Protein 1UN8 (pdb70)

InterPro domains:
  IPR004006 DhaK domain [PF02733] (32-324)
  IPR004006 DhaK domain [PS51481] (8-327)
  IPR004007 DhaL domain [PF02734] (382-548)
  IPR004007 DhaL domain [PS51480] (356-548)
  IPR004007 DhaL domain [SM01120] (382-548)
  IPR012734 Dihydroxyacetone kinase [TIGR02361] (3-547)
  IPR036117 DhaL domain superfamily [G3DSA:1.25.40.340] (351-552)
  IPR036117 DhaL domain superfamily [SSF101473] (345-548)
  IPR050861 Dihydroxyacetone Kinase (DAK) [PTHR28629] (8-548)

Secondary structure (DSSP, 8-state):
-----BS-GGGHHHHHHHHHHHT-SS--EEEE---TT--EEEES---TTSPEEEEEEEESSTTTTGGGBSTTSBSEEEEEEETSPPPHHHHHHHHHHH--TT-EEEEEES-HHHHHHHHHHHHHHHHTT--EEEEEE--B-S-TT-SSPPP-TTHHHHHHHHHHHHHTT--HHHHHHHHHHHHHTEEEEEEEEE-PPPSS--SSSPPB-TT-EEET--TT----SEEES--BHHHHHHHHHHHHHHHS-SS--EEEEEEE-B-S-HHHHHHHHHHHHTSTTGGGEEEEEEEE-SS-BTBBEEEEEEEEE--TTHHHHHHS----SSPPPPBPPPP--EE-------S-----B--HHHHHHHHHHHHHHHHTHHHHHHHHHTTS-S-HHHHHHHHHHHHHHHHHTT-SBTT-HHHHHHHHHHHHHHHS-HHHHHHHHHHHHHHHHHHHTT--HHHHHHHHHHHHHHHH---TTSSSTHHHHHHHHHHHHHSTT-HHHHHHHHHHHHHHHHHS--------GGG--HHHHHHHHHHHHHHTT-/-----BS-GGGHHHHHHHHHHHT-SS--EEEE---TT--EEEES---TTSPEEEEEEEESSTTTTGGGBSTTSBSEEEEEEETSPPPHHHHHHHHHHH--TT-EEEEEES-HHHHHHHHHHHHHHHHTT--EEEEEE--B-S-TT-SSPPP-TTHHHHHHHHHHHHHTT--HHHHHHHHHHHHHTEEEEEEEEE-PPPSS--SSSPPB-TT-EEET--TT----SEEES--BHHHHHHHHHHHHHHHS-SS--EEEEEEE-B-S-HHHHHHHHHHHHTSTTGGGEEEEEEEE-SS-BTBBEEEEEEEEE--TTHHHHHHS----SSPPPPBPPPP--EE-------S-----B--HHHHHHHHHHHHHHHHTHHHHHHHHHTTS-S-HHHHHHHHHHHHHHHHHTT-SBTT-HHHHHHHHHHHHHHHS-HHHHHHHHHHHHHHHHHHHTT--HHHHHHHHHHHHHHHH---TTSSSTHHHHHHHHHHHHHSTT-HHHHHHHHHHHHHHHHHS--------GGG--HHHHHHHHHHHHHHTT-

Organism: Citrobacter freundii (NCBI:txid546)

Structure (mmCIF, N/CA/C/O backbone):
data_1UN8
#
_entry.id   1UN8
#
_cell.length_a   100.440
_cell.length_b   124.590
_cell.length_c   237.120
_cell.angle_alpha   90.00
_cell.angle_beta   90.00
_cell.angle_gamma   90.00
#
_symmetry.space_group_name_H-M   'C 2 2 21'
#
loop_
_entity.id
_entity.type
_entity.pdbx_description
1 polymer 'DIHYDROXYACETONE KINASE'
2 non-polymer '(2R)-3-(PHOSPHONOOXY)-2-(TETRADECANOYLOXY)PROPYL PALMITATE'
3 water water
#
loop_
_atom_site.group_PDB
_atom_site.id
_atom_site.type_symbol
_atom_site.label_atom_id
_atom_site.label_alt_id
_atom_site.label_comp_id
_atom_site.label_asym_id
_atom_site.label_entity_id
_atom_site.label_seq_id
_atom_site.pdbx_PDB_ins_code
_atom_site.Cartn_x
_atom_site.Cartn_y
_atom_site.Cartn_z
_atom_site.occupancy
_atom_site.B_iso_or_equiv
_atom_site.auth_seq_id
_atom_site.auth_comp_id
_atom_site.auth_asym_id
_atom_site.auth_atom_id
_atom_site.pdbx_PDB_model_num
ATOM 1 N N . MET A 1 1 ? 0.742 79.302 143.867 1.00 52.59 1 MET A N 1
ATOM 2 C CA . MET A 1 1 ? 1.896 78.459 143.438 1.00 54.27 1 MET A CA 1
ATOM 3 C C . MET A 1 1 ? 3.153 79.329 143.386 1.00 53.91 1 MET A C 1
ATOM 4 O O . MET A 1 1 ? 4.252 78.868 143.698 1.00 55.30 1 MET A O 1
ATOM 6 N N . SER A 1 2 ? 2.981 80.592 143.017 1.00 53.59 2 SER A N 1
ATOM 7 C CA . SER A 1 2 ? 4.097 81.521 142.919 1.00 53.71 2 SER A CA 1
ATOM 8 C C . SER A 1 2 ? 4.690 81.883 144.280 1.00 52.96 2 SER A C 1
ATOM 9 O O . SER A 1 2 ? 3.992 82.425 145.132 1.00 54.14 2 SER A O 1
ATOM 12 N N . GLN A 1 3 ? 5.970 81.568 144.482 1.00 51.13 3 GLN A N 1
ATOM 13 C CA . GLN A 1 3 ? 6.677 81.895 145.725 1.00 49.77 3 GLN A CA 1
ATOM 14 C C . GLN A 1 3 ? 7.754 82.902 145.280 1.00 47.50 3 GLN A C 1
ATOM 15 O O . GLN A 1 3 ? 8.944 82.579 145.204 1.00 46.77 3 GLN A O 1
ATOM 21 N N . PHE A 1 4 ? 7.327 84.130 144.999 1.00 45.37 4 PHE A N 1
ATOM 22 C CA . PHE A 1 4 ? 8.233 85.149 144.477 1.00 44.45 4 PHE A CA 1
ATOM 23 C C . PHE A 1 4 ? 7.827 86.554 144.928 1.00 43.48 4 PHE A C 1
ATOM 24 O O . PHE A 1 4 ? 6.658 86.916 144.856 1.00 42.76 4 PHE A O 1
ATOM 32 N N . PHE A 1 5 ? 8.785 87.348 145.383 1.00 43.81 5 PHE A N 1
ATOM 33 C CA . PHE A 1 5 ? 8.472 88.720 145.785 1.00 44.61 5 PHE A CA 1
ATOM 34 C C . PHE A 1 5 ? 8.482 89.617 144.548 1.00 46.45 5 PHE A C 1
ATOM 35 O O . PHE A 1 5 ? 9.532 89.834 143.935 1.00 45.71 5 PHE A O 1
ATOM 43 N N . PHE A 1 6 ? 7.309 90.121 144.172 1.00 47.79 6 PHE A N 1
ATOM 44 C CA . PHE A 1 6 ? 7.194 91.027 143.036 1.00 48.59 6 PHE A CA 1
ATOM 45 C C . PHE A 1 6 ? 5.846 91.729 143.114 1.00 50.83 6 PHE A C 1
ATOM 46 O O . PHE A 1 6 ? 5.011 91.387 143.957 1.00 52.16 6 PHE A O 1
ATOM 54 N N . ASN A 1 7 ? 5.647 92.729 142.259 1.00 51.71 7 ASN A N 1
ATOM 55 C CA . ASN A 1 7 ? 4.407 93.495 142.236 1.00 51.68 7 ASN A CA 1
ATOM 56 C C . ASN A 1 7 ? 3.649 93.178 140.953 1.00 52.44 7 ASN A C 1
ATOM 57 O O . ASN A 1 7 ? 2.950 92.169 140.886 1.00 53.63 7 ASN A O 1
ATOM 62 N N . GLN A 1 8 ? 3.781 94.037 139.943 1.00 53.46 8 GLN A N 1
ATOM 63 C CA . GLN A 1 8 ? 3.129 93.799 138.649 1.00 54.14 8 GLN A CA 1
ATOM 64 C C . GLN A 1 8 ? 4.053 92.909 137.809 1.00 52.38 8 GLN A C 1
ATOM 65 O O . GLN A 1 8 ? 5.226 93.231 137.617 1.00 52.40 8 GLN A O 1
ATOM 71 N N . ARG A 1 9 ? 3.543 91.791 137.310 1.00 50.61 9 ARG A N 1
ATOM 72 C CA . ARG A 1 9 ? 4.384 90.916 136.508 1.00 49.84 9 ARG A CA 1
ATOM 73 C C . ARG A 1 9 ? 5.035 91.654 135.345 1.00 49.91 9 ARG A C 1
ATOM 74 O O . ARG A 1 9 ? 6.233 91.497 135.105 1.00 49.87 9 ARG A O 1
ATOM 82 N N . THR A 1 10 ? 4.254 92.462 134.630 1.00 50.35 10 THR A N 1
ATOM 83 C CA . THR A 1 10 ? 4.780 93.188 133.480 1.00 51.22 10 THR A CA 1
ATOM 84 C C . THR A 1 10 ? 5.847 94.226 133.815 1.00 51.11 10 THR A C 1
ATOM 85 O O . THR A 1 10 ? 6.609 94.621 132.932 1.00 52.35 10 THR A O 1
ATOM 89 N N . HIS A 1 11 ? 5.925 94.659 135.073 1.00 50.44 11 HIS A N 1
ATOM 90 C CA . HIS A 1 11 ? 6.936 95.652 135.474 1.00 48.85 11 HIS A CA 1
ATOM 91 C C . HIS A 1 11 ? 8.134 95.021 136.187 1.00 46.66 11 HIS A C 1
ATOM 92 O O . HIS A 1 11 ? 9.079 95.721 136.573 1.00 45.52 11 HIS A O 1
ATOM 99 N N . LEU A 1 12 ? 8.081 93.700 136.348 1.00 45.10 12 LEU A N 1
ATOM 100 C CA . LEU A 1 12 ? 9.109 92.920 137.039 1.00 44.55 12 LEU A CA 1
ATOM 101 C C . LEU A 1 12 ? 10.536 93.338 136.703 1.00 45.04 12 LEU A C 1
ATOM 102 O O . LEU A 1 12 ? 11.267 93.840 137.573 1.00 44.74 12 LEU A O 1
ATOM 107 N N . VAL A 1 13 ? 10.943 93.119 135.455 1.00 44.56 13 VAL A N 1
ATOM 108 C CA . VAL A 1 13 ? 12.298 93.464 135.042 1.00 45.13 13 VAL A CA 1
ATOM 109 C C . VAL A 1 13 ? 12.608 94.938 135.262 1.00 45.24 13 VAL A C 1
ATOM 110 O O . VAL A 1 13 ? 13.695 95.284 135.734 1.00 45.44 13 VAL A O 1
ATOM 114 N N . SER A 1 14 ? 11.658 95.808 134.925 1.00 44.67 14 SER A N 1
ATOM 115 C CA . SER A 1 14 ? 11.873 97.233 135.118 1.00 44.58 14 SER A CA 1
ATOM 116 C C . SER A 1 14 ? 12.114 97.546 136.592 1.00 45.32 14 SER A C 1
ATOM 117 O O . SER A 1 14 ? 13.001 98.337 136.934 1.00 46.63 14 SER A O 1
ATOM 120 N N . ASP A 1 15 ? 11.333 96.933 137.473 1.00 43.39 15 ASP A N 1
ATOM 121 C CA . ASP A 1 15 ? 11.531 97.180 138.893 1.00 44.41 15 ASP A CA 1
ATOM 122 C C . ASP A 1 15 ? 12.923 96.711 139.364 1.00 45.16 15 ASP A C 1
ATOM 123 O O . ASP A 1 15 ? 13.560 97.358 140.210 1.00 45.06 15 ASP A O 1
ATOM 128 N N . VAL A 1 16 ? 13.405 95.597 138.811 1.00 44.15 16 VAL A N 1
ATOM 129 C CA . VAL A 1 16 ? 14.720 95.077 139.176 1.00 42.24 16 VAL A CA 1
ATOM 130 C C . VAL A 1 16 ? 15.780 96.104 138.797 1.00 43.10 16 VAL A C 1
ATOM 131 O O . VAL A 1 16 ? 16.703 96.377 139.554 1.00 44.32 16 VAL A O 1
ATOM 135 N N . ILE A 1 17 ? 15.642 96.671 137.607 1.00 44.51 17 ILE A N 1
ATOM 136 C CA . ILE A 1 17 ? 16.580 97.673 137.110 1.00 45.96 17 ILE A CA 1
ATOM 137 C C . ILE A 1 17 ? 16.607 98.895 138.060 1.00 46.61 17 ILE A C 1
ATOM 138 O O . ILE A 1 17 ? 17.684 99.342 138.487 1.00 46.33 17 ILE A O 1
ATOM 143 N N . ASP A 1 18 ? 15.425 99.421 138.401 1.00 46.74 18 ASP A N 1
ATOM 144 C CA . ASP A 1 18 ? 15.349 100.569 139.311 1.00 47.59 18 ASP A CA 1
ATOM 145 C C . ASP A 1 18 ? 16.088 100.248 140.609 1.00 47.55 18 ASP A C 1
ATOM 146 O O . ASP A 1 18 ? 16.891 101.051 141.108 1.00 48.57 18 ASP A O 1
ATOM 151 N N . GLY A 1 19 ? 15.839 99.062 141.146 1.00 46.06 19 GLY A N 1
ATOM 152 C CA . GLY A 1 19 ? 16.516 98.687 142.367 1.00 45.29 19 GLY A CA 1
ATOM 153 C C . GLY A 1 19 ? 18.021 98.608 142.208 1.00 46.21 19 GLY A C 1
ATOM 154 O O . GLY A 1 19 ? 18.761 98.967 143.125 1.00 47.97 19 GLY A O 1
ATOM 155 N N . ALA A 1 20 ? 18.489 98.144 141.054 1.00 44.69 20 ALA A N 1
ATOM 156 C CA . ALA A 1 20 ? 19.930 98.011 140.822 1.00 45.26 20 ALA A CA 1
ATOM 157 C C . ALA A 1 20 ? 20.606 99.371 140.807 1.00 45.81 20 ALA A C 1
ATOM 158 O O . ALA A 1 20 ? 21.717 99.543 141.305 1.00 44.89 20 ALA A O 1
ATOM 160 N N . ILE A 1 21 ? 19.916 100.331 140.204 1.00 46.28 21 ILE A N 1
ATOM 161 C CA . ILE A 1 21 ? 20.395 101.688 140.102 1.00 46.38 21 ILE A CA 1
ATOM 162 C C . ILE A 1 21 ? 20.408 102.322 141.494 1.00 46.98 21 ILE A C 1
ATOM 163 O O . ILE A 1 21 ? 21.410 102.895 141.923 1.00 45.76 21 ILE A O 1
ATOM 168 N N . ILE A 1 22 ? 19.266 102.247 142.184 1.00 46.87 22 ILE A N 1
ATOM 169 C CA . ILE A 1 22 ? 19.124 102.819 143.526 1.00 46.45 22 ILE A CA 1
ATOM 170 C C . ILE A 1 22 ? 20.273 102.407 144.444 1.00 46.70 22 ILE A C 1
ATOM 171 O O . ILE A 1 22 ? 20.665 103.157 145.345 1.00 48.06 22 ILE A O 1
ATOM 176 N N . ALA A 1 23 ? 20.818 101.216 144.217 1.00 46.63 23 ALA A N 1
ATOM 177 C CA . ALA A 1 23 ? 21.898 100.712 145.067 1.00 46.95 23 ALA A CA 1
ATOM 178 C C . ALA A 1 23 ? 23.278 100.784 144.444 1.00 47.38 23 ALA A C 1
ATOM 179 O O . ALA A 1 23 ? 24.241 100.272 145.018 1.00 47.60 23 ALA A O 1
ATOM 181 N N . SER A 1 24 ? 23.375 101.416 143.279 1.00 47.70 24 SER A N 1
ATOM 182 C CA . SER A 1 24 ? 24.649 101.553 142.583 1.00 48.25 24 SER A CA 1
ATOM 183 C C . SER A 1 24 ? 25.764 102.160 143.434 1.00 49.40 24 SER A C 1
ATOM 184 O O . SER A 1 24 ? 25.709 103.321 143.816 1.00 52.34 24 SER A O 1
ATOM 187 N N . PRO A 1 25 ? 26.806 101.385 143.725 1.00 48.60 25 PRO A N 1
ATOM 188 C CA . PRO A 1 25 ? 27.915 101.888 144.530 1.00 49.13 25 PRO A CA 1
ATOM 189 C C . PRO A 1 25 ? 28.585 103.102 143.878 1.00 50.91 25 PRO A C 1
ATOM 190 O O . PRO A 1 25 ? 28.922 104.064 144.562 1.00 52.53 25 PRO A O 1
ATOM 194 N N . TRP A 1 26 ? 28.787 103.044 142.560 1.00 51.74 26 TRP A N 1
ATOM 195 C CA . TRP A 1 26 ? 29.438 104.132 141.831 1.00 51.59 26 TRP A CA 1
ATOM 196 C C . TRP A 1 26 ? 28.459 105.167 141.282 1.00 53.02 26 TRP A C 1
ATOM 197 O O . TRP A 1 26 ? 28.870 106.239 140.825 1.00 54.01 26 TRP A O 1
ATOM 208 N N . ASN A 1 27 ? 27.170 104.859 141.325 1.00 52.67 27 ASN A N 1
ATOM 209 C CA . ASN A 1 27 ? 26.178 105.787 140.801 1.00 53.49 27 ASN A CA 1
ATOM 210 C C . ASN A 1 27 ? 26.550 106.101 139.349 1.00 53.65 27 ASN A C 1
ATOM 211 O O . ASN A 1 27 ? 26.414 107.236 138.880 1.00 54.97 27 ASN A O 1
ATOM 216 N N . ASN A 1 28 ? 27.015 105.074 138.646 1.00 52.24 28 ASN A N 1
ATOM 217 C CA . ASN A 1 28 ? 27.429 105.204 137.260 1.00 51.13 28 ASN A CA 1
ATOM 218 C C . ASN A 1 28 ? 26.474 104.500 136.319 1.00 50.62 28 ASN A C 1
ATOM 219 O O . ASN A 1 28 ? 26.836 104.190 135.192 1.00 50.46 28 ASN A O 1
ATOM 224 N N . LEU A 1 29 ? 25.256 104.242 136.775 1.00 49.73 29 LEU A N 1
ATOM 225 C CA . LEU A 1 29 ? 24.284 103.564 135.935 1.00 49.15 29 LEU A CA 1
ATOM 226 C C . LEU A 1 29 ? 23.107 104.471 135.625 1.00 49.31 29 LEU A C 1
ATOM 227 O O . LEU A 1 29 ? 22.731 105.305 136.438 1.00 51.80 29 LEU A O 1
ATOM 232 N N . ALA A 1 30 ? 22.522 104.302 134.449 1.00 48.30 30 ALA A N 1
ATOM 233 C CA . ALA A 1 30 ? 21.385 105.107 134.060 1.00 48.84 30 ALA A CA 1
ATOM 234 C C . ALA A 1 30 ? 20.506 104.350 133.079 1.00 49.66 30 ALA A C 1
ATOM 235 O O . ALA A 1 30 ? 21.003 103.638 132.204 1.00 49.65 30 ALA A O 1
ATOM 237 N N . ARG A 1 31 ? 19.198 104.489 133.224 1.00 49.82 31 ARG A N 1
ATOM 238 C CA . ARG A 1 31 ? 18.307 103.830 132.290 1.00 52.19 31 ARG A CA 1
ATOM 239 C C . ARG A 1 31 ? 18.341 104.665 131.018 1.00 53.99 31 ARG A C 1
ATOM 240 O O . ARG A 1 31 ? 18.712 105.836 131.048 1.00 55.68 31 ARG A O 1
ATOM 248 N N . LEU A 1 32 ? 17.978 104.055 129.897 1.00 56.26 32 LEU A N 1
ATOM 249 C CA . LEU A 1 32 ? 17.965 104.754 128.624 1.00 57.37 32 LEU A CA 1
ATOM 250 C C . LEU A 1 32 ? 16.512 105.018 128.262 1.00 58.40 32 LEU A C 1
ATOM 251 O O . LEU A 1 32 ? 15.700 104.095 128.223 1.00 59.29 32 LEU A O 1
ATOM 256 N N . GLU A 1 33 ? 16.176 106.278 128.010 1.00 60.27 33 GLU A N 1
ATOM 257 C CA . GLU A 1 33 ? 14.805 106.623 127.651 1.00 61.50 33 GLU A CA 1
ATOM 258 C C . GLU A 1 33 ? 14.440 105.803 126.426 1.00 59.99 33 GLU A C 1
ATOM 259 O O . GLU A 1 33 ? 15.224 105.718 125.477 1.00 60.07 33 GLU A O 1
ATOM 265 N N . SER A 1 34 ? 13.256 105.200 126.446 1.00 59.12 34 SER A N 1
ATOM 266 C CA . SER A 1 34 ? 12.822 104.359 125.336 1.00 58.26 34 SER A CA 1
ATOM 267 C C . SER A 1 34 ? 11.411 103.873 125.550 1.00 57.65 34 SER A C 1
ATOM 268 O O . SER A 1 34 ? 10.776 104.215 126.544 1.00 57.78 34 SER A O 1
ATOM 271 N N . ASP A 1 35 ? 10.927 103.064 124.613 1.00 57.71 35 ASP A N 1
ATOM 272 C CA . ASP A 1 35 ? 9.598 102.493 124.738 1.00 58.65 35 ASP A CA 1
ATOM 273 C C . ASP A 1 35 ? 9.672 101.571 125.960 1.00 58.99 35 ASP A C 1
ATOM 274 O O . ASP A 1 35 ? 10.723 100.986 126.248 1.00 58.17 35 ASP A O 1
ATOM 279 N N . PRO A 1 36 ? 8.564 101.444 126.709 1.00 59.43 36 PRO A N 1
ATOM 280 C CA . PRO A 1 36 ? 8.530 100.588 127.901 1.00 58.68 36 PRO A CA 1
ATOM 281 C C . PRO A 1 36 ? 8.993 99.154 127.644 1.00 58.18 36 PRO A C 1
ATOM 282 O O . PRO A 1 36 ? 9.490 98.486 128.550 1.00 60.07 36 PRO A O 1
ATOM 286 N N . ALA A 1 37 ? 8.826 98.687 126.412 1.00 56.81 37 ALA A N 1
ATOM 287 C CA . ALA A 1 37 ? 9.215 97.330 126.052 1.00 55.20 37 ALA A CA 1
ATOM 288 C C . ALA A 1 37 ? 10.716 97.172 125.817 1.00 54.46 37 ALA A C 1
ATOM 289 O O . ALA A 1 37 ? 11.191 96.074 125.554 1.00 55.59 37 ALA A O 1
ATOM 291 N N . ILE A 1 38 ? 11.462 98.267 125.892 1.00 53.14 38 ILE A N 1
ATOM 292 C CA . ILE A 1 38 ? 12.906 98.201 125.723 1.00 52.09 38 ILE A CA 1
ATOM 293 C C . ILE A 1 38 ? 13.494 98.526 127.081 1.00 52.21 38 ILE A C 1
ATOM 294 O O . ILE A 1 38 ? 13.196 99.574 127.656 1.00 53.47 38 ILE A O 1
ATOM 299 N N . ARG A 1 39 ? 14.324 97.625 127.596 1.00 51.35 39 ARG A N 1
ATOM 300 C CA . ARG A 1 39 ? 14.922 97.818 128.910 1.00 50.31 39 ARG A CA 1
ATOM 301 C C . ARG A 1 39 ? 16.442 97.811 128.851 1.00 49.37 39 ARG A C 1
ATOM 302 O O . ARG A 1 39 ? 17.085 96.775 129.013 1.00 49.32 39 ARG A O 1
ATOM 310 N N . ILE A 1 40 ? 17.003 98.994 128.627 1.00 48.17 40 ILE A N 1
ATOM 311 C CA . ILE A 1 40 ? 18.440 99.166 128.521 1.00 47.74 40 ILE A CA 1
ATOM 312 C C . ILE A 1 40 ? 19.040 100.002 129.639 1.00 48.64 40 ILE A C 1
ATOM 313 O O . ILE A 1 40 ? 18.530 101.070 129.981 1.00 48.96 40 ILE A O 1
ATOM 318 N N . VAL A 1 41 ? 20.128 99.506 130.210 1.00 49.26 41 VAL A N 1
ATOM 319 C CA . VAL A 1 41 ? 20.818 100.227 131.260 1.00 50.41 41 VAL A CA 1
ATOM 320 C C . VAL A 1 41 ? 22.153 100.556 130.657 1.00 52.74 41 VAL A C 1
ATOM 321 O O . VAL A 1 41 ? 22.778 99.709 130.024 1.00 53.13 41 VAL A O 1
ATOM 325 N N . VAL A 1 42 ? 22.589 101.791 130.842 1.00 54.63 42 VAL A N 1
ATOM 326 C CA . VAL A 1 42 ? 23.855 102.215 130.279 1.00 56.23 42 VAL A CA 1
ATOM 327 C C . VAL A 1 42 ? 24.663 102.985 131.304 1.00 56.80 42 VAL A C 1
ATOM 328 O O . VAL A 1 42 ? 24.115 103.475 132.286 1.00 57.66 42 VAL A O 1
ATOM 332 N N . ARG A 1 43 ? 25.963 103.087 131.077 1.00 57.64 43 ARG A N 1
ATOM 333 C CA . ARG A 1 43 ? 26.828 103.806 131.996 1.00 59.61 43 ARG A CA 1
ATOM 334 C C . ARG A 1 43 ? 26.812 105.300 131.712 1.00 61.43 43 ARG A C 1
ATOM 335 O O . ARG A 1 43 ? 26.617 105.718 130.572 1.00 61.39 43 ARG A O 1
ATOM 343 N N . ARG A 1 44 ? 27.002 106.097 132.761 1.00 63.80 44 ARG A N 1
ATOM 344 C CA . ARG A 1 44 ? 27.018 107.550 132.640 1.00 65.65 44 ARG A CA 1
ATOM 345 C C . ARG A 1 44 ? 28.405 108.017 132.191 1.00 66.44 44 ARG A C 1
ATOM 346 O O . ARG A 1 44 ? 28.596 109.165 131.800 1.00 66.08 44 ARG A O 1
ATOM 354 N N . ASP A 1 45 ? 29.361 107.095 132.238 1.00 68.33 45 ASP A N 1
ATOM 355 C CA . ASP A 1 45 ? 30.739 107.348 131.822 1.00 69.65 45 ASP A CA 1
ATOM 356 C C . ASP A 1 45 ? 30.876 107.176 130.326 1.00 68.89 45 ASP A C 1
ATOM 357 O O . ASP A 1 45 ? 31.956 106.845 129.849 1.00 70.17 45 ASP A O 1
ATOM 362 N N . LEU A 1 46 ? 29.803 107.380 129.576 1.00 67.58 46 LEU A N 1
ATOM 363 C CA . LEU A 1 46 ? 29.890 107.182 128.137 1.00 67.15 46 LEU A CA 1
ATOM 364 C C . LEU A 1 46 ? 31.043 107.878 127.423 1.00 66.75 46 LEU A C 1
ATOM 365 O O . LEU A 1 46 ? 31.053 109.101 127.277 1.00 67.45 46 LEU A O 1
ATOM 370 N N . ASN A 1 47 ? 32.016 107.082 126.983 1.00 65.43 47 ASN A N 1
ATOM 371 C CA . ASN A 1 47 ? 33.167 107.592 126.245 1.00 63.65 47 ASN A CA 1
ATOM 372 C C . ASN A 1 47 ? 33.234 106.891 124.895 1.00 61.69 47 ASN A C 1
ATOM 373 O O . ASN A 1 47 ? 34.021 105.959 124.705 1.00 61.05 47 ASN A O 1
ATOM 378 N N . LYS A 1 48 ? 32.409 107.350 123.957 1.00 59.74 48 LYS A N 1
ATOM 379 C CA . LYS A 1 48 ? 32.355 106.757 122.624 1.00 58.35 48 LYS A CA 1
ATOM 380 C C . LYS A 1 48 ? 33.674 106.710 121.839 1.00 58.54 48 LYS A C 1
ATOM 381 O O . LYS A 1 48 ? 33.708 106.221 120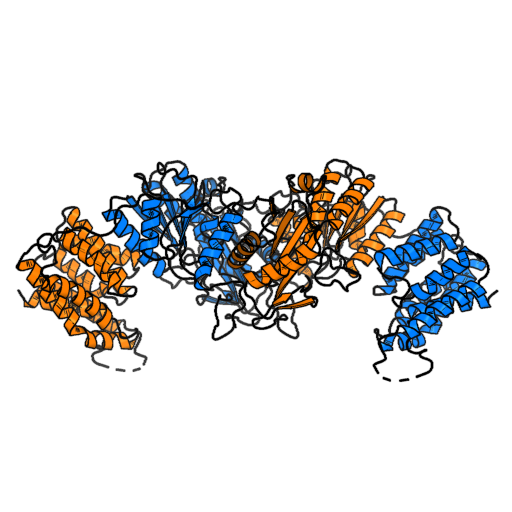.709 1.00 58.29 48 LYS A O 1
ATOM 387 N N . ASN A 1 49 ? 34.759 107.214 122.416 1.00 59.43 49 ASN A N 1
ATOM 388 C CA . ASN A 1 49 ? 36.040 107.173 121.720 1.00 60.45 49 ASN A CA 1
ATOM 389 C C . ASN A 1 49 ? 36.576 105.760 121.826 1.00 60.25 49 ASN A C 1
ATOM 390 O O . ASN A 1 49 ? 37.330 105.304 120.968 1.00 60.49 49 ASN A O 1
ATOM 395 N N . ASN A 1 50 ? 36.191 105.075 122.899 1.00 59.82 50 ASN A N 1
ATOM 396 C CA . ASN A 1 50 ? 36.599 103.695 123.104 1.00 58.80 50 ASN A CA 1
ATOM 397 C C . ASN A 1 50 ? 35.544 102.763 122.533 1.00 57.22 50 ASN A C 1
ATOM 398 O O . ASN A 1 50 ? 34.407 103.168 122.276 1.00 57.14 50 ASN A O 1
ATOM 403 N N . VAL A 1 51 ? 35.925 101.512 122.318 1.00 56.10 51 VAL A N 1
ATOM 404 C CA . VAL A 1 51 ? 34.995 100.532 121.779 1.00 54.35 51 VAL A CA 1
ATOM 405 C C . VAL A 1 51 ? 33.953 100.170 122.825 1.00 52.34 51 VAL A C 1
ATOM 406 O O . VAL A 1 51 ? 34.274 99.964 123.991 1.00 51.93 51 VAL A O 1
ATOM 410 N N . ALA A 1 52 ? 32.699 100.110 122.404 1.00 50.02 52 ALA A N 1
ATOM 411 C CA . ALA A 1 52 ? 31.623 99.758 123.310 1.00 49.64 52 ALA A CA 1
ATOM 412 C C . ALA A 1 52 ? 31.502 98.236 123.445 1.00 49.12 52 ALA A C 1
ATOM 413 O O . ALA A 1 52 ? 31.599 97.501 122.457 1.00 48.76 52 ALA A O 1
ATOM 415 N N . VAL A 1 53 ? 31.305 97.767 124.672 1.00 47.54 53 VAL A N 1
ATOM 416 C CA . VAL A 1 53 ? 31.129 96.342 124.927 1.00 44.70 53 VAL A CA 1
ATOM 417 C C . VAL A 1 53 ? 29.708 96.149 125.469 1.00 44.02 53 VAL A C 1
ATOM 418 O O . VAL A 1 53 ? 29.448 96.395 126.655 1.00 42.39 53 VAL A O 1
ATOM 422 N N . ILE A 1 54 ? 28.789 95.703 124.624 1.00 43.16 54 ILE A N 1
ATOM 423 C CA . ILE A 1 54 ? 27.385 95.515 125.016 1.00 41.47 54 ILE A CA 1
ATOM 424 C C . ILE A 1 54 ? 27.073 94.048 125.316 1.00 42.02 54 ILE A C 1
ATOM 425 O O . ILE A 1 54 ? 27.622 93.140 124.669 1.00 41.93 54 ILE A O 1
ATOM 430 N N . SER A 1 55 ? 26.198 93.825 126.289 1.00 42.15 55 SER A N 1
ATOM 431 C CA . SER A 1 55 ? 25.785 92.474 126.620 1.00 42.04 55 SER A CA 1
ATOM 432 C C . SER A 1 55 ? 24.315 92.471 127.017 1.00 41.96 55 SER A C 1
ATOM 433 O O . SER A 1 55 ? 23.584 93.436 126.766 1.00 40.93 55 SER A O 1
ATOM 436 N N . GLY A 1 56 ? 23.887 91.383 127.651 1.00 41.67 56 GLY A N 1
ATOM 437 C CA . GLY A 1 56 ? 22.500 91.288 128.061 1.00 39.75 56 GLY A CA 1
ATOM 438 C C . GLY A 1 56 ? 21.916 89.913 127.824 1.00 39.83 56 GLY A C 1
ATOM 439 O O . GLY A 1 56 ? 22.635 88.903 127.839 1.00 39.24 56 GLY A O 1
ATOM 440 N N . GLY A 1 57 ? 20.603 89.880 127.620 1.00 38.35 57 GLY A N 1
ATOM 441 C CA . GLY A 1 57 ? 19.902 88.629 127.420 1.00 38.23 57 GLY A CA 1
ATOM 442 C C . GLY A 1 57 ? 18.726 88.604 128.381 1.00 39.14 57 GLY A C 1
ATOM 443 O O . GLY A 1 57 ? 18.398 89.629 128.988 1.00 37.05 57 GLY A O 1
ATOM 444 N N . GLY A 1 58 ? 18.091 87.445 128.529 1.00 40.31 58 GLY A N 1
ATOM 445 C CA . GLY A 1 58 ? 16.948 87.347 129.420 1.00 40.05 58 GLY A CA 1
ATOM 446 C C . GLY A 1 58 ? 17.344 87.698 130.834 1.00 40.05 58 GLY A C 1
ATOM 447 O O . GLY A 1 58 ? 18.502 87.532 131.199 1.00 41.87 58 GLY A O 1
ATOM 448 N N . SER A 1 59 ? 16.402 88.176 131.638 1.00 39.49 59 SER A N 1
ATOM 449 C CA . SER A 1 59 ? 16.715 88.530 133.019 1.00 40.42 59 SER A CA 1
ATOM 450 C C . SER A 1 59 ? 16.532 87.338 133.967 1.00 39.41 59 SER A C 1
ATOM 451 O O . SER A 1 59 ? 16.024 86.286 133.578 1.00 40.09 59 SER A O 1
ATOM 454 N N . GLY A 1 60 ? 16.939 87.515 135.215 1.00 38.08 60 GLY A N 1
ATOM 455 C CA . GLY A 1 60 ? 16.827 86.443 136.179 1.00 36.98 60 GLY A CA 1
ATOM 456 C C . GLY A 1 60 ? 18.205 85.909 136.525 1.00 37.57 60 GLY A C 1
ATOM 457 O O . GLY A 1 60 ? 18.324 84.899 137.223 1.00 37.71 60 GLY A O 1
ATOM 458 N N . HIS A 1 61 ? 19.262 86.686 136.163 1.00 11.06 61 HIS A N 1
ATOM 459 C CA . HIS A 1 61 ? 20.628 86.224 136.421 1.00 14.95 61 HIS A CA 1
ATOM 460 C C . HIS A 1 61 ? 21.369 87.320 137.127 1.00 17.16 61 HIS A C 1
ATOM 461 O O . HIS A 1 61 ? 22.600 87.288 137.172 1.00 19.45 61 HIS A O 1
ATOM 468 N N . GLU A 1 62 ? 20.619 88.287 137.666 1.00 16.14 62 GLU A N 1
ATOM 469 C CA . GLU A 1 62 ? 21.183 89.399 138.413 1.00 15.74 62 GLU A CA 1
ATOM 470 C C . GLU A 1 62 ? 22.135 88.847 139.470 1.00 17.33 62 GLU A C 1
ATOM 471 O O . GLU A 1 62 ? 21.854 87.774 140.052 1.00 15.28 62 GLU A O 1
ATOM 477 N N . PRO A 1 63 ? 23.244 89.540 139.748 1.00 17.33 63 PRO A N 1
ATOM 478 C CA . PRO A 1 63 ? 23.625 90.827 139.140 1.00 19.54 63 PRO A CA 1
ATOM 479 C C . PRO A 1 63 ? 24.026 90.906 137.658 1.00 21.27 63 PRO A C 1
ATOM 480 O O . PRO A 1 63 ? 24.305 92.030 137.192 1.00 22.64 63 PRO A O 1
ATOM 484 N N . ALA A 1 64 ? 24.067 89.799 136.927 1.00 20.37 64 ALA A N 1
ATOM 485 C CA . ALA A 1 64 ? 24.386 89.888 135.498 1.00 19.44 64 ALA A CA 1
ATOM 486 C C . ALA A 1 64 ? 23.155 90.447 134.820 1.00 19.22 64 ALA A C 1
ATOM 487 O O . ALA A 1 64 ? 22.056 90.052 135.174 1.00 21.24 64 ALA A O 1
ATOM 489 N N . HIS A 1 65 ? 23.312 91.357 133.865 1.00 18.14 65 HIS A N 1
ATOM 490 C CA . HIS A 1 65 ? 24.617 91.866 133.441 1.00 17.53 65 HIS A CA 1
ATOM 491 C C . HIS A 1 65 ? 24.794 93.307 133.870 1.00 17.77 65 HIS A C 1
ATOM 492 O O . HIS A 1 65 ? 25.885 93.874 133.759 1.00 20.10 65 HIS A O 1
ATOM 499 N N . VAL A 1 66 ? 23.711 93.902 134.362 1.00 18.16 66 VAL A N 1
ATOM 500 C CA . VAL A 1 66 ? 23.734 95.289 134.824 1.00 17.42 66 VAL A CA 1
ATOM 501 C C . VAL A 1 66 ? 24.815 95.528 135.892 1.00 18.13 66 VAL A C 1
ATOM 502 O O . VAL A 1 66 ? 25.395 96.601 135.963 1.00 20.90 66 VAL A O 1
ATOM 506 N N . GLY A 1 67 ? 25.077 94.518 136.720 1.00 19.98 67 GLY A N 1
ATOM 507 C CA . GLY A 1 67 ? 26.069 94.600 137.780 1.00 17.69 67 GLY A CA 1
ATOM 508 C C . GLY A 1 67 ? 27.496 94.625 137.261 1.00 19.24 67 GLY A C 1
ATOM 509 O O . GLY A 1 67 ? 28.457 94.863 138.019 1.00 20.88 67 GLY A O 1
ATOM 510 N N . PHE A 1 68 ? 27.658 94.385 135.967 1.00 16.63 68 PHE A N 1
ATOM 511 C CA . PHE A 1 68 ? 28.987 94.466 135.377 1.00 18.25 68 PHE A CA 1
ATOM 512 C C . PHE A 1 68 ? 29.111 95.553 134.326 1.00 15.33 68 PHE A C 1
ATOM 513 O O . PHE A 1 68 ? 29.906 95.460 133.394 1.00 18.61 68 PHE A O 1
ATOM 521 N N . ILE A 1 69 ? 28.302 96.588 134.495 1.00 15.99 69 ILE A N 1
ATOM 522 C CA . ILE A 1 69 ? 28.347 97.757 133.622 1.00 17.35 69 ILE A CA 1
ATOM 523 C C . ILE A 1 69 ? 29.244 98.777 134.338 1.00 16.36 69 ILE A C 1
ATOM 524 O O . ILE A 1 69 ? 29.098 99.002 135.543 1.00 18.07 69 ILE A O 1
ATOM 529 N N . GLY A 1 70 ? 30.164 99.382 133.599 1.00 16.68 70 GLY A N 1
ATOM 530 C CA . GLY A 1 70 ? 31.062 100.385 134.151 1.00 18.25 70 GLY A CA 1
ATOM 531 C C . GLY A 1 70 ? 32.478 100.328 133.606 1.00 20.04 70 GLY A C 1
ATOM 532 O O . GLY A 1 70 ? 32.855 99.380 132.879 1.00 15.99 70 GLY A O 1
ATOM 533 N N . LYS A 1 71 ? 33.160 101.335 134.032 1.00 53.70 71 LYS A N 1
ATOM 534 C CA . LYS A 1 71 ? 34.553 101.450 133.626 1.00 53.97 71 LYS A CA 1
ATOM 535 C C . LYS A 1 71 ? 35.315 100.136 133.808 1.00 53.39 71 LYS A C 1
ATOM 536 O O . LYS A 1 71 ? 35.350 99.570 134.902 1.00 53.22 71 LYS A O 1
ATOM 542 N N . GLY A 1 72 ? 35.914 99.643 132.727 1.00 52.87 72 GLY A N 1
ATOM 543 C CA . GLY A 1 72 ? 36.665 98.399 132.793 1.00 51.85 72 GLY A CA 1
ATOM 544 C C . GLY A 1 72 ? 35.863 97.171 132.381 1.00 52.14 72 GLY A C 1
ATOM 545 O O . GLY A 1 72 ? 36.423 96.071 132.256 1.00 50.18 72 GLY A O 1
ATOM 546 N N . MET A 1 73 ? 34.553 97.353 132.186 1.00 50.94 73 MET A N 1
ATOM 547 C CA . MET A 1 73 ? 33.668 96.263 131.786 1.00 51.20 73 MET A CA 1
ATOM 548 C C . MET A 1 73 ? 32.557 96.726 130.854 1.00 51.41 73 MET A C 1
ATOM 549 O O . MET A 1 73 ? 32.753 97.629 130.044 1.00 52.73 73 MET A O 1
ATOM 554 N N . LEU A 1 74 ? 31.390 96.103 130.979 1.00 50.48 74 LEU A N 1
ATOM 555 C CA . LEU A 1 74 ? 30.254 96.411 130.125 1.00 50.51 74 LEU A CA 1
ATOM 556 C C . LEU A 1 74 ? 29.918 97.883 129.967 1.00 49.86 74 LEU A C 1
ATOM 557 O O . LEU A 1 74 ? 29.973 98.647 130.927 1.00 49.57 74 LEU A O 1
ATOM 562 N N . THR A 1 75 ? 29.572 98.268 128.739 1.00 49.67 75 THR A N 1
ATOM 563 C CA . THR A 1 75 ? 29.202 99.645 128.420 1.00 48.95 75 THR A CA 1
ATOM 564 C C . THR A 1 75 ? 27.706 99.784 128.621 1.00 48.59 75 THR A C 1
ATOM 565 O O . THR A 1 75 ? 27.219 100.811 129.075 1.00 51.18 75 THR A O 1
ATOM 569 N N . ALA A 1 76 ? 26.977 98.729 128.281 1.00 47.89 76 ALA A N 1
ATOM 570 C CA . ALA A 1 76 ? 25.532 98.715 128.428 1.00 45.55 76 ALA A CA 1
ATOM 571 C C . ALA A 1 76 ? 25.067 97.269 128.482 1.00 44.52 76 ALA A C 1
ATOM 572 O O . ALA A 1 76 ? 25.811 96.359 128.124 1.00 44.08 76 ALA A O 1
ATOM 574 N N . ALA A 1 77 ? 23.834 97.061 128.934 1.00 44.71 77 ALA A N 1
ATOM 575 C CA . ALA A 1 77 ? 23.261 95.718 129.020 1.00 44.13 77 ALA A CA 1
ATOM 576 C C . ALA A 1 77 ? 21.823 95.795 128.533 1.00 44.02 77 ALA A C 1
ATOM 577 O O . ALA A 1 77 ? 21.076 96.698 128.916 1.00 44.89 77 ALA A O 1
ATOM 579 N N . VAL A 1 78 ? 21.436 94.858 127.675 1.00 43.14 78 VAL A N 1
ATOM 580 C CA . VAL A 1 78 ? 20.079 94.857 127.157 1.00 42.39 78 VAL A CA 1
ATOM 581 C C . VAL A 1 78 ? 19.336 93.764 127.921 1.00 43.25 78 VAL A C 1
ATOM 582 O O . VAL A 1 78 ? 19.650 92.576 127.780 1.00 42.67 78 VAL A O 1
ATOM 586 N N . CYS A 1 79 ? 18.358 94.185 128.724 1.00 42.92 79 CYS A N 1
ATOM 587 C CA . CYS A 1 79 ? 17.574 93.291 129.570 1.00 42.67 79 CYS A CA 1
ATOM 588 C C . CYS A 1 79 ? 16.231 92.837 129.008 1.00 42.73 79 CYS A C 1
ATOM 589 O O . CYS A 1 79 ? 15.322 93.652 128.795 1.00 41.56 79 CYS A O 1
ATOM 592 N N . GLY A 1 80 ? 16.107 91.529 128.780 1.00 41.13 80 GLY A N 1
ATOM 593 C CA . GLY A 1 80 ? 14.864 90.994 128.273 1.00 39.81 80 GLY A CA 1
ATOM 594 C C . GLY A 1 80 ? 14.017 90.680 129.486 1.00 41.11 80 GLY A C 1
ATOM 595 O O . GLY A 1 80 ? 14.409 90.967 130.627 1.00 39.59 80 GLY A O 1
ATOM 596 N N . ASP A 1 81 ? 12.847 90.103 129.261 1.00 40.86 81 ASP A N 1
ATOM 597 C CA . ASP A 1 81 ? 11.988 89.747 130.377 1.00 39.60 81 ASP A CA 1
ATOM 598 C C . ASP A 1 81 ? 12.657 88.544 131.060 1.00 39.00 81 ASP A C 1
ATOM 599 O O . ASP A 1 81 ? 13.704 88.059 130.600 1.00 36.20 81 ASP A O 1
ATOM 604 N N . VAL A 1 82 ? 12.060 88.068 132.147 1.00 37.11 82 VAL A N 1
ATOM 605 C CA . VAL A 1 82 ? 12.614 86.938 132.870 1.00 37.78 82 VAL A CA 1
ATOM 606 C C . VAL A 1 82 ? 12.838 85.732 131.969 1.00 38.08 82 VAL A C 1
ATOM 607 O O . VAL A 1 82 ? 11.892 85.197 131.386 1.00 36.65 82 VAL A O 1
ATOM 611 N N . PHE A 1 83 ? 14.097 85.309 131.858 1.00 38.11 83 PHE A N 1
ATOM 612 C CA . PHE A 1 83 ? 14.450 84.151 131.044 1.00 38.50 83 PHE A CA 1
ATOM 613 C C . PHE A 1 83 ? 13.962 84.237 129.609 1.00 39.69 83 PHE A C 1
ATOM 614 O O . PHE A 1 83 ? 13.706 83.213 128.970 1.00 39.79 83 PHE A O 1
ATOM 622 N N . ALA A 1 84 ? 13.837 85.460 129.102 1.00 41.69 84 ALA A N 1
ATOM 623 C CA . ALA A 1 84 ? 13.378 85.693 127.731 1.00 41.89 84 ALA A CA 1
ATOM 624 C C . ALA A 1 84 ? 14.292 86.706 127.054 1.00 42.67 84 ALA A C 1
ATOM 625 O O . ALA A 1 84 ? 14.588 87.760 127.621 1.00 43.20 84 ALA A O 1
ATOM 627 N N . SER A 1 85 ? 14.735 86.387 125.844 1.00 43.01 85 SER A N 1
ATOM 628 C CA . SER A 1 85 ? 15.632 87.269 125.099 1.00 43.84 85 SER A CA 1
ATOM 629 C C . SER A 1 85 ? 15.052 88.656 124.827 1.00 43.42 85 SER A C 1
ATOM 630 O O . SER A 1 85 ? 13.839 88.811 124.643 1.00 42.39 85 SER A O 1
ATOM 633 N N . PRO A 1 86 ? 15.923 89.683 124.785 1.00 43.29 86 PRO A N 1
ATOM 634 C CA . PRO A 1 86 ? 15.502 91.064 124.521 1.00 43.65 86 PRO A CA 1
ATOM 635 C C . PRO A 1 86 ? 15.065 91.109 123.055 1.00 44.14 86 PRO A C 1
ATOM 636 O O . PRO A 1 86 ? 15.417 90.218 122.282 1.00 44.41 86 PRO A O 1
ATOM 640 N N . SER A 1 87 ? 14.301 92.125 122.670 1.00 44.52 87 SER A N 1
ATOM 641 C CA . SER A 1 87 ? 13.844 92.239 121.282 1.00 44.72 87 SER A CA 1
ATOM 642 C C . SER A 1 87 ? 14.968 92.765 120.387 1.00 45.62 87 SER A C 1
ATOM 643 O O . SER A 1 87 ? 15.920 93.373 120.875 1.00 44.77 87 SER A O 1
ATOM 646 N N . VAL A 1 88 ? 14.858 92.527 119.079 1.00 46.47 88 VAL A N 1
ATOM 647 C CA . VAL A 1 88 ? 15.864 93.005 118.134 1.00 48.76 88 VAL A CA 1
ATOM 648 C C . VAL A 1 88 ? 15.956 94.532 118.256 1.00 49.96 88 VAL A C 1
ATOM 649 O O . VAL A 1 88 ? 17.041 95.115 118.314 1.00 49.04 88 VAL A O 1
ATOM 653 N N . ASP A 1 89 ? 14.789 95.158 118.312 1.00 51.63 89 ASP A N 1
ATOM 654 C CA . ASP A 1 89 ? 14.666 96.599 118.445 1.00 53.30 89 ASP A CA 1
ATOM 655 C C . ASP A 1 89 ? 15.492 97.090 119.633 1.00 53.04 89 ASP A C 1
ATOM 656 O O . ASP A 1 89 ? 16.267 98.054 119.536 1.00 52.98 89 ASP A O 1
ATOM 661 N N . ALA A 1 90 ? 15.316 96.418 120.763 1.00 50.89 90 ALA A N 1
ATOM 662 C CA . ALA A 1 90 ? 16.028 96.792 121.962 1.00 49.78 90 ALA A CA 1
ATOM 663 C C . ALA A 1 90 ? 17.535 96.768 121.767 1.00 49.23 90 ALA A C 1
ATOM 664 O O . ALA A 1 90 ? 18.222 97.737 122.099 1.00 51.76 90 ALA A O 1
ATOM 666 N N . VAL A 1 91 ? 18.056 95.670 121.225 1.00 47.69 91 VAL A N 1
ATOM 667 C CA . VAL A 1 91 ? 19.491 95.548 121.042 1.00 47.06 91 VAL A CA 1
ATOM 668 C C . VAL A 1 91 ? 20.021 96.650 120.142 1.00 47.17 91 VAL A C 1
ATOM 669 O O . VAL A 1 91 ? 21.047 97.266 120.438 1.00 45.66 91 VAL A O 1
ATOM 673 N N . LEU A 1 92 ? 19.315 96.908 119.049 1.00 47.65 92 LEU A N 1
ATOM 674 C CA . LEU A 1 92 ? 19.745 97.945 118.120 1.00 49.43 92 LEU A CA 1
ATOM 675 C C . LEU A 1 92 ? 19.836 99.279 118.857 1.00 50.73 92 LEU A C 1
ATOM 676 O O . LEU A 1 92 ? 20.865 99.964 118.808 1.00 50.72 92 LEU A O 1
ATOM 681 N N . THR A 1 93 ? 18.753 99.633 119.547 1.00 50.02 93 THR A N 1
ATOM 682 C CA . THR A 1 93 ? 18.685 100.870 120.302 1.00 49.53 93 THR A CA 1
ATOM 683 C C . THR A 1 93 ? 19.913 101.075 121.169 1.00 51.35 93 THR A C 1
ATOM 684 O O . THR A 1 93 ? 20.424 102.191 121.276 1.00 53.22 93 THR A O 1
ATOM 688 N N . ALA A 1 94 ? 20.392 100.009 121.796 1.00 52.31 94 ALA A N 1
ATOM 689 C CA . ALA A 1 94 ? 21.578 100.120 122.642 1.00 52.78 94 ALA A CA 1
ATOM 690 C C . ALA A 1 94 ? 22.828 100.416 121.815 1.00 53.26 94 ALA A C 1
ATOM 691 O O . ALA A 1 94 ? 23.660 101.228 122.201 1.00 53.04 94 ALA A O 1
ATOM 693 N N . ILE A 1 95 ? 22.955 99.740 120.681 1.00 54.23 95 ILE A N 1
ATOM 694 C CA . ILE A 1 95 ? 24.106 99.912 119.800 1.00 54.86 95 ILE A CA 1
ATOM 695 C C . ILE A 1 95 ? 24.208 101.378 119.374 1.00 55.30 95 ILE A C 1
ATOM 696 O O . ILE A 1 95 ? 25.242 102.023 119.563 1.00 54.64 95 ILE A O 1
ATOM 701 N N . GLN A 1 96 ? 23.122 101.894 118.805 1.00 55.86 96 GLN A N 1
ATOM 702 C CA . GLN A 1 96 ? 23.060 103.275 118.346 1.00 56.26 96 GLN A CA 1
ATOM 703 C C . GLN A 1 96 ? 23.255 104.272 119.481 1.00 56.98 96 GLN A C 1
ATOM 704 O O . GLN A 1 96 ? 23.767 105.374 119.271 1.00 59.05 96 GLN A O 1
ATOM 710 N N . ALA A 1 97 ? 22.842 103.888 120.679 1.00 55.21 97 ALA A N 1
ATOM 711 C CA . ALA A 1 97 ? 22.932 104.779 121.815 1.00 53.94 97 ALA A CA 1
ATOM 712 C C . ALA A 1 97 ? 24.309 104.971 122.426 1.00 54.09 97 ALA A C 1
ATOM 713 O O . ALA A 1 97 ? 24.590 106.025 122.991 1.00 54.87 97 ALA A O 1
ATOM 715 N N . VAL A 1 98 ? 25.177 103.972 122.309 1.00 54.16 98 VAL A N 1
ATOM 716 C CA . VAL A 1 98 ? 26.488 104.061 122.936 1.00 53.38 98 VAL A CA 1
ATOM 717 C C . VAL A 1 98 ? 27.666 103.757 122.037 1.00 54.70 98 VAL A C 1
ATOM 718 O O . VAL A 1 98 ? 28.810 103.725 122.504 1.00 52.81 98 VAL A O 1
ATOM 722 N N . THR A 1 99 ? 27.402 103.525 120.757 1.00 56.54 99 THR A N 1
ATOM 723 C CA . THR A 1 99 ? 28.478 103.194 119.837 1.00 58.29 99 THR A CA 1
ATOM 724 C C . THR A 1 99 ? 28.926 104.358 118.964 1.00 59.86 99 THR A C 1
ATOM 725 O O . THR A 1 99 ? 28.109 105.012 118.306 1.00 58.98 99 THR A O 1
ATOM 729 N N . GLY A 1 100 ? 30.238 104.599 118.982 1.00 61.88 100 GLY A N 1
ATOM 730 C CA . GLY A 1 100 ? 30.849 105.645 118.181 1.00 63.28 100 GLY A CA 1
ATOM 731 C C . GLY A 1 100 ? 31.593 104.992 117.027 1.00 64.74 100 GLY A C 1
ATOM 732 O O . GLY A 1 100 ? 31.438 103.794 116.778 1.00 64.73 100 GLY A O 1
ATOM 733 N N . GLU A 1 101 ? 32.410 105.763 116.319 1.00 66.45 101 GLU A N 1
ATOM 734 C CA . GLU A 1 101 ? 33.145 105.220 115.185 1.00 67.30 101 GLU A CA 1
ATOM 735 C C . GLU A 1 101 ? 33.993 104.010 115.547 1.00 65.33 101 GLU A C 1
ATOM 736 O O . GLU A 1 101 ? 34.239 103.148 114.708 1.00 65.38 101 GLU A O 1
ATOM 742 N N . ALA A 1 102 ? 34.427 103.939 116.800 1.00 63.88 102 ALA A N 1
ATOM 743 C CA . ALA A 1 102 ? 35.265 102.832 117.251 1.00 63.48 102 ALA A CA 1
ATOM 744 C C . ALA A 1 102 ? 34.565 101.476 117.141 1.00 63.55 102 ALA A C 1
ATOM 745 O O . ALA A 1 102 ? 35.225 100.431 117.099 1.00 63.68 102 ALA A O 1
ATOM 747 N N . GLY A 1 103 ? 33.233 101.497 117.093 1.00 62.14 103 GLY A N 1
ATOM 748 C CA . GLY A 1 103 ? 32.474 100.261 116.998 1.00 61.18 103 GLY A CA 1
ATOM 749 C C . GLY A 1 103 ? 32.173 99.617 118.348 1.00 59.98 103 GLY A C 1
ATOM 750 O O . GLY A 1 103 ? 32.607 100.102 119.404 1.00 59.33 103 GLY A O 1
ATOM 751 N N . CYS A 1 104 ? 31.425 98.517 118.317 1.00 57.76 104 CYS A N 1
ATOM 752 C CA . CYS A 1 104 ? 31.069 97.804 119.538 1.00 55.85 104 CYS A CA 1
ATOM 753 C C . CYS A 1 104 ? 31.128 96.294 119.385 1.00 53.02 104 CYS A C 1
ATOM 754 O O . CYS A 1 104 ? 30.918 95.742 118.297 1.00 51.80 104 CYS A O 1
ATOM 757 N N . LEU A 1 105 ? 31.416 95.638 120.503 1.00 49.21 105 LEU A N 1
ATOM 758 C CA . LEU A 1 105 ? 31.487 94.190 120.568 1.00 45.40 105 LEU A CA 1
ATOM 759 C C . LEU A 1 105 ? 30.279 93.680 121.351 1.00 43.68 105 LEU A C 1
ATOM 760 O O . LEU A 1 105 ? 30.071 94.062 122.510 1.00 42.39 105 LEU A O 1
ATOM 765 N N . LEU A 1 106 ? 29.460 92.854 120.711 1.00 41.50 106 LEU A N 1
ATOM 766 C CA . LEU A 1 106 ? 28.307 92.275 121.394 1.00 39.79 106 LEU A CA 1
ATOM 767 C C . LEU A 1 106 ? 28.801 90.952 122.011 1.00 41.72 106 LEU A C 1
ATOM 768 O O . LEU A 1 106 ? 29.382 90.115 121.314 1.00 41.91 106 LEU A O 1
ATOM 773 N N . ILE A 1 107 ? 28.620 90.781 123.319 1.00 40.61 107 ILE A N 1
ATOM 774 C CA . ILE A 1 107 ? 29.015 89.546 123.978 1.00 40.50 107 ILE A CA 1
ATOM 775 C C . ILE A 1 107 ? 27.701 88.806 124.275 1.00 42.18 107 ILE A C 1
ATOM 776 O O . ILE A 1 107 ? 26.896 89.243 125.119 1.00 42.02 107 ILE A O 1
ATOM 781 N N . VAL A 1 108 ? 27.480 87.690 123.585 1.00 42.02 108 VAL A N 1
ATOM 782 C CA . VAL A 1 108 ? 26.244 86.932 123.752 1.00 42.26 108 VAL A CA 1
ATOM 783 C C . VAL A 1 108 ? 26.389 85.505 124.283 1.00 41.28 108 VAL A C 1
ATOM 784 O O . VAL A 1 108 ? 27.184 84.722 123.768 1.00 40.82 108 VAL A O 1
ATOM 788 N N . LYS A 1 109 ? 25.601 85.172 125.307 1.00 41.23 109 LYS A N 1
ATOM 789 C CA . LYS A 1 109 ? 25.617 83.824 125.883 1.00 39.38 109 LYS A CA 1
ATOM 790 C C . LYS A 1 109 ? 24.975 82.904 124.843 1.00 38.75 109 LYS A C 1
ATOM 791 O O . LYS A 1 109 ? 24.047 83.306 124.146 1.00 37.62 109 LYS A O 1
ATOM 797 N N . ASN A 1 110 ? 25.475 81.681 124.725 1.00 39.26 110 ASN A N 1
ATOM 798 C CA . ASN A 1 110 ? 24.967 80.753 123.716 1.00 39.68 110 ASN A CA 1
ATOM 799 C C . ASN A 1 110 ? 23.527 80.271 123.883 1.00 39.14 110 ASN A C 1
ATOM 800 O O . ASN A 1 110 ? 23.274 79.245 124.501 1.00 40.79 110 ASN A O 1
ATOM 805 N N . TYR A 1 111 ? 22.588 81.025 123.333 1.00 39.01 111 TYR A N 1
ATOM 806 C CA . TYR A 1 111 ? 21.175 80.663 123.364 1.00 39.67 111 TYR A CA 1
ATOM 807 C C . TYR A 1 111 ? 20.557 81.228 122.088 1.00 41.54 111 TYR A C 1
ATOM 808 O O . TYR A 1 111 ? 20.773 82.395 121.752 1.00 41.49 111 TYR A O 1
ATOM 817 N N . THR A 1 112 ? 19.802 80.396 121.376 1.00 42.35 112 THR A N 1
ATOM 818 C CA . THR A 1 112 ? 19.165 80.803 120.127 1.00 43.19 112 THR A CA 1
ATOM 819 C C . THR A 1 112 ? 18.527 82.188 120.164 1.00 41.71 112 THR A C 1
ATOM 820 O O . THR A 1 112 ? 18.827 83.039 119.334 1.00 41.22 112 THR A O 1
ATOM 824 N N . GLY A 1 113 ? 17.633 82.401 121.119 1.00 41.43 113 GLY A N 1
ATOM 825 C CA . GLY A 1 113 ? 16.962 83.686 121.227 1.00 40.86 113 GLY A CA 1
ATOM 826 C C . GLY A 1 113 ? 17.911 84.873 121.192 1.00 40.26 113 GLY A C 1
ATOM 827 O O . GLY A 1 113 ? 17.681 85.836 120.469 1.00 39.58 113 GLY A O 1
ATOM 828 N N . ASP A 1 114 ? 18.982 84.812 121.970 1.00 40.08 114 ASP A N 1
ATOM 829 C CA . ASP A 1 114 ? 19.940 85.902 121.998 1.00 42.00 114 ASP A CA 1
ATOM 830 C C . ASP A 1 114 ? 20.762 85.990 120.723 1.00 43.35 114 ASP A C 1
ATOM 831 O O . ASP A 1 114 ? 21.003 87.081 120.211 1.00 44.81 114 ASP A O 1
ATOM 836 N N . ARG A 1 115 ? 21.192 84.842 120.216 1.00 43.39 115 ARG A N 1
ATOM 837 C CA . ARG A 1 115 ? 21.989 84.803 119.003 1.00 43.73 115 ARG A CA 1
ATOM 838 C C . ARG A 1 115 ? 21.209 85.386 117.836 1.00 44.49 115 ARG A C 1
ATOM 839 O O . ARG A 1 115 ? 21.728 86.198 117.075 1.00 44.58 115 ARG A O 1
ATOM 847 N N . LEU A 1 116 ? 19.956 84.983 117.700 1.00 44.37 116 LEU A N 1
ATOM 848 C CA . LEU A 1 116 ? 19.137 85.483 116.613 1.00 43.61 116 LEU A CA 1
ATOM 849 C C . LEU A 1 116 ? 18.763 86.956 116.776 1.00 43.30 116 LEU A C 1
ATOM 850 O O . LEU A 1 116 ? 18.772 87.708 115.807 1.00 43.80 116 LEU A O 1
ATOM 855 N N . ASN A 1 117 ? 18.436 87.379 117.991 1.00 43.13 117 ASN A N 1
ATOM 856 C CA . ASN A 1 117 ? 18.041 88.767 118.177 1.00 42.53 117 ASN A CA 1
ATOM 857 C C . ASN A 1 117 ? 19.182 89.758 118.178 1.00 42.59 117 ASN A C 1
ATOM 858 O O . ASN A 1 117 ? 19.054 90.830 117.599 1.00 42.91 117 ASN A O 1
ATOM 863 N N . PHE A 1 118 ? 20.291 89.425 118.825 1.00 42.77 118 PHE A N 1
ATOM 864 C CA . PHE A 1 118 ? 21.424 90.334 118.809 1.00 43.62 118 PHE A CA 1
ATOM 865 C C . PHE A 1 118 ? 21.978 90.294 117.386 1.00 44.67 118 PHE A C 1
ATOM 866 O O . PHE A 1 118 ? 22.488 91.289 116.885 1.00 45.97 118 PHE A O 1
ATOM 874 N N . GLY A 1 119 ? 21.863 89.136 116.741 1.00 44.49 119 GLY A N 1
ATOM 875 C CA . GLY A 1 119 ? 22.358 88.977 115.387 1.00 45.77 119 GLY A CA 1
ATOM 876 C C . GLY A 1 119 ? 21.647 89.861 114.373 1.00 46.44 119 GLY A C 1
ATOM 877 O O . GLY A 1 119 ? 22.295 90.606 113.638 1.00 46.92 119 GLY A O 1
ATOM 878 N N . LEU A 1 120 ? 20.322 89.782 114.306 1.00 46.11 120 LEU A N 1
ATOM 879 C CA . LEU A 1 120 ? 19.607 90.627 113.365 1.00 46.93 120 LEU A CA 1
ATOM 880 C C . LEU A 1 120 ? 19.919 92.085 113.711 1.00 48.17 120 LEU A C 1
ATOM 881 O O . LEU A 1 120 ? 19.993 92.938 112.827 1.00 48.57 120 LEU A O 1
ATOM 886 N N . ALA A 1 121 ? 20.122 92.360 114.996 1.00 47.27 121 ALA A N 1
ATOM 887 C CA . ALA A 1 121 ? 20.440 93.713 115.437 1.00 49.00 121 ALA A CA 1
ATOM 888 C C . ALA A 1 121 ? 21.778 94.173 114.858 1.00 48.78 121 ALA A C 1
ATOM 889 O O . ALA A 1 121 ? 21.887 95.277 114.336 1.00 49.36 121 ALA A O 1
ATOM 891 N N . ALA A 1 122 ? 22.793 93.327 114.968 1.00 48.89 122 ALA A N 1
ATOM 892 C CA . ALA A 1 122 ? 24.111 93.648 114.444 1.00 49.55 122 ALA A CA 1
ATOM 893 C C . ALA A 1 122 ? 24.012 93.928 112.941 1.00 50.86 122 ALA A C 1
ATOM 894 O O . ALA A 1 122 ? 24.647 94.853 112.424 1.00 50.59 122 ALA A O 1
ATOM 896 N N . GLU A 1 123 ? 23.208 93.122 112.253 1.00 51.12 123 GLU A N 1
ATOM 897 C CA . GLU A 1 123 ? 23.029 93.268 110.819 1.00 52.11 123 GLU A CA 1
ATOM 898 C C . GLU A 1 123 ? 22.395 94.598 110.481 1.00 53.42 123 GLU A C 1
ATOM 899 O O . GLU A 1 123 ? 22.833 95.280 109.556 1.00 55.74 123 GLU A O 1
ATOM 905 N N . LYS A 1 124 ? 21.361 94.968 111.223 1.00 53.87 124 LYS A N 1
ATOM 906 C CA . LYS A 1 124 ? 20.686 96.235 110.981 1.00 53.15 124 LYS A CA 1
ATOM 907 C C . LYS A 1 124 ? 21.606 97.393 111.345 1.00 53.29 124 LYS A C 1
ATOM 908 O O . LYS A 1 124 ? 21.496 98.487 110.788 1.00 54.54 124 LYS A O 1
ATOM 914 N N . ALA A 1 125 ? 22.519 97.142 112.274 1.00 52.19 125 ALA A N 1
ATOM 915 C CA . ALA A 1 125 ? 23.449 98.167 112.717 1.00 52.78 125 ALA A CA 1
ATOM 916 C C . ALA A 1 125 ? 24.489 98.407 111.636 1.00 53.09 125 ALA A C 1
ATOM 917 O O . ALA A 1 125 ? 24.848 99.546 111.339 1.00 52.56 125 ALA A O 1
ATOM 919 N N . ARG A 1 126 ? 24.970 97.314 111.056 1.00 53.79 126 ARG A N 1
ATOM 920 C CA . ARG A 1 126 ? 25.972 97.388 110.010 1.00 53.89 126 ARG A CA 1
ATOM 921 C C . ARG A 1 126 ? 25.444 98.164 108.819 1.00 54.34 126 ARG A C 1
ATOM 922 O O . ARG A 1 126 ? 26.184 98.920 108.197 1.00 54.42 126 ARG A O 1
ATOM 930 N N . ARG A 1 127 ? 24.165 97.992 108.502 1.00 54.14 127 ARG A N 1
ATOM 931 C CA . ARG A 1 127 ? 23.584 98.719 107.386 1.00 55.48 127 ARG A CA 1
ATOM 932 C C . ARG A 1 127 ? 23.578 100.223 107.697 1.00 56.36 127 ARG A C 1
ATOM 933 O O . ARG A 1 127 ? 23.571 101.064 106.792 1.00 57.36 127 ARG A O 1
ATOM 941 N N . LEU A 1 128 ? 23.589 100.554 108.984 1.00 55.19 128 LEU A N 1
ATOM 942 C CA . LEU A 1 128 ? 23.584 101.942 109.409 1.00 53.83 128 LEU A CA 1
ATOM 943 C C . LEU A 1 128 ? 25.000 102.485 109.582 1.00 52.86 128 LEU A C 1
ATOM 944 O O . LEU A 1 128 ? 25.201 103.562 110.141 1.00 52.69 128 LEU A O 1
ATOM 949 N N . GLY A 1 129 ? 25.986 101.730 109.120 1.00 50.91 129 GLY A N 1
ATOM 950 C CA . GLY A 1 129 ? 27.352 102.204 109.211 1.00 51.28 129 GLY A CA 1
ATOM 951 C C . GLY A 1 129 ? 28.148 101.919 110.469 1.00 52.99 129 GLY A C 1
ATOM 952 O O . GLY A 1 129 ? 29.342 102.243 110.534 1.00 53.08 129 GLY A O 1
ATOM 953 N N . TYR A 1 130 ? 27.520 101.322 111.477 1.00 53.42 130 TYR A N 1
ATOM 954 C CA . TYR A 1 130 ? 28.257 101.021 112.699 1.00 52.46 130 TYR A CA 1
ATOM 955 C C . TYR A 1 130 ? 29.160 99.813 112.483 1.00 52.89 130 TYR A C 1
ATOM 956 O O . TYR A 1 130 ? 28.853 98.931 111.674 1.00 52.22 130 TYR A O 1
ATOM 965 N N . ASN A 1 131 ? 30.281 99.781 113.188 1.00 53.56 131 ASN A N 1
ATOM 966 C CA . ASN A 1 131 ? 31.181 98.641 113.098 1.00 56.32 131 ASN A CA 1
ATOM 967 C C . ASN A 1 131 ? 30.809 97.729 114.258 1.00 56.95 131 ASN A C 1
ATOM 968 O O . ASN A 1 131 ? 30.913 98.121 115.423 1.00 54.70 131 ASN A O 1
ATOM 973 N N . VAL A 1 132 ? 30.373 96.515 113.934 1.00 57.78 132 VAL A N 1
ATOM 974 C CA . VAL A 1 132 ? 29.947 95.573 114.955 1.00 56.84 132 VAL A CA 1
ATOM 975 C C . VAL A 1 132 ? 30.577 94.193 114.856 1.00 57.22 132 VAL A C 1
ATOM 976 O O . VAL A 1 132 ? 30.822 93.676 113.764 1.00 58.19 132 VAL A O 1
ATOM 980 N N . GLU A 1 133 ? 30.834 93.605 116.018 1.00 56.06 133 GLU A N 1
ATOM 981 C CA . GLU A 1 133 ? 31.378 92.261 116.101 1.00 54.55 133 GLU A CA 1
ATOM 982 C C . GLU A 1 133 ? 30.591 91.524 117.190 1.00 53.42 133 GLU A C 1
ATOM 983 O O . GLU A 1 133 ? 30.144 92.130 118.170 1.00 52.08 133 GLU A O 1
ATOM 989 N N . MET A 1 134 ? 30.406 90.222 117.011 1.00 51.43 134 MET A N 1
ATOM 990 C CA . MET A 1 134 ? 29.676 89.437 117.994 1.00 49.94 134 MET A CA 1
ATOM 991 C C . MET A 1 134 ? 30.456 88.214 118.457 1.00 48.87 134 MET A C 1
ATOM 992 O O . MET A 1 134 ? 30.983 87.458 117.641 1.00 49.95 134 MET A O 1
ATOM 997 N N . LEU A 1 135 ? 30.536 88.025 119.769 1.00 46.50 135 LEU A N 1
ATOM 998 C CA . LEU A 1 135 ? 31.233 86.873 120.330 1.00 44.05 135 LEU A CA 1
ATOM 999 C C . LEU A 1 135 ? 30.248 86.035 121.136 1.00 44.40 135 LEU A C 1
ATOM 1000 O O . LEU A 1 135 ? 29.772 86.462 122.191 1.00 42.09 135 LEU A O 1
ATOM 1005 N N . ILE A 1 136 ? 29.933 84.845 120.627 1.00 44.86 136 ILE A N 1
ATOM 1006 C CA . ILE A 1 136 ? 29.019 83.939 121.320 1.00 44.62 136 ILE A CA 1
ATOM 1007 C C . ILE A 1 136 ? 29.836 83.144 122.351 1.00 43.97 136 ILE A C 1
ATOM 1008 O O . ILE A 1 136 ? 30.821 82.478 121.998 1.00 45.11 136 ILE A O 1
ATOM 1013 N N . VAL A 1 137 ? 29.439 83.219 123.620 1.00 41.86 137 VAL A N 1
ATOM 1014 C CA . VAL A 1 137 ? 30.142 82.501 124.679 1.00 41.07 137 VAL A CA 1
ATOM 1015 C C . VAL A 1 137 ? 29.438 81.193 125.073 1.00 41.23 137 VAL A C 1
ATOM 1016 O O . VAL A 1 137 ? 28.256 81.194 125.426 1.00 41.14 137 VAL A O 1
ATOM 1020 N N . GLY A 1 138 ? 30.173 80.083 124.993 1.00 39.34 138 GLY A N 1
ATOM 1021 C CA . GLY A 1 138 ? 29.620 78.786 125.339 1.00 38.69 138 GLY A CA 1
ATOM 1022 C C . GLY A 1 138 ? 30.613 78.070 126.229 1.00 38.46 138 GLY A C 1
ATOM 1023 O O . GLY A 1 138 ? 31.306 77.158 125.798 1.00 37.46 138 GLY A O 1
ATOM 1024 N N . ASP A 1 139 ? 30.674 78.489 127.487 1.00 38.14 139 ASP A N 1
ATOM 1025 C CA . ASP A 1 139 ? 31.619 77.922 128.436 1.00 39.37 139 ASP A CA 1
ATOM 1026 C C . ASP A 1 139 ? 31.220 76.647 129.186 1.00 38.55 139 ASP A C 1
ATOM 1027 O O . ASP A 1 139 ? 32.071 75.999 129.789 1.00 38.71 139 ASP A O 1
ATOM 1032 N N . ASP A 1 140 ? 29.944 76.278 129.151 1.00 38.78 140 ASP A N 1
ATOM 1033 C CA . ASP A 1 140 ? 29.488 75.076 129.847 1.00 40.37 140 ASP A CA 1
ATOM 1034 C C . ASP A 1 140 ? 30.129 73.804 129.280 1.00 40.85 140 ASP A C 1
ATOM 1035 O O . ASP A 1 140 ? 30.212 73.637 128.065 1.00 41.71 140 ASP A O 1
ATOM 1040 N N . ILE A 1 141 ? 30.598 72.920 130.160 1.00 39.52 141 ILE A N 1
ATOM 1041 C CA . ILE A 1 141 ? 31.215 71.669 129.722 1.00 40.15 141 ILE A CA 1
ATOM 1042 C C . ILE A 1 141 ? 30.404 70.447 130.144 1.00 41.10 141 ILE A C 1
ATOM 1043 O O . ILE A 1 141 ? 30.842 69.307 129.959 1.00 42.00 141 ILE A O 1
ATOM 1048 N N . SER A 1 142 ? 29.230 70.679 130.715 1.00 41.45 142 SER A N 1
ATOM 1049 C CA . SER A 1 142 ? 28.391 69.585 131.175 1.00 43.61 142 SER A CA 1
ATOM 1050 C C . SER A 1 142 ? 27.876 68.635 130.093 1.00 45.69 142 SER A C 1
ATOM 1051 O O . SER A 1 142 ? 27.629 67.463 130.364 1.00 46.03 142 SER A O 1
ATOM 1054 N N . LEU A 1 143 ? 27.717 69.140 128.874 1.00 48.06 143 LEU A N 1
ATOM 1055 C CA . LEU A 1 143 ? 27.183 68.344 127.770 1.00 49.78 143 LEU A CA 1
ATOM 1056 C C . LEU A 1 143 ? 28.151 68.182 126.600 1.00 52.63 143 LEU A C 1
ATOM 1057 O O . LEU A 1 143 ? 28.029 68.857 125.582 1.00 54.73 143 LEU A O 1
ATOM 1062 N N . PRO A 1 144 ? 29.118 67.270 126.721 1.00 55.06 144 PRO A N 1
ATOM 1063 C CA . PRO A 1 144 ? 30.087 67.058 125.644 1.00 57.13 144 PRO A CA 1
ATOM 1064 C C . PRO A 1 144 ? 29.457 66.837 124.272 1.00 59.70 144 PRO A C 1
ATOM 1065 O O . PRO A 1 144 ? 29.956 67.344 123.269 1.00 60.52 144 PRO A O 1
ATOM 1069 N N . ASP A 1 145 ? 28.359 66.085 124.232 1.00 62.37 145 ASP A N 1
ATOM 1070 C CA . ASP A 1 145 ? 27.689 65.784 122.967 1.00 65.10 145 ASP A CA 1
ATOM 1071 C C . ASP A 1 145 ? 26.885 66.942 122.411 1.00 65.91 145 ASP A C 1
ATOM 1072 O O . ASP A 1 145 ? 26.236 66.813 121.373 1.00 66.28 145 ASP A O 1
ATOM 1077 N N . ASN A 1 146 ? 26.918 68.073 123.098 1.00 66.62 146 ASN A N 1
ATOM 1078 C CA . ASN A 1 146 ? 26.175 69.232 122.635 1.00 66.13 146 ASN A CA 1
ATOM 1079 C C . ASN A 1 146 ? 27.001 70.058 121.653 1.00 64.78 146 ASN A C 1
ATOM 1080 O O . ASN A 1 146 ? 28.158 70.411 121.919 1.00 64.69 146 ASN A O 1
ATOM 1085 N N . LYS A 1 147 ? 26.394 70.347 120.508 1.00 62.65 147 LYS A N 1
ATOM 1086 C CA . LYS A 1 147 ? 27.040 71.127 119.462 1.00 60.14 147 LYS A CA 1
ATOM 1087 C C . LYS A 1 147 ? 27.206 72.577 119.891 1.00 56.59 147 LYS A C 1
ATOM 1088 O O . LYS A 1 147 ? 28.169 73.237 119.517 1.00 54.92 147 LYS A O 1
ATOM 1094 N N . HIS A 1 148 ? 26.258 73.063 120.682 1.00 53.64 148 HIS A N 1
ATOM 1095 C CA . HIS A 1 148 ? 26.273 74.443 121.148 1.00 51.28 148 HIS A CA 1
ATOM 1096 C C . HIS A 1 148 ? 26.306 74.562 122.666 1.00 49.61 148 HIS A C 1
ATOM 1097 O O . HIS A 1 148 ? 25.259 74.662 123.305 1.00 49.38 148 HIS A O 1
ATOM 1104 N N . PRO A 1 149 ? 27.513 74.564 123.261 1.00 48.29 149 PRO A N 1
ATOM 1105 C CA . PRO A 1 149 ? 27.667 74.674 124.718 1.00 45.97 149 PRO A CA 1
ATOM 1106 C C . PRO A 1 149 ? 26.941 75.907 125.236 1.00 44.16 149 PRO A C 1
ATOM 1107 O O . PRO A 1 149 ? 27.072 77.000 124.693 1.00 44.50 149 PRO A O 1
ATOM 1111 N N . ARG A 1 150 ? 26.172 75.731 126.294 1.00 42.69 150 ARG A N 1
ATOM 1112 C CA . ARG A 1 150 ? 25.445 76.846 126.859 1.00 41.39 150 ARG A CA 1
ATOM 1113 C C . ARG A 1 150 ? 26.423 77.833 127.463 1.00 40.05 150 ARG A C 1
ATOM 1114 O O . ARG A 1 150 ? 27.506 77.457 127.901 1.00 38.51 150 ARG A O 1
ATOM 1122 N N . GLY A 1 151 ? 26.027 79.102 127.471 1.00 40.19 151 GLY A N 1
ATOM 1123 C CA . GLY A 1 151 ? 26.852 80.135 128.060 1.00 39.00 151 GLY A CA 1
ATOM 1124 C C . GLY A 1 151 ? 26.323 80.415 129.458 1.00 39.62 151 GLY A C 1
ATOM 1125 O O . GLY A 1 151 ? 25.146 80.735 129.633 1.00 37.16 151 GLY A O 1
ATOM 1126 N N . ILE A 1 152 ? 27.199 80.285 130.452 1.00 39.66 152 ILE A N 1
ATOM 1127 C CA . ILE A 1 152 ? 26.825 80.521 131.836 1.00 38.29 152 ILE A CA 1
ATOM 1128 C C . ILE A 1 152 ? 27.796 81.476 132.560 1.00 38.69 152 ILE A C 1
ATOM 1129 O O . ILE A 1 152 ? 28.362 82.362 131.946 1.00 40.96 152 ILE A O 1
ATOM 1134 N N . ALA A 1 153 ? 28.007 81.269 133.852 1.00 37.46 153 ALA A N 1
ATOM 1135 C CA . ALA A 1 153 ? 28.851 82.142 134.661 1.00 39.86 153 ALA A CA 1
ATOM 1136 C C . ALA A 1 153 ? 30.141 82.684 134.043 1.00 40.60 153 ALA A C 1
ATOM 1137 O O . ALA A 1 153 ? 30.437 83.871 134.164 1.00 40.56 153 ALA A O 1
ATOM 1139 N N . GLY A 1 154 ? 30.904 81.818 133.384 1.00 40.97 154 GLY A N 1
ATOM 1140 C CA . GLY A 1 154 ? 32.156 82.244 132.788 1.00 40.32 154 GLY A CA 1
ATOM 1141 C C . GLY A 1 154 ? 32.039 83.468 131.897 1.00 39.98 154 GLY A C 1
ATOM 1142 O O . GLY A 1 154 ? 33.002 84.203 131.706 1.00 40.15 154 GLY A O 1
ATOM 1143 N N . THR A 1 155 ? 30.854 83.685 131.346 1.00 38.98 155 THR A N 1
ATOM 1144 C CA . THR A 1 155 ? 30.638 84.817 130.469 1.00 39.30 155 THR A CA 1
ATOM 1145 C C . THR A 1 155 ? 31.196 86.115 131.050 1.00 40.62 155 THR A C 1
ATOM 1146 O O . THR A 1 155 ? 31.826 86.888 130.342 1.00 42.67 155 THR A O 1
ATOM 1150 N N . ILE A 1 156 ? 30.981 86.357 132.335 1.00 41.04 156 ILE A N 1
ATOM 1151 C CA . ILE A 1 156 ? 31.468 87.595 132.911 1.00 41.77 156 ILE A CA 1
ATOM 1152 C C . ILE A 1 156 ? 32.987 87.674 132.913 1.00 42.12 156 ILE A C 1
ATOM 1153 O O . ILE A 1 156 ? 33.552 88.765 132.919 1.00 42.55 156 ILE A O 1
ATOM 1158 N N . LEU A 1 157 ? 33.666 86.534 132.925 1.00 42.46 157 LEU A N 1
ATOM 1159 C CA . LEU A 1 157 ? 35.116 86.589 132.889 1.00 42.27 157 LEU A CA 1
ATOM 1160 C C . LEU A 1 157 ? 35.487 87.120 131.514 1.00 43.52 157 LEU A C 1
ATOM 1161 O O . LEU A 1 157 ? 36.532 87.751 131.338 1.00 44.58 157 LEU A O 1
ATOM 1166 N N . VAL A 1 158 ? 34.615 86.874 130.538 1.00 42.86 158 VAL A N 1
ATOM 1167 C CA . VAL A 1 158 ? 34.850 87.351 129.187 1.00 43.54 158 VAL A CA 1
ATOM 1168 C C . VAL A 1 158 ? 34.624 88.862 129.172 1.00 45.39 158 VAL A C 1
ATOM 1169 O O . VAL A 1 158 ? 35.368 89.602 128.526 1.00 46.48 158 VAL A O 1
ATOM 1173 N N . HIS A 1 159 ? 33.608 89.326 129.895 1.00 46.16 159 HIS A N 1
ATOM 1174 C CA . HIS A 1 159 ? 33.339 90.761 129.955 1.00 46.44 159 HIS A CA 1
ATOM 1175 C C . HIS A 1 159 ? 34.584 91.461 130.504 1.00 45.35 159 HIS A C 1
ATOM 1176 O O . HIS A 1 159 ? 35.009 92.489 129.997 1.00 44.23 159 HIS A O 1
ATOM 1183 N N . LYS A 1 160 ? 35.159 90.875 131.547 1.00 45.91 160 LYS A N 1
ATOM 1184 C CA . LYS A 1 160 ? 36.330 91.428 132.214 1.00 47.60 160 LYS A CA 1
ATOM 1185 C C . LYS A 1 160 ? 37.494 91.682 131.265 1.00 49.08 160 LYS A C 1
ATOM 1186 O O . LYS A 1 160 ? 38.097 92.755 131.271 1.00 49.34 160 LYS A O 1
ATOM 1192 N N . ILE A 1 161 ? 37.823 90.677 130.464 1.00 50.53 161 ILE A N 1
ATOM 1193 C CA . ILE A 1 161 ? 38.916 90.792 129.511 1.00 51.17 161 ILE A CA 1
ATOM 1194 C C . ILE A 1 161 ? 38.575 91.784 128.401 1.00 51.22 161 ILE A C 1
ATOM 1195 O O . ILE A 1 161 ? 39.391 92.644 128.054 1.00 50.66 161 ILE A O 1
ATOM 1200 N N . ALA A 1 162 ? 37.375 91.668 127.847 1.00 50.19 162 ALA A N 1
ATOM 1201 C CA . ALA A 1 162 ? 36.960 92.577 126.799 1.00 51.59 162 ALA A CA 1
ATOM 1202 C C . ALA A 1 162 ? 37.031 94.015 127.315 1.00 53.07 162 ALA A C 1
ATOM 1203 O O . ALA A 1 162 ? 37.528 94.915 126.632 1.00 52.98 162 ALA A O 1
ATOM 1205 N N . GLY A 1 163 ? 36.531 94.218 128.530 1.00 53.37 163 GLY A N 1
ATOM 1206 C CA . GLY A 1 163 ? 36.522 95.541 129.120 1.00 55.28 163 GLY A CA 1
ATOM 1207 C C . GLY A 1 163 ? 37.905 96.136 129.286 1.00 55.78 163 GLY A C 1
ATOM 1208 O O . GLY A 1 163 ? 38.111 97.326 129.044 1.00 56.75 163 GLY A O 1
ATOM 1209 N N . TYR A 1 164 ? 38.852 95.310 129.707 1.00 55.81 164 TYR A N 1
ATOM 1210 C CA . TYR A 1 164 ? 40.221 95.756 129.907 1.00 56.45 164 TYR A CA 1
ATOM 1211 C C . TYR A 1 164 ? 40.737 96.462 128.656 1.00 56.50 164 TYR A C 1
ATOM 1212 O O . TYR A 1 164 ? 41.138 97.624 128.708 1.00 56.94 164 TYR A O 1
ATOM 1221 N N . PHE A 1 165 ? 40.716 95.756 127.534 1.00 54.86 165 PHE A N 1
ATOM 1222 C CA . PHE A 1 165 ? 41.195 96.303 126.279 1.00 55.22 165 PHE A CA 1
ATOM 1223 C C . PHE A 1 165 ? 40.365 97.464 125.744 1.00 55.87 165 PHE A C 1
ATOM 1224 O O . PHE A 1 165 ? 40.922 98.456 125.283 1.00 56.26 165 PHE A O 1
ATOM 1232 N N . ALA A 1 166 ? 39.042 97.359 125.813 1.00 56.60 166 ALA A N 1
ATOM 1233 C CA . ALA A 1 166 ? 38.181 98.428 125.316 1.00 57.44 166 ALA A CA 1
ATOM 1234 C C . ALA A 1 166 ? 38.422 99.764 126.020 1.00 58.65 166 ALA A C 1
ATOM 1235 O O . ALA A 1 166 ? 38.472 100.807 125.364 1.00 59.48 166 ALA A O 1
ATOM 1237 N N . GLU A 1 167 ? 38.564 99.736 127.345 1.00 59.21 167 GLU A N 1
ATOM 1238 C CA . GLU A 1 167 ? 38.793 100.961 128.112 1.00 60.59 167 GLU A CA 1
ATOM 1239 C C . GLU A 1 167 ? 40.116 101.611 127.757 1.00 60.02 167 GLU A C 1
ATOM 1240 O O . GLU A 1 167 ? 40.240 102.833 127.772 1.00 60.87 167 GLU A O 1
ATOM 1246 N N . ARG A 1 168 ? 41.096 100.778 127.429 1.00 58.96 168 ARG A N 1
ATOM 1247 C CA . ARG A 1 168 ? 42.424 101.246 127.084 1.00 59.05 168 ARG A CA 1
ATOM 1248 C C . ARG A 1 168 ? 42.592 101.595 125.610 1.00 59.44 168 ARG A C 1
ATOM 1249 O O . ARG A 1 168 ? 43.688 101.531 125.068 1.00 60.16 168 ARG A O 1
ATOM 1257 N N . GLY A 1 169 ? 41.483 101.961 124.975 1.00 59.70 169 GLY A N 1
ATOM 1258 C CA . GLY A 1 169 ? 41.499 102.368 123.586 1.00 59.63 169 GLY A CA 1
ATOM 1259 C C . GLY A 1 169 ? 41.906 101.407 122.485 1.00 60.46 169 GLY A C 1
ATOM 1260 O O . GLY A 1 169 ? 42.080 101.846 121.342 1.00 60.92 169 GLY A O 1
ATOM 1261 N N . TYR A 1 170 ? 42.072 100.120 122.780 1.00 59.49 170 TYR A N 1
ATOM 1262 C CA . TYR A 1 170 ? 42.439 99.195 121.714 1.00 58.60 170 TYR A CA 1
ATOM 1263 C C . TYR A 1 170 ? 41.298 99.127 120.702 1.00 58.41 170 TYR A C 1
ATOM 1264 O O . TYR A 1 170 ? 40.158 99.445 121.023 1.00 58.71 170 TYR A O 1
ATOM 1273 N N . ASN A 1 171 ? 41.595 98.717 119.476 1.00 59.04 171 ASN A N 1
ATOM 1274 C CA . ASN A 1 171 ? 40.558 98.667 118.447 1.00 59.98 171 ASN A CA 1
ATOM 1275 C C . ASN A 1 171 ? 39.631 97.458 118.544 1.00 59.58 171 ASN A C 1
ATOM 1276 O O . ASN A 1 171 ? 39.970 96.439 119.155 1.00 59.72 171 ASN A O 1
ATOM 1281 N N . LEU A 1 172 ? 38.462 97.590 117.925 1.00 57.88 172 LEU A N 1
ATOM 1282 C CA . LEU A 1 172 ? 37.459 96.536 117.913 1.00 58.06 172 LEU A CA 1
ATOM 1283 C C . LEU A 1 172 ? 38.064 95.165 117.652 1.00 58.48 172 LEU A C 1
ATOM 1284 O O . LEU A 1 172 ? 37.833 94.215 118.397 1.00 59.09 172 LEU A O 1
ATOM 1289 N N . ALA A 1 173 ? 38.841 95.070 116.584 1.00 58.49 173 ALA A N 1
ATOM 1290 C CA . ALA A 1 173 ? 39.471 93.816 116.207 1.00 58.14 173 ALA A CA 1
ATOM 1291 C C . ALA A 1 173 ? 40.246 93.209 117.364 1.00 57.39 173 ALA A C 1
ATOM 1292 O O . ALA A 1 173 ? 40.223 91.996 117.568 1.00 56.9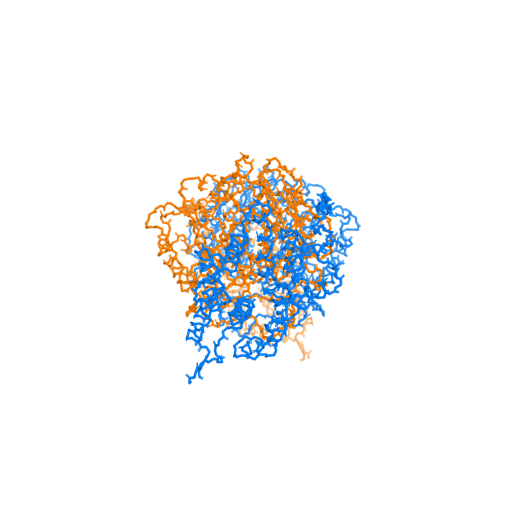5 173 ALA A O 1
ATOM 1294 N N . THR A 1 174 ? 40.941 94.057 118.113 1.00 57.83 174 THR A N 1
ATOM 1295 C CA . THR A 1 174 ? 41.739 93.594 119.245 1.00 58.18 174 THR A CA 1
ATOM 1296 C C . THR A 1 174 ? 40.844 93.157 120.404 1.00 57.99 174 THR A C 1
ATOM 1297 O O . THR A 1 174 ? 41.098 92.143 121.058 1.00 57.20 174 THR A O 1
ATOM 1301 N N . VAL A 1 175 ? 39.798 93.931 120.654 1.00 57.68 175 VAL A N 1
ATOM 1302 C CA . VAL A 1 175 ? 38.864 93.605 121.713 1.00 57.55 175 VAL A CA 1
ATOM 1303 C C . VAL A 1 175 ? 38.329 92.201 121.432 1.00 57.44 175 VAL A C 1
ATOM 1304 O O . VAL A 1 175 ? 38.420 91.305 122.274 1.00 57.95 175 VAL A O 1
ATOM 1308 N N . LEU A 1 176 ? 37.789 92.014 120.234 1.00 56.28 176 LEU A N 1
ATOM 1309 C CA . LEU A 1 176 ? 37.240 90.730 119.827 1.00 56.50 176 LEU A CA 1
ATOM 1310 C C . LEU A 1 176 ? 38.266 89.614 119.964 1.00 57.18 176 LEU A C 1
ATOM 1311 O O . LEU A 1 176 ? 37.986 88.571 120.543 1.00 58.31 176 LEU A O 1
ATOM 1316 N N . ARG A 1 177 ? 39.459 89.842 119.434 1.00 58.05 177 ARG A N 1
ATOM 1317 C CA . ARG A 1 177 ? 40.522 88.849 119.477 1.00 57.94 177 ARG A CA 1
ATOM 1318 C C . ARG A 1 177 ? 40.749 88.353 120.897 1.00 56.40 177 ARG A C 1
ATOM 1319 O O . ARG A 1 177 ? 40.696 87.157 121.165 1.00 55.35 177 ARG A O 1
ATOM 1327 N N . GLU A 1 178 ? 41.013 89.290 121.796 1.00 55.44 178 GLU A N 1
ATOM 1328 C CA . GLU A 1 178 ? 41.274 88.979 123.195 1.00 56.05 178 GLU A CA 1
ATOM 1329 C C . GLU A 1 178 ? 40.067 88.351 123.889 1.00 54.89 178 GLU A C 1
ATOM 1330 O O . GLU A 1 178 ? 40.208 87.408 124.671 1.00 53.27 178 GLU A O 1
ATOM 1336 N N . ALA A 1 179 ? 38.888 88.894 123.601 1.00 53.88 179 ALA A N 1
ATOM 1337 C CA . ALA A 1 179 ? 37.644 88.407 124.172 1.00 52.93 179 ALA A CA 1
ATOM 1338 C C . ALA A 1 179 ? 37.451 86.944 123.789 1.00 53.15 179 ALA A C 1
ATOM 1339 O O . ALA A 1 179 ? 37.070 86.109 124.619 1.00 53.03 179 ALA A O 1
ATOM 1341 N N . GLN A 1 180 ? 37.706 86.634 122.524 1.00 51.97 180 GLN A N 1
ATOM 1342 C CA . GLN A 1 180 ? 37.562 85.270 122.052 1.00 51.12 180 GLN A CA 1
ATOM 1343 C C . GLN A 1 180 ? 38.613 84.396 122.736 1.00 49.97 180 GLN A C 1
ATOM 1344 O O . GLN A 1 180 ? 38.343 83.262 123.125 1.00 49.11 180 GLN A O 1
ATOM 1350 N N . TYR A 1 181 ? 39.812 84.937 122.898 1.00 50.53 181 TYR A N 1
ATOM 1351 C CA . TYR A 1 181 ? 40.898 84.200 123.534 1.00 50.72 181 TYR A CA 1
ATOM 1352 C C . TYR A 1 181 ? 40.499 83.832 124.964 1.00 50.59 181 TYR A C 1
ATOM 1353 O O . TYR A 1 181 ? 40.756 82.718 125.424 1.00 49.82 181 TYR A O 1
ATOM 1362 N N . ALA A 1 182 ? 39.876 84.769 125.669 1.00 49.29 182 ALA A N 1
ATOM 1363 C CA . ALA A 1 182 ? 39.443 84.503 127.036 1.00 49.05 182 ALA A CA 1
ATOM 1364 C C . ALA A 1 182 ? 38.375 83.407 127.017 1.00 47.35 182 ALA A C 1
ATOM 1365 O O . ALA A 1 182 ? 38.458 82.426 127.753 1.00 45.88 182 ALA A O 1
ATOM 1367 N N . ALA A 1 183 ? 37.376 83.582 126.165 1.00 46.10 183 ALA A N 1
ATOM 1368 C CA . ALA A 1 183 ? 36.310 82.606 126.053 1.00 46.31 183 ALA A CA 1
ATOM 1369 C C . ALA A 1 183 ? 36.902 81.206 125.899 1.00 46.62 183 ALA A C 1
ATOM 1370 O O . ALA A 1 183 ? 36.615 80.312 126.693 1.00 46.94 183 ALA A O 1
ATOM 1372 N N . SER A 1 184 ? 37.742 81.027 124.886 1.00 47.03 184 SER A N 1
ATOM 1373 C CA . SER A 1 184 ? 38.368 79.733 124.612 1.00 46.83 184 SER A CA 1
ATOM 1374 C C . SER A 1 184 ? 39.115 79.133 125.799 1.00 45.86 184 SER A C 1
ATOM 1375 O O . SER A 1 184 ? 39.408 77.942 125.819 1.00 46.31 184 SER A O 1
ATOM 1378 N N . ASN A 1 185 ? 39.422 79.955 126.786 1.00 45.31 185 ASN A N 1
ATOM 1379 C CA . ASN A 1 185 ? 40.135 79.483 127.960 1.00 45.60 185 ASN A CA 1
ATOM 1380 C C . ASN A 1 185 ? 39.248 79.463 129.201 1.00 46.20 185 ASN A C 1
ATOM 1381 O O . ASN A 1 185 ? 39.740 79.421 130.331 1.00 45.48 185 ASN A O 1
ATOM 1386 N N . THR A 1 186 ? 37.937 79.485 128.988 1.00 45.34 186 THR A N 1
ATOM 1387 C CA . THR A 1 186 ? 37.002 79.482 130.093 1.00 44.95 186 THR A CA 1
ATOM 1388 C C . THR A 1 186 ? 36.145 78.224 130.082 1.00 43.76 186 THR A C 1
ATOM 1389 O O . THR A 1 186 ? 35.539 77.875 129.071 1.00 43.08 186 THR A O 1
ATOM 1393 N N . PHE A 1 187 ? 36.116 77.544 131.222 1.00 43.50 187 PHE A N 1
ATOM 1394 C CA . PHE A 1 187 ? 35.354 76.309 131.374 1.00 43.55 187 PHE A CA 1
ATOM 1395 C C . PHE A 1 187 ? 34.509 76.349 132.651 1.00 43.26 187 PHE A C 1
ATOM 1396 O O . PHE A 1 187 ? 35.011 76.613 133.751 1.00 42.18 187 PHE A O 1
ATOM 1404 N N . SER A 1 188 ? 33.215 76.094 132.502 1.00 42.36 188 SER A N 1
ATOM 1405 C CA . SER A 1 188 ? 32.318 76.122 133.647 1.00 41.06 188 SER A CA 1
ATOM 1406 C C . SER A 1 188 ? 31.470 74.861 133.772 1.00 40.34 188 SER A C 1
ATOM 1407 O O . SER A 1 188 ? 31.130 74.221 132.774 1.00 39.50 188 SER A O 1
ATOM 1410 N N . LEU A 1 189 ? 31.144 74.518 135.013 1.00 38.50 189 LEU A N 1
ATOM 1411 C CA . LEU A 1 189 ? 30.314 73.365 135.304 1.00 37.49 189 LEU A CA 1
ATOM 1412 C C . LEU A 1 189 ? 29.433 73.695 136.502 1.00 36.68 189 LEU A C 1
ATOM 1413 O O . LEU A 1 189 ? 29.918 74.121 137.544 1.00 37.05 189 LEU A O 1
ATOM 1418 N N . GLY A 1 190 ? 28.134 73.501 136.350 1.00 35.84 190 GLY A N 1
ATOM 1419 C CA . GLY A 1 190 ? 27.225 73.797 137.442 1.00 36.55 190 GLY A CA 1
ATOM 1420 C C . GLY A 1 190 ? 26.498 72.578 137.977 1.00 38.04 190 GLY A C 1
ATOM 1421 O O . GLY A 1 190 ? 26.443 71.523 137.334 1.00 37.34 190 GLY A O 1
ATOM 1422 N N . VAL A 1 191 ? 25.941 72.720 139.173 1.00 38.41 191 VAL A N 1
ATOM 1423 C CA . VAL A 1 191 ? 25.206 71.632 139.793 1.00 39.38 191 VAL A CA 1
ATOM 1424 C C . VAL A 1 191 ? 24.118 72.269 140.634 1.00 40.52 191 VAL A C 1
ATOM 1425 O O . VAL A 1 191 ? 24.321 73.358 141.185 1.00 40.74 191 VAL A O 1
ATOM 1429 N N . ALA A 1 192 ? 22.964 71.607 140.720 1.00 38.72 192 ALA A N 1
ATOM 1430 C CA . ALA A 1 192 ? 21.860 72.137 141.493 1.00 38.17 192 ALA A CA 1
ATOM 1431 C C . ALA A 1 192 ? 21.054 71.059 142.208 1.00 39.03 192 ALA A C 1
ATOM 1432 O O . ALA A 1 192 ? 20.931 69.929 141.723 1.00 38.81 192 ALA A O 1
ATOM 1434 N N . LEU A 1 193 ? 20.516 71.421 143.373 1.00 38.54 193 LEU A N 1
ATOM 1435 C CA . LEU A 1 193 ? 19.702 70.513 144.166 1.00 37.55 193 LEU A CA 1
ATOM 1436 C C . LEU A 1 193 ? 18.246 70.725 143.784 1.00 37.83 193 LEU A C 1
ATOM 1437 O O . LEU A 1 193 ? 17.414 69.839 143.960 1.00 40.33 193 LEU A O 1
ATOM 1442 N N . SER A 1 194 ? 17.936 71.900 143.258 1.00 36.93 194 SER A N 1
ATOM 1443 C CA . SER A 1 194 ? 16.572 72.189 142.823 1.00 38.30 194 SER A CA 1
ATOM 1444 C C . SER A 1 194 ? 16.539 73.373 141.864 1.00 37.50 194 SER A C 1
ATOM 1445 O O . SER A 1 194 ? 17.401 74.246 141.901 1.00 37.22 194 SER A O 1
ATOM 1448 N N . SER A 1 195 ? 15.548 73.394 140.986 1.00 38.06 195 SER A N 1
ATOM 1449 C CA . SER A 1 195 ? 15.451 74.494 140.049 1.00 37.96 195 SER A CA 1
ATOM 1450 C C . SER A 1 195 ? 14.982 75.745 140.795 1.00 38.24 195 SER A C 1
ATOM 1451 O O . SER A 1 195 ? 14.886 75.744 142.019 1.00 39.36 195 SER A O 1
ATOM 1454 N N . CYS A 1 196 ? 14.682 76.807 140.066 1.00 38.09 196 CYS A N 1
ATOM 1455 C CA . CYS A 1 196 ? 14.282 78.064 140.698 1.00 39.12 196 CYS A CA 1
ATOM 1456 C C . CYS A 1 196 ? 12.783 78.314 140.727 1.00 38.49 196 CYS A C 1
ATOM 1457 O O . CYS A 1 196 ? 12.020 77.701 139.979 1.00 38.92 196 CYS A O 1
ATOM 1460 N N . HIS A 1 197 ? 12.373 79.232 141.594 1.00 38.68 197 HIS A N 1
ATOM 1461 C CA . HIS A 1 197 ? 10.974 79.615 141.687 1.00 39.50 197 HIS A CA 1
ATOM 1462 C C . HIS A 1 197 ? 10.742 80.709 140.654 1.00 39.03 197 HIS A C 1
ATOM 1463 O O . HIS A 1 197 ? 11.462 81.700 140.614 1.00 38.99 197 HIS A O 1
ATOM 1470 N N . LEU A 1 198 ? 9.734 80.529 139.816 1.00 40.22 198 LEU A N 1
ATOM 1471 C CA . LEU A 1 198 ? 9.422 81.506 138.789 1.00 41.88 198 LEU A CA 1
ATOM 1472 C C . LEU A 1 198 ? 8.369 82.490 139.268 1.00 43.98 198 LEU A C 1
ATOM 1473 O O . LEU A 1 198 ? 7.531 82.145 140.092 1.00 44.66 198 LEU A O 1
ATOM 1478 N N . PRO A 1 199 ? 8.402 83.732 138.765 1.00 46.19 199 PRO A N 1
ATOM 1479 C CA . PRO A 1 199 ? 7.421 84.743 139.172 1.00 48.86 199 PRO A CA 1
ATOM 1480 C C . PRO A 1 199 ? 6.053 84.511 138.527 1.00 52.29 199 PRO A C 1
ATOM 1481 O O . PRO A 1 199 ? 5.478 85.416 137.913 1.00 52.99 199 PRO A O 1
ATOM 1485 N N . GLN A 1 200 ? 5.530 83.297 138.682 1.00 55.07 200 GLN A N 1
ATOM 1486 C CA . GLN A 1 200 ? 4.241 82.949 138.104 1.00 58.70 200 GLN A CA 1
ATOM 1487 C C . GLN A 1 200 ? 3.713 81.635 138.656 1.00 61.26 200 GLN A C 1
ATOM 1488 O O . GLN A 1 200 ? 4.440 80.855 139.280 1.00 62.63 200 GLN A O 1
ATOM 1494 N N . GLU A 1 201 ? 2.439 81.392 138.396 1.00 64.03 201 GLU A N 1
ATOM 1495 C CA . GLU A 1 201 ? 1.770 80.173 138.826 1.00 67.70 201 GLU A CA 1
ATOM 1496 C C . GLU A 1 201 ? 2.287 79.065 137.903 1.00 68.40 201 GLU A C 1
ATOM 1497 O O . GLU A 1 201 ? 2.375 79.261 136.693 1.00 67.92 201 GLU A O 1
ATOM 1503 N N . THR A 1 202 ? 2.648 77.915 138.460 1.00 69.38 202 THR A N 1
ATOM 1504 C CA . THR A 1 202 ? 3.152 76.822 137.632 1.00 70.40 202 THR A CA 1
ATOM 1505 C C . THR A 1 202 ? 2.407 75.510 137.855 1.00 71.64 202 THR A C 1
ATOM 1506 O O . THR A 1 202 ? 1.502 75.423 138.689 1.00 72.00 202 THR A O 1
ATOM 1510 N N . ASP A 1 203 ? 2.808 74.485 137.111 1.00 72.72 203 ASP A N 1
ATOM 1511 C CA . ASP A 1 203 ? 2.189 73.167 137.216 1.00 73.46 203 ASP A CA 1
ATOM 1512 C C . ASP A 1 203 ? 2.732 72.329 138.365 1.00 72.73 203 ASP A C 1
ATOM 1513 O O . ASP A 1 203 ? 1.976 71.598 139.013 1.00 74.15 203 ASP A O 1
ATOM 1518 N N . ALA A 1 204 ? 4.035 72.430 138.618 1.00 70.32 204 ALA A N 1
ATOM 1519 C CA . ALA A 1 204 ? 4.652 71.667 139.696 1.00 67.54 204 ALA A CA 1
ATOM 1520 C C . ALA A 1 204 ? 5.816 72.422 140.316 1.00 64.66 204 ALA A C 1
ATOM 1521 O O . ALA A 1 204 ? 6.437 73.255 139.662 1.00 64.71 204 ALA A O 1
ATOM 1523 N N . ALA A 1 205 ? 6.103 72.124 141.580 1.00 61.04 205 ALA A N 1
ATOM 1524 C CA . ALA A 1 205 ? 7.212 72.754 142.281 1.00 57.61 205 ALA A CA 1
ATOM 1525 C C . ALA A 1 205 ? 8.482 72.602 141.424 1.00 55.78 205 ALA A C 1
ATOM 1526 O O . ALA A 1 205 ? 8.531 71.803 140.484 1.00 55.31 205 ALA A O 1
ATOM 1528 N N . PRO A 1 206 ? 9.489 73.371 141.788 1.00 53.39 206 PRO A N 1
ATOM 1529 C CA . PRO A 1 206 ? 10.757 73.299 141.032 1.00 50.23 206 PRO A CA 1
ATOM 1530 C C . PRO A 1 206 ? 11.343 71.888 140.931 1.00 48.40 206 PRO A C 1
ATOM 1531 O O . PRO A 1 206 ? 11.334 71.150 141.928 1.00 46.85 206 PRO A O 1
ATOM 1535 N N . ARG A 1 207 ? 11.841 71.513 139.773 1.00 47.58 207 ARG A N 1
ATOM 1536 C CA . ARG A 1 207 ? 12.436 70.187 139.642 1.00 46.81 207 ARG A CA 1
ATOM 1537 C C . ARG A 1 207 ? 13.405 69.966 140.790 1.00 46.92 207 ARG A C 1
ATOM 1538 O O . ARG A 1 207 ? 14.162 70.856 141.164 1.00 45.41 207 ARG A O 1
ATOM 1546 N N . HIS A 1 208 ? 13.362 68.781 141.338 1.00 47.30 208 HIS A N 1
ATOM 1547 C CA . HIS A 1 208 ? 14.197 68.406 142.435 1.00 48.08 208 HIS A CA 1
ATOM 1548 C C . HIS A 1 208 ? 14.370 66.873 142.503 1.00 46.36 208 HIS A C 1
ATOM 1549 O O . HIS A 1 208 ? 13.417 66.124 142.240 1.00 47.26 208 HIS A O 1
ATOM 1556 N N . HIS A 1 209 ? 15.532 66.417 142.837 1.00 45.76 209 HIS A N 1
ATOM 1557 C CA . HIS A 1 209 ? 15.731 65.009 143.022 1.00 44.39 209 HIS A CA 1
ATOM 1558 C C . HIS A 1 209 ? 16.055 64.864 144.500 1.00 43.56 209 HIS A C 1
ATOM 1559 O O . HIS A 1 209 ? 16.970 65.495 145.021 1.00 41.94 209 HIS A O 1
ATOM 1566 N N . PRO A 1 210 ? 15.260 64.053 145.198 1.00 43.23 210 PRO A N 1
ATOM 1567 C CA . PRO A 1 210 ? 15.521 63.855 146.623 1.00 42.88 210 PRO A CA 1
ATOM 1568 C C . PRO A 1 210 ? 16.870 63.221 146.928 1.00 43.33 210 PRO A C 1
ATOM 1569 O O . PRO A 1 210 ? 17.216 62.196 146.338 1.00 43.11 210 PRO A O 1
ATOM 1573 N N . GLY A 1 211 ? 17.617 63.807 147.851 1.00 42.36 211 GLY A N 1
ATOM 1574 C CA . GLY A 1 211 ? 18.923 63.298 148.243 1.00 40.39 211 GLY A CA 1
ATOM 1575 C C . GLY A 1 211 ? 19.965 63.299 147.121 1.00 41.95 211 GLY A C 1
ATOM 1576 O O . GLY A 1 211 ? 21.133 62.967 147.349 1.00 42.18 211 GLY A O 1
ATOM 1577 N N . HIS A 1 212 ? 19.548 63.680 145.921 1.00 43.52 212 HIS A N 1
ATOM 1578 C CA . HIS A 1 212 ? 20.455 63.731 144.782 1.00 44.36 212 HIS A CA 1
ATOM 1579 C C . HIS A 1 212 ? 20.715 65.117 144.250 1.00 43.68 212 HIS A C 1
ATOM 1580 O O . HIS A 1 212 ? 20.155 66.100 144.758 1.00 41.90 212 HIS A O 1
ATOM 1587 N N . ALA A 1 213 ? 21.567 65.216 143.230 1.00 42.44 213 ALA A N 1
ATOM 1588 C CA . ALA A 1 213 ? 21.916 66.515 142.652 1.00 41.25 213 ALA A CA 1
ATOM 1589 C C . ALA A 1 213 ? 22.013 66.468 141.136 1.00 40.21 213 ALA A C 1
ATOM 1590 O O . ALA A 1 213 ? 22.678 65.601 140.573 1.00 40.89 213 ALA A O 1
ATOM 1592 N N . GLU A 1 214 ? 21.360 67.419 140.476 1.00 39.33 214 GLU A N 1
ATOM 1593 C CA . GLU A 1 214 ? 21.380 67.466 139.022 1.00 38.18 214 GLU A CA 1
ATOM 1594 C C . GLU A 1 214 ? 22.597 68.229 138.484 1.00 39.20 214 GLU A C 1
ATOM 1595 O O . GLU A 1 214 ? 22.692 69.458 138.586 1.00 37.75 214 GLU A O 1
ATOM 1601 N N . LEU A 1 215 ? 23.536 67.486 137.910 1.00 38.26 215 LEU A N 1
ATOM 1602 C CA . LEU A 1 215 ? 24.731 68.084 137.351 1.00 38.14 215 LEU A CA 1
ATOM 1603 C C . LEU A 1 215 ? 24.395 68.735 136.014 1.00 38.19 215 LEU A C 1
ATOM 1604 O O . LEU A 1 215 ? 23.746 68.123 135.160 1.00 38.31 215 LEU A O 1
ATOM 1609 N N . GLY A 1 216 ? 24.821 69.981 135.838 1.00 37.48 216 GLY A N 1
ATOM 1610 C CA . GLY A 1 216 ? 24.574 70.664 134.584 1.00 36.19 216 GLY A CA 1
ATOM 1611 C C . GLY A 1 216 ? 23.233 71.339 134.382 1.00 36.32 216 GLY A C 1
ATOM 1612 O O . GLY A 1 216 ? 22.912 71.737 133.263 1.00 35.25 216 GLY A O 1
ATOM 1613 N N . MET A 1 217 ? 22.431 71.467 135.433 1.00 37.41 217 MET A N 1
ATOM 1614 C CA . MET A 1 217 ? 21.146 72.147 135.273 1.00 37.57 217 MET A CA 1
ATOM 1615 C C . MET A 1 217 ? 21.441 73.548 134.703 1.00 37.81 217 MET A C 1
ATOM 1616 O O . MET A 1 217 ? 22.336 74.259 135.187 1.00 37.29 217 MET A O 1
ATOM 1621 N N . GLY A 1 218 ? 20.695 73.929 133.674 1.00 36.93 218 GLY A N 1
ATOM 1622 C CA . GLY A 1 218 ? 20.893 75.221 133.042 1.00 38.12 218 GLY A CA 1
ATOM 1623 C C . GLY A 1 218 ? 20.469 76.421 133.863 1.00 38.71 218 GLY A C 1
ATOM 1624 O O . GLY A 1 218 ? 19.678 76.282 134.799 1.00 40.16 218 GLY A O 1
ATOM 1625 N N . ILE A 1 219 ? 20.987 77.601 133.508 1.00 38.36 219 ILE A N 1
ATOM 1626 C CA . ILE A 1 219 ? 20.658 78.824 134.228 1.00 38.22 219 ILE A CA 1
ATOM 1627 C C . ILE A 1 219 ? 19.235 79.296 133.959 1.00 38.41 219 ILE A C 1
ATOM 1628 O O . ILE A 1 219 ? 18.800 80.317 134.489 1.00 38.85 219 ILE A O 1
ATOM 1633 N N . HIS A 1 220 ? 18.519 78.559 133.118 1.00 37.99 220 HIS A N 1
ATOM 1634 C CA . HIS A 1 220 ? 17.127 78.880 132.840 1.00 39.45 220 HIS A CA 1
ATOM 1635 C C . HIS A 1 220 ? 16.325 77.683 133.332 1.00 39.03 220 HIS A C 1
ATOM 1636 O O . HIS A 1 220 ? 15.135 77.571 133.086 1.00 39.42 220 HIS A O 1
ATOM 1643 N N . GLY A 1 221 ? 17.008 76.790 134.041 1.00 40.05 221 GLY A N 1
ATOM 1644 C CA . GLY A 1 221 ? 16.364 75.602 134.563 1.00 38.85 221 GLY A CA 1
ATOM 1645 C C . GLY A 1 221 ? 16.386 74.439 133.595 1.00 39.45 221 GLY A C 1
ATOM 1646 O O . GLY A 1 221 ? 15.799 73.406 133.865 1.00 40.09 221 GLY A O 1
ATOM 1647 N N . GLU A 1 222 ? 17.070 74.597 132.470 1.00 39.49 222 GLU A N 1
ATOM 1648 C CA . GLU A 1 222 ? 17.150 73.534 131.475 1.00 40.81 222 GLU A CA 1
ATOM 1649 C C . GLU A 1 222 ? 17.690 72.223 132.066 1.00 40.59 222 GLU A C 1
ATOM 1650 O O . GLU A 1 222 ? 18.467 72.231 133.014 1.00 40.54 222 GLU A O 1
ATOM 1656 N N . PRO A 1 223 ? 17.291 71.080 131.492 1.00 40.68 223 PRO A N 1
ATOM 1657 C CA . PRO A 1 223 ? 17.738 69.762 131.952 1.00 40.94 223 PRO A CA 1
ATOM 1658 C C . PRO A 1 223 ? 19.254 69.716 131.958 1.00 40.49 223 PRO A C 1
ATOM 1659 O O . PRO A 1 223 ? 19.893 70.241 131.045 1.00 41.73 223 PRO A O 1
ATOM 1663 N N . GLY A 1 224 ? 19.822 69.082 132.976 1.00 39.06 224 GLY A N 1
ATOM 1664 C CA . GLY A 1 224 ? 21.262 68.978 133.064 1.00 39.92 224 GLY A CA 1
ATOM 1665 C C . GLY A 1 224 ? 21.822 67.777 132.316 1.00 41.59 224 GLY A C 1
ATOM 1666 O O . GLY A 1 224 ? 21.131 67.152 131.503 1.00 41.92 224 GLY A O 1
ATOM 1667 N N . ALA A 1 225 ? 23.077 67.444 132.600 1.00 41.70 225 ALA A N 1
ATOM 1668 C CA . ALA A 1 225 ? 23.732 66.324 131.935 1.00 43.35 225 ALA A CA 1
ATOM 1669 C C . ALA A 1 225 ? 23.588 64.991 132.676 1.00 44.03 225 ALA A C 1
ATOM 1670 O O . ALA A 1 225 ? 23.708 63.933 132.061 1.00 44.66 225 ALA A O 1
ATOM 1672 N N . SER A 1 226 ? 23.322 65.036 133.981 1.00 43.49 226 SER A N 1
ATOM 1673 C CA . SER A 1 226 ? 23.201 63.812 134.756 1.00 42.91 226 SER A CA 1
ATOM 1674 C C . SER A 1 226 ? 22.705 64.086 136.163 1.00 43.00 226 SER A C 1
ATOM 1675 O O . SER A 1 226 ? 22.477 65.240 136.524 1.00 42.96 226 SER A O 1
ATOM 1678 N N . VAL A 1 227 ? 22.535 63.023 136.951 1.00 43.16 227 VAL A N 1
ATOM 1679 C CA . VAL A 1 227 ? 22.077 63.131 138.338 1.00 42.36 227 VAL A CA 1
ATOM 1680 C C . VAL A 1 227 ? 23.064 62.421 139.248 1.00 43.33 227 VAL A C 1
ATOM 1681 O O . VAL A 1 227 ? 23.359 61.255 139.014 1.00 45.63 227 VAL A O 1
ATOM 1685 N N . ILE A 1 228 ? 23.584 63.111 140.266 1.00 43.92 228 ILE A N 1
ATOM 1686 C CA . ILE A 1 228 ? 24.531 62.503 141.210 1.00 44.46 228 ILE A CA 1
ATOM 1687 C C . ILE A 1 228 ? 23.713 61.913 142.359 1.00 45.99 228 ILE A C 1
ATOM 1688 O O . ILE A 1 228 ? 22.837 62.587 142.902 1.00 44.63 228 ILE A O 1
ATOM 1693 N N . ASP A 1 229 ? 24.017 60.670 142.736 1.00 47.42 229 ASP A N 1
ATOM 1694 C CA . ASP A 1 229 ? 23.295 59.976 143.800 1.00 48.79 229 ASP A CA 1
ATOM 1695 C C . ASP A 1 229 ? 23.585 60.459 145.216 1.00 49.26 229 ASP A C 1
ATOM 1696 O O . ASP A 1 229 ? 23.311 59.753 146.183 1.00 50.77 229 ASP A O 1
ATOM 1701 N N . THR A 1 230 ? 24.131 61.661 145.347 1.00 48.56 230 THR A N 1
ATOM 1702 C CA . THR A 1 230 ? 24.415 62.204 146.669 1.00 46.98 230 THR A CA 1
ATOM 1703 C C . THR A 1 230 ? 24.481 63.719 146.606 1.00 47.65 230 THR A C 1
ATOM 1704 O O . THR A 1 230 ? 24.550 64.297 145.518 1.00 48.39 230 THR A O 1
ATOM 1708 N N . GLN A 1 231 ? 24.451 64.355 147.772 1.00 46.89 231 GLN A N 1
ATOM 1709 C CA . GLN A 1 231 ? 24.543 65.808 147.864 1.00 45.02 231 GLN A CA 1
ATOM 1710 C C . GLN A 1 231 ? 25.804 66.169 148.630 1.00 45.54 231 GLN A C 1
ATOM 1711 O O . GLN A 1 231 ? 26.073 67.341 148.890 1.00 46.17 231 GLN A O 1
ATOM 1717 N N . ASN A 1 232 ? 26.574 65.145 148.988 1.00 45.56 232 ASN A N 1
ATOM 1718 C CA . ASN A 1 232 ? 27.807 65.328 149.725 1.00 46.20 232 ASN A CA 1
ATOM 1719 C C . ASN A 1 232 ? 28.718 66.334 149.029 1.00 45.81 232 ASN A C 1
ATOM 1720 O O . ASN A 1 232 ? 29.128 66.129 147.890 1.00 45.31 232 ASN A O 1
ATOM 1725 N N . SER A 1 233 ? 29.041 67.415 149.731 1.00 45.97 233 SER A N 1
ATOM 1726 C CA . SER A 1 233 ? 29.876 68.473 149.167 1.00 46.35 233 SER A CA 1
ATOM 1727 C C . SER A 1 233 ? 31.210 68.015 148.568 1.00 45.30 233 SER A C 1
ATOM 1728 O O . SER A 1 233 ? 31.581 68.442 147.473 1.00 43.36 233 SER A O 1
ATOM 1731 N N . ALA A 1 234 ? 31.923 67.143 149.266 1.00 44.03 234 ALA A N 1
ATOM 1732 C CA . ALA A 1 234 ? 33.208 66.684 148.762 1.00 45.34 234 ALA A CA 1
ATOM 1733 C C . ALA A 1 234 ? 33.086 65.848 147.489 1.00 46.39 234 ALA A C 1
ATOM 1734 O O . ALA A 1 234 ? 33.829 66.039 146.519 1.00 46.58 234 ALA A O 1
ATOM 1736 N N . GLN A 1 235 ? 32.147 64.915 147.495 1.00 46.56 235 GLN A N 1
ATOM 1737 C CA . GLN A 1 235 ? 31.954 64.061 146.351 1.00 48.11 235 GLN A CA 1
ATOM 1738 C C . GLN A 1 235 ? 31.516 64.902 145.170 1.00 47.58 235 GLN A C 1
ATOM 1739 O O . GLN A 1 235 ? 32.081 64.805 144.077 1.00 48.81 235 GLN A O 1
ATOM 1745 N N . VAL A 1 236 ? 30.523 65.751 145.391 1.00 46.14 236 VAL A N 1
ATOM 1746 C CA . VAL A 1 236 ? 30.034 66.608 144.323 1.00 43.47 236 VAL A CA 1
ATOM 1747 C C . VAL A 1 236 ? 31.130 67.512 143.757 1.00 43.05 236 VAL A C 1
ATOM 1748 O O . VAL A 1 236 ? 31.290 67.603 142.547 1.00 44.19 236 VAL A O 1
ATOM 1752 N N . VAL A 1 237 ? 31.898 68.170 144.616 1.00 41.36 237 VAL A N 1
ATOM 1753 C CA . VAL A 1 237 ? 32.941 69.044 144.108 1.00 42.49 237 VAL A CA 1
ATOM 1754 C C . VAL A 1 237 ? 34.064 68.301 143.390 1.00 43.25 237 VAL A C 1
ATOM 1755 O O . VAL A 1 237 ? 34.561 68.768 142.360 1.00 42.24 237 VAL A O 1
ATOM 1759 N N . ASN A 1 238 ? 34.461 67.141 143.906 1.00 44.48 238 ASN A N 1
ATOM 1760 C CA . ASN A 1 238 ? 35.537 66.401 143.256 1.00 45.22 238 ASN A CA 1
ATOM 1761 C C . ASN A 1 238 ? 35.099 65.872 141.894 1.00 45.76 238 ASN A C 1
ATOM 1762 O O . ASN A 1 238 ? 35.888 65.830 140.945 1.00 47.24 238 ASN A O 1
ATOM 1767 N N . LEU A 1 239 ? 33.839 65.475 141.791 1.00 43.59 239 LEU A N 1
ATOM 1768 C CA . LEU A 1 239 ? 33.337 64.987 140.529 1.00 44.05 239 LEU A CA 1
ATOM 1769 C C . LEU A 1 239 ? 33.432 66.126 139.521 1.00 45.97 239 LEU A C 1
ATOM 1770 O O . LEU A 1 239 ? 33.852 65.937 138.372 1.00 46.84 239 LEU A O 1
ATOM 1775 N N . MET A 1 240 ? 33.047 67.316 139.969 1.00 46.46 240 MET A N 1
ATOM 1776 C CA . MET A 1 240 ? 33.075 68.501 139.134 1.00 45.72 240 MET A CA 1
ATOM 1777 C C . MET A 1 240 ? 34.504 68.852 138.775 1.00 46.34 240 MET A C 1
ATOM 1778 O O . MET A 1 240 ? 34.808 69.198 137.630 1.00 47.51 240 MET A O 1
ATOM 1783 N N . VAL A 1 241 ? 35.391 68.747 139.751 1.00 45.60 241 VAL A N 1
ATOM 1784 C CA . VAL A 1 241 ? 36.781 69.062 139.500 1.00 47.12 241 VAL A CA 1
ATOM 1785 C C . VAL A 1 241 ? 37.387 68.123 138.460 1.00 48.40 241 VAL A C 1
ATOM 1786 O O . VAL A 1 241 ? 38.197 68.543 137.628 1.00 49.36 241 VAL A O 1
ATOM 1790 N N . ASP A 1 242 ? 36.999 66.854 138.495 1.00 48.72 242 ASP A N 1
ATOM 1791 C CA . ASP A 1 242 ? 37.532 65.917 137.519 1.00 50.35 242 ASP A CA 1
ATOM 1792 C C . ASP A 1 242 ? 37.183 66.391 136.116 1.00 49.67 242 ASP A C 1
ATOM 1793 O O . ASP A 1 242 ? 38.065 66.563 135.273 1.00 50.84 242 ASP A O 1
ATOM 1798 N N . LYS A 1 243 ? 35.892 66.613 135.880 1.00 48.51 243 LYS A N 1
ATOM 1799 C CA . LYS A 1 243 ? 35.423 67.062 134.577 1.00 47.05 243 LYS A CA 1
ATOM 1800 C C . LYS A 1 243 ? 36.078 68.362 134.158 1.00 47.40 243 LYS A C 1
ATOM 1801 O O . LYS A 1 243 ? 36.352 68.567 132.976 1.00 47.69 243 LYS A O 1
ATOM 1807 N N . LEU A 1 244 ? 36.348 69.241 135.120 1.00 47.01 244 LEU A N 1
ATOM 1808 C CA . LEU A 1 244 ? 37.011 70.489 134.781 1.00 46.55 244 LEU A CA 1
ATOM 1809 C C . LEU A 1 244 ? 38.432 70.179 134.332 1.00 46.98 244 LEU A C 1
ATOM 1810 O O . LEU A 1 244 ? 38.894 70.706 133.320 1.00 47.58 244 LEU A O 1
ATOM 1815 N N . LEU A 1 245 ? 39.120 69.310 135.074 1.00 46.39 245 LEU A N 1
ATOM 1816 C CA . LEU A 1 245 ? 40.487 68.949 134.730 1.00 46.79 245 LEU A CA 1
ATOM 1817 C C . LEU A 1 245 ? 40.590 68.282 133.363 1.00 47.37 245 LEU A C 1
ATOM 1818 O O . LEU A 1 245 ? 41.559 68.499 132.629 1.00 47.98 245 LEU A O 1
ATOM 1823 N N . ALA A 1 246 ? 39.593 67.480 133.020 1.00 46.91 246 ALA A N 1
ATOM 1824 C CA . ALA A 1 246 ? 39.592 66.798 131.736 1.00 48.43 246 ALA A CA 1
ATOM 1825 C C . ALA A 1 246 ? 39.460 67.787 130.577 1.00 49.52 246 ALA A C 1
ATOM 1826 O O . ALA A 1 246 ? 39.863 67.488 129.451 1.00 51.10 246 ALA A O 1
ATOM 1828 N N . ALA A 1 247 ? 38.905 68.965 130.842 1.00 49.26 247 ALA A N 1
ATOM 1829 C CA . ALA A 1 247 ? 38.737 69.949 129.785 1.00 49.49 247 ALA A CA 1
ATOM 1830 C C . ALA A 1 247 ? 39.847 70.981 129.770 1.00 50.40 247 ALA A C 1
ATOM 1831 O O . ALA A 1 247 ? 40.082 71.624 128.758 1.00 50.63 247 ALA A O 1
ATOM 1833 N N . LEU A 1 248 ? 40.532 71.135 130.894 1.00 51.84 248 LEU A N 1
ATOM 1834 C CA . LEU A 1 248 ? 41.606 72.107 131.001 1.00 54.26 248 LEU A CA 1
ATOM 1835 C C . LEU A 1 248 ? 42.917 71.565 130.472 1.00 55.95 248 LEU A C 1
ATOM 1836 O O . LEU A 1 248 ? 43.084 70.357 130.348 1.00 56.10 248 LEU A O 1
ATOM 1841 N N . PRO A 1 249 ? 43.864 72.460 130.129 1.00 57.96 249 PRO A N 1
ATOM 1842 C CA . PRO A 1 249 ? 45.169 72.020 129.628 1.00 59.42 249 PRO A CA 1
ATOM 1843 C C . PRO A 1 249 ? 45.787 71.231 130.785 1.00 61.28 249 PRO A C 1
ATOM 1844 O O . PRO A 1 249 ? 45.433 71.466 131.940 1.00 61.51 249 PRO A O 1
ATOM 1848 N N . GLU A 1 250 ? 46.703 70.310 130.508 1.00 63.44 250 GLU A N 1
ATOM 1849 C CA . GLU A 1 250 ? 47.272 69.534 131.598 1.00 65.51 250 GLU A CA 1
ATOM 1850 C C . GLU A 1 250 ? 48.194 70.353 132.502 1.00 65.05 250 GLU A C 1
ATOM 1851 O O . GLU A 1 250 ? 48.571 69.899 133.583 1.00 65.52 250 GLU A O 1
ATOM 1857 N N . THR A 1 251 ? 48.556 71.558 132.075 1.00 63.98 251 THR A N 1
ATOM 1858 C CA . THR A 1 251 ? 49.408 72.408 132.899 1.00 63.61 251 THR A CA 1
ATOM 1859 C C . THR A 1 251 ? 49.019 73.869 132.747 1.00 63.15 251 THR A C 1
ATOM 1860 O O . THR A 1 251 ? 48.369 74.254 131.771 1.00 60.92 251 THR A O 1
ATOM 1864 N N . GLY A 1 252 ? 49.434 74.677 133.720 1.00 63.99 252 GLY A N 1
ATOM 1865 C CA . GLY A 1 252 ? 49.131 76.101 133.697 1.00 63.24 252 GLY A CA 1
ATOM 1866 C C . GLY A 1 252 ? 48.393 76.585 134.938 1.00 62.17 252 GLY A C 1
ATOM 1867 O O . GLY A 1 252 ? 47.646 75.830 135.566 1.00 62.28 252 GLY A O 1
ATOM 1868 N N . ARG A 1 253 ? 48.607 77.849 135.292 1.00 60.00 253 ARG A N 1
ATOM 1869 C CA . ARG A 1 253 ? 47.958 78.437 136.449 1.00 56.75 253 ARG A CA 1
ATOM 1870 C C . ARG A 1 253 ? 46.488 78.709 136.133 1.00 55.82 253 ARG A C 1
ATOM 1871 O O . ARG A 1 253 ? 46.099 78.835 134.964 1.00 54.08 253 ARG A O 1
ATOM 1879 N N . LEU A 1 254 ? 45.682 78.806 137.189 1.00 53.80 254 LEU A N 1
ATOM 1880 C CA . LEU A 1 254 ? 44.246 79.006 137.051 1.00 51.48 254 LEU A CA 1
ATOM 1881 C C . LEU A 1 254 ? 43.606 79.964 138.042 1.00 50.30 254 LEU A C 1
ATOM 1882 O O . LEU A 1 254 ? 44.014 80.101 139.188 1.00 51.29 254 LEU A O 1
ATOM 1887 N N . ALA A 1 255 ? 42.583 80.619 137.552 1.00 47.83 255 ALA A N 1
ATOM 1888 C CA . ALA A 1 255 ? 41.761 81.495 138.368 1.00 45.64 255 ALA A CA 1
ATOM 1889 C C . ALA A 1 255 ? 40.428 80.728 138.431 1.00 44.35 255 ALA A C 1
ATOM 1890 O O . ALA A 1 255 ? 39.942 80.289 137.389 1.00 42.62 255 ALA A O 1
ATOM 1892 N N . VAL A 1 256 ? 39.826 80.561 139.599 1.00 43.59 256 VAL A N 1
ATOM 1893 C CA . VAL A 1 256 ? 38.565 79.836 139.696 1.00 42.23 256 VAL A CA 1
ATOM 1894 C C . VAL A 1 256 ? 37.473 80.684 140.326 1.00 41.59 256 VAL A C 1
ATOM 1895 O O . VAL A 1 256 ? 37.667 81.291 141.388 1.00 38.92 256 VAL A O 1
ATOM 1899 N N . MET A 1 257 ? 36.325 80.721 139.659 1.00 39.73 257 MET A N 1
ATOM 1900 C CA . MET A 1 257 ? 35.198 81.483 140.157 1.00 40.41 257 MET A CA 1
ATOM 1901 C C . MET A 1 257 ? 34.114 80.571 140.742 1.00 40.72 257 MET A C 1
ATOM 1902 O O . MET A 1 257 ? 33.571 79.704 140.050 1.00 40.89 257 MET A O 1
ATOM 1907 N N . ILE A 1 258 ? 33.823 80.761 142.026 1.00 39.50 258 ILE A N 1
ATOM 1908 C CA . ILE A 1 258 ? 32.787 79.995 142.725 1.00 36.51 258 ILE A CA 1
ATOM 1909 C C . ILE A 1 258 ? 31.533 80.874 142.741 1.00 35.08 258 ILE A C 1
ATOM 1910 O O . ILE A 1 258 ? 31.440 81.838 143.502 1.00 34.17 258 ILE A O 1
ATOM 1915 N N . ASN A 1 259 ? 30.584 80.517 141.890 1.00 34.39 259 ASN A N 1
ATOM 1916 C CA . ASN A 1 259 ? 29.340 81.242 141.705 1.00 34.68 259 ASN A CA 1
ATOM 1917 C C . ASN A 1 259 ? 28.120 80.582 142.356 1.00 35.96 259 ASN A C 1
ATOM 1918 O O . ASN A 1 259 ? 27.875 79.386 142.201 1.00 35.72 259 ASN A O 1
ATOM 1923 N N . ASN A 1 260 ? 27.345 81.383 143.073 1.00 36.97 260 ASN A N 1
ATOM 1924 C CA . ASN A 1 260 ? 26.152 80.893 143.736 1.00 37.41 260 ASN A CA 1
ATOM 1925 C C . ASN A 1 260 ? 24.985 81.130 142.786 1.00 37.33 260 ASN A C 1
ATOM 1926 O O . ASN A 1 260 ? 24.691 82.285 142.461 1.00 36.45 260 ASN A O 1
ATOM 1931 N N . LEU A 1 261 ? 24.322 80.062 142.338 1.00 35.51 261 LEU A N 1
ATOM 1932 C CA . LEU A 1 261 ? 23.210 80.236 141.410 1.00 35.37 261 LEU A CA 1
ATOM 1933 C C . LEU A 1 261 ? 22.021 80.998 142.018 1.00 36.08 261 LEU A C 1
ATOM 1934 O O . LEU A 1 261 ? 21.090 81.392 141.300 1.00 36.26 261 LEU A O 1
ATOM 1939 N N . GLY A 1 262 ? 22.045 81.195 143.338 1.00 35.38 262 GLY A N 1
ATOM 1940 C CA . GLY A 1 262 ? 20.988 81.963 143.962 1.00 34.26 262 GLY A CA 1
ATOM 1941 C C . GLY A 1 262 ? 20.331 81.438 145.212 1.00 36.41 262 GLY A C 1
ATOM 1942 O O . GLY A 1 262 ? 19.825 82.233 146.011 1.00 36.71 262 GLY A O 1
ATOM 1943 N N . GLY A 1 263 ? 20.334 80.122 145.399 1.00 36.05 263 GLY A N 1
ATOM 1944 C CA . GLY A 1 263 ? 19.685 79.554 146.561 1.00 34.33 263 GLY A CA 1
ATOM 1945 C C . GLY A 1 263 ? 20.541 78.804 147.562 1.00 34.15 263 GLY A C 1
ATOM 1946 O O . GLY A 1 263 ? 20.017 78.222 148.511 1.00 35.07 263 GLY A O 1
ATOM 1947 N N . VAL A 1 264 ? 21.847 78.793 147.378 1.00 34.05 264 VAL A N 1
ATOM 1948 C CA . VAL A 1 264 ? 22.685 78.096 148.334 1.00 34.42 264 VAL A CA 1
ATOM 1949 C C . VAL A 1 264 ? 22.964 79.020 149.512 1.00 35.91 264 VAL A C 1
ATOM 1950 O O . VAL A 1 264 ? 23.124 80.229 149.335 1.00 35.06 264 VAL A O 1
ATOM 1954 N N . SER A 1 265 ? 23.001 78.459 150.718 1.00 37.11 265 SER A N 1
ATOM 1955 C CA . SER A 1 265 ? 23.276 79.257 151.912 1.00 36.63 265 SER A CA 1
ATOM 1956 C C . SER A 1 265 ? 24.751 79.663 151.892 1.00 36.40 265 SER A C 1
ATOM 1957 O O . SER A 1 265 ? 25.587 78.961 151.321 1.00 37.33 265 SER A O 1
ATOM 1960 N N . VAL A 1 266 ? 25.067 80.787 152.522 1.00 36.28 266 VAL A N 1
ATOM 1961 C CA . VAL A 1 266 ? 26.443 81.267 152.563 1.00 34.65 266 VAL A CA 1
ATOM 1962 C C . VAL A 1 266 ? 27.297 80.205 153.250 1.00 36.18 266 VAL A C 1
ATOM 1963 O O . VAL A 1 266 ? 28.442 79.961 152.852 1.00 36.44 266 VAL A O 1
ATOM 1967 N N . ALA A 1 267 ? 26.735 79.563 154.268 1.00 35.03 267 ALA A N 1
ATOM 1968 C CA . ALA A 1 267 ? 27.454 78.514 154.980 1.00 35.38 267 ALA A CA 1
ATOM 1969 C C . ALA A 1 267 ? 27.875 77.448 153.974 1.00 36.29 267 ALA A C 1
ATOM 1970 O O . ALA A 1 267 ? 29.048 77.082 153.878 1.00 34.42 267 ALA A O 1
ATOM 1972 N N . GLU A 1 268 ? 26.900 76.955 153.218 1.00 37.53 268 GLU A N 1
ATOM 1973 C CA . GLU A 1 268 ? 27.167 75.933 152.218 1.00 39.60 268 GLU A CA 1
ATOM 1974 C C . GLU A 1 268 ? 28.242 76.386 151.227 1.00 39.67 268 GLU A C 1
ATOM 1975 O O . GLU A 1 268 ? 29.159 75.617 150.888 1.00 39.47 268 GLU A O 1
ATOM 1981 N N . MET A 1 269 ? 28.135 77.632 150.775 1.00 38.70 269 MET A N 1
ATOM 1982 C CA . MET A 1 269 ? 29.098 78.173 149.819 1.00 38.34 269 MET A CA 1
ATOM 1983 C C . MET A 1 269 ? 30.512 78.136 150.383 1.00 39.08 269 MET A C 1
ATOM 1984 O O . MET A 1 269 ? 31.465 77.936 149.637 1.00 39.75 269 MET A O 1
ATOM 1989 N N . ALA A 1 270 ? 30.637 78.322 151.698 1.00 37.83 270 ALA A N 1
ATOM 1990 C CA . ALA A 1 270 ? 31.935 78.289 152.358 1.00 38.48 270 ALA A CA 1
ATOM 1991 C C . ALA A 1 270 ? 32.468 76.865 152.336 1.00 39.16 270 ALA A C 1
ATOM 1992 O O . ALA A 1 270 ? 33.638 76.632 152.029 1.00 39.95 270 ALA A O 1
ATOM 1994 N N . ILE A 1 271 ? 31.607 75.914 152.673 1.00 39.70 271 ILE A N 1
ATOM 1995 C CA . ILE A 1 271 ? 31.999 74.514 152.652 1.00 39.55 271 ILE A CA 1
ATOM 1996 C C . ILE A 1 271 ? 32.459 74.155 151.242 1.00 39.42 271 ILE A C 1
ATOM 1997 O O . ILE A 1 271 ? 33.474 73.486 151.065 1.00 38.80 271 ILE A O 1
ATOM 2002 N N . ILE A 1 272 ? 31.707 74.603 150.242 1.00 38.45 272 ILE A N 1
ATOM 2003 C CA . ILE A 1 272 ? 32.057 74.317 148.862 1.00 40.17 272 ILE A CA 1
ATOM 2004 C C . ILE A 1 272 ? 33.453 74.883 148.565 1.00 41.32 272 ILE A C 1
ATOM 2005 O O . ILE A 1 272 ? 34.292 74.240 147.923 1.00 39.01 272 ILE A O 1
ATOM 2010 N N . THR A 1 273 ? 33.691 76.097 149.046 1.00 41.94 273 THR A N 1
ATOM 2011 C CA . THR A 1 273 ? 34.967 76.741 148.834 1.00 42.64 273 THR A CA 1
ATOM 2012 C C . THR A 1 273 ? 36.074 75.899 149.460 1.00 43.22 273 THR A C 1
ATOM 2013 O O . THR A 1 273 ? 37.158 75.765 148.899 1.00 43.36 273 THR A O 1
ATOM 2017 N N . ARG A 1 274 ? 35.800 75.320 150.619 1.00 43.88 274 ARG A N 1
ATOM 2018 C CA . ARG A 1 274 ? 36.799 74.495 151.272 1.00 47.61 274 ARG A CA 1
ATOM 2019 C C . ARG A 1 274 ? 37.103 73.237 150.462 1.00 48.43 274 ARG A C 1
ATOM 2020 O O . ARG A 1 274 ? 38.254 72.822 150.362 1.00 49.14 274 ARG A O 1
ATOM 2028 N N . GLU A 1 275 ? 36.059 72.626 149.908 1.00 48.63 275 GLU A N 1
ATOM 2029 C CA . GLU A 1 275 ? 36.209 71.418 149.112 1.00 49.07 275 GLU A CA 1
ATOM 2030 C C . GLU A 1 275 ? 37.100 71.702 147.906 1.00 49.16 275 GLU A C 1
ATOM 2031 O O . GLU A 1 275 ? 38.026 70.940 147.612 1.00 47.37 275 GLU A O 1
ATOM 2037 N N . LEU A 1 276 ? 36.816 72.803 147.216 1.00 49.45 276 LEU A N 1
ATOM 2038 C CA . LEU A 1 276 ? 37.590 73.190 146.050 1.00 49.83 276 LEU A CA 1
ATOM 2039 C C . LEU A 1 276 ? 39.053 73.351 146.418 1.00 50.71 276 LEU A C 1
ATOM 2040 O O . LEU A 1 276 ? 39.932 72.916 145.685 1.00 51.94 276 LEU A O 1
ATOM 2045 N N . ALA A 1 277 ? 39.309 73.981 147.555 1.00 52.08 277 ALA A N 1
ATOM 2046 C CA . ALA A 1 277 ? 40.675 74.215 148.016 1.00 53.20 277 ALA A CA 1
ATOM 2047 C C . ALA A 1 277 ? 41.402 72.921 148.340 1.00 53.93 277 ALA A C 1
ATOM 2048 O O . ALA A 1 277 ? 42.631 72.877 148.372 1.00 55.48 277 ALA A O 1
ATOM 2050 N N . SER A 1 278 ? 40.639 71.865 148.581 1.00 54.28 278 SER A N 1
ATOM 2051 C CA . SER A 1 278 ? 41.216 70.569 148.903 1.00 55.31 278 SER A CA 1
ATOM 2052 C C . SER A 1 278 ? 41.140 69.604 147.726 1.00 55.43 278 SER A C 1
ATOM 2053 O O . SER A 1 278 ? 41.498 68.435 147.857 1.00 56.07 278 SER A O 1
ATOM 2056 N N . SER A 1 279 ? 40.668 70.086 146.580 1.00 54.53 279 SER A N 1
ATOM 2057 C CA . SER A 1 279 ? 40.540 69.235 145.409 1.00 53.27 279 SER A CA 1
ATOM 2058 C C . SER A 1 279 ? 41.856 69.163 144.647 1.00 53.46 279 SER A C 1
ATOM 2059 O O . SER A 1 279 ? 42.754 69.972 144.858 1.00 52.42 279 SER A O 1
ATOM 2062 N N . PRO A 1 280 ? 41.989 68.173 143.756 1.00 53.60 280 PRO A N 1
ATOM 2063 C CA . PRO A 1 280 ? 43.208 68.014 142.966 1.00 54.90 280 PRO A CA 1
ATOM 2064 C C . PRO A 1 280 ? 43.489 69.259 142.132 1.00 55.66 280 PRO A C 1
ATOM 2065 O O . PRO A 1 280 ? 44.568 69.400 141.558 1.00 57.07 280 PRO A O 1
ATOM 2069 N N . LEU A 1 281 ? 42.515 70.163 142.078 1.00 54.61 281 LEU A N 1
ATOM 2070 C CA . LEU A 1 281 ? 42.636 71.396 141.306 1.00 55.07 281 LEU A CA 1
ATOM 2071 C C . LEU A 1 281 ? 43.419 72.452 142.076 1.00 56.50 281 LEU A C 1
ATOM 2072 O O . LEU A 1 281 ? 43.925 73.426 141.518 1.00 54.82 281 LEU A O 1
ATOM 2077 N N . HIS A 1 282 ? 43.514 72.213 143.376 1.00 59.32 282 HIS A N 1
ATOM 2078 C CA . HIS A 1 282 ? 44.182 73.078 144.340 1.00 62.01 282 HIS A CA 1
ATOM 2079 C C . HIS A 1 282 ? 45.559 73.657 143.996 1.00 62.04 282 HIS A C 1
ATOM 2080 O O . HIS A 1 282 ? 45.752 74.876 144.045 1.00 62.45 282 HIS A O 1
ATOM 2087 N N . SER A 1 283 ? 46.510 72.792 143.654 1.00 61.24 283 SER A N 1
ATOM 2088 C CA . SER A 1 283 ? 47.877 73.216 143.353 1.00 59.42 283 SER A CA 1
ATOM 2089 C C . SER A 1 283 ? 48.070 74.128 142.148 1.00 58.47 283 SER A C 1
ATOM 2090 O O . SER A 1 283 ? 49.180 74.576 141.898 1.00 58.29 283 SER A O 1
ATOM 2093 N N . ARG A 1 284 ? 47.009 74.416 141.407 1.00 57.48 284 ARG A N 1
ATOM 2094 C CA . ARG A 1 284 ? 47.144 75.263 140.225 1.00 56.88 284 ARG A CA 1
ATOM 2095 C C . ARG A 1 284 ? 46.364 76.555 140.345 1.00 56.36 284 ARG A C 1
ATOM 2096 O O . ARG A 1 284 ? 46.351 77.353 139.420 1.00 56.29 284 ARG A O 1
ATOM 2104 N N . ILE A 1 285 ? 45.713 76.754 141.485 1.00 56.00 285 ILE A N 1
ATOM 2105 C CA . ILE A 1 285 ? 44.917 77.951 141.723 1.00 56.11 285 ILE A CA 1
ATOM 2106 C C . ILE A 1 285 ? 45.729 79.116 142.262 1.00 55.03 285 ILE A C 1
ATOM 2107 O O . ILE A 1 285 ? 46.412 78.979 143.275 1.00 55.60 285 ILE A O 1
ATOM 2112 N N . ASP A 1 286 ? 45.633 80.272 141.611 1.00 54.56 286 ASP A N 1
ATOM 2113 C CA . ASP A 1 286 ? 46.356 81.453 142.081 1.00 54.45 286 ASP A CA 1
ATOM 2114 C C . ASP A 1 286 ? 45.360 82.513 142.492 1.00 52.97 286 ASP A C 1
ATOM 2115 O O . ASP A 1 286 ? 45.715 83.494 143.145 1.00 53.52 286 ASP A O 1
ATOM 2120 N N . TRP A 1 287 ? 44.108 82.320 142.091 1.00 52.25 287 TRP A N 1
ATOM 2121 C CA . TRP A 1 287 ? 43.066 83.267 142.443 1.00 52.55 287 TRP A CA 1
ATOM 2122 C C . TRP A 1 287 ? 41.679 82.641 142.579 1.00 51.45 287 TRP A C 1
ATOM 2123 O O . TRP A 1 287 ? 41.335 81.704 141.867 1.00 50.83 287 TRP A O 1
ATOM 2134 N N . LEU A 1 288 ? 40.901 83.165 143.523 1.00 51.15 288 LEU A N 1
ATOM 2135 C CA . LEU A 1 288 ? 39.520 82.745 143.729 1.00 47.97 288 LEU A CA 1
ATOM 2136 C C . LEU A 1 288 ? 38.644 83.959 143.463 1.00 46.75 288 LEU A C 1
ATOM 2137 O O . LEU A 1 288 ? 38.977 85.076 143.861 1.00 46.35 288 LEU A O 1
ATOM 2142 N N . ILE A 1 289 ? 37.550 83.747 142.749 1.00 46.30 289 ILE A N 1
ATOM 2143 C CA . ILE A 1 289 ? 36.603 84.814 142.480 1.00 45.98 289 ILE A CA 1
ATOM 2144 C C . ILE A 1 289 ? 35.323 84.274 143.125 1.00 45.63 289 ILE A C 1
ATOM 2145 O O . ILE A 1 289 ? 34.702 83.327 142.619 1.00 45.76 289 ILE A O 1
ATOM 2150 N N . GLY A 1 290 ? 34.950 84.858 144.260 1.00 44.08 290 GLY A N 1
ATOM 2151 C CA . GLY A 1 290 ? 33.773 84.412 144.982 1.00 42.39 290 GLY A CA 1
ATOM 2152 C C . GLY A 1 290 ? 34.264 83.612 146.175 1.00 41.41 290 GLY A C 1
ATOM 2153 O O . GLY A 1 290 ? 35.447 83.686 146.479 1.00 41.90 290 GLY A O 1
ATOM 2154 N N . PRO A 1 291 ? 33.416 82.809 146.844 1.00 40.80 291 PRO A N 1
ATOM 2155 C CA . PRO A 1 291 ? 32.000 82.571 146.553 1.00 39.25 291 PRO A CA 1
ATOM 2156 C C . PRO A 1 291 ? 31.145 83.822 146.579 1.00 37.91 291 PRO A C 1
ATOM 2157 O O . PRO A 1 291 ? 31.269 84.638 147.477 1.00 39.23 291 PRO A O 1
ATOM 2161 N N . ALA A 1 292 ? 30.285 83.961 145.577 1.00 37.03 292 ALA A N 1
ATOM 2162 C CA . ALA A 1 292 ? 29.392 85.102 145.467 1.00 36.64 292 ALA A CA 1
ATOM 2163 C C . ALA A 1 292 ? 28.318 84.814 144.418 1.00 37.69 292 ALA A C 1
ATOM 2164 O O . ALA A 1 292 ? 28.491 83.947 143.556 1.00 35.59 292 ALA A O 1
ATOM 2166 N N . SER A 1 293 ? 27.208 85.539 144.503 1.00 37.46 293 SER A N 1
ATOM 2167 C CA . SER A 1 293 ? 26.134 85.391 143.537 1.00 38.32 293 SER A CA 1
ATOM 2168 C C . SER A 1 293 ? 26.493 86.332 142.403 1.00 39.39 293 SER A C 1
ATOM 2169 O O . SER A 1 293 ? 26.278 87.530 142.512 1.00 41.28 293 SER A O 1
ATOM 2172 N N . LEU A 1 294 ? 27.052 85.789 141.322 1.00 40.33 294 LEU A N 1
ATOM 2173 C CA . LEU A 1 294 ? 27.487 86.595 140.179 1.00 38.41 294 LEU A CA 1
ATOM 2174 C C . LEU A 1 294 ? 26.618 86.446 138.930 1.00 39.03 294 LEU A C 1
ATOM 2175 O O . LEU A 1 294 ? 26.228 87.444 138.319 1.00 39.48 294 LEU A O 1
ATOM 2180 N N . VAL A 1 295 ? 26.334 85.210 138.539 1.00 37.34 295 VAL A N 1
ATOM 2181 C CA . VAL A 1 295 ? 25.476 84.943 137.386 1.00 35.51 295 VAL A CA 1
ATOM 2182 C C . VAL A 1 295 ? 24.495 83.915 137.947 1.00 36.58 295 VAL A C 1
ATOM 2183 O O . VAL A 1 295 ? 24.825 82.727 138.083 1.00 35.78 295 VAL A O 1
ATOM 2187 N N . THR A 1 296 ? 23.297 84.378 138.288 1.00 34.55 296 THR A N 1
ATOM 2188 C CA . THR A 1 296 ? 22.304 83.514 138.903 1.00 33.93 296 THR A CA 1
ATOM 2189 C C . THR A 1 296 ? 21.222 82.971 138.012 1.00 34.82 296 THR A C 1
ATOM 2190 O O . THR A 1 296 ? 21.168 83.259 136.826 1.00 36.01 296 THR A O 1
ATOM 2194 N N . ALA A 1 297 ? 20.359 82.168 138.628 1.00 36.18 297 ALA A N 1
ATOM 2195 C CA . ALA A 1 297 ? 19.201 81.539 137.988 1.00 34.41 297 ALA A CA 1
ATOM 2196 C C . ALA A 1 297 ? 18.114 81.753 139.040 1.00 33.54 297 ALA A C 1
ATOM 2197 O O . ALA A 1 297 ? 17.602 80.808 139.649 1.00 34.40 297 ALA A O 1
ATOM 2199 N N . LEU A 1 298 ? 17.793 83.021 139.257 1.00 32.88 298 LEU A N 1
ATOM 2200 C CA . LEU A 1 298 ? 16.832 83.408 140.268 1.00 32.81 298 LEU A CA 1
ATOM 2201 C C . LEU A 1 298 ? 17.300 82.789 141.590 1.00 34.44 298 LEU A C 1
ATOM 2202 O O . LEU A 1 298 ? 18.455 82.984 141.972 1.00 33.84 298 LEU A O 1
ATOM 2207 N N . ASP A 1 299 ? 16.444 82.032 142.275 1.00 34.98 299 ASP A N 1
ATOM 2208 C CA . ASP A 1 299 ? 16.848 81.437 143.545 1.00 36.11 299 ASP A CA 1
ATOM 2209 C C . ASP A 1 299 ? 17.293 79.972 143.469 1.00 36.97 299 ASP A C 1
ATOM 2210 O O . ASP A 1 299 ? 17.281 79.255 144.474 1.00 36.46 299 ASP A O 1
ATOM 2215 N N . MET A 1 300 ? 17.707 79.539 142.283 1.00 37.52 300 MET A N 1
ATOM 2216 C CA . MET A 1 300 ? 18.163 78.168 142.081 1.00 37.76 300 MET A CA 1
ATOM 2217 C C . MET A 1 300 ? 19.169 77.723 143.140 1.00 37.89 300 MET A C 1
ATOM 2218 O O . MET A 1 300 ? 20.207 78.357 143.320 1.00 38.38 300 MET A O 1
ATOM 2223 N N . LYS A 1 301 ? 18.877 76.624 143.828 1.00 37.63 301 LYS A N 1
ATOM 2224 C CA . LYS A 1 301 ? 19.805 76.155 144.835 1.00 37.69 301 LYS A CA 1
ATOM 2225 C C . LYS A 1 301 ? 20.903 75.284 144.242 1.00 38.08 301 LYS A C 1
ATOM 2226 O O . LYS A 1 301 ? 20.883 74.061 144.370 1.00 39.45 301 LYS A O 1
ATOM 2232 N N . GLY A 1 302 ? 21.865 75.937 143.595 1.00 38.20 302 GLY A N 1
ATOM 2233 C CA . GLY A 1 302 ? 22.994 75.244 142.994 1.00 37.11 302 GLY A CA 1
ATOM 2234 C C . GLY A 1 302 ? 24.160 76.217 142.901 1.00 38.46 302 GLY A C 1
ATOM 2235 O O . GLY A 1 302 ? 24.007 77.403 143.224 1.00 39.27 302 GLY A O 1
ATOM 2236 N N . PHE A 1 303 ? 25.324 75.747 142.468 1.00 37.32 303 PHE A N 1
ATOM 2237 C CA . PHE A 1 303 ? 26.481 76.627 142.335 1.00 36.14 303 PHE A CA 1
ATOM 2238 C C . PHE A 1 303 ? 27.250 76.210 141.102 1.00 35.94 303 PHE A C 1
ATOM 2239 O O . PHE A 1 303 ? 27.024 75.125 140.575 1.00 37.77 303 PHE A O 1
ATOM 2247 N N . SER A 1 304 ? 28.135 77.072 140.613 1.00 36.01 304 SER A N 1
ATOM 2248 C CA . SER A 1 304 ? 28.939 76.710 139.453 1.00 36.07 304 SER A CA 1
ATOM 2249 C C . SER A 1 304 ? 30.397 76.993 139.728 1.00 36.88 304 SER A C 1
ATOM 2250 O O . SER A 1 304 ? 30.728 77.841 140.552 1.00 35.40 304 SER A O 1
ATOM 2253 N N . LEU A 1 305 ? 31.261 76.243 139.060 1.00 36.82 305 LEU A N 1
ATOM 2254 C CA . LEU A 1 305 ? 32.690 76.419 139.187 1.00 38.23 305 LEU A CA 1
ATOM 2255 C C . LEU A 1 305 ? 33.237 76.739 137.807 1.00 39.12 305 LEU A C 1
ATOM 2256 O O . LEU A 1 305 ? 33.052 75.962 136.865 1.00 38.08 305 LEU A O 1
ATOM 2261 N N . THR A 1 306 ? 33.883 77.898 137.685 1.00 40.16 306 THR A N 1
ATOM 2262 C CA . THR A 1 306 ? 34.478 78.310 136.416 1.00 40.78 306 THR A CA 1
ATOM 2263 C C . THR A 1 306 ? 35.994 78.439 136.528 1.00 42.21 306 THR A C 1
ATOM 2264 O O . THR A 1 306 ? 36.504 79.142 137.403 1.00 43.20 306 THR A O 1
ATOM 2268 N N . ALA A 1 307 ? 36.704 77.750 135.644 1.00 43.47 307 ALA A N 1
ATOM 2269 C CA . ALA A 1 307 ? 38.157 77.803 135.617 1.00 43.52 307 ALA A CA 1
ATOM 2270 C C . ALA A 1 307 ? 38.580 78.512 134.335 1.00 43.74 307 ALA A C 1
ATOM 2271 O O . ALA A 1 307 ? 38.088 78.198 133.251 1.00 42.42 307 ALA A O 1
ATOM 2273 N N . ILE A 1 308 ? 39.458 79.496 134.480 1.00 45.16 308 ILE A N 1
ATOM 2274 C CA . ILE A 1 308 ? 40.001 80.234 133.342 1.00 47.78 308 ILE A CA 1
ATOM 2275 C C . ILE A 1 308 ? 41.524 80.090 133.378 1.00 49.33 308 ILE A C 1
ATOM 2276 O O . ILE A 1 308 ? 42.147 80.296 134.424 1.00 48.15 308 ILE A O 1
ATOM 2281 N N . VAL A 1 309 ? 42.113 79.721 132.242 1.00 51.51 309 VAL A N 1
ATOM 2282 C CA . VAL A 1 309 ? 43.557 79.534 132.147 1.00 53.36 309 VAL A CA 1
ATOM 2283 C C . VAL A 1 309 ? 44.264 80.876 132.140 1.00 54.24 309 VAL A C 1
ATOM 2284 O O . VAL A 1 309 ? 43.928 81.760 131.358 1.00 54.42 309 VAL A O 1
ATOM 2288 N N . LEU A 1 310 ? 45.247 81.029 133.015 1.00 55.86 310 LEU A N 1
ATOM 2289 C CA . LEU A 1 310 ? 45.981 82.279 133.096 1.00 58.78 310 LEU A CA 1
ATOM 2290 C C . LEU A 1 310 ? 47.172 82.320 132.139 1.00 61.50 310 LEU A C 1
ATOM 2291 O O . LEU A 1 310 ? 48.322 82.164 132.544 1.00 61.53 310 LEU A O 1
ATOM 2296 N N . GLU A 1 311 ? 46.885 82.513 130.860 1.00 64.58 311 GLU A N 1
ATOM 2297 C CA . GLU A 1 311 ? 47.924 82.605 129.848 1.00 68.16 311 GLU A CA 1
ATOM 2298 C C . GLU A 1 311 ? 47.875 84.020 129.280 1.00 69.35 311 GLU A C 1
ATOM 2299 O O . GLU A 1 311 ? 46.809 84.637 129.207 1.00 68.54 311 GLU A O 1
ATOM 2305 N N . GLU A 1 312 ? 49.035 84.533 128.893 1.00 70.65 312 GLU A N 1
ATOM 2306 C CA . GLU A 1 312 ? 49.123 85.854 128.294 1.00 71.24 312 GLU A CA 1
ATOM 2307 C C . GLU A 1 312 ? 48.523 86.970 129.143 1.00 70.44 312 GLU A C 1
ATOM 2308 O O . GLU A 1 312 ? 48.761 87.072 130.349 1.00 70.03 312 GLU A O 1
ATOM 2314 N N . SER A 1 313 ? 47.724 87.797 128.482 1.00 69.47 313 SER A N 1
ATOM 2315 C CA . SER A 1 313 ? 47.084 88.945 129.096 1.00 69.04 313 SER A CA 1
ATOM 2316 C C . SER A 1 313 ? 45.914 88.644 130.032 1.00 68.51 313 SER A C 1
ATOM 2317 O O . SER A 1 313 ? 45.454 89.532 130.748 1.00 69.54 313 SER A O 1
ATOM 2320 N N . ILE A 1 314 ? 45.425 87.409 130.031 1.00 66.77 314 ILE A N 1
ATOM 2321 C CA . ILE A 1 314 ? 44.285 87.058 130.870 1.00 63.68 314 ILE A CA 1
ATOM 2322 C C . ILE A 1 314 ? 44.430 87.536 132.316 1.00 61.62 314 ILE A C 1
ATOM 2323 O O . ILE A 1 314 ? 43.640 88.354 132.782 1.00 60.00 314 ILE A O 1
ATOM 2328 N N . GLU A 1 315 ? 45.441 87.032 133.019 1.00 60.18 315 GLU A N 1
ATOM 2329 C CA . GLU A 1 315 ? 45.636 87.395 134.420 1.00 59.27 315 GLU A CA 1
ATOM 2330 C C . GLU A 1 315 ? 45.747 88.896 134.665 1.00 58.18 315 GLU A C 1
ATOM 2331 O O . GLU A 1 315 ? 45.177 89.418 135.620 1.00 57.13 315 GLU A O 1
ATOM 2337 N N . LYS A 1 316 ? 46.490 89.584 133.809 1.00 58.37 316 LYS A N 1
ATOM 2338 C CA . LYS A 1 316 ? 46.661 91.026 133.940 1.00 58.34 316 LYS A CA 1
ATOM 2339 C C . LYS A 1 316 ? 45.291 91.686 133.910 1.00 56.50 316 LYS A C 1
ATOM 2340 O O . LYS A 1 316 ? 44.971 92.518 134.756 1.00 55.39 316 LYS A O 1
ATOM 2346 N N . ALA A 1 317 ? 44.480 91.286 132.936 1.00 54.94 317 ALA A N 1
ATOM 2347 C CA . ALA A 1 317 ? 43.140 91.831 132.758 1.00 55.40 317 ALA A CA 1
ATOM 2348 C C . ALA A 1 317 ? 42.152 91.481 133.877 1.00 55.49 317 ALA A C 1
ATOM 2349 O O . ALA A 1 317 ? 41.263 92.273 134.199 1.00 55.15 317 ALA A O 1
ATOM 2351 N N . LEU A 1 318 ? 42.292 90.298 134.461 1.00 55.24 318 LEU A N 1
ATOM 2352 C CA . LEU A 1 318 ? 41.398 89.906 135.534 1.00 55.31 318 LEU A CA 1
ATOM 2353 C C . LEU A 1 318 ? 41.617 90.761 136.768 1.00 55.19 318 LEU A C 1
ATOM 2354 O O . LEU A 1 318 ? 40.666 91.226 137.390 1.00 55.50 318 LEU A O 1
ATOM 2359 N N . LEU A 1 319 ? 42.880 90.978 137.104 1.00 55.19 319 LEU A N 1
ATOM 2360 C CA . LEU A 1 319 ? 43.243 91.734 138.291 1.00 55.53 319 LEU A CA 1
ATOM 2361 C C . LEU A 1 319 ? 43.090 93.245 138.258 1.00 54.76 319 LEU A C 1
ATOM 2362 O O . LEU A 1 319 ? 43.267 93.897 139.277 1.00 55.20 319 LEU A O 1
ATOM 2367 N N . THR A 1 320 ? 42.753 93.808 137.110 1.00 55.20 320 THR A N 1
ATOM 2368 C CA . THR A 1 320 ? 42.601 95.253 137.027 1.00 57.09 320 THR A CA 1
ATOM 2369 C C . THR A 1 320 ? 41.328 95.699 137.706 1.00 56.68 320 THR A C 1
ATOM 2370 O O . THR A 1 320 ? 40.294 95.058 137.568 1.00 58.85 320 THR A O 1
ATOM 2374 N N . GLU A 1 321 ? 41.396 96.796 138.447 1.00 56.72 321 GLU A N 1
ATOM 2375 C CA . GLU A 1 321 ? 40.205 97.294 139.116 1.00 56.42 321 GLU A CA 1
ATOM 2376 C C . GLU A 1 321 ? 39.253 97.837 138.065 1.00 54.06 321 GLU A C 1
ATOM 2377 O O . GLU A 1 321 ? 39.684 98.355 137.034 1.00 53.20 321 GLU A O 1
ATOM 2383 N N . VAL A 1 322 ? 37.957 97.704 138.322 1.00 52.48 322 VAL A N 1
ATOM 2384 C CA . VAL A 1 322 ? 36.938 98.230 137.415 1.00 51.04 322 VAL A CA 1
ATOM 2385 C C . VAL A 1 322 ? 35.934 98.969 138.290 1.00 50.26 322 VAL A C 1
ATOM 2386 O O . VAL A 1 322 ? 36.093 98.997 139.510 1.00 50.03 322 VAL A O 1
ATOM 2390 N N . GLU A 1 323 ? 34.918 99.574 137.687 1.00 50.35 323 GLU A N 1
ATOM 2391 C CA . GLU A 1 323 ? 33.916 100.285 138.472 1.00 50.52 323 GLU A CA 1
ATOM 2392 C C . GLU A 1 323 ? 32.523 99.764 138.168 1.00 50.17 323 GLU A C 1
ATOM 2393 O O . GLU A 1 323 ? 31.802 100.333 137.346 1.00 50.63 323 GLU A O 1
ATOM 2399 N N . THR A 1 324 ? 32.143 98.685 138.841 1.00 49.40 324 THR A N 1
ATOM 2400 C CA . THR A 1 324 ? 30.826 98.096 138.639 1.00 48.83 324 THR A CA 1
ATOM 2401 C C . THR A 1 324 ? 30.160 97.776 139.972 1.00 46.74 324 THR A C 1
ATOM 2402 O O . THR A 1 324 ? 30.810 97.748 141.017 1.00 44.93 324 THR A O 1
ATOM 2406 N N . SER A 1 325 ? 28.861 97.521 139.930 1.00 45.75 325 SER A N 1
ATOM 2407 C CA . SER A 1 325 ? 28.140 97.217 141.154 1.00 45.65 325 SER A CA 1
ATOM 2408 C C . SER A 1 325 ? 28.517 95.890 141.773 1.00 45.18 325 SER A C 1
ATOM 2409 O O . SER A 1 325 ? 28.406 95.721 142.987 1.00 44.56 325 SER A O 1
ATOM 2412 N N . ASN A 1 326 ? 28.958 94.923 140.957 1.00 46.13 326 ASN A N 1
ATOM 2413 C CA . ASN A 1 326 ? 29.191 93.596 141.529 1.00 45.68 326 ASN A CA 1
ATOM 2414 C C . ASN A 1 326 ? 30.471 92.823 141.191 1.00 46.64 326 ASN A C 1
ATOM 2415 O O . ASN A 1 326 ? 30.596 91.670 141.592 1.00 46.51 326 ASN A O 1
ATOM 2420 N N . TRP A 1 327 ? 31.422 93.405 140.467 1.00 46.23 327 TRP A N 1
ATOM 2421 C CA . TRP A 1 327 ? 32.633 92.645 140.189 1.00 45.44 327 TRP A CA 1
ATOM 2422 C C . TRP A 1 327 ? 33.320 92.400 141.518 1.00 45.78 327 TRP A C 1
ATOM 2423 O O . TRP A 1 327 ? 33.516 93.327 142.305 1.00 46.47 327 TRP A O 1
ATOM 2434 N N . PRO A 1 328 ? 33.698 91.137 141.773 1.00 45.98 328 PRO A N 1
ATOM 2435 C CA . PRO A 1 328 ? 34.416 90.782 142.997 1.00 47.34 328 PRO A CA 1
ATOM 2436 C C . PRO A 1 328 ? 35.925 90.752 142.781 1.00 49.20 328 PRO A C 1
ATOM 2437 O O . PRO A 1 328 ? 36.404 90.163 141.815 1.00 51.26 328 PRO A O 1
ATOM 2441 N N . THR A 1 329 ? 36.666 91.382 143.684 1.00 49.23 329 THR A N 1
ATOM 2442 C CA . THR A 1 329 ? 38.114 91.416 143.592 1.00 48.66 329 THR A CA 1
ATOM 2443 C C . THR A 1 329 ? 38.688 90.036 143.861 1.00 47.96 329 THR A C 1
ATOM 2444 O O . THR A 1 329 ? 38.515 89.489 144.947 1.00 47.65 329 THR A O 1
ATOM 2448 N N . PRO A 1 330 ? 39.387 89.457 142.874 1.00 47.08 330 PRO A N 1
ATOM 2449 C CA . PRO A 1 330 ? 39.991 88.129 143.015 1.00 47.27 330 PRO A CA 1
ATOM 2450 C C . PRO A 1 330 ? 40.910 88.055 144.236 1.00 47.19 330 PRO A C 1
ATOM 2451 O O . PRO A 1 330 ? 41.582 89.023 144.578 1.00 48.02 330 PRO A O 1
ATOM 2455 N N . VAL A 1 331 ? 40.940 86.902 144.888 1.00 46.39 331 VAL A N 1
ATOM 2456 C CA . VAL A 1 331 ? 41.769 86.735 146.071 1.00 47.49 331 VAL A CA 1
ATOM 2457 C C . VAL A 1 331 ? 42.496 85.398 146.050 1.00 47.57 331 VAL A C 1
ATOM 2458 O O . VAL A 1 331 ? 41.935 84.375 145.694 1.00 48.68 331 VAL A O 1
ATOM 2462 N N . PRO A 1 332 ? 43.770 85.394 146.423 1.00 48.27 332 PRO A N 1
ATOM 2463 C CA . PRO A 1 332 ? 44.514 84.134 146.427 1.00 48.83 332 PRO A CA 1
ATOM 2464 C C . PRO A 1 332 ? 43.948 83.266 147.544 1.00 48.70 332 PRO A C 1
ATOM 2465 O O . PRO A 1 332 ? 43.696 83.765 148.638 1.00 48.93 332 PRO A O 1
ATOM 2469 N N . PRO A 1 333 ? 43.729 81.968 147.291 1.00 48.20 333 PRO A N 1
ATOM 2470 C CA . PRO A 1 333 ? 43.192 81.158 148.385 1.00 47.63 333 PRO A CA 1
ATOM 2471 C C . PRO A 1 333 ? 44.151 81.240 149.561 1.00 48.47 333 PRO A C 1
ATOM 2472 O O . PRO A 1 333 ? 45.299 80.829 149.448 1.00 48.47 333 PRO A O 1
ATOM 2476 N N . ARG A 1 334 ? 43.686 81.783 150.681 1.00 49.46 334 ARG A N 1
ATOM 2477 C CA . ARG A 1 334 ? 44.535 81.926 151.857 1.00 50.65 334 ARG A CA 1
ATOM 2478 C C . ARG A 1 334 ? 44.708 80.593 152.540 1.00 52.68 334 ARG A C 1
ATOM 2479 O O . ARG A 1 334 ? 43.851 79.721 152.417 1.00 52.70 334 ARG A O 1
ATOM 2487 N N . GLU A 1 335 ? 45.820 80.418 153.250 1.00 55.34 335 GLU A N 1
ATOM 2488 C CA . GLU A 1 335 ? 46.019 79.170 153.974 1.00 57.68 335 GLU A CA 1
ATOM 2489 C C . GLU A 1 335 ? 45.369 79.393 155.339 1.00 57.30 335 GLU A C 1
ATOM 2490 O O . GLU A 1 335 ? 45.212 80.529 155.797 1.00 56.35 335 GLU A O 1
ATOM 2496 N N . ILE A 1 336 ? 44.975 78.310 155.982 1.00 56.86 336 ILE A N 1
ATOM 2497 C CA . ILE A 1 336 ? 44.313 78.413 157.263 1.00 57.00 336 ILE A CA 1
ATOM 2498 C C . ILE A 1 336 ? 45.296 78.386 158.425 1.00 57.48 336 ILE A C 1
ATOM 2499 O O . ILE A 1 336 ? 45.697 77.324 158.895 1.00 57.08 336 ILE A O 1
ATOM 2504 N N . THR A 1 337 ? 45.678 79.560 158.901 1.00 59.26 337 THR A N 1
ATOM 2505 C CA . THR A 1 337 ? 46.609 79.620 160.010 1.00 62.93 337 THR A CA 1
ATOM 2506 C C . THR A 1 337 ? 45.862 79.371 161.306 1.00 65.17 337 THR A C 1
ATOM 2507 O O . THR A 1 337 ? 44.700 79.742 161.450 1.00 64.85 337 THR A O 1
ATOM 2511 N N . CYS A 1 338 ? 46.554 78.733 162.240 1.00 68.35 338 CYS A N 1
ATOM 2512 C CA . CYS A 1 338 ? 46.000 78.392 163.535 1.00 70.48 338 CYS A CA 1
ATOM 2513 C C . CYS A 1 338 ? 46.796 79.110 164.628 1.00 70.88 338 CYS A C 1
ATOM 2514 O O . CYS A 1 338 ? 47.966 78.803 164.853 1.00 71.50 338 CYS A O 1
ATOM 2517 N N . VAL A 1 339 ? 46.162 80.074 165.291 1.00 71.59 339 VAL A N 1
ATOM 2518 C CA . VAL A 1 339 ? 46.801 80.844 166.361 1.00 70.97 339 VAL A CA 1
ATOM 2519 C C . VAL A 1 339 ? 46.749 80.155 167.730 1.00 72.30 339 VAL A C 1
ATOM 2520 O O . VAL A 1 339 ? 45.801 79.437 168.050 1.00 72.46 339 VAL A O 1
ATOM 2524 N N . VAL A 1 340 ? 47.779 80.386 168.535 1.00 74.03 340 VAL A N 1
ATOM 2525 C CA . VAL A 1 340 ? 47.870 79.810 169.873 1.00 75.26 340 VAL A CA 1
ATOM 2526 C C . VAL A 1 340 ? 47.753 80.939 170.892 1.00 76.74 340 VAL A C 1
ATOM 2527 O O . VAL A 1 340 ? 48.272 82.038 170.667 1.00 76.69 340 VAL A O 1
ATOM 2531 N N . SER A 1 341 ? 47.069 80.684 172.005 1.00 78.24 341 SER A N 1
ATOM 2532 C CA . SER A 1 341 ? 46.914 81.718 173.025 1.00 80.75 341 SER A CA 1
ATOM 2533 C C . SER A 1 341 ? 47.431 81.259 174.375 1.00 82.38 341 SER A C 1
ATOM 2534 O O . SER A 1 341 ? 47.724 80.079 174.577 1.00 81.72 341 SER A O 1
ATOM 2537 N N . SER A 1 342 ? 47.532 82.206 175.298 1.00 84.94 342 SER A N 1
ATOM 2538 C CA . SER A 1 342 ? 48.003 81.919 176.647 1.00 88.45 342 SER A CA 1
ATOM 2539 C C . SER A 1 342 ? 46.835 82.010 177.629 1.00 90.62 342 SER A C 1
ATOM 2540 O O . SER A 1 342 ? 46.488 83.097 178.099 1.00 90.66 342 SER A O 1
ATOM 2543 N N . HIS A 1 343 ? 46.227 80.870 177.941 1.00 93.08 343 HIS A N 1
ATOM 2544 C CA . HIS A 1 343 ? 45.098 80.882 178.858 1.00 96.09 343 HIS A CA 1
ATOM 2545 C C . HIS A 1 343 ? 45.305 80.151 180.176 1.00 96.39 343 HIS A C 1
ATOM 2546 O O . HIS A 1 343 ? 45.649 78.968 180.203 1.00 95.95 343 HIS A O 1
ATOM 2553 N N . ALA A 1 344 ? 45.086 80.886 181.266 1.00 97.06 344 ALA A N 1
ATOM 2554 C CA . ALA A 1 344 ? 45.225 80.364 182.624 1.00 97.68 344 ALA A CA 1
ATOM 2555 C C . ALA A 1 344 ? 44.132 79.335 182.921 1.00 98.00 344 ALA A C 1
ATOM 2556 O O . ALA A 1 344 ? 42.990 79.479 182.474 1.00 98.04 344 ALA A O 1
ATOM 2558 N N . SER A 1 345 ? 44.492 78.297 183.673 1.00 98.26 345 SER A N 1
ATOM 2559 C CA . SER A 1 345 ? 43.551 77.239 184.033 1.00 98.05 345 SER A CA 1
ATOM 2560 C C . SER A 1 345 ? 42.296 77.812 184.676 1.00 97.79 345 SER A C 1
ATOM 2561 O O . SER A 1 345 ? 42.358 78.443 185.734 1.00 97.79 345 SER A O 1
ATOM 2564 N N . ALA A 1 346 ? 41.156 77.594 184.033 1.00 97.15 346 ALA A N 1
ATOM 2565 C CA . ALA A 1 346 ? 39.895 78.088 184.564 1.00 96.17 346 ALA A CA 1
ATOM 2566 C C . ALA A 1 346 ? 39.637 77.411 185.908 1.00 95.71 346 ALA A C 1
ATOM 2567 O O . ALA A 1 346 ? 39.166 78.046 186.853 1.00 96.34 346 ALA A O 1
ATOM 2569 N N . ARG A 1 347 ? 39.965 76.123 185.981 1.00 94.29 347 ARG 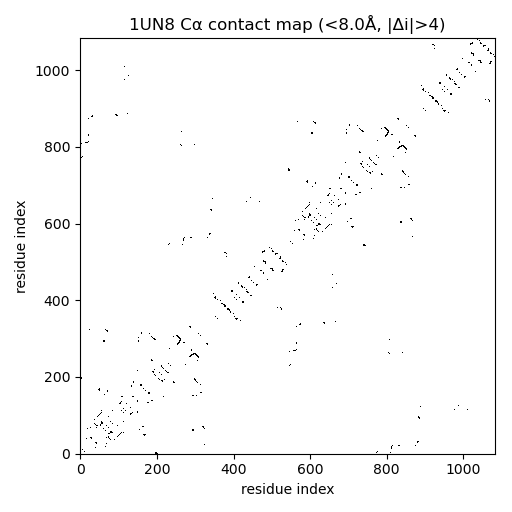A N 1
ATOM 2570 C CA . ARG A 1 347 ? 39.779 75.324 187.187 1.00 92.98 347 ARG A CA 1
ATOM 2571 C C . ARG A 1 347 ? 40.095 76.087 188.471 1.00 91.03 347 ARG A C 1
ATOM 2572 O O . ARG A 1 347 ? 41.185 76.619 188.641 1.00 90.56 347 ARG A O 1
ATOM 2580 N N . VAL A 1 348 ? 39.122 76.134 189.373 1.00 89.67 348 VAL A N 1
ATOM 2581 C CA . VAL A 1 348 ? 39.286 76.823 190.646 1.00 87.62 348 VAL A CA 1
ATOM 2582 C C . VAL A 1 348 ? 40.109 75.987 191.622 1.00 86.29 348 VAL A C 1
ATOM 2583 O O . VAL A 1 348 ? 39.892 74.780 191.777 1.00 84.89 348 VAL A O 1
ATOM 2587 N N . GLU A 1 349 ? 41.063 76.645 192.269 1.00 85.02 349 GLU A N 1
ATOM 2588 C CA . GLU A 1 349 ? 41.936 75.996 193.234 1.00 84.86 349 GLU A CA 1
ATOM 2589 C C . GLU A 1 349 ? 41.387 76.129 194.644 1.00 83.52 349 GLU A C 1
ATOM 2590 O O . GLU A 1 349 ? 40.734 77.119 194.977 1.00 83.65 349 GLU A O 1
ATOM 2596 N N . PHE A 1 350 ? 41.675 75.134 195.478 1.00 81.25 350 PHE A N 1
ATOM 2597 C CA . PHE A 1 350 ? 41.186 75.133 196.845 1.00 79.03 350 PHE A CA 1
ATOM 2598 C C . PHE A 1 350 ? 41.857 74.044 197.660 1.00 79.16 350 PHE A C 1
ATOM 2599 O O . PHE A 1 350 ? 42.494 73.140 197.117 1.00 79.14 350 PHE A O 1
ATOM 2607 N N . GLN A 1 351 ? 41.687 74.125 198.973 1.00 78.76 351 GLN A N 1
ATOM 2608 C CA . GLN A 1 351 ? 42.254 73.138 199.870 1.00 77.62 351 GLN A CA 1
ATOM 2609 C C . GLN A 1 351 ? 41.183 72.753 200.879 1.00 75.70 351 GLN A C 1
ATOM 2610 O O . GLN A 1 351 ? 40.625 73.612 201.563 1.00 74.75 351 GLN A O 1
ATOM 2616 N N . PRO A 1 352 ? 40.869 71.452 200.975 1.00 74.83 352 PRO A N 1
ATOM 2617 C CA . PRO A 1 352 ? 39.846 71.008 201.924 1.00 74.54 352 PRO A CA 1
ATOM 2618 C C . PRO A 1 352 ? 40.087 71.579 203.321 1.00 73.79 352 PRO A C 1
ATOM 2619 O O . PRO A 1 352 ? 41.217 71.600 203.807 1.00 74.59 352 PRO A O 1
ATOM 2623 N N . SER A 1 353 ? 39.017 72.058 203.945 1.00 72.58 353 SER A N 1
ATOM 2624 C CA . SER A 1 353 ? 39.072 72.630 205.286 1.00 70.39 353 SER A CA 1
ATOM 2625 C C . SER A 1 353 ? 37.751 72.365 205.999 1.00 69.99 353 SER A C 1
ATOM 2626 O O . SER A 1 353 ? 36.703 72.253 205.363 1.00 69.82 353 SER A O 1
ATOM 2629 N N . ALA A 1 354 ? 37.801 72.253 207.318 1.00 69.67 354 ALA A N 1
ATOM 2630 C CA . ALA A 1 354 ? 36.594 71.991 208.085 1.00 68.70 354 ALA A CA 1
ATOM 2631 C C . ALA A 1 354 ? 35.988 73.263 208.666 1.00 67.98 354 ALA A C 1
ATOM 2632 O O . ALA A 1 354 ? 36.626 74.319 208.723 1.00 66.55 354 ALA A O 1
ATOM 2634 N N . ASN A 1 355 ? 34.735 73.133 209.085 1.00 67.63 355 ASN A N 1
ATOM 2635 C CA . ASN A 1 355 ? 33.951 74.210 209.678 1.00 66.49 355 ASN A CA 1
ATOM 2636 C C . ASN A 1 355 ? 32.600 73.550 209.909 1.00 67.47 355 ASN A C 1
ATOM 2637 O O . ASN A 1 355 ? 31.791 73.427 208.983 1.00 68.57 355 ASN A O 1
ATOM 2642 N N . ALA A 1 356 ? 32.376 73.104 211.144 1.00 66.80 356 ALA A N 1
ATOM 2643 C CA . ALA A 1 356 ? 31.141 72.420 211.508 1.00 65.64 356 ALA A CA 1
ATOM 2644 C C . ALA A 1 356 ? 29.871 73.186 211.143 1.00 63.81 356 ALA A C 1
ATOM 2645 O O . ALA A 1 356 ? 28.895 72.579 210.705 1.00 63.81 356 ALA A O 1
ATOM 2647 N N . LEU A 1 357 ? 29.880 74.504 211.321 1.00 61.65 357 LEU A N 1
ATOM 2648 C CA . LEU A 1 357 ? 28.708 75.316 211.009 1.00 61.59 357 LEU A CA 1
ATOM 2649 C C . LEU A 1 357 ? 28.349 75.190 209.533 1.00 60.79 357 LEU A C 1
ATOM 2650 O O . LEU A 1 357 ? 27.274 74.702 209.183 1.00 60.73 357 LEU A O 1
ATOM 2655 N N . VAL A 1 358 ? 29.257 75.643 208.674 1.00 59.50 358 VAL A N 1
ATOM 2656 C CA . VAL A 1 358 ? 29.062 75.584 207.238 1.00 57.90 358 VAL A CA 1
ATOM 2657 C C . VAL A 1 358 ? 28.703 74.179 206.786 1.00 58.54 358 VAL A C 1
ATOM 2658 O O . VAL A 1 358 ? 27.753 73.998 206.025 1.00 59.86 358 VAL A O 1
ATOM 2662 N N . ALA A 1 359 ? 29.454 73.187 207.256 1.00 58.62 359 ALA A N 1
ATOM 2663 C CA . ALA A 1 359 ? 29.196 71.791 206.895 1.00 59.23 359 ALA A CA 1
ATOM 2664 C C . ALA A 1 359 ? 27.760 71.381 207.215 1.00 59.03 359 ALA A C 1
ATOM 2665 O O . ALA A 1 359 ? 27.135 70.617 206.467 1.00 58.90 359 ALA A O 1
ATOM 2667 N N . GLY A 1 360 ? 27.245 71.891 208.331 1.00 58.50 360 GLY A N 1
ATOM 2668 C CA . GLY A 1 360 ? 25.885 71.579 208.733 1.00 58.55 360 GLY A CA 1
ATOM 2669 C C . GLY A 1 360 ? 24.882 72.165 207.757 1.00 58.06 360 GLY A C 1
ATOM 2670 O O . GLY A 1 360 ? 23.842 71.560 207.474 1.00 58.14 360 GLY A O 1
ATOM 2671 N N . ILE A 1 361 ? 25.191 73.354 207.248 1.00 55.78 361 ILE A N 1
ATOM 2672 C CA . ILE A 1 361 ? 24.325 74.021 206.289 1.00 55.95 361 ILE A CA 1
ATOM 2673 C C . ILE A 1 361 ? 24.354 73.244 204.971 1.00 56.29 361 ILE A C 1
ATOM 2674 O O . ILE A 1 361 ? 23.317 72.835 204.438 1.00 56.32 361 ILE A O 1
ATOM 2679 N N . VAL A 1 362 ? 25.560 73.044 204.456 1.00 56.67 362 VAL A N 1
ATOM 2680 C CA . VAL A 1 362 ? 25.757 72.321 203.217 1.00 56.82 362 VAL A CA 1
ATOM 2681 C C . VAL A 1 362 ? 25.056 70.968 203.280 1.00 57.83 362 VAL A C 1
ATOM 2682 O O . VAL A 1 362 ? 24.376 70.577 202.335 1.00 58.86 362 VAL A O 1
ATOM 2686 N N . GLU A 1 363 ? 25.210 70.258 204.391 1.00 59.12 363 GLU A N 1
ATOM 2687 C CA . GLU A 1 363 ? 24.572 68.950 204.542 1.00 59.83 363 GLU A CA 1
ATOM 2688 C C . GLU A 1 363 ? 23.053 69.090 204.472 1.00 59.06 363 GLU A C 1
ATOM 2689 O O . GLU A 1 363 ? 22.390 68.357 203.733 1.00 61.11 363 GLU A O 1
ATOM 2695 N N . LEU A 1 364 ? 22.516 70.042 205.234 1.00 57.30 364 LEU A N 1
ATOM 2696 C CA . LEU A 1 364 ? 21.078 70.295 205.282 1.00 56.37 364 LEU A CA 1
ATOM 2697 C C . LEU A 1 364 ? 20.500 70.739 203.936 1.00 55.31 364 LEU A C 1
ATOM 2698 O O . LEU A 1 364 ? 19.511 70.171 203.451 1.00 55.72 364 LEU A O 1
ATOM 2703 N N . VAL A 1 365 ? 21.106 71.756 203.338 1.00 53.43 365 VAL A N 1
ATOM 2704 C CA . VAL A 1 365 ? 20.640 72.241 202.046 1.00 54.03 365 VAL A CA 1
ATOM 2705 C C . VAL A 1 365 ? 20.680 71.087 201.049 1.00 55.01 365 VAL A C 1
ATOM 2706 O O . VAL A 1 365 ? 19.713 70.803 200.338 1.00 55.21 365 VAL A O 1
ATOM 2710 N N . THR A 1 366 ? 21.823 70.424 201.030 1.00 55.97 366 THR A N 1
ATOM 2711 C CA . THR A 1 366 ? 22.092 69.290 200.166 1.00 56.35 366 THR A CA 1
ATOM 2712 C C . THR A 1 366 ? 21.073 68.156 200.285 1.00 56.43 366 THR A C 1
ATOM 2713 O O . THR A 1 366 ? 20.593 67.640 199.279 1.00 57.68 366 THR A O 1
ATOM 2717 N N . ALA A 1 367 ? 20.749 67.769 201.512 1.00 55.06 367 ALA A N 1
ATOM 2718 C CA . ALA A 1 367 ? 19.793 66.695 201.741 1.00 55.30 367 ALA A CA 1
ATOM 2719 C C . ALA A 1 367 ? 18.386 67.081 201.290 1.00 55.35 367 ALA A C 1
ATOM 2720 O O . ALA A 1 367 ? 17.743 66.352 200.536 1.00 56.14 367 ALA A O 1
ATOM 2722 N N . THR A 1 368 ? 17.917 68.231 201.757 1.00 55.65 368 THR A N 1
ATOM 2723 C CA . THR A 1 368 ? 16.586 68.722 201.412 1.00 56.47 368 THR A CA 1
ATOM 2724 C C . THR A 1 368 ? 16.318 68.640 199.907 1.00 57.31 368 THR A C 1
ATOM 2725 O O . THR A 1 368 ? 15.282 68.116 199.478 1.00 57.90 368 THR A O 1
ATOM 2729 N N . LEU A 1 369 ? 17.248 69.153 199.106 1.00 56.56 369 LEU A N 1
ATOM 2730 C CA . LEU A 1 369 ? 17.080 69.114 197.664 1.00 56.98 369 LEU A CA 1
ATOM 2731 C C . LEU A 1 369 ? 17.057 67.666 197.182 1.00 59.04 369 LEU A C 1
ATOM 2732 O O . LEU A 1 369 ? 16.209 67.284 196.375 1.00 60.10 369 LEU A O 1
ATOM 2737 N N . SER A 1 370 ? 17.981 66.853 197.685 1.00 59.63 370 SER A N 1
ATOM 2738 C CA . SER A 1 370 ? 18.040 65.457 197.269 1.00 60.04 370 SER A CA 1
ATOM 2739 C C . SER A 1 370 ? 16.741 64.722 197.565 1.00 60.87 370 SER A C 1
ATOM 2740 O O . SER A 1 370 ? 16.233 63.987 196.719 1.00 62.15 370 SER A O 1
ATOM 2743 N N . ASP A 1 371 ? 16.197 64.925 198.759 1.00 60.89 371 ASP A N 1
ATOM 2744 C CA . ASP A 1 371 ? 14.956 64.267 199.155 1.00 61.22 371 ASP A CA 1
ATOM 2745 C C . ASP A 1 371 ? 13.759 64.628 198.281 1.00 61.67 371 ASP A C 1
ATOM 2746 O O . ASP A 1 371 ? 12.849 63.814 198.088 1.00 62.23 371 ASP A O 1
ATOM 2751 N N . LEU A 1 372 ? 13.763 65.849 197.754 1.00 61.12 372 LEU A N 1
ATOM 2752 C CA . LEU A 1 372 ? 12.664 66.347 196.936 1.00 61.90 372 LEU A CA 1
ATOM 2753 C C . LEU A 1 372 ? 12.620 65.909 195.474 1.00 63.03 372 LEU A C 1
ATOM 2754 O O . LEU A 1 372 ? 11.718 66.328 194.738 1.00 63.36 372 LEU A O 1
ATOM 2759 N N . GLU A 1 373 ? 13.558 65.062 195.053 1.00 63.75 373 GLU A N 1
ATOM 2760 C CA . GLU A 1 373 ? 13.624 64.651 193.648 1.00 65.07 373 GLU A CA 1
ATOM 2761 C C . GLU A 1 373 ? 12.318 64.281 192.958 1.00 65.51 373 GLU A C 1
ATOM 2762 O O . GLU A 1 373 ? 11.900 64.942 192.008 1.00 66.62 373 GLU A O 1
ATOM 2768 N N . THR A 1 374 ? 11.672 63.223 193.423 1.00 65.71 374 THR A N 1
ATOM 2769 C CA . THR A 1 374 ? 10.437 62.798 192.797 1.00 65.90 374 THR A CA 1
ATOM 2770 C C . THR A 1 374 ? 9.303 63.820 192.887 1.00 65.11 374 THR A C 1
ATOM 2771 O O . THR A 1 374 ? 8.537 63.981 191.931 1.00 65.44 374 THR A O 1
ATOM 2775 N N . HIS A 1 375 ? 9.191 64.517 194.015 1.00 64.27 375 HIS A N 1
ATOM 2776 C CA . HIS A 1 375 ? 8.138 65.517 194.162 1.00 63.81 375 HIS A CA 1
ATOM 2777 C C . HIS A 1 375 ? 8.343 66.666 193.178 1.00 63.54 375 HIS A C 1
ATOM 2778 O O . HIS A 1 375 ? 7.387 67.141 192.554 1.00 63.49 375 HIS A O 1
ATOM 2785 N N . LEU A 1 376 ? 9.589 67.111 193.036 1.00 62.55 376 LEU A N 1
ATOM 2786 C CA . LEU A 1 376 ? 9.878 68.206 192.124 1.00 62.72 376 LEU A CA 1
ATOM 2787 C C . LEU A 1 376 ? 9.710 67.793 190.662 1.00 63.95 376 LEU A C 1
ATOM 2788 O O . LEU A 1 376 ? 9.407 68.638 189.804 1.00 64.25 376 LEU A O 1
ATOM 2793 N N . ASN A 1 377 ? 9.896 66.506 190.369 1.00 64.93 377 ASN A N 1
ATOM 2794 C CA . ASN A 1 377 ? 9.715 66.032 188.998 1.00 66.14 377 ASN A CA 1
ATOM 2795 C C . ASN A 1 377 ? 8.223 66.044 188.695 1.00 66.87 377 ASN A C 1
ATOM 2796 O O . ASN A 1 377 ? 7.793 66.458 187.612 1.00 66.99 377 ASN A O 1
ATOM 2801 N N . ALA A 1 378 ? 7.440 65.598 189.672 1.00 67.22 378 ALA A N 1
ATOM 2802 C CA . ALA A 1 378 ? 5.994 65.563 189.543 1.00 67.98 378 ALA A CA 1
ATOM 2803 C C . ALA A 1 378 ? 5.473 66.957 189.207 1.00 68.52 378 ALA A C 1
ATOM 2804 O O . ALA A 1 378 ? 4.668 67.123 188.297 1.00 68.80 378 ALA A O 1
ATOM 2806 N N . LEU A 1 379 ? 5.935 67.960 189.946 1.00 69.41 379 LEU A N 1
ATOM 2807 C CA . LEU A 1 379 ? 5.496 69.324 189.698 1.00 71.01 379 LEU A CA 1
ATOM 2808 C C . LEU A 1 379 ? 5.955 69.777 188.325 1.00 72.18 379 LEU A C 1
ATOM 2809 O O . LEU A 1 379 ? 5.208 70.426 187.597 1.00 72.69 379 LEU A O 1
ATOM 2814 N N . ASP A 1 380 ? 7.183 69.425 187.969 1.00 73.69 380 ASP A N 1
ATOM 2815 C CA . ASP A 1 380 ? 7.727 69.828 186.682 1.00 75.71 380 ASP A CA 1
ATOM 2816 C C . ASP A 1 380 ? 7.040 69.129 185.515 1.00 77.11 380 ASP A C 1
ATOM 2817 O O . ASP A 1 380 ? 6.937 69.687 184.426 1.00 77.03 380 ASP A O 1
ATOM 2822 N N . ALA A 1 381 ? 6.565 67.910 185.748 1.00 79.41 381 ALA A N 1
ATOM 2823 C CA . ALA A 1 381 ? 5.889 67.133 184.709 1.00 81.93 381 ALA A CA 1
ATOM 2824 C C . ALA A 1 381 ? 4.608 67.799 184.199 1.00 83.56 381 ALA A C 1
ATOM 2825 O O . ALA A 1 381 ? 4.230 67.615 183.041 1.00 83.42 381 ALA A O 1
ATOM 2827 N N . LYS A 1 382 ? 3.950 68.568 185.063 1.00 85.89 382 LYS A N 1
ATOM 2828 C CA . LYS A 1 382 ? 2.708 69.256 184.705 1.00 87.75 382 LYS A CA 1
ATOM 2829 C C . LYS A 1 382 ? 2.812 70.026 183.389 1.00 87.83 382 LYS A C 1
ATOM 2830 O O . LYS A 1 382 ? 1.965 69.873 182.508 1.00 88.68 382 LYS A O 1
ATOM 2836 N N . VAL A 1 383 ? 3.841 70.856 183.257 1.00 87.27 383 VAL A N 1
ATOM 2837 C CA . VAL A 1 383 ? 4.028 71.627 182.036 1.00 86.78 383 VAL A CA 1
ATOM 2838 C C . VAL A 1 383 ? 5.454 71.478 181.502 1.00 86.39 383 VAL A C 1
ATOM 2839 O O . VAL A 1 383 ? 5.676 71.478 180.288 1.00 86.74 383 VAL A O 1
ATOM 2843 N N . GLY A 1 384 ? 6.414 71.341 182.416 1.00 85.31 384 GLY A N 1
ATOM 2844 C CA . GLY A 1 384 ? 7.806 71.187 182.028 1.00 83.03 384 GLY A CA 1
ATOM 2845 C C . GLY A 1 384 ? 8.128 69.782 181.550 1.00 81.74 384 GLY A C 1
ATOM 2846 O O . GLY A 1 384 ? 7.256 69.087 181.025 1.00 82.52 384 GLY A O 1
ATOM 2847 N N . ASP A 1 385 ? 9.375 69.352 181.736 1.00 79.31 385 ASP A N 1
ATOM 2848 C CA . ASP A 1 385 ? 9.795 68.025 181.300 1.00 76.82 385 ASP A CA 1
ATOM 2849 C C . ASP A 1 385 ? 9.844 67.004 182.422 1.00 75.40 385 ASP A C 1
ATOM 2850 O O . ASP A 1 385 ? 10.298 65.878 182.220 1.00 74.96 385 ASP A O 1
ATOM 2855 N N . GLY A 1 386 ? 9.384 67.404 183.604 1.00 74.18 386 GLY A N 1
ATOM 2856 C CA . GLY A 1 386 ? 9.373 66.509 184.752 1.00 71.65 386 GLY A CA 1
ATOM 2857 C C . GLY A 1 386 ? 10.731 65.972 185.182 1.00 70.31 386 GLY A C 1
ATOM 2858 O O . GLY A 1 386 ? 10.835 64.828 185.628 1.00 69.60 386 GLY A O 1
ATOM 2859 N N . ASP A 1 387 ? 11.773 66.791 185.064 1.00 68.42 387 ASP A N 1
ATOM 2860 C CA . ASP A 1 387 ? 13.118 66.369 185.448 1.00 66.22 387 ASP A CA 1
ATOM 2861 C C . ASP A 1 387 ? 13.827 67.332 186.413 1.00 64.97 387 ASP A C 1
ATOM 2862 O O . ASP A 1 387 ? 14.876 66.995 186.963 1.00 63.95 387 ASP A O 1
ATOM 2867 N N . THR A 1 388 ? 13.255 68.517 186.625 1.00 62.71 388 THR A N 1
ATOM 2868 C CA . THR A 1 388 ? 13.857 69.506 187.516 1.00 60.12 388 THR A CA 1
ATOM 2869 C C . THR A 1 388 ? 14.297 68.892 188.845 1.00 59.20 388 THR A C 1
ATOM 2870 O O . THR A 1 388 ? 15.357 69.232 189.373 1.00 57.53 388 THR A O 1
ATOM 2874 N N . GLY A 1 389 ? 13.491 67.985 189.381 1.00 58.33 389 GLY A N 1
ATOM 2875 C CA . GLY A 1 389 ? 13.859 67.351 190.633 1.00 58.29 389 GLY A CA 1
ATOM 2876 C C . GLY A 1 389 ? 15.177 66.602 190.489 1.00 58.99 389 GLY A C 1
ATOM 2877 O O . GLY A 1 389 ? 16.069 66.706 191.329 1.00 58.44 389 GLY A O 1
ATOM 2878 N N . SER A 1 390 ? 15.305 65.844 189.407 1.00 59.12 390 SER A N 1
ATOM 2879 C CA . SER A 1 390 ? 16.519 65.072 189.156 1.00 58.07 390 SER A CA 1
ATOM 2880 C C . SER A 1 390 ? 17.720 65.975 188.880 1.00 57.19 390 SER A C 1
ATOM 2881 O O . SER A 1 390 ? 18.832 65.700 189.333 1.00 56.19 390 SER A O 1
ATOM 2884 N N . THR A 1 391 ? 17.494 67.047 188.129 1.00 57.08 391 THR A N 1
ATOM 2885 C CA . THR A 1 391 ? 18.558 67.988 187.808 1.00 55.62 391 THR A CA 1
ATOM 2886 C C . THR A 1 391 ? 19.098 68.598 189.100 1.00 55.43 391 THR A C 1
ATOM 2887 O O . THR A 1 391 ? 20.307 68.643 189.324 1.00 54.31 391 THR A O 1
ATOM 2891 N N . PHE A 1 392 ? 18.190 69.062 189.954 1.00 55.60 392 PHE A N 1
ATOM 2892 C CA . PHE A 1 392 ? 18.571 69.664 191.227 1.00 55.21 392 PHE A CA 1
ATOM 2893 C C . PHE A 1 392 ? 19.194 68.629 192.146 1.00 55.14 392 PHE A C 1
ATOM 2894 O O . PHE A 1 392 ? 20.141 68.928 192.875 1.00 54.77 392 PHE A O 1
ATOM 2902 N N . ALA A 1 393 ? 18.660 67.412 192.116 1.00 55.48 393 ALA A N 1
ATOM 2903 C CA . ALA A 1 393 ? 19.187 66.331 192.950 1.00 55.83 393 ALA A CA 1
ATOM 2904 C C . ALA A 1 393 ? 20.610 66.011 192.505 1.00 55.72 393 ALA A C 1
ATOM 2905 O O . ALA A 1 393 ? 21.491 65.744 193.330 1.00 55.82 393 ALA A O 1
ATOM 2907 N N . ALA A 1 394 ? 20.828 66.048 191.196 1.00 55.33 394 ALA A N 1
ATOM 2908 C CA . ALA A 1 394 ? 22.142 65.768 190.631 1.00 56.21 394 ALA A CA 1
ATOM 2909 C C . ALA A 1 394 ? 23.181 66.714 191.224 1.00 56.44 394 ALA A C 1
ATOM 2910 O O . ALA A 1 394 ? 24.273 66.296 191.605 1.00 56.98 394 ALA A O 1
ATOM 2912 N N . ALA A 1 395 ? 22.836 67.993 191.304 1.00 56.84 395 ALA A N 1
ATOM 2913 C CA . ALA A 1 395 ? 23.749 68.984 191.847 1.00 57.27 395 ALA A CA 1
ATOM 2914 C C . ALA A 1 395 ? 23.912 68.827 193.351 1.00 57.75 395 ALA A C 1
ATOM 2915 O O . ALA A 1 395 ? 25.021 68.930 193.880 1.00 57.78 395 ALA A O 1
ATOM 2917 N N . ALA A 1 396 ? 22.805 68.587 194.044 1.00 57.84 396 ALA A N 1
ATOM 2918 C CA . ALA A 1 396 ? 22.863 68.421 195.486 1.00 57.51 396 ALA A CA 1
ATOM 2919 C C . ALA A 1 396 ? 23.825 67.291 195.841 1.00 58.55 396 ALA A C 1
ATOM 2920 O O . ALA A 1 396 ? 24.774 67.494 196.597 1.00 57.62 396 ALA A O 1
ATOM 2922 N N . ARG A 1 397 ? 23.588 66.109 195.275 1.00 59.32 397 ARG A N 1
ATOM 2923 C CA . ARG A 1 397 ? 24.428 64.945 195.549 1.00 60.26 397 ARG A CA 1
ATOM 2924 C C . ARG A 1 397 ? 25.896 65.155 195.203 1.00 60.01 397 ARG A C 1
ATOM 2925 O O . ARG A 1 397 ? 26.779 64.626 195.877 1.00 58.87 397 ARG A O 1
ATOM 2933 N N . GLU A 1 398 ? 26.161 65.934 194.161 1.00 60.87 398 GLU A N 1
ATOM 2934 C CA . GLU A 1 398 ? 27.537 66.203 193.757 1.00 60.63 398 GLU A CA 1
ATOM 2935 C C . GLU A 1 398 ? 28.231 66.982 194.858 1.00 60.39 398 GLU A C 1
ATOM 2936 O O . GLU A 1 398 ? 29.380 66.701 195.199 1.00 61.32 398 GLU A O 1
ATOM 2942 N N . ILE A 1 399 ? 27.538 67.964 195.423 1.00 59.64 399 ILE A N 1
ATOM 2943 C CA . ILE A 1 399 ? 28.133 68.758 196.491 1.00 59.04 399 ILE A CA 1
ATOM 2944 C C . ILE A 1 399 ? 28.120 67.978 197.805 1.00 59.42 399 ILE A C 1
ATOM 2945 O O . ILE A 1 399 ? 28.979 68.182 198.660 1.00 59.38 399 ILE A O 1
ATOM 2950 N N . ALA A 1 400 ? 27.142 67.085 197.953 1.00 60.54 400 ALA A N 1
ATOM 2951 C CA . ALA A 1 400 ? 27.021 66.258 199.154 1.00 61.49 400 ALA A CA 1
ATOM 2952 C C . ALA A 1 400 ? 28.185 65.279 199.175 1.00 62.05 400 ALA A C 1
ATOM 2953 O O . ALA A 1 400 ? 28.827 65.071 200.208 1.00 61.15 400 ALA A O 1
ATOM 2955 N N . SER A 1 401 ? 28.437 64.672 198.018 1.00 63.27 401 SER A N 1
ATOM 2956 C CA . SER A 1 401 ? 29.526 63.722 197.867 1.00 63.67 401 SER A CA 1
ATOM 2957 C C . SER A 1 401 ? 30.815 64.415 198.298 1.00 63.68 401 SER A C 1
ATOM 2958 O O . SER A 1 401 ? 31.482 63.979 199.236 1.00 63.95 401 SER A O 1
ATOM 2961 N N . LEU A 1 402 ? 31.159 65.503 197.620 1.00 63.14 402 LEU A N 1
ATOM 2962 C CA . LEU A 1 402 ? 32.362 66.250 197.964 1.00 62.35 402 LEU A CA 1
ATOM 2963 C C . LEU A 1 402 ? 32.395 66.518 199.459 1.00 62.69 402 LEU A C 1
ATOM 2964 O O . LEU A 1 402 ? 33.438 66.404 200.093 1.00 62.36 402 LEU A O 1
ATOM 2969 N N . LEU A 1 403 ? 31.251 66.876 200.029 1.00 63.27 403 LEU A N 1
ATOM 2970 C CA . LEU A 1 403 ? 31.194 67.131 201.462 1.00 63.85 403 LEU A CA 1
ATOM 2971 C C . LEU A 1 403 ? 31.561 65.865 202.227 1.00 65.20 403 LEU A C 1
ATOM 2972 O O . LEU A 1 403 ? 32.428 65.888 203.102 1.00 64.34 403 LEU A O 1
ATOM 2977 N N . HIS A 1 404 ? 30.890 64.763 201.892 1.00 66.46 404 HIS A N 1
ATOM 2978 C CA . HIS A 1 404 ? 31.120 63.481 202.549 1.00 68.12 404 HIS A CA 1
ATOM 2979 C C . HIS A 1 404 ? 32.536 62.923 202.371 1.00 68.92 404 HIS A C 1
ATOM 2980 O O . HIS A 1 404 ? 32.981 62.084 203.154 1.00 69.43 404 HIS A O 1
ATOM 2987 N N . ARG A 1 405 ? 33.239 63.384 201.342 1.00 69.65 405 ARG A N 1
ATOM 2988 C CA . ARG A 1 405 ? 34.606 62.939 201.080 1.00 69.94 405 ARG A CA 1
ATOM 2989 C C . ARG A 1 405 ? 35.603 63.959 201.630 1.00 70.36 405 ARG A C 1
ATOM 2990 O O . ARG A 1 405 ? 36.759 63.990 201.216 1.00 69.55 405 ARG A O 1
ATOM 2998 N N . GLN A 1 406 ? 35.148 64.786 202.568 1.00 71.87 406 GLN A N 1
ATOM 2999 C CA . GLN A 1 406 ? 35.980 65.833 203.168 1.00 72.84 406 GLN A CA 1
ATOM 3000 C C . GLN A 1 406 ? 36.767 66.599 202.111 1.00 72.77 406 GLN A C 1
ATOM 3001 O O . GLN A 1 406 ? 37.912 66.980 202.335 1.00 73.04 406 GLN A O 1
ATOM 3007 N N . GLN A 1 407 ? 36.136 66.839 200.968 1.00 73.39 407 GLN A N 1
ATOM 3008 C CA . GLN A 1 407 ? 36.789 67.533 199.860 1.00 73.83 407 GLN A CA 1
ATOM 3009 C C . GLN A 1 407 ? 36.439 69.011 199.688 1.00 73.53 407 GLN A C 1
ATOM 3010 O O . GLN A 1 407 ? 36.985 69.675 198.806 1.00 74.05 407 GLN A O 1
ATOM 3016 N N . LEU A 1 408 ? 35.549 69.530 200.526 1.00 72.62 408 LEU A N 1
ATOM 3017 C CA . LEU A 1 408 ? 35.132 70.927 200.408 1.00 70.90 408 LEU A CA 1
ATOM 3018 C C . LEU A 1 408 ? 35.935 71.920 201.237 1.00 69.92 408 LEU A C 1
ATOM 3019 O O . LEU A 1 408 ? 36.313 71.639 202.371 1.00 70.41 408 LEU A O 1
ATOM 3024 N N . PRO A 1 409 ? 36.204 73.105 200.674 1.00 68.86 409 PRO A N 1
ATOM 3025 C CA . PRO A 1 409 ? 36.957 74.155 201.366 1.00 68.38 409 PRO A CA 1
ATOM 3026 C C . PRO A 1 409 ? 35.995 74.869 202.311 1.00 68.69 409 PRO A C 1
ATOM 3027 O O . PRO A 1 409 ? 35.868 76.097 202.283 1.00 68.35 409 PRO A O 1
ATOM 3031 N N . LEU A 1 410 ? 35.312 74.077 203.131 1.00 68.48 410 LEU A N 1
ATOM 3032 C CA . LEU A 1 410 ? 34.318 74.567 204.080 1.00 69.39 410 LEU A CA 1
ATOM 3033 C C . LEU A 1 410 ? 34.685 75.809 204.889 1.00 70.39 410 LEU A C 1
ATOM 3034 O O . LEU A 1 410 ? 33.804 76.552 205.319 1.00 70.69 410 LEU A O 1
ATOM 3039 N N . ASN A 1 411 ? 35.974 76.043 205.108 1.00 71.19 411 ASN A N 1
ATOM 3040 C CA . ASN A 1 411 ? 36.373 77.187 205.915 1.00 70.76 411 ASN A CA 1
ATOM 3041 C C . ASN A 1 411 ? 36.518 78.506 205.164 1.00 69.74 411 ASN A C 1
ATOM 3042 O O . ASN A 1 411 ? 36.886 79.527 205.750 1.00 69.00 411 ASN A O 1
ATOM 3047 N N . ASN A 1 412 ? 36.216 78.486 203.872 1.00 68.72 412 ASN A N 1
ATOM 3048 C CA . ASN A 1 412 ? 36.304 79.688 203.058 1.00 67.60 412 ASN A CA 1
ATOM 3049 C C . ASN A 1 412 ? 35.143 79.723 202.083 1.00 66.57 412 ASN A C 1
ATOM 3050 O O . ASN A 1 412 ? 35.210 79.119 201.009 1.00 66.92 412 ASN A O 1
ATOM 3055 N N . LEU A 1 413 ? 34.086 80.443 202.457 1.00 65.78 413 LEU A N 1
ATOM 3056 C CA . LEU A 1 413 ? 32.892 80.554 201.621 1.00 64.34 413 LEU A CA 1
ATOM 3057 C C . LEU A 1 413 ? 33.179 80.981 200.191 1.00 63.31 413 LEU A C 1
ATOM 3058 O O . LEU A 1 413 ? 32.687 80.353 199.247 1.00 62.70 413 LEU A O 1
ATOM 3063 N N . ALA A 1 414 ? 33.974 82.040 200.032 1.00 61.82 414 ALA A N 1
ATOM 3064 C CA . ALA A 1 414 ? 34.314 82.544 198.702 1.00 61.07 414 ALA A CA 1
ATOM 3065 C C . ALA A 1 414 ? 34.758 81.410 197.785 1.00 59.88 414 ALA A C 1
ATOM 3066 O O . ALA A 1 414 ? 34.188 81.194 196.721 1.00 59.14 414 ALA A O 1
ATOM 3068 N N . THR A 1 415 ? 35.774 80.678 198.213 1.00 60.72 415 THR A N 1
ATOM 3069 C CA . THR A 1 415 ? 36.291 79.565 197.431 1.00 59.96 415 THR A CA 1
ATOM 3070 C C . THR A 1 415 ? 35.265 78.440 197.360 1.00 58.24 415 THR A C 1
ATOM 3071 O O . THR A 1 415 ? 35.158 77.757 196.339 1.00 58.90 415 THR A O 1
ATOM 3075 N N . LEU A 1 416 ? 34.508 78.251 198.438 1.00 56.26 416 LEU A N 1
ATOM 3076 C CA . LEU A 1 416 ? 33.483 77.215 198.453 1.00 55.41 416 LEU A CA 1
ATOM 3077 C C . LEU A 1 416 ? 32.446 77.495 197.388 1.00 54.55 416 LEU A C 1
ATOM 3078 O O . LEU A 1 416 ? 32.108 76.614 196.601 1.00 56.14 416 LEU A O 1
ATOM 3083 N N . PHE A 1 417 ? 31.934 78.720 197.366 1.00 53.81 417 PHE A N 1
ATOM 3084 C CA . PHE A 1 417 ? 30.933 79.088 196.373 1.00 53.56 417 PHE A CA 1
ATOM 3085 C C . PHE A 1 417 ? 31.523 78.922 194.979 1.00 53.58 417 PHE A C 1
ATOM 3086 O O . PHE A 1 417 ? 30.913 78.306 194.099 1.00 53.90 417 PHE A O 1
ATOM 3094 N N . ALA A 1 418 ? 32.721 79.464 194.789 1.00 53.72 418 ALA A N 1
ATOM 3095 C CA . ALA A 1 418 ? 33.403 79.371 193.506 1.00 53.30 418 ALA A CA 1
ATOM 3096 C C . ALA A 1 418 ? 33.524 77.907 193.076 1.00 52.26 418 ALA A C 1
ATOM 3097 O O . ALA A 1 418 ? 33.421 77.591 191.894 1.00 52.58 418 ALA A O 1
ATOM 3099 N N . LEU A 1 419 ? 33.735 77.015 194.037 1.00 51.29 419 LEU A N 1
ATOM 3100 C CA . LEU A 1 419 ? 33.866 75.600 193.717 1.00 51.83 419 LEU A CA 1
ATOM 3101 C C . LEU A 1 419 ? 32.533 74.990 193.293 1.00 51.50 419 LEU A C 1
ATOM 3102 O O . LEU A 1 419 ? 32.476 74.199 192.349 1.00 50.09 419 LEU A O 1
ATOM 3107 N N . ILE A 1 420 ? 31.470 75.351 194.005 1.00 51.86 420 ILE A N 1
ATOM 3108 C CA . ILE A 1 420 ? 30.135 74.857 193.681 1.00 52.19 420 ILE A CA 1
ATOM 3109 C C . ILE A 1 420 ? 29.774 75.401 192.302 1.00 52.92 420 ILE A C 1
ATOM 3110 O O . ILE A 1 420 ? 29.298 74.662 191.434 1.00 53.17 420 ILE A O 1
ATOM 3115 N N . GLY A 1 421 ? 30.015 76.697 192.111 1.00 52.09 421 GLY A N 1
ATOM 3116 C CA . GLY A 1 421 ? 29.708 77.330 190.845 1.00 54.04 421 GLY A CA 1
ATOM 3117 C C . GLY A 1 421 ? 30.359 76.609 189.684 1.00 55.10 421 GLY A C 1
ATOM 3118 O O . GLY A 1 421 ? 29.793 76.502 188.593 1.00 55.47 421 GLY A O 1
ATOM 3119 N N . GLU A 1 422 ? 31.556 76.096 189.927 1.00 55.72 422 GLU A N 1
ATOM 3120 C CA . GLU A 1 422 ? 32.285 75.388 188.896 1.00 56.42 422 GLU A CA 1
ATOM 3121 C C . GLU A 1 422 ? 31.742 73.987 188.664 1.00 55.25 422 GLU A C 1
ATOM 3122 O O . GLU A 1 422 ? 31.662 73.527 187.533 1.00 55.38 422 GLU A O 1
ATOM 3128 N N . ARG A 1 423 ? 31.347 73.318 189.735 1.00 55.23 423 ARG A N 1
ATOM 3129 C CA . ARG A 1 423 ? 30.863 71.950 189.629 1.00 56.32 423 ARG A CA 1
ATOM 3130 C C . ARG A 1 423 ? 29.409 71.704 189.202 1.00 55.45 423 ARG A C 1
ATOM 3131 O O . ARG A 1 423 ? 29.112 70.676 188.601 1.00 56.36 423 ARG A O 1
ATOM 3139 N N . LEU A 1 424 ? 28.504 72.630 189.494 1.00 54.98 424 LEU A N 1
ATOM 3140 C CA . LEU A 1 424 ? 27.100 72.419 189.154 1.00 53.76 424 LEU A CA 1
ATOM 3141 C C . LEU A 1 424 ? 26.787 72.133 187.685 1.00 54.12 424 LEU A C 1
ATOM 3142 O O . LEU A 1 424 ? 26.158 71.120 187.388 1.00 54.26 424 LEU A O 1
ATOM 3147 N N . THR A 1 425 ? 27.216 72.997 186.769 1.00 54.69 425 THR A N 1
ATOM 3148 C CA . THR A 1 425 ? 26.938 72.783 185.343 1.00 56.09 425 THR A CA 1
ATOM 3149 C C . THR A 1 425 ? 27.463 71.452 184.824 1.00 57.58 425 THR A C 1
ATOM 3150 O O . THR A 1 425 ? 26.936 70.900 183.851 1.00 59.61 425 THR A O 1
ATOM 3154 N N . VAL A 1 426 ? 28.507 70.938 185.462 1.00 57.68 426 VAL A N 1
ATOM 3155 C CA . VAL A 1 426 ? 29.080 69.671 185.037 1.00 58.33 426 VAL A CA 1
ATOM 3156 C C . VAL A 1 426 ? 28.139 68.517 185.354 1.00 59.21 426 VAL A C 1
ATOM 3157 O O . VAL A 1 426 ? 28.055 67.546 184.605 1.00 59.77 426 VAL A O 1
ATOM 3161 N N . VAL A 1 427 ? 27.422 68.630 186.466 1.00 59.16 427 VAL A N 1
ATOM 3162 C CA . VAL A 1 427 ? 26.504 67.581 186.878 1.00 59.00 427 VAL A CA 1
ATOM 3163 C C . VAL A 1 427 ? 25.045 67.903 186.553 1.00 58.84 427 VAL A C 1
ATOM 3164 O O . VAL A 1 427 ? 24.211 67.005 186.439 1.00 58.35 427 VAL A O 1
ATOM 3168 N N . MET A 1 428 ? 24.743 69.188 186.411 1.00 59.01 428 MET A N 1
ATOM 3169 C CA . MET A 1 428 ? 23.396 69.638 186.088 1.00 58.57 428 MET A CA 1
ATOM 3170 C C . MET A 1 428 ? 23.329 70.046 184.628 1.00 58.61 428 MET A C 1
ATOM 3171 O O . MET A 1 428 ? 23.979 71.014 184.214 1.00 59.47 428 MET A O 1
ATOM 3176 N N . GLY A 1 429 ? 22.545 69.319 183.845 1.00 57.94 429 GLY A N 1
ATOM 3177 C CA . GLY A 1 429 ? 22.433 69.664 182.444 1.00 57.83 429 GLY A CA 1
ATOM 3178 C C . GLY A 1 429 ? 21.421 70.774 182.282 1.00 58.03 429 GLY A C 1
ATOM 3179 O O . GLY A 1 429 ? 20.685 71.087 183.218 1.00 58.89 429 GLY A O 1
ATOM 3180 N N . GLY A 1 430 ? 21.397 71.391 181.107 1.00 57.71 430 GLY A N 1
ATOM 3181 C CA . GLY A 1 430 ? 20.427 72.437 180.841 1.00 56.78 430 GLY A CA 1
ATOM 3182 C C . GLY A 1 430 ? 20.597 73.747 181.585 1.00 56.26 430 GLY A C 1
ATOM 3183 O O . GLY A 1 430 ? 21.485 73.891 182.434 1.00 55.72 430 GLY A O 1
ATOM 3184 N N . SER A 1 431 ? 19.717 74.693 181.255 1.00 54.51 431 SER A N 1
ATOM 3185 C CA . SER A 1 431 ? 19.724 76.024 181.838 1.00 53.42 431 SER A CA 1
ATOM 3186 C C . SER A 1 431 ? 19.752 76.065 183.364 1.00 53.82 431 SER A C 1
ATOM 3187 O O . SER A 1 431 ? 20.287 77.009 183.949 1.00 55.06 431 SER A O 1
ATOM 3190 N N . SER A 1 432 ? 19.172 75.063 184.017 1.00 52.28 432 SER A N 1
ATOM 3191 C CA . SER A 1 432 ? 19.179 75.045 185.470 1.00 51.70 432 SER A CA 1
ATOM 3192 C C . SER A 1 432 ? 20.616 75.013 185.982 1.00 50.37 432 SER A C 1
ATOM 3193 O O . SER A 1 432 ? 20.985 75.773 186.881 1.00 48.37 432 SER A O 1
ATOM 3196 N N . GLY A 1 433 ? 21.420 74.123 185.404 1.00 48.15 433 GLY A N 1
ATOM 3197 C CA . GLY A 1 433 ? 22.803 74.013 185.811 1.00 46.66 433 GLY A CA 1
ATOM 3198 C C . GLY A 1 433 ? 23.556 75.313 185.584 1.00 46.35 433 GLY A C 1
ATOM 3199 O O . GLY A 1 433 ? 24.279 75.781 186.455 1.00 47.35 433 GLY A O 1
ATOM 3200 N N . VAL A 1 434 ? 23.384 75.910 184.413 1.00 45.48 434 VAL A N 1
ATOM 3201 C CA . VAL A 1 434 ? 24.066 77.146 184.083 1.00 45.35 434 VAL A CA 1
ATOM 3202 C C . VAL A 1 434 ? 23.657 78.283 184.998 1.00 46.71 434 VAL A C 1
ATOM 3203 O O . VAL A 1 434 ? 24.506 79.034 185.487 1.00 48.58 434 VAL A O 1
ATOM 3207 N N . LEU A 1 435 ? 22.356 78.418 185.228 1.00 46.41 435 LEU A N 1
ATOM 3208 C CA . LEU A 1 435 ? 21.863 79.475 186.092 1.00 45.06 435 LEU A CA 1
ATOM 3209 C C . LEU A 1 435 ? 22.425 79.322 187.504 1.00 45.10 435 LEU A C 1
ATOM 3210 O O . LEU A 1 435 ? 22.915 80.287 188.089 1.00 44.35 435 LEU A O 1
ATOM 3215 N N . MET A 1 436 ? 22.360 78.117 188.056 1.00 45.50 436 MET A N 1
ATOM 3216 C CA . MET A 1 436 ? 22.895 77.905 189.395 1.00 46.89 436 MET A CA 1
ATOM 3217 C C . MET A 1 436 ? 24.406 78.188 189.436 1.00 47.02 436 MET A C 1
ATOM 3218 O O . MET A 1 436 ? 24.915 78.739 190.419 1.00 46.94 436 MET A O 1
ATOM 3223 N N . SER A 1 437 ? 25.123 77.816 188.377 1.00 45.47 437 SER A N 1
ATOM 3224 C CA . SER A 1 437 ? 26.557 78.069 188.336 1.00 45.36 437 SER A CA 1
ATOM 3225 C C . SER A 1 437 ? 26.793 79.567 188.298 1.00 44.31 437 SER A C 1
ATOM 3226 O O . SER A 1 437 ? 27.708 80.079 188.935 1.00 44.59 437 SER A O 1
ATOM 3229 N N . ILE A 1 438 ? 25.964 80.268 187.539 1.00 42.54 438 ILE A N 1
ATOM 3230 C CA . ILE A 1 438 ? 26.072 81.712 187.468 1.00 42.61 438 ILE A CA 1
ATOM 3231 C C . ILE A 1 438 ? 25.883 82.289 188.873 1.00 42.72 438 ILE A C 1
ATOM 3232 O O . ILE A 1 438 ? 26.676 83.102 189.347 1.00 43.11 438 ILE A O 1
ATOM 3237 N N . PHE A 1 439 ? 24.820 81.852 189.528 1.00 42.42 439 PHE A N 1
ATOM 3238 C CA . PHE A 1 439 ? 24.488 82.300 190.870 1.00 42.69 439 PHE A CA 1
ATOM 3239 C C . PHE A 1 439 ? 25.686 82.200 191.814 1.00 43.48 439 PHE A C 1
ATOM 3240 O O . PHE A 1 439 ? 26.167 83.205 192.335 1.00 42.84 439 PHE A O 1
ATOM 3248 N N . PHE A 1 440 ? 26.164 80.980 192.034 1.00 44.25 440 PHE A N 1
ATOM 3249 C CA . PHE A 1 440 ? 27.280 80.772 192.938 1.00 45.43 440 PHE A CA 1
ATOM 3250 C C . PHE A 1 440 ? 28.602 81.412 192.506 1.00 46.31 440 PHE A C 1
ATOM 3251 O O . PHE A 1 440 ? 29.357 81.902 193.349 1.00 46.04 440 PHE A O 1
ATOM 3259 N N . THR A 1 441 ? 28.884 81.415 191.205 1.00 45.99 441 THR A N 1
ATOM 3260 C CA . THR A 1 441 ? 30.120 82.008 190.707 1.00 45.85 441 THR A CA 1
ATOM 3261 C C . THR A 1 441 ? 30.155 83.488 191.059 1.00 46.09 441 THR A C 1
ATOM 3262 O O . THR A 1 441 ? 31.138 83.981 191.613 1.00 44.70 441 THR A O 1
ATOM 3266 N N . ALA A 1 442 ? 29.076 84.191 190.736 1.00 46.49 442 ALA A N 1
ATOM 3267 C CA . ALA A 1 442 ? 28.971 85.611 191.028 1.00 47.02 442 ALA A CA 1
ATOM 3268 C C . ALA A 1 442 ? 28.925 85.841 192.539 1.00 49.53 442 ALA A C 1
ATOM 3269 O O . ALA A 1 442 ? 29.450 86.841 193.035 1.00 52.17 442 ALA A O 1
ATOM 3271 N N . ALA A 1 443 ? 28.302 84.922 193.272 1.00 49.19 443 ALA A N 1
ATOM 3272 C CA . ALA A 1 443 ? 28.210 85.053 194.718 1.00 49.08 443 ALA A CA 1
ATOM 3273 C C . ALA A 1 443 ? 29.588 84.883 195.317 1.00 49.99 443 ALA A C 1
ATOM 3274 O O . ALA A 1 443 ? 30.008 85.671 196.165 1.00 50.97 443 ALA A O 1
ATOM 3276 N N . GLY A 1 444 ? 30.282 83.840 194.871 1.00 51.02 444 GLY A N 1
ATOM 3277 C CA . GLY A 1 444 ? 31.614 83.559 195.369 1.00 52.17 444 GLY A CA 1
ATOM 3278 C C . GLY A 1 444 ? 32.531 84.741 195.162 1.00 53.63 444 GLY A C 1
ATOM 3279 O O . GLY A 1 444 ? 33.409 84.999 195.979 1.00 54.63 444 GLY A O 1
ATOM 3280 N N . GLN A 1 445 ? 32.324 85.464 194.069 1.00 54.75 445 GLN A N 1
ATOM 3281 C CA . GLN A 1 445 ? 33.143 86.622 193.759 1.00 57.34 445 GLN A CA 1
ATOM 3282 C C . GLN A 1 445 ? 32.780 87.844 194.585 1.00 58.39 445 GLN A C 1
ATOM 3283 O O . GLN A 1 445 ? 33.637 88.674 194.884 1.00 59.36 445 GLN A O 1
ATOM 3289 N N . LYS A 1 446 ? 31.513 87.968 194.950 1.00 59.24 446 LYS A N 1
ATOM 3290 C CA . LYS A 1 446 ? 31.097 89.103 195.749 1.00 59.94 446 LYS A CA 1
ATOM 3291 C C . LYS A 1 446 ? 31.723 88.922 197.130 1.00 61.79 446 LYS A C 1
ATOM 3292 O O . LYS A 1 446 ? 32.143 89.887 197.768 1.00 60.35 446 LYS A O 1
ATOM 3298 N N . LEU A 1 447 ? 31.785 87.670 197.584 1.00 63.42 447 LEU A N 1
ATOM 3299 C CA . LEU A 1 447 ? 32.392 87.352 198.868 1.00 65.51 447 LEU A CA 1
ATOM 3300 C C . LEU A 1 447 ? 33.889 87.662 198.798 1.00 68.67 447 LEU A C 1
ATOM 3301 O O . LEU A 1 447 ? 34.471 88.177 199.758 1.00 69.61 447 LEU A O 1
ATOM 3306 N N . GLU A 1 448 ? 34.512 87.344 197.663 1.00 70.31 448 GLU A N 1
ATOM 3307 C CA . GLU A 1 448 ? 35.941 87.587 197.497 1.00 71.87 448 GLU A CA 1
ATOM 3308 C C . GLU A 1 448 ? 36.236 89.072 197.679 1.00 71.51 448 GLU A C 1
ATOM 3309 O O . GLU A 1 448 ? 37.330 89.450 198.095 1.00 71.50 448 GLU A O 1
ATOM 3315 N N . GLN A 1 449 ? 35.255 89.907 197.360 1.00 71.11 449 GLN A N 1
ATOM 3316 C CA . GLN A 1 449 ? 35.398 91.347 197.516 1.00 70.86 449 GLN A CA 1
ATOM 3317 C C . GLN A 1 449 ? 35.102 91.718 198.964 1.00 70.65 449 GLN A C 1
ATOM 3318 O O . GLN A 1 449 ? 35.003 92.896 199.309 1.00 71.14 449 GLN A O 1
ATOM 3324 N N . GLY A 1 450 ? 34.945 90.699 199.806 1.00 69.87 450 GLY A N 1
ATOM 3325 C CA . GLY A 1 450 ? 34.681 90.922 201.217 1.00 68.64 450 GLY A CA 1
ATOM 3326 C C . GLY A 1 450 ? 33.284 91.374 201.600 1.00 67.56 450 GLY A C 1
ATOM 3327 O O . GLY A 1 450 ? 33.127 92.224 202.473 1.00 67.19 450 GLY A O 1
ATOM 3328 N N . ALA A 1 451 ? 32.263 90.820 200.956 1.00 66.91 451 ALA A N 1
ATOM 3329 C CA . ALA A 1 451 ? 30.887 91.181 201.281 1.00 65.34 451 ALA A CA 1
ATOM 3330 C C . ALA A 1 451 ? 30.349 90.096 202.198 1.00 64.37 451 ALA A C 1
ATOM 3331 O O . ALA A 1 451 ? 30.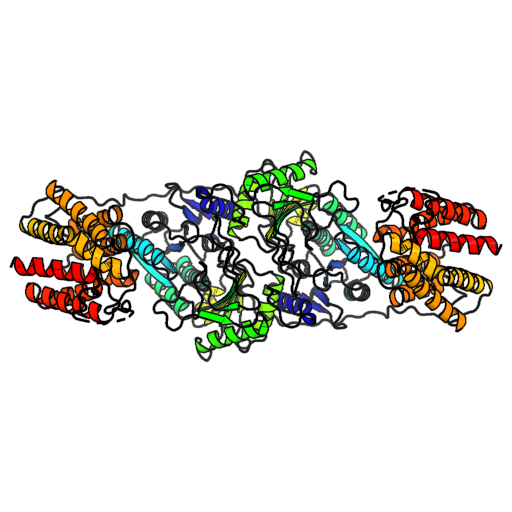930 89.015 202.286 1.00 64.18 451 ALA A O 1
ATOM 3333 N N . ASN A 1 452 ? 29.258 90.374 202.897 1.00 63.65 452 ASN A N 1
ATOM 3334 C CA . ASN A 1 452 ? 28.698 89.359 203.774 1.00 63.32 452 ASN A CA 1
ATOM 3335 C C . ASN A 1 452 ? 27.907 88.403 202.892 1.00 62.18 452 ASN A C 1
ATOM 3336 O O . ASN A 1 452 ? 27.577 88.736 201.756 1.00 62.40 452 ASN A O 1
ATOM 3341 N N . VAL A 1 453 ? 27.606 87.222 203.419 1.00 61.57 453 VAL A N 1
ATOM 3342 C CA . VAL A 1 453 ? 26.887 86.196 202.677 1.00 61.03 453 VAL A CA 1
ATOM 3343 C C . VAL A 1 453 ? 25.608 86.652 201.993 1.00 60.21 453 VAL A C 1
ATOM 3344 O O . VAL A 1 453 ? 25.418 86.398 200.809 1.00 60.37 453 VAL A O 1
ATOM 3348 N N . VAL A 1 454 ? 24.731 87.321 202.726 1.00 59.15 454 VAL A N 1
ATOM 3349 C CA . VAL A 1 454 ? 23.485 87.785 202.139 1.00 59.82 454 VAL A CA 1
ATOM 3350 C C . VAL A 1 454 ? 23.713 88.738 200.969 1.00 58.85 454 VAL A C 1
ATOM 3351 O O . VAL A 1 454 ? 22.979 88.714 199.986 1.00 58.60 454 VAL A O 1
ATOM 3355 N N . GLU A 1 455 ? 24.727 89.582 201.071 1.00 59.15 455 GLU A N 1
ATOM 3356 C CA . GLU A 1 455 ? 25.019 90.513 199.990 1.00 60.08 455 GLU A CA 1
ATOM 3357 C C . GLU A 1 455 ? 25.461 89.747 198.755 1.00 58.57 455 GLU A C 1
ATOM 3358 O O . GLU A 1 455 ? 25.014 90.033 197.641 1.00 57.57 455 GLU A O 1
ATOM 3364 N N . ALA A 1 456 ? 26.339 88.769 198.967 1.00 56.68 456 ALA A N 1
ATOM 3365 C CA . ALA A 1 456 ? 26.861 87.958 197.876 1.00 54.86 456 ALA A CA 1
ATOM 3366 C C . ALA A 1 456 ? 25.736 87.160 197.214 1.00 53.76 456 ALA A C 1
ATOM 3367 O O . ALA A 1 456 ? 25.664 87.079 195.983 1.00 53.35 456 ALA A O 1
ATOM 3369 N N . LEU A 1 457 ? 24.860 86.583 198.034 1.00 51.58 457 LEU A N 1
ATOM 3370 C CA . LEU A 1 457 ? 23.743 85.797 197.527 1.00 50.38 457 LEU A CA 1
ATOM 3371 C C . LEU A 1 457 ? 22.825 86.650 196.673 1.00 50.05 457 LEU A C 1
ATOM 3372 O O . LEU A 1 457 ? 22.278 86.175 195.683 1.00 49.26 457 LEU A O 1
ATOM 3377 N N . ASN A 1 458 ? 22.664 87.913 197.055 1.00 50.35 458 ASN A N 1
ATOM 3378 C CA . ASN A 1 458 ? 21.825 88.829 196.300 1.00 49.72 458 ASN A CA 1
ATOM 3379 C C . ASN A 1 458 ? 22.474 89.196 194.989 1.00 49.57 458 ASN A C 1
ATOM 3380 O O . ASN A 1 458 ? 21.786 89.392 193.996 1.00 51.42 458 ASN A O 1
ATOM 3385 N N . THR A 1 459 ? 23.800 89.308 194.978 1.00 49.34 459 THR A N 1
ATOM 3386 C CA . THR A 1 459 ? 24.498 89.625 193.741 1.00 48.60 459 THR A CA 1
ATOM 3387 C C . THR A 1 459 ? 24.319 88.419 192.820 1.00 47.92 459 THR A C 1
ATOM 3388 O O . THR A 1 459 ? 24.127 88.573 191.610 1.00 46.89 459 THR A O 1
ATOM 3392 N N . GLY A 1 460 ? 24.366 87.223 193.408 1.00 47.58 460 GLY A N 1
ATOM 3393 C CA . GLY A 1 460 ? 24.176 86.005 192.635 1.00 47.16 460 GLY A CA 1
ATOM 3394 C C . GLY A 1 460 ? 22.817 86.036 191.951 1.00 47.73 460 GLY A C 1
ATOM 3395 O O . GLY A 1 460 ? 22.688 85.705 190.755 1.00 46.37 460 GLY A O 1
ATOM 3396 N N . LEU A 1 461 ? 21.803 86.443 192.718 1.00 46.60 461 LEU A N 1
ATOM 3397 C CA . LEU A 1 461 ? 20.435 86.551 192.219 1.00 46.18 461 LEU A CA 1
ATOM 3398 C C . LEU A 1 461 ? 20.362 87.576 191.091 1.00 45.38 461 LEU A C 1
ATOM 3399 O O . LEU A 1 461 ? 19.781 87.324 190.041 1.00 44.32 461 LEU A O 1
ATOM 3404 N N . ALA A 1 462 ? 20.958 88.738 191.330 1.00 45.72 462 ALA A N 1
ATOM 3405 C CA . ALA A 1 462 ? 20.983 89.823 190.354 1.00 46.19 462 ALA A CA 1
ATOM 3406 C C . ALA A 1 462 ? 21.583 89.375 189.014 1.00 46.12 462 ALA A C 1
ATOM 3407 O O . ALA A 1 462 ? 21.091 89.739 187.947 1.00 43.92 462 ALA A O 1
ATOM 3409 N N . GLN A 1 463 ? 22.657 88.593 189.080 1.00 46.66 463 GLN A N 1
ATOM 3410 C CA . GLN A 1 463 ? 23.304 88.111 187.871 1.00 47.59 463 GLN A CA 1
ATOM 3411 C C . GLN A 1 463 ? 22.445 87.035 187.216 1.00 48.52 463 GLN A C 1
ATOM 3412 O O . GLN A 1 463 ? 22.336 86.966 185.992 1.00 48.80 463 GLN A O 1
ATOM 3418 N N . MET A 1 464 ? 21.822 86.201 188.034 1.00 48.70 464 MET A N 1
ATOM 3419 C CA . MET A 1 464 ? 20.976 85.157 187.498 1.00 49.05 464 MET A CA 1
ATOM 3420 C C . MET A 1 464 ? 19.836 85.817 186.710 1.00 50.02 464 MET A C 1
ATOM 3421 O O . MET A 1 464 ? 19.437 85.342 185.643 1.00 49.94 464 MET A O 1
ATOM 3426 N N . LYS A 1 465 ? 19.336 86.938 187.219 1.00 49.85 465 LYS A N 1
ATOM 3427 C CA . LYS A 1 465 ? 18.240 87.643 186.551 1.00 49.43 465 LYS A CA 1
ATOM 3428 C C . LYS A 1 465 ? 18.677 88.319 185.261 1.00 48.85 465 LYS A C 1
ATOM 3429 O O . LYS A 1 465 ? 17.958 88.297 184.265 1.00 50.60 465 LYS A O 1
ATOM 3435 N N . PHE A 1 466 ? 19.861 88.919 185.279 1.00 47.85 466 PHE A N 1
ATOM 3436 C CA . PHE A 1 466 ? 20.370 89.609 184.107 1.00 45.59 466 PHE A CA 1
ATOM 3437 C C . PHE A 1 466 ? 20.505 88.682 182.901 1.00 44.96 466 PHE A C 1
ATOM 3438 O O . PHE A 1 466 ? 20.022 88.988 181.815 1.00 42.51 466 PHE A O 1
ATOM 3446 N N . TYR A 1 467 ? 21.165 87.549 183.103 1.00 45.56 467 TYR A N 1
ATOM 3447 C CA . TYR A 1 467 ? 21.381 86.591 182.029 1.00 46.69 467 TYR A CA 1
ATOM 3448 C C . TYR A 1 467 ? 20.139 85.749 181.773 1.00 47.44 467 TYR A C 1
ATOM 3449 O O . TYR A 1 467 ? 19.757 85.524 180.626 1.00 47.65 467 TYR A O 1
ATOM 3458 N N . GLY A 1 468 ? 19.513 85.285 182.848 1.00 48.69 468 GLY A N 1
ATOM 3459 C CA . GLY A 1 468 ? 18.327 84.456 182.717 1.00 50.42 468 GLY A CA 1
ATOM 3460 C C . GLY A 1 468 ? 17.135 85.196 182.144 1.00 52.05 468 GLY A C 1
ATOM 3461 O O . GLY A 1 468 ? 16.267 84.580 181.525 1.00 53.35 468 GLY A O 1
ATOM 3462 N N . GLY A 1 469 ? 17.088 86.513 182.350 1.00 51.69 469 GLY A N 1
ATOM 3463 C CA . GLY A 1 469 ? 15.991 87.313 181.840 1.00 52.10 469 GLY A CA 1
ATOM 3464 C C . GLY A 1 469 ? 14.687 87.249 182.628 1.00 53.98 469 GLY A C 1
ATOM 3465 O O . GLY A 1 469 ? 13.745 87.989 182.325 1.00 55.44 469 GLY A O 1
ATOM 3466 N N . ALA A 1 470 ? 14.615 86.384 183.638 1.00 54.19 470 ALA A N 1
ATOM 3467 C CA . ALA A 1 470 ? 13.392 86.251 184.429 1.00 53.72 470 ALA A CA 1
ATOM 3468 C C . ALA A 1 470 ? 13.236 87.334 185.485 1.00 54.29 470 ALA A C 1
ATOM 3469 O O . ALA A 1 470 ? 14.215 87.917 185.955 1.00 54.00 470 ALA A O 1
ATOM 3471 N N . ASP A 1 471 ? 11.984 87.598 185.843 1.00 55.52 471 ASP A N 1
ATOM 3472 C CA . ASP A 1 471 ? 11.639 88.593 186.855 1.00 57.21 471 ASP A CA 1
ATOM 3473 C C . ASP A 1 471 ? 10.682 87.985 187.856 1.00 56.29 471 ASP A C 1
ATOM 3474 O O . ASP A 1 471 ? 10.156 86.886 187.646 1.00 55.95 471 ASP A O 1
ATOM 3479 N N . GLU A 1 472 ? 10.455 88.696 188.952 1.00 55.85 472 GLU A N 1
ATOM 3480 C CA . GLU A 1 472 ? 9.532 88.192 189.951 1.00 54.85 472 GLU A CA 1
ATOM 3481 C C . GLU A 1 472 ? 8.160 88.143 189.296 1.00 53.49 472 GLU A C 1
ATOM 3482 O O . GLU A 1 472 ? 7.683 89.141 188.748 1.00 52.98 472 GLU A O 1
ATOM 3488 N N . GLY A 1 473 ? 7.545 86.968 189.332 1.00 51.81 473 GLY A N 1
ATOM 3489 C CA . GLY A 1 473 ? 6.246 86.801 188.725 1.00 51.31 473 GLY A CA 1
ATOM 3490 C C . GLY A 1 473 ? 6.294 85.925 187.489 1.00 52.12 473 GLY A C 1
ATOM 3491 O O . GLY A 1 473 ? 5.242 85.538 186.980 1.00 53.46 473 GLY A O 1
ATOM 3492 N N . ASP A 1 474 ? 7.491 85.600 187.000 1.00 51.25 474 ASP A N 1
ATOM 3493 C CA . ASP A 1 474 ? 7.600 84.767 185.800 1.00 51.61 474 ASP A CA 1
ATOM 3494 C C . ASP A 1 474 ? 7.554 83.271 186.113 1.00 52.00 474 ASP A C 1
ATOM 3495 O O . ASP A 1 474 ? 7.728 82.427 185.239 1.00 51.40 474 ASP A O 1
ATOM 3500 N N . ARG A 1 475 ? 7.339 82.944 187.376 1.00 52.22 475 ARG A N 1
ATOM 3501 C CA . ARG A 1 475 ? 7.214 81.553 187.789 1.00 53.46 475 ARG A CA 1
ATOM 3502 C C . ARG A 1 475 ? 8.477 80.695 187.815 1.00 53.20 475 ARG A C 1
ATOM 3503 O O . ARG A 1 475 ? 8.465 79.542 187.375 1.00 53.76 475 ARG A O 1
ATOM 3511 N N . THR A 1 476 ? 9.563 81.248 188.344 1.00 52.59 476 THR A N 1
ATOM 3512 C CA . THR A 1 476 ? 10.806 80.488 188.469 1.00 51.33 476 THR A CA 1
ATOM 3513 C C . THR A 1 476 ? 11.253 80.602 189.918 1.00 50.84 476 THR A C 1
ATOM 3514 O O . THR A 1 476 ? 10.666 81.363 190.692 1.00 51.15 476 THR A O 1
ATOM 3518 N N . MET A 1 477 ? 12.296 79.868 190.282 1.00 50.39 477 MET A N 1
ATOM 3519 C CA . MET A 1 477 ? 12.794 79.911 191.651 1.00 49.75 477 MET A CA 1
ATOM 3520 C C . MET A 1 477 ? 12.979 81.350 192.156 1.00 49.01 477 MET A C 1
ATOM 3521 O O . MET A 1 477 ? 12.939 81.606 193.358 1.00 48.20 477 MET A O 1
ATOM 3526 N N . ILE A 1 478 ? 13.165 82.287 191.234 1.00 48.16 478 ILE A N 1
ATOM 3527 C CA . ILE A 1 478 ? 13.345 83.684 191.598 1.00 48.40 478 ILE A CA 1
ATOM 3528 C C . ILE A 1 478 ? 12.195 84.169 192.476 1.00 48.98 478 ILE A C 1
ATOM 3529 O O . ILE A 1 478 ? 12.407 84.918 193.435 1.00 49.06 478 ILE A O 1
ATOM 3534 N N . ASP A 1 479 ? 10.978 83.735 192.151 1.00 48.42 479 ASP A N 1
ATOM 3535 C CA . ASP A 1 479 ? 9.796 84.147 192.905 1.00 48.73 479 ASP A CA 1
ATOM 3536 C C . ASP A 1 479 ? 9.835 83.842 194.397 1.00 48.51 479 ASP A C 1
ATOM 3537 O O . ASP A 1 479 ? 9.118 84.463 195.181 1.00 49.63 479 ASP A O 1
ATOM 3542 N N . ALA A 1 480 ? 10.671 82.890 194.787 1.00 46.78 480 ALA A N 1
ATOM 3543 C CA . ALA A 1 480 ? 10.797 82.537 196.187 1.00 46.67 480 ALA A CA 1
ATOM 3544 C C . ALA A 1 480 ? 12.147 83.030 196.717 1.00 46.64 480 ALA A C 1
ATOM 3545 O O . ALA A 1 480 ? 12.253 83.455 197.868 1.00 47.06 480 ALA A O 1
ATOM 3547 N N . LEU A 1 481 ? 13.169 82.989 195.865 1.00 46.59 481 LEU A N 1
ATOM 3548 C CA . LEU A 1 481 ? 14.516 83.398 196.257 1.00 46.51 481 LEU A CA 1
ATOM 3549 C C . LEU A 1 481 ? 14.627 84.873 196.614 1.00 46.92 481 LEU A C 1
ATOM 3550 O O . LEU A 1 481 ? 15.118 85.222 197.683 1.00 47.34 481 LEU A O 1
ATOM 3555 N N . GLN A 1 482 ? 14.179 85.736 195.714 1.00 48.17 482 GLN A N 1
ATOM 3556 C CA . GLN A 1 482 ? 14.256 87.172 195.949 1.00 50.64 482 GLN A CA 1
ATOM 3557 C C . GLN A 1 482 ? 13.603 87.584 197.263 1.00 49.46 482 GLN A C 1
ATOM 3558 O O . GLN A 1 482 ? 14.219 88.264 198.078 1.00 48.73 482 GLN A O 1
ATOM 3564 N N . PRO A 1 483 ? 12.341 87.176 197.482 1.00 49.64 483 PRO A N 1
ATOM 3565 C CA . PRO A 1 483 ? 11.654 87.532 198.724 1.00 49.27 483 PRO A CA 1
ATOM 3566 C C . PRO A 1 483 ? 12.507 87.150 199.922 1.00 49.46 483 PRO A C 1
ATOM 3567 O O . PRO A 1 483 ? 12.686 87.947 200.845 1.00 50.08 483 PRO A O 1
ATOM 3571 N N . ALA A 1 484 ? 13.042 85.930 199.879 1.00 48.60 484 ALA A N 1
ATOM 3572 C CA . ALA A 1 484 ? 13.879 85.407 200.950 1.00 48.66 484 ALA A CA 1
ATOM 3573 C C . ALA A 1 484 ? 15.150 86.219 201.128 1.00 48.79 484 ALA A C 1
ATOM 3574 O O . ALA A 1 484 ? 15.513 86.565 202.254 1.00 49.28 484 ALA A O 1
ATOM 3576 N N . LEU A 1 485 ? 15.829 86.525 200.027 1.00 48.82 485 LEU A N 1
ATOM 3577 C CA . LEU A 1 485 ? 17.068 87.287 200.118 1.00 50.24 485 LEU A CA 1
ATOM 3578 C C . LEU A 1 485 ? 16.804 88.709 200.577 1.00 51.48 485 LEU A C 1
ATOM 3579 O O . LEU A 1 485 ? 17.653 89.336 201.219 1.00 52.73 485 LEU A O 1
ATOM 3584 N N . THR A 1 486 ? 15.623 89.219 200.262 1.00 52.00 486 THR A N 1
ATOM 3585 C CA . THR A 1 486 ? 15.281 90.561 200.690 1.00 53.27 486 THR A CA 1
ATOM 3586 C C . THR A 1 486 ? 14.960 90.500 202.182 1.00 55.54 486 THR A C 1
ATOM 3587 O O . THR A 1 486 ? 15.383 91.365 202.952 1.00 56.89 486 THR A O 1
ATOM 3591 N N . SER A 1 487 ? 14.228 89.469 202.593 1.00 55.38 487 SER A N 1
ATOM 3592 C CA . SER A 1 487 ? 13.889 89.318 204.000 1.00 56.97 487 SER A CA 1
ATOM 3593 C C . SER A 1 487 ? 15.168 89.306 204.843 1.00 58.94 487 SER A C 1
ATOM 3594 O O . SER A 1 487 ? 15.277 90.029 205.836 1.00 58.69 487 SER A O 1
ATOM 3597 N N . LEU A 1 488 ? 16.135 88.493 204.427 1.00 59.53 488 LEU A N 1
ATOM 3598 C CA . LEU A 1 488 ? 17.400 88.369 205.133 1.00 60.23 488 LEU A CA 1
ATOM 3599 C C . LEU A 1 488 ? 18.217 89.656 205.134 1.00 60.89 488 LEU A C 1
ATOM 3600 O O . LEU A 1 488 ? 18.967 89.917 206.067 1.00 60.88 488 LEU A O 1
ATOM 3605 N N . LEU A 1 489 ? 18.068 90.461 204.092 1.00 61.73 489 LEU A N 1
ATOM 3606 C CA . LEU A 1 489 ? 18.811 91.710 203.990 1.00 62.07 489 LEU A CA 1
ATOM 3607 C C . LEU A 1 489 ? 18.380 92.690 205.078 1.00 63.13 489 LEU A C 1
ATOM 3608 O O . LEU A 1 489 ? 19.139 93.580 205.464 1.00 63.17 489 LEU A O 1
ATOM 3613 N N . ALA A 1 490 ? 17.156 92.523 205.568 1.00 63.60 490 ALA A N 1
ATOM 3614 C CA . ALA A 1 490 ? 16.630 93.380 206.624 1.00 64.23 490 ALA A CA 1
ATOM 3615 C C . ALA A 1 490 ? 16.802 92.694 207.980 1.00 65.34 490 ALA A C 1
ATOM 3616 O O . ALA A 1 490 ? 17.098 93.341 208.983 1.00 65.68 490 ALA A O 1
ATOM 3618 N N . GLN A 1 491 ? 16.612 91.379 207.998 1.00 66.13 491 GLN A N 1
ATOM 3619 C CA . GLN A 1 491 ? 16.760 90.591 209.212 1.00 67.04 491 GLN A CA 1
ATOM 3620 C C . GLN A 1 491 ? 17.709 89.432 208.939 1.00 67.36 491 GLN A C 1
ATOM 3621 O O . GLN A 1 491 ? 17.291 88.279 208.824 1.00 66.60 491 GLN A O 1
ATOM 3627 N N . PRO A 1 492 ? 19.014 89.740 208.850 1.00 68.01 492 PRO A N 1
ATOM 3628 C CA . PRO A 1 492 ? 20.165 88.869 208.588 1.00 68.46 492 PRO A CA 1
ATOM 3629 C C . PRO A 1 492 ? 20.176 87.526 209.297 1.00 69.07 492 PRO A C 1
ATOM 3630 O O . PRO A 1 492 ? 20.777 86.563 208.817 1.00 70.08 492 PRO A O 1
ATOM 3634 N N . LYS A 1 493 ? 19.505 87.461 210.435 1.00 68.82 493 LYS A N 1
ATOM 3635 C CA . LYS A 1 493 ? 19.501 86.253 211.231 1.00 69.06 493 LYS A CA 1
ATOM 3636 C C . LYS A 1 493 ? 18.122 85.620 211.403 1.00 67.74 493 LYS A C 1
ATOM 3637 O O . LYS A 1 493 ? 18.008 84.528 211.954 1.00 68.05 493 LYS A O 1
ATOM 3643 N N . ASN A 1 494 ? 17.078 86.292 210.929 1.00 66.05 494 ASN A N 1
ATOM 3644 C CA . ASN A 1 494 ? 15.718 85.755 211.044 1.00 64.91 494 ASN A CA 1
ATOM 3645 C C . ASN A 1 494 ? 15.386 84.768 209.912 1.00 63.84 494 ASN A C 1
ATOM 3646 O O . ASN A 1 494 ? 14.790 85.135 208.901 1.00 61.67 494 ASN A O 1
ATOM 3651 N N . LEU A 1 495 ? 15.759 83.509 210.094 1.00 63.37 495 LEU A N 1
ATOM 3652 C CA . LEU A 1 495 ? 15.513 82.498 209.078 1.00 62.91 495 LEU A CA 1
ATOM 3653 C C . LEU A 1 495 ? 14.041 82.165 208.894 1.00 62.28 495 LEU A C 1
ATOM 3654 O O . LEU A 1 495 ? 13.630 81.757 207.811 1.00 62.26 495 LEU A O 1
ATOM 3659 N N . GLN A 1 496 ? 13.246 82.342 209.941 1.00 60.90 496 GLN A N 1
ATOM 3660 C CA . GLN A 1 496 ? 11.819 82.058 209.852 1.00 59.12 496 GLN A CA 1
ATOM 3661 C C . GLN A 1 496 ? 11.162 83.034 208.890 1.00 56.86 496 GLN A C 1
ATOM 3662 O O . GLN A 1 496 ? 10.303 82.661 208.093 1.00 55.77 496 GLN A O 1
ATOM 3668 N N . ALA A 1 497 ? 11.574 84.293 208.970 1.00 55.09 497 ALA A N 1
ATOM 3669 C CA . ALA A 1 497 ? 11.022 85.330 208.111 1.00 53.36 497 ALA A CA 1
ATOM 3670 C C . ALA A 1 497 ? 11.366 85.048 206.652 1.00 52.71 497 ALA A C 1
ATOM 3671 O O . ALA A 1 497 ? 10.514 85.159 205.775 1.00 52.68 497 ALA A O 1
ATOM 3673 N N . ALA A 1 498 ? 12.623 84.690 206.405 1.00 50.10 498 ALA A N 1
ATOM 3674 C CA . ALA A 1 498 ? 13.096 84.390 205.066 1.00 48.08 498 ALA A CA 1
ATOM 3675 C C . ALA A 1 498 ? 12.254 83.279 204.443 1.00 47.23 498 ALA A C 1
ATOM 3676 O O . ALA A 1 498 ? 11.798 83.386 203.302 1.00 44.83 498 ALA A O 1
ATOM 3678 N N . PHE A 1 499 ? 12.054 82.207 205.199 1.00 45.78 499 PHE A N 1
ATOM 3679 C CA . PHE A 1 499 ? 11.264 81.091 204.721 1.00 45.06 499 PHE A CA 1
ATOM 3680 C C . PHE A 1 499 ? 9.858 81.546 204.381 1.00 45.87 499 PHE A C 1
ATOM 3681 O O . PHE A 1 499 ? 9.356 81.283 203.289 1.00 46.05 499 PHE A O 1
ATOM 3689 N N . ASP A 1 500 ? 9.223 82.221 205.327 1.00 45.63 500 ASP A N 1
ATOM 3690 C CA . ASP A 1 500 ? 7.877 82.705 205.113 1.00 46.63 500 ASP A CA 1
ATOM 3691 C C . ASP A 1 500 ? 7.768 83.519 203.830 1.00 45.98 500 ASP A C 1
ATOM 3692 O O . ASP A 1 500 ? 6.799 83.408 203.088 1.00 45.47 500 ASP A O 1
ATOM 3697 N N . ALA A 1 501 ? 8.766 84.348 203.571 1.00 46.07 501 ALA A N 1
ATOM 3698 C CA . ALA A 1 501 ? 8.756 85.171 202.373 1.00 45.82 501 ALA A CA 1
ATOM 3699 C C . ALA A 1 501 ? 8.839 84.273 201.137 1.00 46.00 501 ALA A C 1
ATOM 3700 O O . ALA A 1 501 ? 8.036 84.387 200.208 1.00 43.65 501 ALA A O 1
ATOM 3702 N N . ALA A 1 502 ? 9.814 83.372 201.143 1.00 46.52 502 ALA A N 1
ATOM 3703 C CA . ALA A 1 502 ? 10.000 82.451 200.034 1.00 46.94 502 ALA A CA 1
ATOM 3704 C C . ALA A 1 502 ? 8.714 81.667 199.801 1.00 47.00 502 ALA A C 1
ATOM 3705 O O . ALA A 1 502 ? 8.262 81.502 198.662 1.00 45.98 502 ALA A O 1
ATOM 3707 N N . GLN A 1 503 ? 8.130 81.185 200.893 1.00 47.37 503 GLN A N 1
ATOM 3708 C CA . GLN A 1 503 ? 6.900 80.403 200.837 1.00 47.18 503 GLN A CA 1
ATOM 3709 C C . GLN A 1 503 ? 5.765 81.171 200.160 1.00 46.81 503 GLN A C 1
ATOM 3710 O O . GLN A 1 503 ? 5.025 80.603 199.354 1.00 46.10 503 GLN A O 1
ATOM 3716 N N . ALA A 1 504 ? 5.630 82.460 200.472 1.00 46.48 504 ALA A N 1
ATOM 3717 C CA . ALA A 1 504 ? 4.577 83.275 199.858 1.00 45.97 504 ALA A CA 1
ATOM 3718 C C . ALA A 1 504 ? 4.836 83.352 198.361 1.00 46.26 504 ALA A C 1
ATOM 3719 O O . ALA A 1 504 ? 3.928 83.190 197.550 1.00 45.33 504 ALA A O 1
ATOM 3721 N N . GLY A 1 505 ? 6.094 83.602 198.005 1.00 46.89 505 GLY A N 1
ATOM 3722 C CA . GLY A 1 505 ? 6.463 83.692 196.607 1.00 45.98 505 GLY A CA 1
ATOM 3723 C C . GLY A 1 505 ? 6.195 82.397 195.862 1.00 45.93 505 GLY A C 1
ATOM 3724 O O . GLY A 1 505 ? 5.730 82.421 194.724 1.00 46.02 505 GLY A O 1
ATOM 3725 N N . ALA A 1 506 ? 6.489 81.263 196.490 1.00 45.14 506 ALA A N 1
ATOM 3726 C CA . ALA A 1 506 ? 6.247 79.981 195.840 1.00 45.73 506 ALA A CA 1
ATOM 3727 C C . ALA A 1 506 ? 4.746 79.838 195.623 1.00 46.66 506 ALA A C 1
ATOM 3728 O O . ALA A 1 506 ? 4.293 79.359 194.583 1.00 46.49 506 ALA A O 1
ATOM 3730 N N . GLU A 1 507 ? 3.979 80.264 196.620 1.00 47.71 507 GLU A N 1
ATOM 3731 C CA . GLU A 1 507 ? 2.531 80.192 196.545 1.00 47.31 507 GLU A CA 1
ATOM 3732 C C . GLU A 1 507 ? 2.020 81.044 195.395 1.00 47.28 507 GLU A C 1
ATOM 3733 O O . GLU A 1 507 ? 1.096 80.643 194.696 1.00 46.97 507 GLU A O 1
ATOM 3739 N N . ARG A 1 508 ? 2.631 82.206 195.176 1.00 48.18 508 ARG A N 1
ATOM 3740 C CA . ARG A 1 508 ? 2.196 83.072 194.081 1.00 48.80 508 ARG A CA 1
ATOM 3741 C C . ARG A 1 508 ? 2.318 82.366 192.726 1.00 49.57 508 ARG A C 1
ATOM 3742 O O . ARG A 1 508 ? 1.509 82.604 191.829 1.00 48.45 508 ARG A O 1
ATOM 3750 N N . THR A 1 509 ? 3.306 81.481 192.581 1.00 50.55 509 THR A N 1
ATOM 3751 C CA . THR A 1 509 ? 3.491 80.776 191.309 1.00 50.86 509 THR A CA 1
ATOM 3752 C C . THR A 1 509 ? 2.375 79.778 191.039 1.00 52.29 509 THR A C 1
ATOM 3753 O O . THR A 1 509 ? 2.189 79.348 189.906 1.00 51.78 509 THR A O 1
ATOM 3757 N N . CYS A 1 510 ? 1.636 79.401 192.073 1.00 55.46 510 CYS A N 1
ATOM 3758 C CA . CYS A 1 510 ? 0.538 78.462 191.879 1.00 59.51 510 CYS A CA 1
ATOM 3759 C C . CYS A 1 510 ? -0.633 79.170 191.234 1.00 61.41 510 CYS A C 1
ATOM 3760 O O . CYS A 1 510 ? -1.419 78.556 190.515 1.00 61.10 510 CYS A O 1
ATOM 3763 N N . LEU A 1 511 ? -0.745 80.467 191.497 1.00 63.69 511 LEU A N 1
ATOM 3764 C CA . LEU A 1 511 ? -1.833 81.251 190.945 1.00 66.48 511 LEU A CA 1
ATOM 3765 C C . LEU A 1 511 ? -1.653 81.537 189.460 1.00 69.25 511 LEU A C 1
ATOM 3766 O O . LEU A 1 511 ? -2.496 81.170 188.645 1.00 68.73 511 LEU A O 1
ATOM 3771 N N . SER A 1 512 ? -0.543 82.179 189.110 1.00 73.70 512 SER A N 1
ATOM 3772 C CA . SER A 1 512 ? -0.265 82.538 187.723 1.00 77.24 512 SER A CA 1
ATOM 3773 C C . SER A 1 512 ? 0.018 81.361 186.795 1.00 79.24 512 SER A C 1
ATOM 3774 O O . SER A 1 512 ? 0.449 81.553 185.657 1.00 78.80 512 SER A O 1
ATOM 3777 N N . SER A 1 513 ? -0.233 80.147 187.270 1.00 82.58 513 SER A N 1
ATOM 3778 C CA . SER A 1 513 ? -0.002 78.961 186.451 1.00 86.43 513 SER A CA 1
ATOM 3779 C C . SER A 1 513 ? -1.016 78.859 185.320 1.00 90.37 513 SER A C 1
ATOM 3780 O O . SER A 1 513 ? -2.205 78.643 185.562 1.00 90.99 513 SER A O 1
ATOM 3783 N N . LYS A 1 514 ? -0.540 79.012 184.087 1.00 95.20 514 LYS A N 1
ATOM 3784 C CA . LYS A 1 514 ? -1.409 78.926 182.915 1.00 100.30 514 LYS A CA 1
ATOM 3785 C C . LYS A 1 514 ? -1.933 77.503 182.740 1.00 103.40 514 LYS A C 1
ATOM 3786 O O . LYS A 1 514 ? -3.144 77.279 182.681 1.00 104.10 514 LYS A O 1
ATOM 3792 N N . ALA A 1 515 ? -1.012 76.547 182.652 1.00 106.93 515 ALA A N 1
ATOM 3793 C CA . ALA A 1 515 ? -1.370 75.143 182.487 1.00 110.43 515 ALA A CA 1
ATOM 3794 C C . ALA A 1 515 ? -2.397 74.739 183.539 1.00 113.03 515 ALA A C 1
ATOM 3795 O O . ALA A 1 515 ? -2.076 74.638 184.725 1.00 112.96 515 ALA A O 1
ATOM 3797 N N . ASN A 1 516 ? -3.631 74.517 183.089 1.00 116.31 516 ASN A N 1
ATOM 3798 C CA . ASN A 1 516 ? -4.734 74.128 183.969 1.00 119.04 516 ASN A CA 1
ATOM 3799 C C . ASN A 1 516 ? -6.026 74.023 183.147 1.00 120.12 516 ASN A C 1
ATOM 3800 O O . ASN A 1 516 ? -7.131 74.057 183.696 1.00 120.43 516 ASN A O 1
ATOM 3805 N N . ALA A 1 517 ? -5.874 73.891 181.830 1.00 120.94 517 ALA A N 1
ATOM 3806 C CA . ALA A 1 517 ? -7.012 73.784 180.920 1.00 121.72 517 ALA A CA 1
ATOM 3807 C C . ALA A 1 517 ? -7.930 72.619 181.293 1.00 122.13 517 ALA A C 1
ATOM 3808 O O . ALA A 1 517 ? -7.534 71.715 182.028 1.00 54.05 517 ALA A O 1
ATOM 3810 N N . GLU A 1 526 ? -8.687 73.178 192.838 1.00 107.85 526 GLU A N 1
ATOM 3811 C CA . GLU A 1 526 ? -8.898 73.153 194.283 1.00 107.83 526 GLU A CA 1
ATOM 3812 C C . GLU A 1 526 ? -7.793 73.914 195.020 1.00 107.03 526 GLU A C 1
ATOM 3813 O O . GLU A 1 526 ? -7.818 75.145 195.083 1.00 106.80 526 GLU A O 1
ATOM 3819 N N . SER A 1 527 ? -6.829 73.173 195.567 1.00 105.91 527 SER A N 1
ATOM 3820 C CA . SER A 1 527 ? -5.708 73.755 196.310 1.00 104.24 527 SER A CA 1
ATOM 3821 C C . SER A 1 527 ? -4.600 74.320 195.404 1.00 102.98 527 SER A C 1
ATOM 3822 O O . SER A 1 527 ? -3.751 75.100 195.857 1.00 102.74 527 SER A O 1
ATOM 3825 N N . LEU A 1 528 ? -4.612 73.916 194.133 1.00 100.61 528 LEU A N 1
ATOM 3826 C CA . LEU A 1 528 ? -3.637 74.377 193.142 1.00 97.68 528 LEU A CA 1
ATOM 3827 C C . LEU A 1 528 ? -2.167 74.166 193.512 1.00 96.22 528 LEU A C 1
ATOM 3828 O O . LEU A 1 528 ? -1.288 74.805 192.929 1.00 96.14 528 LEU A O 1
ATOM 3833 N N . LEU A 1 529 ? -1.894 73.277 194.467 1.00 93.86 529 LEU A N 1
ATOM 3834 C CA . LEU A 1 529 ? -0.516 73.012 194.880 1.00 90.99 529 LEU A CA 1
ATOM 3835 C C . LEU A 1 529 ? 0.237 72.194 193.831 1.00 88.91 529 LEU A C 1
ATOM 3836 O O . LEU A 1 529 ? 1.456 72.016 193.923 1.00 88.05 529 LEU A O 1
ATOM 3841 N N . GLY A 1 530 ? -0.497 71.699 192.836 1.00 86.41 530 GLY A N 1
ATOM 3842 C CA . GLY A 1 530 ? 0.114 70.921 191.771 1.00 82.17 530 GLY A CA 1
ATOM 3843 C C . GLY A 1 530 ? 0.565 71.812 190.625 1.00 79.28 530 GLY A C 1
ATOM 3844 O O . GLY A 1 530 ? 1.143 71.340 189.644 1.00 78.75 530 GLY A O 1
ATOM 3845 N N . ASN A 1 531 ? 0.288 73.108 190.751 1.00 75.86 531 ASN A N 1
ATOM 3846 C CA . ASN A 1 531 ? 0.666 74.091 189.743 1.00 72.09 531 ASN A CA 1
ATOM 3847 C C . ASN A 1 531 ? 1.850 74.913 190.243 1.00 69.37 531 ASN A C 1
ATOM 3848 O O . ASN A 1 531 ? 2.163 75.969 189.679 1.00 68.61 531 ASN A O 1
ATOM 3853 N N . MET A 1 532 ? 2.499 74.443 191.306 1.00 65.65 532 MET A N 1
ATOM 3854 C CA . MET A 1 532 ? 3.630 75.171 191.870 1.00 62.20 532 MET A CA 1
ATOM 3855 C C . MET A 1 532 ? 4.893 74.931 191.065 1.00 60.95 532 MET A C 1
ATOM 3856 O O . MET A 1 532 ? 5.172 73.797 190.655 1.00 60.17 532 MET A O 1
ATOM 3861 N N . ASP A 1 533 ? 5.647 75.999 190.826 1.00 58.50 533 ASP A N 1
ATOM 3862 C CA . ASP A 1 533 ? 6.895 75.872 190.088 1.00 56.27 533 ASP A CA 1
ATOM 3863 C C . ASP A 1 533 ? 7.894 75.110 190.957 1.00 54.50 533 ASP A C 1
ATOM 3864 O O . ASP A 1 533 ? 8.066 75.418 192.134 1.00 54.77 533 ASP A O 1
ATOM 3869 N N . PRO A 1 534 ? 8.561 74.096 190.391 1.00 53.19 534 PRO A N 1
ATOM 3870 C CA . PRO A 1 534 ? 9.541 73.301 191.144 1.00 51.15 534 PRO A CA 1
ATOM 3871 C C . PRO A 1 534 ? 10.671 74.155 191.728 1.00 49.80 534 PRO A C 1
ATOM 3872 O O . PRO A 1 534 ? 11.057 73.987 192.891 1.00 48.36 534 PRO A O 1
ATOM 3876 N N . GLY A 1 535 ? 11.189 75.071 190.917 1.00 46.77 535 GLY A N 1
ATOM 3877 C CA . GLY A 1 535 ? 12.256 75.931 191.378 1.00 46.98 535 GLY A CA 1
ATOM 3878 C C . GLY A 1 535 ? 11.898 76.639 192.668 1.00 47.35 535 GLY A C 1
ATOM 3879 O O . GLY A 1 535 ? 12.603 76.522 193.666 1.00 47.95 535 GLY A O 1
ATOM 3880 N N . ALA A 1 536 ? 10.790 77.370 192.649 1.00 46.68 536 ALA A N 1
ATOM 3881 C CA . ALA A 1 536 ? 10.327 78.108 193.807 1.00 44.84 536 ALA A CA 1
ATOM 3882 C C . ALA A 1 536 ? 10.129 77.204 195.019 1.00 44.66 536 ALA A C 1
ATOM 3883 O O . ALA A 1 536 ? 10.629 77.490 196.115 1.00 43.41 536 ALA A O 1
ATOM 3885 N N . GLN A 1 537 ? 9.393 76.116 194.823 1.00 44.46 537 GLN A N 1
ATOM 3886 C CA . GLN A 1 537 ? 9.129 75.172 195.907 1.00 44.84 537 GLN A CA 1
ATOM 3887 C C . GLN A 1 537 ? 10.446 74.667 196.509 1.00 45.11 537 GLN A C 1
ATOM 3888 O O . GLN A 1 537 ? 10.622 74.662 197.728 1.00 45.05 537 GLN A O 1
ATOM 3894 N N . ARG A 1 538 ? 11.371 74.249 195.651 1.00 45.87 538 ARG A N 1
ATOM 3895 C CA . ARG A 1 538 ? 12.662 73.747 196.119 1.00 47.25 538 ARG A CA 1
ATOM 3896 C C . ARG A 1 538 ? 13.337 74.789 197.001 1.00 47.83 538 ARG A C 1
ATOM 3897 O O . ARG A 1 538 ? 13.913 74.484 198.048 1.00 48.24 538 ARG A O 1
ATOM 3899 N N . LEU A 1 539 ? 13.243 76.028 196.563 1.00 47.24 539 LEU A N 1
ATOM 3900 C CA . LEU A 1 539 ? 13.833 77.132 197.270 1.00 47.21 539 LEU A CA 1
ATOM 3901 C C . LEU A 1 539 ? 13.169 77.339 198.616 1.00 48.20 539 LEU A C 1
ATOM 3902 O O . LEU A 1 539 ? 13.834 77.508 199.635 1.00 47.83 539 LEU A O 1
ATOM 3907 N N . ALA A 1 540 ? 11.845 77.317 198.615 1.00 48.78 540 ALA A N 1
ATOM 3908 C CA . ALA A 1 540 ? 11.093 77.506 199.841 1.00 49.24 540 ALA A CA 1
ATOM 3909 C C . ALA A 1 540 ? 11.382 76.393 200.841 1.00 48.77 540 ALA A C 1
ATOM 3910 O O . ALA A 1 540 ? 11.461 76.633 202.044 1.00 50.53 540 ALA A O 1
ATOM 3912 N N . MET A 1 541 ? 11.545 75.173 200.357 1.00 47.59 541 MET A N 1
ATOM 3913 C CA . MET A 1 541 ? 11.813 74.078 201.270 1.00 47.35 541 MET A CA 1
ATOM 3914 C C . MET A 1 541 ? 13.217 74.188 201.856 1.00 48.28 541 MET A C 1
ATOM 3915 O O . MET A 1 541 ? 13.459 73.797 202.996 1.00 48.82 541 MET A O 1
ATOM 3920 N N . VAL A 1 542 ? 14.143 74.737 201.081 1.00 48.34 542 VAL A N 1
ATOM 3921 C CA . VAL A 1 542 ? 15.493 74.899 201.575 1.00 48.50 542 VAL A CA 1
ATOM 3922 C C . VAL A 1 542 ? 15.452 75.838 202.773 1.00 49.21 542 VAL A C 1
ATOM 3923 O O . VAL A 1 542 ? 15.927 75.499 203.855 1.00 50.08 542 VAL A O 1
ATOM 3927 N N . PHE A 1 543 ? 14.873 77.016 202.596 1.00 48.50 543 PHE A N 1
ATOM 3928 C CA . PHE A 1 543 ? 14.795 77.949 203.702 1.00 48.69 543 PHE A CA 1
ATOM 3929 C C . PHE A 1 543 ? 13.994 77.409 204.877 1.00 50.90 543 PHE A C 1
ATOM 3930 O O . PHE A 1 543 ? 14.326 77.667 206.036 1.00 51.88 543 PHE A O 1
ATOM 3938 N N . LYS A 1 544 ? 12.941 76.659 204.578 1.00 52.54 544 LYS A N 1
ATOM 3939 C CA . LYS A 1 544 ? 12.124 76.056 205.617 1.00 53.35 544 LYS A CA 1
ATOM 3940 C C . LYS A 1 544 ? 13.032 75.177 206.472 1.00 53.62 544 LYS A C 1
ATOM 3941 O O . LYS A 1 544 ? 12.970 75.202 207.697 1.00 53.90 544 LYS A O 1
ATOM 3947 N N . ALA A 1 545 ? 13.883 74.401 205.813 1.00 53.32 545 ALA A N 1
ATOM 3948 C CA . ALA A 1 545 ? 14.804 73.525 206.516 1.00 54.60 545 ALA A CA 1
ATOM 3949 C C . ALA A 1 545 ? 15.778 74.342 207.363 1.00 56.19 545 ALA A C 1
ATOM 3950 O O . ALA A 1 545 ? 16.078 73.990 208.505 1.00 55.22 545 ALA A O 1
ATOM 3952 N N . LEU A 1 546 ? 16.271 75.437 206.800 1.00 57.66 546 LEU A N 1
ATOM 3953 C CA . LEU A 1 546 ? 17.204 76.269 207.529 1.00 59.44 546 LEU A CA 1
ATOM 3954 C C . LEU A 1 546 ? 16.553 76.864 208.767 1.00 61.51 546 LEU A C 1
ATOM 3955 O O . LEU A 1 546 ? 17.137 76.855 209.853 1.00 62.33 546 LEU A O 1
ATOM 3960 N N . ALA A 1 547 ? 15.338 77.372 208.602 1.00 62.19 547 ALA A N 1
ATOM 3961 C CA . ALA A 1 547 ? 14.624 77.984 209.711 1.00 64.10 547 ALA A CA 1
ATOM 3962 C C . ALA A 1 547 ? 14.276 76.989 210.816 1.00 65.81 547 ALA A C 1
ATOM 3963 O O . ALA A 1 547 ? 14.198 77.365 211.986 1.00 66.13 547 ALA A O 1
ATOM 3965 N N . GLU A 1 548 ? 14.071 75.727 210.451 1.00 67.41 548 GLU A N 1
ATOM 3966 C CA . GLU A 1 548 ? 13.724 74.703 211.433 1.00 69.66 548 GLU A CA 1
ATOM 3967 C C . GLU A 1 548 ? 14.939 74.138 212.168 1.00 71.18 548 GLU A C 1
ATOM 3968 O O . GLU A 1 548 ? 14.806 73.258 213.008 1.00 71.01 548 GLU A O 1
ATOM 3974 N N . SER A 1 549 ? 16.123 74.640 211.848 1.00 73.56 549 SER A N 1
ATOM 3975 C CA . SER A 1 549 ? 17.333 74.172 212.504 1.00 76.24 549 SER A CA 1
ATOM 3976 C C . SER A 1 549 ? 17.800 75.243 213.478 1.00 78.66 549 SER A C 1
ATOM 3977 O O . SER A 1 549 ? 18.876 75.137 214.076 1.00 79.19 549 SER A O 1
ATOM 3980 N N . GLU A 1 550 ? 16.982 76.280 213.629 1.00 81.11 550 GLU A N 1
ATOM 3981 C CA . GLU A 1 550 ? 17.295 77.378 214.539 1.00 83.94 550 GLU A CA 1
ATOM 3982 C C . GLU A 1 550 ? 16.114 77.668 215.460 1.00 85.02 550 GLU A C 1
ATOM 3983 O O . GLU A 1 550 ? 16.263 78.331 216.486 1.00 54.05 550 GLU A O 1
ATOM 3989 N N . MET B 1 1 ? 15.840 63.508 152.457 1.00 58.97 1 MET B N 1
ATOM 3990 C CA . MET B 1 1 ? 15.087 64.686 152.898 1.00 60.08 1 MET B CA 1
ATOM 3991 C C . MET B 1 1 ? 16.014 65.914 152.935 1.00 59.39 1 MET B C 1
ATOM 3992 O O . MET B 1 1 ? 15.670 67.002 152.442 1.00 59.43 1 MET B O 1
ATOM 3994 N N . SER B 1 2 ? 17.193 65.727 153.519 1.00 57.81 2 SER B N 1
ATOM 3995 C CA . SER B 1 2 ? 18.183 66.792 153.614 1.00 56.90 2 SER B CA 1
ATOM 3996 C C . SER B 1 2 ? 18.560 67.337 152.226 1.00 56.20 2 SER B C 1
ATOM 3997 O O . SER B 1 2 ? 19.031 66.588 151.360 1.00 56.62 2 SER B O 1
ATOM 4000 N N . GLN B 1 3 ? 18.320 68.630 152.013 1.00 54.36 3 GLN B N 1
ATOM 4001 C CA . GLN B 1 3 ? 18.671 69.300 150.759 1.00 52.14 3 GLN B CA 1
ATOM 4002 C C . GLN B 1 3 ? 19.735 70.324 151.182 1.00 49.39 3 GLN B C 1
ATOM 4003 O O . GLN B 1 3 ? 19.465 71.529 151.252 1.00 47.82 3 GLN B O 1
ATOM 4009 N N . PHE B 1 4 ? 20.943 69.836 151.454 1.00 46.68 4 PHE B N 1
ATOM 4010 C CA . PHE B 1 4 ? 22.024 70.698 151.952 1.00 45.08 4 PHE B CA 1
ATOM 4011 C C . PHE B 1 4 ? 23.396 70.226 151.469 1.00 44.24 4 PHE B C 1
ATOM 4012 O O . PHE B 1 4 ? 23.692 69.031 151.497 1.00 45.97 4 PHE B O 1
ATOM 4020 N N . PHE B 1 5 ? 24.244 71.147 151.028 1.00 43.23 5 PHE B N 1
ATOM 4021 C CA . PHE B 1 5 ? 25.580 70.746 150.601 1.00 42.97 5 PHE B CA 1
ATOM 4022 C C . PHE B 1 5 ? 26.482 70.709 151.830 1.00 43.95 5 PHE B C 1
ATOM 4023 O O . PHE B 1 5 ? 26.737 71.745 152.442 1.00 44.23 5 PHE B O 1
ATOM 4031 N N . PHE B 1 6 ? 26.939 69.518 152.205 1.00 45.37 6 PHE B N 1
ATOM 4032 C CA . PHE B 1 6 ? 27.850 69.360 153.337 1.00 46.03 6 PHE B CA 1
ATOM 4033 C C . PHE B 1 6 ? 28.475 67.971 153.278 1.00 46.51 6 PHE B C 1
ATOM 4034 O O . PHE B 1 6 ? 28.075 67.144 152.458 1.00 47.00 6 PHE B O 1
ATOM 4042 N N . ASN B 1 7 ? 29.470 67.730 154.124 1.00 47.43 7 ASN B N 1
ATOM 4043 C CA . ASN B 1 7 ? 30.169 66.449 154.147 1.00 49.15 7 ASN B CA 1
ATOM 4044 C C . ASN B 1 7 ? 29.842 65.735 155.457 1.00 50.58 7 ASN B C 1
ATOM 4045 O O . ASN B 1 7 ? 28.795 65.106 155.569 1.00 52.66 7 ASN B O 1
ATOM 4050 N N . GLN B 1 8 ? 30.728 65.823 156.445 1.00 51.62 8 GLN B N 1
ATOM 4051 C CA . GLN B 1 8 ? 30.469 65.212 157.749 1.00 52.97 8 GLN B CA 1
ATOM 4052 C C . GLN B 1 8 ? 29.641 66.192 158.582 1.00 51.79 8 GLN B C 1
ATOM 4053 O O . GLN B 1 8 ? 30.028 67.348 158.756 1.00 51.10 8 GLN B O 1
ATOM 4059 N N . ARG B 1 9 ? 28.500 65.747 159.093 1.00 50.69 9 ARG B N 1
ATOM 4060 C CA . ARG B 1 9 ? 27.671 66.641 159.890 1.00 50.39 9 ARG B CA 1
ATOM 4061 C C . ARG B 1 9 ? 28.459 67.259 161.038 1.00 51.01 9 ARG B C 1
ATOM 4062 O O . ARG B 1 9 ? 28.373 68.469 161.269 1.00 50.91 9 ARG B O 1
ATOM 4070 N N . THR B 1 10 ? 29.237 66.440 161.746 1.00 51.02 10 THR B N 1
ATOM 4071 C CA . THR B 1 10 ? 30.003 66.949 162.880 1.00 51.91 10 THR B CA 1
ATOM 4072 C C . THR B 1 10 ? 31.088 67.966 162.513 1.00 51.31 10 THR B C 1
ATOM 4073 O O . THR B 1 10 ? 31.529 68.727 163.372 1.00 52.85 10 THR B O 1
ATOM 4077 N N . HIS B 1 11 ? 31.506 67.999 161.251 1.00 50.06 11 HIS B N 1
ATOM 4078 C CA . HIS B 1 11 ? 32.546 68.941 160.831 1.00 49.99 11 HIS B CA 1
ATOM 4079 C C . HIS B 1 11 ? 31.977 70.163 160.110 1.00 48.06 11 HIS B C 1
ATOM 4080 O O . HIS B 1 11 ? 32.727 71.058 159.703 1.00 47.49 11 HIS B O 1
ATOM 4087 N N . LEU B 1 12 ? 30.654 70.183 159.962 1.00 46.17 12 LEU B N 1
ATOM 4088 C CA . LEU B 1 12 ? 29.926 71.251 159.274 1.00 45.06 12 LEU B CA 1
ATOM 4089 C C . LEU B 1 12 ? 30.425 72.667 159.584 1.00 43.98 12 LEU B C 1
ATOM 4090 O O . LEU B 1 12 ? 30.939 73.357 158.707 1.00 43.10 12 LEU B O 1
ATOM 4095 N N . VAL B 1 13 ? 30.255 73.104 160.825 1.00 43.71 13 VAL B N 1
ATOM 4096 C CA . VAL B 1 13 ? 30.678 74.438 161.214 1.00 43.91 13 VAL B CA 1
ATOM 4097 C C . VAL B 1 13 ? 32.166 74.658 160.982 1.00 44.51 13 VAL B C 1
ATOM 4098 O O . VAL B 1 13 ? 32.580 75.719 160.514 1.00 45.07 13 VAL B O 1
ATOM 4102 N N . SER B 1 14 ? 32.976 73.663 161.309 1.00 44.00 14 SER B N 1
ATOM 4103 C CA . SER B 1 14 ? 34.410 73.795 161.103 1.00 44.80 14 SER B CA 1
ATOM 4104 C C . SER B 1 14 ? 34.724 74.009 159.623 1.00 44.87 14 SER B C 1
ATOM 4105 O O . SER B 1 14 ? 35.569 74.840 159.266 1.00 44.04 14 SER B O 1
ATOM 4108 N N . ASP B 1 15 ? 34.045 73.258 158.761 1.00 43.45 15 ASP B N 1
ATOM 4109 C CA . ASP B 1 15 ? 34.274 73.400 157.335 1.00 43.06 15 ASP B CA 1
ATOM 4110 C C . ASP B 1 15 ? 33.878 74.805 156.849 1.00 43.20 15 ASP B C 1
ATOM 4111 O O . ASP B 1 15 ? 34.537 75.372 155.967 1.00 42.88 15 ASP B O 1
ATOM 4116 N N . VAL B 1 16 ? 32.816 75.371 157.426 1.00 42.19 16 VAL B N 1
ATOM 4117 C CA . VAL B 1 16 ? 32.364 76.710 157.043 1.00 41.26 16 VAL B CA 1
ATOM 4118 C C . VAL B 1 16 ? 33.453 77.727 157.387 1.00 41.41 16 VAL B C 1
ATOM 4119 O O . VAL B 1 16 ? 33.765 78.602 156.594 1.00 40.12 16 VAL B O 1
ATOM 4123 N N . ILE B 1 17 ? 34.032 77.580 158.574 1.00 41.41 17 ILE B N 1
ATOM 4124 C CA . ILE B 1 17 ? 35.089 78.454 159.051 1.00 41.93 17 ILE B CA 1
ATOM 4125 C C . ILE B 1 17 ? 36.268 78.402 158.085 1.00 41.95 17 ILE B C 1
ATOM 4126 O O . ILE B 1 17 ? 36.746 79.442 157.646 1.00 40.41 17 ILE B O 1
ATOM 4131 N N . ASP B 1 18 ? 36.732 77.197 157.757 1.00 42.79 18 ASP B N 1
ATOM 4132 C CA . ASP B 1 18 ? 37.852 77.035 156.831 1.00 44.37 18 ASP B CA 1
ATOM 4133 C C . ASP B 1 18 ? 37.567 77.761 155.524 1.00 44.67 18 ASP B C 1
ATOM 4134 O O . ASP B 1 18 ? 38.411 78.493 155.008 1.00 45.58 18 ASP B O 1
ATOM 4139 N N . GLY B 1 19 ? 36.365 77.580 154.996 1.00 43.96 19 GLY B N 1
ATOM 4140 C CA . GLY B 1 19 ? 36.024 78.251 153.761 1.00 44.68 19 GLY B CA 1
ATOM 4141 C C . GLY B 1 19 ? 36.030 79.761 153.902 1.00 45.24 19 GLY B C 1
ATOM 4142 O O . GLY B 1 19 ? 36.427 80.475 152.984 1.00 47.34 19 GLY B O 1
ATOM 4143 N N . ALA B 1 20 ? 35.592 80.263 155.048 1.00 45.10 20 ALA B N 1
ATOM 4144 C CA . ALA B 1 20 ? 35.545 81.706 155.268 1.00 45.23 20 ALA B CA 1
ATOM 4145 C C . ALA B 1 20 ? 36.933 82.313 155.250 1.00 45.78 20 ALA B C 1
ATOM 4146 O O . ALA B 1 20 ? 37.152 83.420 154.755 1.00 46.18 20 ALA B O 1
ATOM 4148 N N . ILE B 1 21 ? 37.867 81.574 155.822 1.00 45.93 21 ILE B N 1
ATOM 4149 C CA . ILE B 1 21 ? 39.249 81.998 155.906 1.00 48.10 21 ILE B CA 1
ATOM 4150 C C . ILE B 1 21 ? 39.911 81.930 154.507 1.00 48.15 21 ILE B C 1
ATOM 4151 O O . ILE B 1 21 ? 40.555 82.888 154.047 1.00 50.19 21 ILE B O 1
ATOM 4156 N N . ILE B 1 22 ? 39.723 80.797 153.832 1.00 46.42 22 ILE B N 1
ATOM 4157 C CA . ILE B 1 22 ? 40.276 80.598 152.501 1.00 44.48 22 ILE B CA 1
ATOM 4158 C C . ILE B 1 22 ? 39.905 81.768 151.589 1.00 44.81 22 ILE B C 1
ATOM 4159 O O . ILE B 1 22 ? 40.673 82.123 150.689 1.00 46.52 22 ILE B O 1
ATOM 4164 N N . ALA B 1 23 ? 38.736 82.365 151.813 1.00 43.87 23 ALA B N 1
ATOM 4165 C CA . ALA B 1 23 ? 38.292 83.465 150.963 1.00 44.47 23 ALA B CA 1
ATOM 4166 C C . ALA B 1 23 ? 38.449 84.851 151.568 1.00 45.98 23 ALA B C 1
ATOM 4167 O O . ALA B 1 23 ? 37.989 85.840 150.983 1.00 46.25 23 ALA B O 1
ATOM 4169 N N . SER B 1 24 ? 39.101 84.924 152.725 1.00 45.61 24 SER B N 1
ATOM 4170 C CA . SER B 1 24 ? 39.330 86.192 153.404 1.00 47.62 24 SER B CA 1
ATOM 4171 C C . SER B 1 24 ? 39.989 87.268 152.532 1.00 47.60 24 SER B C 1
ATOM 4172 O O . SER B 1 24 ? 41.145 87.138 152.151 1.00 48.14 24 SER B O 1
ATOM 4175 N N . PRO B 1 25 ? 39.265 88.355 152.229 1.00 47.52 25 PRO B N 1
ATOM 4176 C CA . PRO B 1 25 ? 39.812 89.436 151.405 1.00 47.36 25 PRO B CA 1
ATOM 4177 C C . PRO B 1 25 ? 41.078 90.047 152.026 1.00 48.77 25 PRO B C 1
ATOM 4178 O O . PRO B 1 25 ? 42.056 90.315 151.326 1.00 46.85 25 PRO B O 1
ATOM 4182 N N . TRP B 1 26 ? 41.049 90.265 153.343 1.00 49.36 26 TRP B N 1
ATOM 4183 C CA . TRP B 1 26 ? 42.175 90.861 154.052 1.00 49.28 26 TRP B CA 1
ATOM 4184 C C . TRP B 1 26 ? 43.160 89.838 154.595 1.00 50.91 26 TRP B C 1
ATOM 4185 O O . TRP B 1 26 ? 44.264 90.196 155.013 1.00 52.69 26 TRP B O 1
ATOM 4196 N N . ASN B 1 27 ? 42.772 88.569 154.599 1.00 50.86 27 ASN B N 1
ATOM 4197 C CA . ASN B 1 27 ? 43.654 87.527 155.113 1.00 50.50 27 ASN B CA 1
ATOM 4198 C C . ASN B 1 27 ? 44.008 87.880 156.542 1.00 49.45 27 ASN B C 1
ATOM 4199 O O . ASN B 1 27 ? 45.129 87.658 156.991 1.00 48.91 27 ASN B O 1
ATOM 4204 N N . ASN B 1 28 ? 43.026 88.427 157.250 1.00 49.52 28 ASN B N 1
ATOM 4205 C CA . ASN B 1 28 ? 43.196 88.850 158.632 1.00 49.62 28 ASN B CA 1
ATOM 4206 C C . ASN B 1 28 ? 42.459 87.936 159.598 1.00 49.32 28 ASN B C 1
ATOM 4207 O O . ASN B 1 28 ? 42.189 88.321 160.730 1.00 50.41 28 ASN B O 1
ATOM 4212 N N . LEU B 1 29 ? 42.133 86.730 159.165 1.00 48.05 29 LEU B N 1
ATOM 4213 C CA . LEU B 1 29 ? 41.399 85.818 160.026 1.00 47.92 29 LEU B CA 1
ATOM 4214 C C . LEU B 1 29 ? 42.230 84.599 160.336 1.00 47.65 29 LEU B C 1
ATOM 4215 O O . LEU B 1 29 ? 43.014 84.153 159.516 1.00 48.74 29 LEU B O 1
ATOM 4220 N N . ALA B 1 30 ? 42.053 84.056 161.530 1.00 47.73 30 ALA B N 1
ATOM 4221 C CA . ALA B 1 30 ? 42.800 82.877 161.922 1.00 47.99 30 ALA B CA 1
ATOM 4222 C C . ALA B 1 30 ? 42.007 82.055 162.929 1.00 47.92 30 ALA B C 1
ATOM 4223 O O . ALA B 1 30 ? 41.329 82.603 163.790 1.00 47.61 30 ALA B O 1
ATOM 4225 N N . ARG B 1 31 ? 42.073 80.737 162.808 1.00 48.29 31 ARG B N 1
ATOM 4226 C CA . ARG B 1 31 ? 41.377 79.892 163.759 1.00 49.97 31 ARG B CA 1
ATOM 4227 C C . ARG B 1 31 ? 42.233 79.888 165.017 1.00 52.33 31 ARG B C 1
ATOM 4228 O O . ARG B 1 31 ? 43.426 80.180 164.967 1.00 53.45 31 ARG B O 1
ATOM 4236 N N . LEU B 1 32 ? 41.617 79.578 166.146 1.00 54.72 32 LEU B N 1
ATOM 4237 C CA . LEU B 1 32 ? 42.331 79.547 167.410 1.00 55.95 32 LEU B CA 1
ATOM 4238 C C . LEU B 1 32 ? 42.523 78.087 167.790 1.00 57.45 32 LEU B C 1
ATOM 4239 O O . LEU B 1 32 ? 41.559 77.326 167.846 1.00 57.17 32 LEU B O 1
ATOM 4244 N N . GLU B 1 33 ? 43.770 77.689 168.029 1.00 59.38 33 GLU B N 1
ATOM 4245 C CA . GLU B 1 33 ? 44.052 76.313 168.408 1.00 60.43 33 GLU B CA 1
ATOM 4246 C C . GLU B 1 33 ? 43.231 76.015 169.651 1.00 59.39 33 GLU B C 1
ATOM 4247 O O . GLU B 1 33 ? 43.217 76.808 170.594 1.00 58.24 33 GLU B O 1
ATOM 4253 N N . SER B 1 34 ? 42.547 74.872 169.649 1.00 58.37 34 SER B N 1
ATOM 4254 C CA . SER B 1 34 ? 41.698 74.494 170.774 1.00 56.19 34 SER B CA 1
ATOM 4255 C C . SER B 1 34 ? 41.136 73.097 170.582 1.00 56.25 34 SER B C 1
ATOM 4256 O O . SER B 1 34 ? 41.435 72.426 169.598 1.00 55.94 34 SER B O 1
ATOM 4259 N N . ASP B 1 35 ? 40.313 72.669 171.532 1.00 56.53 35 ASP B N 1
ATOM 4260 C CA . ASP B 1 35 ? 39.675 71.373 171.438 1.00 57.09 35 ASP B CA 1
ATOM 4261 C C . ASP B 1 35 ? 38.748 71.479 170.225 1.00 56.86 35 ASP B C 1
ATOM 4262 O O . ASP B 1 35 ? 38.229 72.556 169.923 1.00 55.86 35 ASP B O 1
ATOM 4267 N N . PRO B 1 36 ? 38.544 70.368 169.502 1.00 57.32 36 PRO B N 1
ATOM 4268 C CA . PRO B 1 36 ? 37.673 70.369 168.320 1.00 57.50 36 PRO B CA 1
ATOM 4269 C C . PRO B 1 36 ? 36.264 70.907 168.587 1.00 57.38 36 PRO B C 1
ATOM 4270 O O . PRO B 1 36 ? 35.601 71.416 167.680 1.00 59.07 36 PRO B O 1
ATOM 4274 N N . ALA B 1 37 ? 35.809 70.794 169.832 1.00 55.65 37 ALA B N 1
ATOM 4275 C CA . ALA B 1 37 ? 34.479 71.263 170.205 1.00 53.42 37 ALA B CA 1
ATOM 4276 C C . ALA B 1 37 ? 34.409 72.775 170.420 1.00 51.81 37 ALA B C 1
ATOM 4277 O O . ALA B 1 37 ? 33.351 73.318 170.712 1.00 50.97 37 ALA B O 1
ATOM 4279 N N . ILE B 1 38 ? 35.543 73.451 170.315 1.00 51.24 38 ILE B N 1
ATOM 4280 C CA . ILE B 1 38 ? 35.559 74.899 170.457 1.00 51.46 38 ILE B CA 1
ATOM 4281 C C . ILE B 1 38 ? 35.896 75.446 169.077 1.00 50.72 38 ILE B C 1
ATOM 4282 O O . ILE B 1 38 ? 36.909 75.074 168.483 1.00 52.38 38 ILE B O 1
ATOM 4287 N N . ARG B 1 39 ? 35.035 76.315 168.561 1.00 49.48 39 ARG B N 1
ATOM 4288 C CA . ARG B 1 39 ? 35.234 76.884 167.240 1.00 48.36 39 ARG B CA 1
ATOM 4289 C C . ARG B 1 39 ? 35.311 78.400 167.288 1.00 47.46 39 ARG B C 1
ATOM 4290 O O . ARG B 1 39 ? 34.311 79.096 167.151 1.00 47.14 39 ARG B O 1
ATOM 4298 N N . ILE B 1 40 ? 36.525 78.898 167.487 1.00 47.21 40 ILE B N 1
ATOM 4299 C CA . ILE B 1 40 ? 36.778 80.326 167.576 1.00 47.98 40 ILE B CA 1
ATOM 4300 C C . ILE B 1 40 ? 37.641 80.868 166.442 1.00 48.21 40 ILE B C 1
ATOM 4301 O O . ILE B 1 40 ? 38.681 80.301 166.108 1.00 47.17 40 ILE B O 1
ATOM 4306 N N . VAL B 1 41 ? 37.197 81.973 165.857 1.00 49.03 41 VAL B N 1
ATOM 4307 C CA . VAL B 1 41 ? 37.944 82.620 164.795 1.00 50.08 41 VAL B CA 1
ATOM 4308 C C . VAL B 1 41 ? 38.353 83.945 165.373 1.00 51.83 41 VAL B C 1
ATOM 4309 O O . VAL B 1 41 ? 37.551 84.636 165.997 1.00 52.47 41 VAL B O 1
ATOM 4313 N N . VAL B 1 42 ? 39.609 84.301 165.170 1.00 53.52 42 VAL B N 1
ATOM 4314 C CA . VAL B 1 42 ? 40.110 85.548 165.704 1.00 54.49 42 VAL B CA 1
ATOM 4315 C C . VAL B 1 42 ? 40.891 86.294 164.642 1.00 54.93 42 VAL B C 1
ATOM 4316 O O . VAL B 1 42 ? 41.304 85.707 163.635 1.00 54.13 42 VAL B O 1
ATOM 4320 N N . ARG B 1 43 ? 41.080 87.590 164.860 1.00 55.59 43 ARG B N 1
ATOM 4321 C CA . ARG B 1 43 ? 41.827 88.405 163.916 1.00 58.64 43 ARG B CA 1
ATOM 4322 C C . ARG B 1 43 ? 43.329 88.314 164.182 1.00 60.96 43 ARG B C 1
ATOM 4323 O O . ARG B 1 43 ? 43.765 88.115 165.319 1.00 61.48 43 ARG B O 1
ATOM 4331 N N . ARG B 1 44 ? 44.117 88.442 163.118 1.00 63.47 44 ARG B N 1
ATOM 4332 C CA . ARG B 1 44 ? 45.569 88.383 163.228 1.00 66.17 44 ARG B CA 1
ATOM 4333 C C . ARG B 1 44 ? 46.111 89.752 163.655 1.00 67.44 44 ARG B C 1
ATOM 4334 O O . ARG B 1 44 ? 47.272 89.882 164.037 1.00 67.20 44 ARG B O 1
ATOM 4342 N N . ASP B 1 45 ? 45.241 90.762 163.596 1.00 68.80 45 ASP B N 1
ATOM 4343 C CA . ASP B 1 45 ? 45.570 92.131 163.991 1.00 69.13 45 ASP B CA 1
ATOM 4344 C C . ASP B 1 45 ? 45.423 92.296 165.490 1.00 68.28 45 ASP B C 1
ATOM 4345 O O . ASP B 1 45 ? 45.136 93.398 165.955 1.00 68.25 45 ASP B O 1
ATOM 4350 N N . LEU B 1 46 ? 45.601 91.225 166.251 1.00 67.01 46 LEU B N 1
ATOM 4351 C CA . LEU B 1 46 ? 45.426 91.333 167.690 1.00 66.37 46 LEU B CA 1
ATOM 4352 C C . LEU B 1 46 ? 46.186 92.463 168.380 1.00 65.72 46 LEU B C 1
ATOM 4353 O O . LEU B 1 46 ? 47.404 92.419 168.514 1.00 66.61 46 LEU B O 1
ATOM 4358 N N . ASN B 1 47 ? 45.452 93.483 168.811 1.00 64.85 47 ASN B N 1
ATOM 4359 C CA . ASN B 1 47 ? 46.043 94.606 169.528 1.00 63.73 47 ASN B CA 1
ATOM 4360 C C . ASN B 1 47 ? 45.361 94.727 170.892 1.00 62.17 47 ASN B C 1
ATOM 4361 O O . ASN B 1 47 ? 44.452 95.545 171.079 1.00 60.64 47 ASN B O 1
ATOM 4366 N N . LYS B 1 48 ? 45.813 93.912 171.841 1.00 60.16 48 LYS B N 1
ATOM 4367 C CA . LYS B 1 48 ? 45.236 93.895 173.178 1.00 59.50 48 LYS B CA 1
ATOM 4368 C C . LYS B 1 48 ? 45.271 95.210 173.949 1.00 59.59 48 LYS B C 1
ATOM 4369 O O . LYS B 1 48 ? 44.805 95.272 175.086 1.00 59.83 48 LYS B O 1
ATOM 4375 N N . ASN B 1 49 ? 45.824 96.257 173.352 1.00 60.49 49 ASN B N 1
ATOM 4376 C CA . ASN B 1 49 ? 45.846 97.550 174.026 1.00 60.35 49 ASN B CA 1
ATOM 4377 C C . ASN B 1 49 ? 44.454 98.154 173.931 1.00 59.62 49 ASN B C 1
ATOM 4378 O O . ASN B 1 49 ? 44.043 98.924 174.794 1.00 59.57 49 ASN B O 1
ATOM 4383 N N . ASN B 1 50 ? 43.734 97.803 172.872 1.00 59.07 50 ASN B N 1
ATOM 4384 C CA . ASN B 1 50 ? 42.378 98.289 172.689 1.00 59.58 50 ASN B CA 1
ATOM 4385 C C . ASN B 1 50 ? 41.388 97.292 173.286 1.00 58.36 50 ASN B C 1
ATOM 4386 O O . ASN B 1 50 ? 41.726 96.133 173.546 1.00 56.79 50 ASN B O 1
ATOM 4391 N N . VAL B 1 51 ? 40.162 97.752 173.509 1.00 57.16 51 VAL B N 1
ATOM 4392 C CA . VAL B 1 51 ? 39.143 96.880 174.072 1.00 56.04 51 VAL B CA 1
ATOM 4393 C C . VAL B 1 51 ? 38.704 95.848 173.043 1.00 54.74 51 VAL B C 1
ATOM 4394 O O . VAL B 1 51 ? 38.489 96.172 171.872 1.00 54.84 51 VAL B O 1
ATOM 4398 N N . ALA B 1 52 ? 38.580 94.603 173.485 1.00 52.21 52 ALA B N 1
ATOM 4399 C CA . ALA B 1 52 ? 38.164 93.530 172.600 1.00 49.78 52 ALA B CA 1
ATOM 4400 C C . ALA B 1 52 ? 36.640 93.496 172.486 1.00 48.96 52 ALA B C 1
ATOM 4401 O O . ALA B 1 52 ? 35.929 93.667 173.476 1.00 47.58 52 ALA B O 1
ATOM 4403 N N . VAL B 1 53 ? 36.148 93.303 171.267 1.00 47.94 53 VAL B N 1
ATOM 4404 C CA . VAL B 1 53 ? 34.713 93.207 170.999 1.00 46.82 53 VAL B CA 1
ATOM 4405 C C . VAL B 1 53 ? 34.439 91.779 170.512 1.00 47.10 53 VAL B C 1
ATOM 4406 O O . VAL B 1 53 ? 34.683 91.468 169.360 1.00 45.75 53 VAL B O 1
ATOM 4410 N N . ILE B 1 54 ? 33.928 90.909 171.379 1.00 45.39 54 ILE B N 1
ATOM 4411 C CA . ILE B 1 54 ? 33.663 89.510 171.020 1.00 44.20 54 ILE B CA 1
ATOM 4412 C C . ILE B 1 54 ? 32.187 89.265 170.730 1.00 44.85 54 ILE B C 1
ATOM 4413 O O . ILE B 1 54 ? 31.311 89.841 171.377 1.00 45.50 54 ILE B O 1
ATOM 4418 N N . SER B 1 55 ? 31.914 88.400 169.762 1.00 43.81 55 SER B N 1
ATOM 4419 C CA . SER B 1 55 ? 30.541 88.056 169.455 1.00 42.38 55 SER B CA 1
ATOM 4420 C C . SER B 1 55 ? 30.446 86.590 169.069 1.00 42.56 55 SER B C 1
ATOM 4421 O O . SER B 1 55 ? 31.379 85.831 169.307 1.00 42.75 55 SER B O 1
ATOM 4424 N N . GLY B 1 56 ? 29.320 86.219 168.471 1.00 41.41 56 GLY B N 1
ATOM 4425 C CA . GLY B 1 56 ? 29.138 84.834 168.083 1.00 40.43 56 GLY B CA 1
ATOM 4426 C C . GLY B 1 56 ? 27.732 84.326 168.336 1.00 39.70 56 GLY B C 1
ATOM 4427 O O . GLY B 1 56 ? 26.763 85.089 168.350 1.00 37.31 56 GLY B O 1
ATOM 4428 N N . GLY B 1 57 ? 27.634 83.024 168.551 1.00 39.30 57 GLY B N 1
ATOM 4429 C CA . GLY B 1 57 ? 26.349 82.396 168.773 1.00 38.57 57 GLY B CA 1
ATOM 4430 C C . GLY B 1 57 ? 26.251 81.196 167.849 1.00 38.71 57 GLY B C 1
ATOM 4431 O O . GLY B 1 57 ? 27.257 80.776 167.268 1.00 38.20 57 GLY B O 1
ATOM 4432 N N . GLY B 1 58 ? 25.051 80.641 167.709 1.00 39.02 58 GLY B N 1
ATOM 4433 C CA . GLY B 1 58 ? 24.878 79.491 166.840 1.00 39.45 58 GLY B CA 1
ATOM 4434 C C . GLY B 1 58 ? 25.244 79.843 165.412 1.00 39.96 58 GLY B C 1
ATOM 4435 O O . GLY B 1 58 ? 25.161 81.008 165.018 1.00 40.67 58 GLY B O 1
ATOM 4436 N N . SER B 1 59 ? 25.662 78.856 164.628 1.00 39.70 59 SER B N 1
ATOM 4437 C CA . SER B 1 59 ? 26.015 79.125 163.235 1.00 40.18 59 SER B CA 1
ATOM 4438 C C . SER B 1 59 ? 24.797 79.003 162.313 1.00 38.78 59 SER B C 1
ATOM 4439 O O . SER B 1 59 ? 23.722 78.575 162.732 1.00 38.08 59 SER B O 1
ATOM 4442 N N . GLY B 1 60 ? 24.975 79.376 161.054 1.00 38.01 60 GLY B N 1
ATOM 4443 C CA . GLY B 1 60 ? 23.916 79.322 160.071 1.00 35.45 60 GLY B CA 1
ATOM 4444 C C . GLY B 1 60 ? 23.417 80.755 159.753 1.00 35.08 60 GLY B C 1
ATOM 4445 O O . GLY B 1 60 ? 22.372 80.928 159.141 1.00 34.29 60 GLY B O 1
ATOM 4446 N N . HIS B 1 61 ? 24.203 81.764 160.176 1.00 11.83 61 HIS B N 1
ATOM 4447 C CA . HIS B 1 61 ? 23.853 83.153 159.917 1.00 14.13 61 HIS B CA 1
ATOM 4448 C C . HIS B 1 61 ? 24.958 83.838 159.135 1.00 17.44 61 HIS B C 1
ATOM 4449 O O . HIS B 1 61 ? 24.977 85.055 159.007 1.00 19.17 61 HIS B O 1
ATOM 4456 N N . GLU B 1 62 ? 25.879 83.023 158.616 1.00 16.70 62 GLU B N 1
ATOM 4457 C CA . GLU B 1 62 ? 26.986 83.523 157.800 1.00 16.32 62 GLU B CA 1
ATOM 4458 C C . GLU B 1 62 ? 26.446 84.521 156.757 1.00 16.86 62 GLU B C 1
ATOM 4459 O O . GLU B 1 62 ? 25.374 84.311 156.179 1.00 15.34 62 GLU B O 1
ATOM 4465 N N . PRO B 1 63 ? 27.169 85.598 156.487 1.00 17.39 63 PRO B N 1
ATOM 4466 C CA . PRO B 1 63 ? 28.512 85.869 157.019 1.00 19.64 63 PRO B CA 1
ATOM 4467 C C . PRO B 1 63 ? 28.660 86.295 158.479 1.00 20.99 63 PRO B C 1
ATOM 4468 O O . PRO B 1 63 ? 29.785 86.517 158.893 1.00 22.10 63 PRO B O 1
ATOM 4472 N N . ALA B 1 64 ? 27.582 86.409 159.242 1.00 21.03 64 ALA B N 1
ATOM 4473 C CA . ALA B 1 64 ? 27.717 86.765 160.648 1.00 19.66 64 ALA B CA 1
ATOM 4474 C C . ALA B 1 64 ? 28.110 85.479 161.386 1.00 19.98 64 ALA B C 1
ATOM 4475 O O . ALA B 1 64 ? 27.544 84.418 161.121 1.00 19.98 64 ALA B O 1
ATOM 4477 N N . HIS B 1 65 ? 29.069 85.558 162.307 1.00 19.38 65 HIS B N 1
ATOM 4478 C CA . HIS B 1 65 ? 29.748 86.802 162.658 1.00 17.42 65 HIS B CA 1
ATOM 4479 C C . HIS B 1 65 ? 31.198 86.856 162.170 1.00 17.42 65 HIS B C 1
ATOM 4480 O O . HIS B 1 65 ? 31.848 87.907 162.240 1.00 21.42 65 HIS B O 1
ATOM 4487 N N . VAL B 1 66 ? 31.700 85.734 161.673 1.00 16.53 66 VAL B N 1
ATOM 4488 C CA . VAL B 1 66 ? 33.081 85.648 161.227 1.00 17.41 66 VAL B CA 1
ATOM 4489 C C . VAL B 1 66 ? 33.399 86.677 160.149 1.00 18.98 66 VAL B C 1
ATOM 4490 O O . VAL B 1 66 ? 34.522 87.171 160.048 1.00 20.38 66 VAL B O 1
ATOM 4494 N N . GLY B 1 67 ? 32.388 86.997 159.351 1.00 20.08 67 GLY B N 1
ATOM 4495 C CA . GLY B 1 67 ? 32.515 87.976 158.293 1.00 18.52 67 GLY B CA 1
ATOM 4496 C C . GLY B 1 67 ? 32.610 89.407 158.791 1.00 18.86 67 GLY B C 1
ATOM 4497 O O . GLY B 1 67 ? 32.797 90.312 157.968 1.00 20.17 67 GLY B O 1
ATOM 4498 N N . PHE B 1 68 ? 32.485 89.633 160.102 1.00 16.71 68 PHE B N 1
ATOM 4499 C CA . PHE B 1 68 ? 32.660 91.023 160.634 1.00 19.05 68 PHE B CA 1
ATOM 4500 C C . PHE B 1 68 ? 33.748 91.131 161.678 1.00 16.37 68 PHE B C 1
ATOM 4501 O O . PHE B 1 68 ? 33.750 92.047 162.512 1.00 18.93 68 PHE B O 1
ATOM 4509 N N . ILE B 1 69 ? 34.670 90.174 161.617 1.00 17.27 69 ILE B N 1
ATOM 4510 C CA . ILE B 1 69 ? 35.865 90.156 162.468 1.00 17.73 69 ILE B CA 1
ATOM 4511 C C . ILE B 1 69 ? 36.949 90.943 161.741 1.00 16.91 69 ILE B C 1
ATOM 4512 O O . ILE B 1 69 ? 37.224 90.679 160.568 1.00 18.28 69 ILE B O 1
ATOM 4517 N N . GLY B 1 70 ? 37.568 91.899 162.421 1.00 16.86 70 GLY B N 1
ATOM 4518 C CA . GLY B 1 70 ? 38.626 92.675 161.800 1.00 17.99 70 GLY B CA 1
ATOM 4519 C C . GLY B 1 70 ? 38.743 94.069 162.364 1.00 19.26 70 GLY B C 1
ATOM 4520 O O . GLY B 1 70 ? 37.964 94.425 163.247 1.00 16.43 70 GLY B O 1
ATOM 4521 N N . LYS B 1 71 ? 39.698 94.836 161.848 1.00 53.10 71 LYS B N 1
ATOM 4522 C CA . LYS B 1 71 ? 39.889 96.230 162.226 1.00 53.25 71 LYS B CA 1
ATOM 4523 C C . LYS B 1 71 ? 38.609 97.058 162.037 1.00 52.12 71 LYS B C 1
ATOM 4524 O O . LYS B 1 71 ? 38.037 97.105 160.946 1.00 50.76 71 LYS B O 1
ATOM 4530 N N . GLY B 1 72 ? 38.157 97.696 163.113 1.00 50.84 72 GLY B N 1
ATOM 4531 C CA . GLY B 1 72 ? 36.954 98.508 163.051 1.00 50.12 72 GLY B CA 1
ATOM 4532 C C . GLY B 1 72 ? 35.685 97.789 163.496 1.00 49.91 72 GLY B C 1
ATOM 4533 O O . GLY B 1 72 ? 34.622 98.412 163.621 1.00 48.78 72 GLY B O 1
ATOM 4534 N N . MET B 1 73 ? 35.794 96.481 163.716 1.00 49.08 73 MET B N 1
ATOM 4535 C CA . MET B 1 73 ? 34.667 95.663 164.149 1.00 49.51 73 MET B CA 1
ATOM 4536 C C . MET B 1 73 ? 35.096 94.538 165.093 1.00 49.20 73 MET B C 1
ATOM 4537 O O . MET B 1 73 ? 36.019 94.697 165.893 1.00 49.75 73 MET B O 1
ATOM 4542 N N . LEU B 1 74 ? 34.417 93.401 164.993 1.00 49.33 74 LEU B N 1
ATOM 4543 C CA . LEU B 1 74 ? 34.678 92.257 165.854 1.00 49.54 74 LEU B CA 1
ATOM 4544 C C . LEU B 1 74 ? 36.134 91.834 165.995 1.00 48.97 74 LEU B C 1
ATOM 4545 O O . LEU B 1 74 ? 36.889 91.806 165.028 1.00 49.48 74 LEU B O 1
ATOM 4550 N N . THR B 1 75 ? 36.514 91.505 167.219 1.00 48.29 75 THR B N 1
ATOM 4551 C CA . THR B 1 75 ? 37.863 91.057 167.522 1.00 49.09 75 THR B CA 1
ATOM 4552 C C . THR B 1 75 ? 37.916 89.542 167.344 1.00 49.25 75 THR B C 1
ATOM 4553 O O . THR B 1 75 ? 38.920 88.983 166.905 1.00 50.08 75 THR B O 1
ATOM 4557 N N . ALA B 1 76 ? 36.821 88.881 167.692 1.00 49.14 76 ALA B N 1
ATOM 4558 C CA . ALA B 1 76 ? 36.716 87.430 167.565 1.00 47.80 76 ALA B CA 1
ATOM 4559 C C . ALA B 1 76 ? 35.240 87.044 167.533 1.00 46.83 76 ALA B C 1
ATOM 4560 O O . ALA B 1 76 ? 34.369 87.845 167.889 1.00 47.63 76 ALA B O 1
ATOM 4562 N N . ALA B 1 77 ? 34.960 85.826 167.092 1.00 44.25 77 ALA B N 1
ATOM 4563 C CA . ALA B 1 77 ? 33.591 85.334 167.044 1.00 44.09 77 ALA B CA 1
ATOM 4564 C C . ALA B 1 77 ? 33.598 83.895 167.549 1.00 44.53 77 ALA B C 1
ATOM 4565 O O . ALA B 1 77 ? 34.469 83.094 167.185 1.00 44.24 77 ALA B O 1
ATOM 4567 N N . VAL B 1 78 ? 32.647 83.574 168.419 1.00 44.18 78 VAL B N 1
ATOM 4568 C CA . VAL B 1 78 ? 32.568 82.226 168.967 1.00 43.93 78 VAL B CA 1
ATOM 4569 C C . VAL B 1 78 ? 31.437 81.525 168.225 1.00 44.49 78 VAL B C 1
ATOM 4570 O O . VAL B 1 78 ? 30.266 81.896 168.370 1.00 44.98 78 VAL B O 1
ATOM 4574 N N . CYS B 1 79 ? 31.803 80.527 167.426 1.00 43.48 79 CYS B N 1
ATOM 4575 C CA . CYS B 1 79 ? 30.849 79.780 166.612 1.00 43.75 79 CYS B CA 1
ATOM 4576 C C . CYS B 1 79 ? 30.330 78.473 167.201 1.00 43.80 79 CYS B C 1
ATOM 4577 O O . CYS B 1 79 ? 31.088 77.516 167.423 1.00 41.92 79 CYS B O 1
ATOM 4580 N N . GLY B 1 80 ? 29.023 78.430 167.438 1.00 43.50 80 GLY B N 1
ATOM 4581 C CA . GLY B 1 80 ? 28.431 77.220 167.966 1.00 43.09 80 GLY B CA 1
ATOM 4582 C C . GLY B 1 80 ? 28.051 76.371 166.776 1.00 43.23 80 GLY B C 1
ATOM 4583 O O . GLY B 1 80 ? 28.325 76.740 165.629 1.00 44.40 80 GLY B O 1
ATOM 4584 N N . ASP B 1 81 ? 27.425 75.231 167.026 1.00 42.10 81 ASP B N 1
ATOM 4585 C CA . ASP B 1 81 ? 27.007 74.378 165.932 1.00 40.93 81 ASP B CA 1
ATOM 4586 C C . ASP B 1 81 ? 25.846 75.106 165.258 1.00 41.21 81 ASP B C 1
ATOM 4587 O O . ASP B 1 81 ? 25.439 76.195 165.699 1.00 41.28 81 ASP B O 1
ATOM 4592 N N . VAL B 1 82 ? 25.319 74.523 164.189 1.00 39.63 82 VAL B N 1
ATOM 4593 C CA . VAL B 1 82 ? 24.208 75.133 163.472 1.00 39.98 82 VAL B CA 1
ATOM 4594 C C . VAL B 1 82 ? 23.021 75.444 164.390 1.00 40.59 82 VAL B C 1
ATOM 4595 O O . VAL B 1 82 ? 22.436 74.538 164.993 1.00 39.73 82 VAL B O 1
ATOM 4599 N N . PHE B 1 83 ? 22.676 76.727 164.497 1.00 39.89 83 PHE B N 1
ATOM 4600 C CA . PHE B 1 83 ? 21.548 77.152 165.313 1.00 39.93 83 PHE B CA 1
ATOM 4601 C C . PHE B 1 83 ? 21.623 76.673 166.756 1.00 40.82 83 PHE B C 1
ATOM 4602 O O . PHE B 1 83 ? 20.592 76.475 167.407 1.00 40.70 83 PHE B O 1
ATOM 4610 N N . ALA B 1 84 ? 22.841 76.488 167.248 1.00 41.44 84 ALA B N 1
ATOM 4611 C CA . ALA B 1 84 ? 23.060 76.044 168.619 1.00 41.28 84 ALA B CA 1
ATOM 4612 C C . ALA B 1 84 ? 24.136 76.919 169.269 1.00 42.37 84 ALA B C 1
ATOM 4613 O O . ALA B 1 84 ? 25.197 77.157 168.686 1.00 42.46 84 ALA B O 1
ATOM 4615 N N . SER B 1 85 ? 23.865 77.393 170.476 1.00 42.48 85 SER B N 1
ATOM 4616 C CA . SER B 1 85 ? 24.811 78.246 171.193 1.00 43.04 85 SER B CA 1
ATOM 4617 C C . SER B 1 85 ? 26.162 77.590 171.451 1.00 42.61 85 SER B C 1
ATOM 4618 O O . SER B 1 85 ? 26.256 76.375 171.642 1.00 42.08 85 SER B O 1
ATOM 4621 N N . PRO B 1 86 ? 27.227 78.401 171.475 1.00 42.43 86 PRO B N 1
ATOM 4622 C CA . PRO B 1 86 ? 28.587 77.910 171.725 1.00 43.19 86 PRO B CA 1
ATOM 4623 C C . PRO B 1 86 ? 28.639 77.491 173.201 1.00 43.37 86 PRO B C 1
ATOM 4624 O O . PRO B 1 86 ? 27.787 77.907 173.993 1.00 41.65 86 PRO B O 1
ATOM 4628 N N . SER B 1 87 ? 29.626 76.683 173.577 1.00 43.28 87 SER B N 1
ATOM 4629 C CA . SER B 1 87 ? 29.733 76.242 174.964 1.00 44.88 87 SER B CA 1
ATOM 4630 C C . SER B 1 87 ? 30.322 77.346 175.836 1.00 45.01 87 SER B C 1
ATOM 4631 O O . SER B 1 87 ? 30.970 78.256 175.335 1.00 43.86 87 SER B O 1
ATOM 4634 N N . VAL B 1 88 ? 30.088 77.267 177.142 1.00 46.41 88 VAL B N 1
ATOM 4635 C CA . VAL B 1 88 ? 30.637 78.252 178.074 1.00 48.16 88 VAL B CA 1
ATOM 4636 C C . VAL B 1 88 ? 32.171 78.250 177.934 1.00 48.99 88 VAL B C 1
ATOM 4637 O O . VAL B 1 88 ? 32.820 79.301 177.864 1.00 47.79 88 VAL B O 1
ATOM 4641 N N . ASP B 1 89 ? 32.731 77.047 177.881 1.00 50.17 89 ASP B N 1
ATOM 4642 C CA . ASP B 1 89 ? 34.163 76.843 177.731 1.00 51.99 89 ASP B CA 1
ATOM 4643 C C . ASP B 1 89 ? 34.677 77.630 176.523 1.00 51.41 89 ASP B C 1
ATOM 4644 O O . ASP B 1 89 ? 35.674 78.352 176.597 1.00 51.02 89 ASP B O 1
ATOM 4649 N N . ALA B 1 90 ? 33.980 77.482 175.402 1.00 49.80 90 ALA B N 1
ATOM 4650 C CA . ALA B 1 90 ? 34.375 78.158 174.182 1.00 48.40 90 ALA B CA 1
ATOM 4651 C C . ALA B 1 90 ? 34.439 79.666 174.352 1.00 46.78 90 ALA B C 1
ATOM 4652 O O . ALA B 1 90 ? 35.439 80.288 174.004 1.00 46.10 90 ALA B O 1
ATOM 4654 N N . VAL B 1 91 ? 33.379 80.252 174.893 1.00 46.02 91 VAL B N 1
ATOM 4655 C CA . VAL B 1 91 ? 33.339 81.696 175.072 1.00 46.11 91 VAL B CA 1
ATOM 4656 C C . VAL B 1 91 ? 34.478 82.179 175.958 1.00 47.05 91 VAL B C 1
ATOM 4657 O O . VAL B 1 91 ? 35.136 83.171 175.650 1.00 45.27 91 VAL B O 1
ATOM 4661 N N . LEU B 1 92 ? 34.715 81.472 177.057 1.00 48.58 92 LEU B N 1
ATOM 4662 C CA . LEU B 1 92 ? 35.780 81.855 177.974 1.00 49.48 92 LEU B CA 1
ATOM 4663 C C . LEU B 1 92 ? 37.105 81.865 177.216 1.00 50.82 92 LEU B C 1
ATOM 4664 O O . LEU B 1 92 ? 37.836 82.868 177.223 1.00 50.66 92 LEU B O 1
ATOM 4669 N N . THR B 1 93 ? 37.398 80.749 176.548 1.00 50.90 93 THR B N 1
ATOM 4670 C CA . THR B 1 93 ? 38.622 80.606 175.770 1.00 51.37 93 THR B CA 1
ATOM 4671 C C . THR B 1 93 ? 38.879 81.819 174.870 1.00 52.15 93 THR B C 1
ATOM 4672 O O . THR B 1 93 ? 40.018 82.271 174.733 1.00 53.45 93 THR B O 1
ATOM 4676 N N . ALA B 1 94 ? 37.829 82.344 174.252 1.00 51.16 94 ALA B N 1
ATOM 4677 C CA . ALA B 1 94 ? 37.987 83.500 173.393 1.00 51.38 94 ALA B CA 1
ATOM 4678 C C . ALA B 1 94 ? 38.373 84.733 174.210 1.00 52.56 94 ALA B C 1
ATOM 4679 O O . ALA B 1 94 ? 39.238 85.508 173.818 1.00 51.72 94 ALA B O 1
ATOM 4681 N N . ILE B 1 95 ? 37.715 84.911 175.349 1.00 53.79 95 ILE B N 1
ATOM 4682 C CA . ILE B 1 95 ? 37.971 86.058 176.210 1.00 54.79 95 ILE B CA 1
ATOM 4683 C C . ILE B 1 95 ? 39.452 86.086 176.617 1.00 55.26 95 ILE B C 1
ATOM 4684 O O . ILE B 1 95 ? 40.162 87.079 176.414 1.00 53.29 95 ILE B O 1
ATOM 4689 N N . GLN B 1 96 ? 39.909 84.979 177.187 1.00 55.76 96 GLN B N 1
ATOM 4690 C CA . GLN B 1 96 ? 41.287 84.849 177.630 1.00 55.70 96 GLN B CA 1
ATOM 4691 C C . GLN B 1 96 ? 42.272 84.971 176.483 1.00 55.84 96 GLN B C 1
ATOM 4692 O O . GLN B 1 96 ? 43.410 85.417 176.674 1.00 57.79 96 GLN B O 1
ATOM 4698 N N . ALA B 1 97 ? 41.845 84.573 175.293 1.00 53.89 97 ALA B N 1
ATOM 4699 C CA . ALA B 1 97 ? 42.730 84.602 174.145 1.00 52.63 97 ALA B CA 1
ATOM 4700 C C . ALA B 1 97 ? 42.990 85.961 173.519 1.00 52.16 97 ALA B C 1
ATOM 4701 O O . ALA B 1 97 ? 44.063 86.179 172.955 1.00 53.41 97 ALA B O 1
ATOM 4703 N N . VAL B 1 98 ? 42.037 86.877 173.625 1.00 51.08 98 VAL B N 1
ATOM 4704 C CA . VAL B 1 98 ? 42.187 88.178 172.981 1.00 51.02 98 VAL B CA 1
ATOM 4705 C C . VAL B 1 98 ? 41.958 89.383 173.866 1.00 52.30 98 VAL B C 1
ATOM 4706 O O . VAL B 1 98 ? 41.966 90.515 173.382 1.00 52.20 98 VAL B O 1
ATOM 4710 N N . THR B 1 99 ? 41.74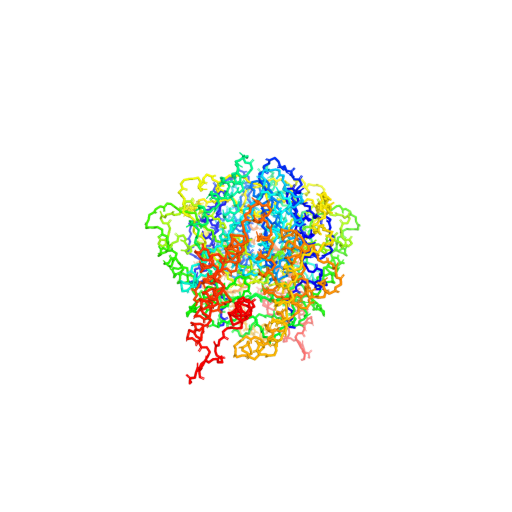0 89.153 175.152 1.00 54.64 99 THR B N 1
ATOM 4711 C CA . THR B 1 99 ? 41.480 90.260 176.059 1.00 56.56 99 THR B CA 1
ATOM 4712 C C . THR B 1 99 ? 42.683 90.655 176.909 1.00 57.88 99 THR B C 1
ATOM 4713 O O . THR B 1 99 ? 43.320 89.813 177.558 1.00 56.64 99 THR B O 1
ATOM 4717 N N . GLY B 1 100 ? 42.981 91.951 176.884 1.00 58.99 100 GLY B N 1
ATOM 4718 C CA . GLY B 1 100 ? 44.070 92.494 177.672 1.00 62.03 100 GLY B CA 1
ATOM 4719 C C . GLY B 1 100 ? 43.472 93.285 178.824 1.00 63.75 100 GLY B C 1
ATOM 4720 O O . GLY B 1 100 ? 42.272 93.188 179.090 1.00 63.73 100 GLY B O 1
ATOM 4721 N N . GLU B 1 101 ? 44.293 94.077 179.505 1.00 65.51 101 GLU B N 1
ATOM 4722 C CA . GLU B 1 101 ? 43.814 94.869 180.630 1.00 66.41 101 GLU B CA 1
ATOM 4723 C C . GLU B 1 101 ? 42.649 95.783 180.266 1.00 64.50 101 GLU B C 1
ATOM 4724 O O . GLU B 1 101 ? 41.817 96.099 181.116 1.00 63.14 101 GLU B O 1
ATOM 4730 N N . ALA B 1 102 ? 42.584 96.193 179.003 1.00 62.35 102 ALA B N 1
ATOM 4731 C CA . ALA B 1 102 ? 41.521 97.082 178.549 1.00 61.46 102 ALA B CA 1
ATOM 4732 C C . ALA B 1 102 ? 40.129 96.468 178.686 1.00 60.55 102 ALA B C 1
ATOM 4733 O O . ALA B 1 102 ? 39.125 97.188 178.720 1.00 59.64 102 ALA B O 1
ATOM 4735 N N . GLY B 1 103 ? 40.078 95.140 178.758 1.00 59.91 103 GLY B N 1
ATOM 4736 C CA . GLY B 1 103 ? 38.806 94.449 178.881 1.00 60.34 103 GLY B CA 1
ATOM 4737 C C . GLY B 1 103 ? 38.133 94.160 177.546 1.00 59.98 103 GLY B C 1
ATOM 4738 O O . GLY B 1 103 ? 38.636 94.539 176.481 1.00 59.92 103 GLY B O 1
ATOM 4739 N N . CYS B 1 104 ? 36.988 93.483 177.601 1.00 58.95 104 CYS B N 1
ATOM 4740 C CA . CYS B 1 104 ? 36.244 93.147 176.391 1.00 56.87 104 CYS B CA 1
ATOM 4741 C C . CYS B 1 104 ? 34.749 93.293 176.566 1.00 53.82 104 CYS B C 1
ATOM 4742 O O . CYS B 1 104 ? 34.213 93.146 177.668 1.00 53.79 104 CYS B O 1
ATOM 4745 N N . LEU B 1 105 ? 34.089 93.585 175.454 1.00 50.76 105 LEU B N 1
ATOM 4746 C CA . LEU B 1 105 ? 32.648 93.739 175.416 1.00 47.51 105 LEU B CA 1
ATOM 4747 C C . LEU B 1 105 ? 32.067 92.548 174.658 1.00 47.24 105 LEU B C 1
ATOM 4748 O O . LEU B 1 105 ? 32.431 92.307 173.502 1.00 47.88 105 LEU B O 1
ATOM 4753 N N . LEU B 1 106 ? 31.194 91.785 175.311 1.00 45.30 106 LEU B N 1
ATOM 4754 C CA . LEU B 1 106 ? 30.545 90.658 174.655 1.00 42.97 106 LEU B CA 1
ATOM 4755 C C . LEU B 1 106 ? 29.248 91.207 174.064 1.00 43.36 106 LEU B C 1
ATOM 4756 O O . LEU B 1 106 ? 28.455 91.831 174.770 1.00 43.05 106 LEU B O 1
ATOM 4761 N N . ILE B 1 107 ? 29.050 91.013 172.765 1.00 43.71 107 ILE B N 1
ATOM 4762 C CA . ILE B 1 107 ? 27.827 91.462 172.107 1.00 44.02 107 ILE B CA 1
ATOM 4763 C C . ILE B 1 107 ? 27.004 90.185 171.822 1.00 45.05 107 ILE B C 1
ATOM 4764 O O . ILE B 1 107 ? 27.378 89.357 170.979 1.00 45.20 107 ILE B O 1
ATOM 4769 N N . VAL B 1 108 ? 25.888 90.027 172.529 1.00 45.55 108 VAL B N 1
ATOM 4770 C CA . VAL B 1 108 ? 25.055 88.836 172.387 1.00 44.63 108 VAL B CA 1
ATOM 4771 C C . VAL B 1 108 ? 23.628 89.061 171.872 1.00 44.89 108 VAL B C 1
ATOM 4772 O O . VAL B 1 108 ? 22.891 89.915 172.384 1.00 45.11 108 VAL B O 1
ATOM 4776 N N . LYS B 1 109 ? 23.246 88.285 170.857 1.00 42.53 109 LYS B N 1
ATOM 4777 C CA . LYS B 1 109 ? 21.903 88.373 170.300 1.00 41.14 109 LYS B CA 1
ATOM 4778 C C . LYS B 1 109 ? 20.960 87.800 171.364 1.00 41.46 109 LYS B C 1
ATOM 4779 O O . LYS B 1 109 ? 21.316 86.848 172.070 1.00 41.15 109 LYS B O 1
ATOM 4785 N N . ASN B 1 110 ? 19.764 88.373 171.484 1.00 40.37 110 ASN B N 1
ATOM 4786 C CA . ASN B 1 110 ? 18.825 87.931 172.515 1.00 40.45 110 ASN B CA 1
ATOM 4787 C C . ASN B 1 110 ? 18.248 86.516 172.384 1.00 39.80 110 ASN B C 1
ATOM 4788 O O . ASN B 1 110 ? 17.193 86.311 171.789 1.00 38.91 110 ASN B O 1
ATOM 4793 N N . TYR B 1 111 ? 18.954 85.546 172.951 1.00 39.41 111 TYR B N 1
ATOM 4794 C CA . TYR B 1 111 ? 18.525 84.154 172.951 1.00 38.69 111 TYR B CA 1
ATOM 4795 C C . TYR B 1 111 ? 19.085 83.526 174.224 1.00 41.32 111 TYR B C 1
ATOM 4796 O O . TYR B 1 111 ? 20.264 83.680 174.551 1.00 41.49 111 TYR B O 1
ATOM 4805 N N . THR B 1 112 ? 18.227 82.828 174.950 1.00 42.79 112 THR B N 1
ATOM 4806 C CA . THR B 1 112 ? 18.618 82.186 176.193 1.00 44.22 112 THR B CA 1
ATOM 4807 C C . THR B 1 112 ? 19.968 81.471 176.153 1.00 43.42 112 THR B C 1
ATOM 4808 O O . THR B 1 112 ? 20.849 81.746 176.979 1.00 42.95 112 THR B O 1
ATOM 4812 N N . GLY B 1 113 ? 20.113 80.542 175.212 1.00 41.80 113 GLY B N 1
ATOM 4813 C CA . GLY B 1 113 ? 21.352 79.795 175.092 1.00 41.33 113 GLY B CA 1
ATOM 4814 C C . GLY B 1 113 ? 22.580 80.684 175.090 1.00 41.29 113 GLY B C 1
ATOM 4815 O O . GLY B 1 113 ? 23.552 80.415 175.800 1.00 41.87 113 GLY B O 1
ATOM 4816 N N . ASP B 1 114 ? 22.547 81.753 174.305 1.00 40.97 114 ASP B N 1
ATOM 4817 C CA . ASP B 1 114 ? 23.693 82.640 174.247 1.00 43.25 114 ASP B CA 1
ATOM 4818 C C . ASP B 1 114 ? 23.860 83.463 175.514 1.00 44.26 114 ASP B C 1
ATOM 4819 O O . ASP B 1 114 ? 24.972 83.619 176.022 1.00 45.13 114 ASP B O 1
ATOM 4824 N N . ARG B 1 115 ? 22.750 83.988 176.022 1.00 44.89 115 ARG B N 1
ATOM 4825 C CA . ARG B 1 115 ? 22.774 84.797 177.228 1.00 43.67 115 ARG B CA 1
ATOM 4826 C C . ARG B 1 115 ? 23.325 83.995 178.394 1.00 44.51 115 ARG B C 1
ATOM 4827 O O . ARG B 1 115 ? 24.176 84.474 179.138 1.00 46.01 115 ARG B O 1
ATOM 4835 N N . LEU B 1 116 ? 22.853 82.767 178.550 1.00 43.70 116 LEU B N 1
ATOM 4836 C CA . LEU B 1 116 ? 23.326 81.943 179.643 1.00 43.66 116 LEU B CA 1
ATOM 4837 C C . LEU B 1 116 ? 24.775 81.491 179.466 1.00 43.63 116 LEU B C 1
ATOM 4838 O O . LEU B 1 116 ? 25.554 81.487 180.427 1.00 42.86 116 LEU B O 1
ATOM 4843 N N . ASN B 1 117 ? 25.149 81.113 178.249 1.00 43.09 117 ASN B N 1
ATOM 4844 C CA . ASN B 1 117 ? 26.514 80.648 178.044 1.00 43.02 117 ASN B CA 1
ATOM 4845 C C . ASN B 1 117 ? 27.573 81.737 178.023 1.00 41.86 117 ASN B C 1
ATOM 4846 O O . ASN B 1 117 ? 28.639 81.560 178.600 1.00 40.55 117 ASN B O 1
ATOM 4851 N N . PHE B 1 118 ? 27.297 82.858 177.371 1.00 41.32 118 PHE B N 1
ATOM 4852 C CA . PHE B 1 118 ? 28.265 83.935 177.368 1.00 43.23 118 PHE B CA 1
ATOM 4853 C C . PHE B 1 118 ? 28.272 84.496 178.791 1.00 45.33 118 PHE B C 1
ATOM 4854 O O . PHE B 1 118 ? 29.309 84.928 179.296 1.00 45.48 118 PHE B O 1
ATOM 4862 N N . GLY B 1 119 ? 27.106 84.460 179.441 1.00 45.40 119 GLY B N 1
ATOM 4863 C CA . GLY B 1 119 ? 26.982 84.962 180.797 1.00 44.28 119 GLY B CA 1
ATOM 4864 C C . GLY B 1 119 ? 27.858 84.237 181.802 1.00 45.31 119 GLY B C 1
ATOM 4865 O O . GLY B 1 119 ? 28.657 84.863 182.509 1.00 44.91 119 GLY B O 1
ATOM 4866 N N . LEU B 1 120 ? 27.709 82.918 181.890 1.00 45.37 120 LEU B N 1
ATOM 4867 C CA . LEU B 1 120 ? 28.538 82.165 182.821 1.00 46.14 120 LEU B CA 1
ATOM 4868 C C . LEU B 1 120 ? 30.004 82.396 182.452 1.00 46.96 120 LEU B C 1
ATOM 4869 O O . LEU B 1 120 ? 30.866 82.453 183.327 1.00 48.25 120 LEU B O 1
ATOM 4874 N N . ALA B 1 121 ? 30.281 82.550 181.157 1.00 47.32 121 ALA B N 1
ATOM 4875 C CA . ALA B 1 121 ? 31.643 82.796 180.695 1.00 47.36 121 ALA B CA 1
ATOM 4876 C C . ALA B 1 121 ? 32.169 84.122 181.259 1.00 48.94 121 ALA B C 1
ATOM 4877 O O . ALA B 1 121 ? 33.281 84.174 181.797 1.00 49.87 121 ALA B O 1
ATOM 4879 N N . ALA B 1 122 ? 31.374 85.186 181.137 1.00 48.16 122 ALA B N 1
ATOM 4880 C CA . ALA B 1 122 ? 31.770 86.496 181.645 1.00 49.45 122 ALA B CA 1
ATOM 4881 C C . ALA B 1 122 ? 32.066 86.396 183.139 1.00 52.11 122 ALA B C 1
ATOM 4882 O O . ALA B 1 122 ? 33.045 86.962 183.634 1.00 53.21 122 ALA B O 1
ATOM 4884 N N . GLU B 1 123 ? 31.217 85.666 183.856 1.00 52.63 123 GLU B N 1
ATOM 4885 C CA . GLU B 1 123 ? 31.391 85.494 185.285 1.00 52.88 123 GLU B CA 1
ATOM 4886 C C . GLU B 1 123 ? 32.692 84.779 185.603 1.00 53.48 123 GLU B C 1
ATOM 4887 O O . GLU B 1 123 ? 33.414 85.180 186.512 1.00 55.27 123 GLU B O 1
ATOM 4893 N N . LYS B 1 124 ? 32.989 83.717 184.865 1.00 53.22 124 LYS B N 1
ATOM 4894 C CA . LYS B 1 124 ? 34.220 82.973 185.110 1.00 53.27 124 LYS B CA 1
ATOM 4895 C C . LYS B 1 124 ? 35.423 83.818 184.721 1.00 53.23 124 LYS B C 1
ATOM 4896 O O . LYS B 1 124 ? 36.514 83.647 185.267 1.00 54.38 124 LYS B O 1
ATOM 4902 N N . ALA B 1 125 ? 35.215 84.734 183.781 1.00 52.28 125 ALA B N 1
ATOM 4903 C CA . ALA B 1 125 ? 36.287 85.602 183.314 1.00 52.41 125 ALA B CA 1
ATOM 4904 C C . ALA B 1 125 ? 36.597 86.641 184.378 1.00 52.33 125 ALA B C 1
ATOM 4905 O O . ALA B 1 125 ? 37.759 86.928 184.666 1.00 52.15 125 ALA B O 1
ATOM 4907 N N . ARG B 1 126 ? 35.542 87.202 184.958 1.00 53.21 126 ARG B N 1
ATOM 4908 C CA . ARG B 1 126 ? 35.686 88.206 185.999 1.00 53.81 126 ARG B CA 1
ATOM 4909 C C . ARG B 1 126 ? 36.450 87.652 187.200 1.00 53.60 126 ARG B C 1
ATOM 4910 O O . ARG B 1 126 ? 37.262 88.357 187.800 1.00 53.75 126 ARG B O 1
ATOM 4918 N N . ARG B 1 127 ? 36.204 86.394 187.542 1.00 53.02 127 ARG B N 1
ATOM 4919 C CA . ARG B 1 127 ? 36.912 85.785 188.652 1.00 54.98 127 ARG B CA 1
ATOM 4920 C C . ARG B 1 127 ? 38.408 85.686 188.324 1.00 55.89 127 ARG B C 1
ATOM 4921 O O . ARG B 1 127 ? 39.252 85.635 189.219 1.00 56.13 127 ARG B O 1
ATOM 4929 N N . LEU B 1 128 ? 38.727 85.661 187.033 1.00 55.77 128 LEU B N 1
ATOM 4930 C CA . LEU B 1 128 ? 40.107 85.574 186.579 1.00 54.59 128 LEU B CA 1
ATOM 4931 C C . LEU B 1 128 ? 40.724 86.964 186.376 1.00 54.05 128 LEU B C 1
ATOM 4932 O O . LEU B 1 128 ? 41.799 87.106 185.795 1.00 54.84 128 LEU B O 1
ATOM 4937 N N . GLY B 1 129 ? 40.033 87.997 186.840 1.00 52.37 129 GLY B N 1
ATOM 4938 C CA . GLY B 1 129 ? 40.579 89.332 186.721 1.00 51.09 129 GLY B CA 1
ATOM 4939 C C . GLY B 1 129 ? 40.306 90.121 185.460 1.00 52.09 129 GLY B C 1
ATOM 4940 O O . GLY B 1 129 ? 40.671 91.301 185.384 1.00 52.52 129 GLY B O 1
ATOM 4941 N N . TYR B 1 130 ? 39.679 89.505 184.463 1.00 52.24 130 TYR B N 1
ATOM 4942 C CA . TYR B 1 130 ? 39.390 90.239 183.239 1.00 52.22 130 TYR B CA 1
ATOM 4943 C C . TYR B 1 130 ? 38.234 91.204 183.467 1.00 53.23 130 TYR B C 1
ATOM 4944 O O . TYR B 1 130 ? 37.365 90.955 184.304 1.00 52.48 130 TYR B O 1
ATOM 4953 N N . ASN B 1 131 ? 38.241 92.318 182.739 1.00 54.88 131 ASN B N 1
ATOM 4954 C CA . ASN B 1 131 ? 37.162 93.288 182.832 1.00 56.72 131 ASN B CA 1
ATOM 4955 C C . ASN B 1 131 ? 36.228 92.944 181.690 1.00 57.37 131 ASN B C 1
ATOM 4956 O O . ASN B 1 131 ? 36.627 92.984 180.524 1.00 57.36 131 ASN B O 1
ATOM 4961 N N . VAL B 1 132 ? 34.987 92.600 182.028 1.00 57.09 132 VAL B N 1
ATOM 4962 C CA . VAL B 1 132 ? 34.016 92.207 181.021 1.00 56.30 132 VAL B CA 1
ATOM 4963 C C . VAL B 1 132 ? 32.671 92.910 181.126 1.00 55.76 132 VAL B C 1
ATOM 4964 O O . VAL B 1 132 ? 32.180 93.183 182.221 1.00 55.75 132 VAL B O 1
ATOM 4968 N N . GLU B 1 133 ? 32.086 93.195 179.970 1.00 54.24 133 GLU B N 1
ATOM 4969 C CA . GLU B 1 133 ? 30.769 93.810 179.901 1.00 54.51 133 GLU B CA 1
ATOM 4970 C C . GLU B 1 133 ? 29.980 93.051 178.835 1.00 53.89 133 GLU B C 1
ATOM 4971 O O . GLU B 1 133 ? 30.561 92.562 177.863 1.00 53.95 133 GLU B O 1
ATOM 4977 N N . MET B 1 134 ? 28.668 92.932 179.027 1.00 52.22 134 MET B N 1
ATOM 4978 C CA . MET B 1 134 ? 27.833 92.228 178.063 1.00 49.65 134 MET B CA 1
ATOM 4979 C C . MET B 1 134 ? 26.652 93.065 177.605 1.00 48.61 134 MET B C 1
ATOM 4980 O O . MET B 1 134 ? 25.941 93.649 178.423 1.00 49.47 134 MET B O 1
ATOM 4985 N N . LEU B 1 135 ? 26.446 93.131 176.294 1.00 46.91 135 LEU B N 1
ATOM 4986 C CA . LEU B 1 135 ? 25.329 93.888 175.748 1.00 45.87 135 LEU B CA 1
ATOM 4987 C C . LEU B 1 135 ? 24.432 92.953 174.970 1.00 47.14 135 LEU B C 1
ATOM 4988 O O . LEU B 1 135 ? 24.829 92.446 173.911 1.00 47.87 135 LEU B O 1
ATOM 4993 N N . ILE B 1 136 ? 23.229 92.714 175.496 1.00 47.05 136 ILE B N 1
ATOM 4994 C CA . ILE B 1 136 ? 22.262 91.845 174.828 1.00 47.03 136 ILE B CA 1
ATOM 4995 C C . ILE B 1 136 ? 21.506 92.696 173.803 1.00 46.79 136 ILE B C 1
ATOM 4996 O O . ILE B 1 136 ? 20.930 93.736 174.155 1.00 47.21 136 ILE B O 1
ATOM 5001 N N . VAL B 1 137 ? 21.522 92.267 172.540 1.00 45.05 137 VAL B N 1
ATOM 5002 C CA . VAL B 1 137 ? 20.833 92.999 171.479 1.00 43.44 137 VAL B CA 1
ATOM 5003 C C . VAL B 1 137 ? 19.492 92.348 171.111 1.00 43.10 137 VAL B C 1
ATOM 5004 O O . VAL B 1 137 ? 19.437 91.153 170.779 1.00 43.33 137 VAL B O 1
ATOM 5008 N N . GLY B 1 138 ? 18.421 93.136 171.180 1.00 41.62 138 GLY B N 1
ATOM 5009 C CA . GLY B 1 138 ? 17.095 92.639 170.854 1.00 40.66 138 GLY B CA 1
ATOM 5010 C C . GLY B 1 138 ? 16.425 93.666 169.971 1.00 41.25 138 GLY B C 1
ATOM 5011 O O . GLY B 1 138 ? 15.561 94.414 170.416 1.00 42.83 138 GLY B O 1
ATOM 5012 N N . ASP B 1 139 ? 16.814 93.690 168.704 1.00 41.58 139 ASP B N 1
ATOM 5013 C CA . ASP B 1 139 ? 16.287 94.668 167.761 1.00 42.42 139 ASP B CA 1
ATOM 5014 C C . ASP B 1 139 ? 14.980 94.329 167.042 1.00 42.50 139 ASP B C 1
ATOM 5015 O O . ASP B 1 139 ? 14.359 95.214 166.453 1.00 43.64 139 ASP B O 1
ATOM 5020 N N . ASP B 1 140 ? 14.556 93.068 167.082 1.00 41.78 140 ASP B N 1
ATOM 5021 C CA . ASP B 1 140 ? 13.322 92.666 166.407 1.00 41.89 140 ASP B CA 1
ATOM 5022 C C . ASP B 1 140 ? 12.094 93.389 166.982 1.00 43.16 140 ASP B C 1
ATOM 5023 O O . ASP B 1 140 ? 11.953 93.518 168.207 1.00 43.57 140 ASP B O 1
ATOM 5028 N N . ILE B 1 141 ? 11.211 93.871 166.107 1.00 42.76 141 ILE B N 1
ATOM 5029 C CA . ILE B 1 141 ? 9.997 94.562 166.556 1.00 42.61 141 ILE B CA 1
ATOM 5030 C C . ILE B 1 141 ? 8.732 93.812 166.152 1.00 43.58 141 ILE B C 1
ATOM 5031 O O . ILE B 1 141 ? 7.622 94.308 166.316 1.00 45.10 141 ILE B O 1
ATOM 5036 N N . SER B 1 142 ? 8.897 92.615 165.618 1.00 44.76 142 SER B N 1
ATOM 5037 C CA . SER B 1 142 ? 7.747 91.842 165.170 1.00 46.10 142 SER B CA 1
ATOM 5038 C C . SER B 1 142 ? 6.786 91.397 166.272 1.00 46.87 142 SER B C 1
ATOM 5039 O O . SER B 1 142 ? 5.593 91.190 166.020 1.00 45.23 142 SER B O 1
ATOM 5042 N N . LEU B 1 143 ? 7.303 91.243 167.485 1.00 47.81 143 LEU B N 1
ATOM 5043 C CA . LEU B 1 143 ? 6.481 90.765 168.596 1.00 50.87 143 LEU B CA 1
ATOM 5044 C C . LEU B 1 143 ? 6.410 91.745 169.754 1.00 53.71 143 LEU B C 1
ATOM 5045 O O . LEU B 1 143 ? 7.106 91.590 170.755 1.00 54.51 143 LEU B O 1
ATOM 5050 N N . PRO B 1 144 ? 5.542 92.758 169.647 1.00 57.08 144 PRO B N 1
ATOM 5051 C CA . PRO B 1 144 ? 5.403 93.762 170.708 1.00 58.96 144 PRO B CA 1
ATOM 5052 C C . PRO B 1 144 ? 5.163 93.156 172.088 1.00 60.56 144 PRO B C 1
ATOM 5053 O O . PRO B 1 144 ? 5.716 93.633 173.078 1.00 59.91 144 PRO B O 1
ATOM 5057 N N . ASP B 1 145 ? 4.352 92.100 172.145 1.00 62.58 145 ASP B N 1
ATOM 5058 C CA . ASP B 1 145 ? 4.031 91.456 173.417 1.00 65.43 145 ASP B CA 1
ATOM 5059 C C . ASP B 1 145 ? 5.154 90.607 173.978 1.00 66.52 145 ASP B C 1
ATOM 5060 O O . ASP B 1 145 ? 5.003 89.991 175.034 1.00 67.43 145 ASP B O 1
ATOM 5065 N N . ASN B 1 146 ? 6.277 90.563 173.275 1.00 66.99 146 ASN B N 1
ATOM 5066 C CA . ASN B 1 146 ? 7.397 89.768 173.739 1.00 67.11 146 ASN B CA 1
ATOM 5067 C C . ASN B 1 146 ? 8.281 90.564 174.702 1.00 65.96 146 ASN B C 1
ATOM 5068 O O . ASN B 1 146 ? 8.690 91.698 174.422 1.00 65.28 146 ASN B O 1
ATOM 5073 N N . LYS B 1 147 ? 8.554 89.955 175.851 1.00 64.58 147 LYS B N 1
ATOM 5074 C CA . LYS B 1 147 ? 9.383 90.567 176.880 1.00 62.14 147 LYS B CA 1
ATOM 5075 C C . LYS B 1 147 ? 10.842 90.638 176.432 1.00 59.35 147 LYS B C 1
ATOM 5076 O O . LYS B 1 147 ? 11.574 91.559 176.799 1.00 57.39 147 LYS B O 1
ATOM 5082 N N . HIS B 1 148 ? 11.254 89.659 175.633 1.00 56.10 148 HIS B N 1
ATOM 5083 C CA . HIS B 1 148 ? 12.620 89.604 175.151 1.00 53.38 148 HIS B CA 1
ATOM 5084 C C . HIS B 1 148 ? 12.706 89.616 173.626 1.00 51.60 148 HIS B C 1
ATOM 5085 O O . HIS B 1 148 ? 12.706 88.568 172.990 1.00 51.12 148 HIS B O 1
ATOM 5092 N N . PRO B 1 149 ? 12.789 90.809 173.023 1.00 49.91 149 PRO B N 1
ATOM 5093 C CA . PRO B 1 149 ? 12.878 90.940 171.566 1.00 48.27 149 PRO B CA 1
ATOM 5094 C C . PRO B 1 149 ? 14.066 90.150 171.042 1.00 47.99 149 PRO B C 1
ATOM 5095 O O . PRO B 1 149 ? 15.181 90.256 171.566 1.00 47.88 149 PRO B O 1
ATOM 5099 N N . ARG B 1 150 ? 13.832 89.364 170.001 1.00 46.43 150 ARG B N 1
ATOM 5100 C CA . ARG B 1 150 ? 14.898 88.575 169.416 1.00 44.07 150 ARG B CA 1
ATOM 5101 C C . ARG B 1 150 ? 15.939 89.496 168.798 1.00 43.56 150 ARG B C 1
ATOM 5102 O O . ARG B 1 150 ? 15.625 90.610 168.376 1.00 42.66 150 ARG B O 1
ATOM 5110 N N . GLY B 1 151 ? 17.181 89.024 168.768 1.00 43.29 151 GLY B N 1
ATOM 5111 C CA . GLY B 1 151 ? 18.251 89.787 168.168 1.00 42.31 151 GLY B CA 1
ATOM 5112 C C . GLY B 1 151 ? 18.470 89.215 166.785 1.00 41.61 151 GLY B C 1
ATOM 5113 O O . GLY B 1 151 ? 18.693 88.010 166.648 1.00 39.35 151 GLY B O 1
ATOM 5114 N N . ILE B 1 152 ? 18.372 90.084 165.776 1.00 41.13 152 ILE B N 1
ATOM 5115 C CA . ILE B 1 152 ? 18.563 89.708 164.383 1.00 41.02 152 ILE B CA 1
ATOM 5116 C C . ILE B 1 152 ? 19.558 90.604 163.638 1.00 41.86 152 ILE B C 1
ATOM 5117 O O . ILE B 1 152 ? 20.488 91.131 164.242 1.00 43.28 152 ILE B O 1
ATOM 5122 N N . ALA B 1 153 ? 19.358 90.779 162.336 1.00 41.49 153 ALA B N 1
ATOM 5123 C CA . ALA B 1 153 ? 20.272 91.560 161.499 1.00 42.33 153 ALA B CA 1
ATOM 5124 C C . ALA B 1 153 ? 20.887 92.832 162.102 1.00 43.24 153 ALA B C 1
ATOM 5125 O O . ALA B 1 153 ? 22.100 93.041 161.985 1.00 42.57 153 ALA B O 1
ATOM 5127 N N . GLY B 1 154 ? 20.068 93.663 162.751 1.00 42.97 154 GLY B N 1
ATOM 5128 C CA . GLY B 1 154 ? 20.565 94.903 163.335 1.00 40.94 154 GLY B CA 1
ATOM 5129 C C . GLY B 1 154 ? 21.790 94.740 164.213 1.00 40.99 154 GLY B C 1
ATOM 5130 O O . GLY B 1 154 ? 22.585 95.670 164.378 1.00 40.82 154 GLY B O 1
ATOM 5131 N N . THR B 1 155 ? 21.950 93.554 164.782 1.00 39.98 155 THR B N 1
ATOM 5132 C CA . THR B 1 155 ? 23.091 93.280 165.645 1.00 39.86 155 THR B CA 1
ATOM 5133 C C . THR B 1 155 ? 24.410 93.759 165.046 1.00 41.09 155 THR B C 1
ATOM 5134 O O . THR B 1 155 ? 25.229 94.352 165.750 1.00 41.94 155 THR B O 1
ATOM 5138 N N . ILE B 1 156 ? 24.625 93.508 163.757 1.00 41.12 156 ILE B N 1
ATOM 5139 C CA . ILE B 1 156 ? 25.884 93.918 163.153 1.00 43.20 156 ILE B CA 1
ATOM 5140 C C . ILE B 1 156 ? 26.038 95.435 163.124 1.00 43.99 156 ILE B C 1
ATOM 5141 O O . ILE B 1 156 ? 27.155 95.945 163.100 1.00 45.31 156 ILE B O 1
ATOM 5146 N N . LEU B 1 157 ? 24.937 96.171 163.115 1.00 43.78 157 LEU B N 1
ATOM 5147 C CA . LEU B 1 157 ? 25.079 97.615 163.126 1.00 44.48 157 LEU B CA 1
ATOM 5148 C C . LEU B 1 157 ? 25.659 97.976 164.489 1.00 45.84 157 LEU B C 1
ATOM 5149 O O . LEU B 1 157 ? 26.357 98.985 164.636 1.00 47.41 157 LEU B O 1
ATOM 5154 N N . VAL B 1 158 ? 25.379 97.135 165.480 1.00 44.59 158 VAL B N 1
ATOM 5155 C CA . VAL B 1 158 ? 25.887 97.363 166.823 1.00 44.75 158 VAL B CA 1
ATOM 5156 C C . VAL B 1 158 ? 27.384 97.044 166.821 1.00 46.37 158 VAL B C 1
ATOM 5157 O O . VAL B 1 158 ? 28.183 97.754 167.447 1.00 46.53 158 VAL B O 1
ATOM 5161 N N . HIS B 1 159 ? 27.771 95.987 166.109 1.00 47.34 159 HIS B N 1
ATOM 5162 C CA . HIS B 1 159 ? 29.188 95.639 166.032 1.00 46.90 159 HIS B CA 1
ATOM 5163 C C . HIS B 1 159 ? 29.951 96.842 165.456 1.00 46.61 159 HIS B C 1
ATOM 5164 O O . HIS B 1 159 ? 31.008 97.229 165.952 1.00 45.77 159 HIS B O 1
ATOM 5171 N N . LYS B 1 160 ? 29.389 97.427 164.407 1.00 46.80 160 LYS B N 1
ATOM 5172 C CA . LYS B 1 160 ? 29.997 98.563 163.722 1.00 48.24 160 LYS B CA 1
ATOM 5173 C C . LYS B 1 160 ? 30.325 99.722 164.664 1.00 49.68 160 LYS B C 1
ATOM 5174 O O . LYS B 1 160 ? 31.441 100.248 164.665 1.00 48.93 160 LYS B O 1
ATOM 5180 N N . ILE B 1 161 ? 29.345 100.126 165.460 1.00 51.65 161 ILE B N 1
ATOM 5181 C CA . ILE B 1 161 ? 29.539 101.223 166.400 1.00 52.52 161 ILE B CA 1
ATOM 5182 C C . ILE B 1 161 ? 30.526 100.831 167.508 1.00 52.71 161 ILE B C 1
ATOM 5183 O O . ILE B 1 161 ? 31.435 101.590 167.846 1.00 51.67 161 ILE B O 1
ATOM 5188 N N . ALA B 1 162 ? 30.349 99.647 168.072 1.00 53.17 162 ALA B N 1
ATOM 5189 C CA . ALA B 1 162 ? 31.248 99.197 169.120 1.00 53.25 162 ALA B CA 1
ATOM 5190 C C . ALA B 1 162 ? 32.677 99.180 168.584 1.00 54.41 162 ALA B C 1
ATOM 5191 O O . ALA B 1 162 ? 33.612 99.638 169.248 1.00 54.77 162 ALA B O 1
ATOM 5193 N N . GLY B 1 163 ? 32.834 98.644 167.377 1.00 55.45 163 GLY B N 1
ATOM 5194 C CA . GLY B 1 163 ? 34.145 98.560 166.759 1.00 56.15 163 GLY B CA 1
ATOM 5195 C C . GLY B 1 163 ? 34.814 99.912 166.579 1.00 56.84 163 GLY B C 1
ATOM 5196 O O . GLY B 1 163 ? 36.013 100.056 166.832 1.00 56.33 163 GLY B O 1
ATOM 5197 N N . TYR B 1 164 ? 34.040 100.901 166.135 1.00 57.32 164 TYR B N 1
ATOM 5198 C CA . TYR B 1 164 ? 34.555 102.244 165.926 1.00 57.12 164 TYR B CA 1
ATOM 5199 C C . TYR B 1 164 ? 35.308 102.724 167.168 1.00 57.61 164 TYR B C 1
ATOM 5200 O O . TYR B 1 164 ? 36.499 103.036 167.109 1.00 57.89 164 TYR B O 1
ATOM 5209 N N . PHE B 1 165 ? 34.609 102.770 168.295 1.00 56.84 165 PHE B N 1
ATOM 5210 C CA . PHE B 1 165 ? 35.202 103.230 169.537 1.00 57.52 165 PHE B CA 1
ATOM 5211 C C . PHE B 1 165 ? 36.331 102.346 170.066 1.00 58.43 165 PHE B C 1
ATOM 5212 O O . PHE B 1 165 ? 37.363 102.849 170.501 1.00 59.03 165 PHE B O 1
ATOM 5220 N N . ALA B 1 166 ? 36.156 101.032 170.014 1.00 59.42 166 ALA B N 1
ATOM 5221 C CA . ALA B 1 166 ? 37.190 100.126 170.512 1.00 59.29 166 ALA B CA 1
ATOM 5222 C C . ALA B 1 166 ? 38.525 100.277 169.781 1.00 60.50 166 ALA B C 1
ATOM 5223 O O . ALA B 1 166 ? 39.584 100.254 170.410 1.00 61.45 166 ALA B O 1
ATOM 5225 N N . GLU B 1 167 ? 38.481 100.418 168.457 1.00 61.13 167 GLU B N 1
ATOM 5226 C CA . GLU B 1 167 ? 39.704 100.566 167.671 1.00 61.56 167 GLU B CA 1
ATOM 5227 C C . GLU B 1 167 ? 40.428 101.858 168.008 1.00 61.96 167 GLU B C 1
ATOM 5228 O O . GLU B 1 167 ? 41.660 101.919 167.995 1.00 62.24 167 GLU B O 1
ATOM 5234 N N . ARG B 1 168 ? 39.653 102.888 168.319 1.00 61.94 168 ARG B N 1
ATOM 5235 C CA . ARG B 1 168 ? 40.202 104.192 168.637 1.00 60.86 168 ARG B CA 1
ATOM 5236 C C . ARG B 1 168 ? 40.586 104.358 170.104 1.00 61.37 168 ARG B C 1
ATOM 5237 O O . ARG B 1 168 ? 40.595 105.469 170.629 1.00 62.93 168 ARG B O 1
ATOM 5245 N N . GLY B 1 169 ? 40.901 103.240 170.753 1.00 60.15 169 GLY B N 1
ATOM 5246 C CA . GLY B 1 169 ? 41.327 103.262 172.140 1.00 59.57 169 GLY B CA 1
ATOM 5247 C C . GLY B 1 169 ? 40.402 103.732 173.250 1.00 60.01 169 GLY B C 1
ATOM 5248 O O . GLY B 1 169 ? 40.867 103.908 174.378 1.00 58.80 169 GLY B O 1
ATOM 5249 N N . TYR B 1 170 ? 39.118 103.947 172.973 1.00 60.17 170 TYR B N 1
ATOM 5250 C CA . TYR B 1 170 ? 38.217 104.381 174.044 1.00 60.17 170 TYR B CA 1
ATOM 5251 C C . TYR B 1 170 ? 38.103 103.257 175.069 1.00 60.61 170 TYR B C 1
ATOM 5252 O O . TYR B 1 170 ? 38.358 102.096 174.754 1.00 61.40 170 TYR B O 1
ATOM 5261 N N . ASN B 1 171 ? 37.720 103.593 176.298 1.00 60.88 171 ASN B N 1
ATOM 5262 C CA . ASN B 1 171 ? 37.625 102.580 177.340 1.00 60.96 171 ASN B CA 1
ATOM 5263 C C . ASN B 1 171 ? 36.363 101.727 177.273 1.00 60.38 171 ASN B C 1
ATOM 5264 O O . ASN B 1 171 ? 35.354 102.114 176.682 1.00 60.08 171 ASN B O 1
ATOM 5269 N N . LEU B 1 172 ? 36.443 100.557 177.893 1.00 59.65 172 LEU B N 1
ATOM 5270 C CA . LEU B 1 172 ? 35.336 99.614 177.934 1.00 58.51 172 LEU B CA 1
ATOM 5271 C C . LEU B 1 172 ? 34.010 100.301 178.208 1.00 58.11 172 LEU B C 1
ATOM 5272 O O . LEU B 1 172 ? 33.039 100.120 177.472 1.00 58.13 172 LEU B O 1
ATOM 5277 N N . ALA B 1 173 ? 33.978 101.091 179.272 1.00 57.60 173 ALA B N 1
ATOM 5278 C CA . ALA B 1 173 ? 32.769 101.800 179.663 1.00 57.30 173 ALA B CA 1
ATOM 5279 C C . ALA B 1 173 ? 32.188 102.592 178.510 1.00 56.51 173 ALA B C 1
ATOM 5280 O O . ALA B 1 173 ? 30.970 102.630 178.326 1.00 56.00 173 ALA B O 1
ATOM 5282 N N . THR B 1 174 ? 33.064 103.225 177.736 1.00 56.49 174 THR B N 1
ATOM 5283 C CA . THR B 1 174 ? 32.633 104.031 176.597 1.00 58.33 174 THR B CA 1
ATOM 5284 C C . THR B 1 174 ? 32.121 103.148 175.463 1.00 58.67 174 THR B C 1
ATOM 5285 O O . THR B 1 174 ? 31.089 103.441 174.845 1.00 58.66 174 THR B O 1
ATOM 5289 N N . VAL B 1 175 ? 32.845 102.066 175.197 1.00 59.01 175 VAL B N 1
ATOM 5290 C CA . VAL B 1 175 ? 32.449 101.132 174.156 1.00 60.01 175 VAL B CA 1
ATOM 5291 C C . VAL B 1 175 ? 31.017 100.676 174.466 1.00 60.91 175 VAL B C 1
ATOM 5292 O O . VAL B 1 175 ? 30.109 100.819 173.639 1.00 60.86 175 VAL B O 1
ATOM 5296 N N . LEU B 1 176 ? 30.823 100.148 175.673 1.00 61.13 176 LEU B N 1
ATOM 5297 C CA . LEU B 1 176 ? 29.514 99.675 176.118 1.00 60.21 176 LEU B CA 1
ATOM 5298 C C . LEU B 1 176 ? 28.452 100.756 175.981 1.00 59.92 176 LEU B C 1
ATOM 5299 O O . LEU B 1 176 ? 27.382 100.513 175.423 1.00 61.37 176 LEU B O 1
ATOM 5304 N N . ARG B 1 177 ? 28.756 101.947 176.484 1.00 60.18 177 ARG B N 1
ATOM 5305 C CA . ARG B 1 177 ? 27.818 103.068 176.436 1.00 60.15 177 ARG B CA 1
ATOM 5306 C C . ARG B 1 177 ? 27.316 103.297 175.017 1.00 58.04 177 ARG B C 1
ATOM 5307 O O . ARG B 1 177 ? 26.115 103.278 174.755 1.00 55.72 177 ARG B O 1
ATOM 5315 N N . GLU B 1 178 ? 28.257 103.515 174.108 1.00 58.02 178 GLU B N 1
ATOM 5316 C CA . GLU B 1 178 ? 27.943 103.767 172.708 1.00 58.77 178 GLU B CA 1
ATOM 5317 C C . GLU B 1 178 ? 27.237 102.582 172.050 1.00 57.98 178 GLU B C 1
ATOM 5318 O O . GLU B 1 178 ? 26.275 102.756 171.291 1.00 57.45 178 GLU B O 1
ATOM 5324 N N . ALA B 1 179 ? 27.730 101.381 172.344 1.00 56.74 179 ALA B N 1
ATOM 5325 C CA . ALA B 1 179 ? 27.160 100.154 171.805 1.00 55.89 179 ALA B CA 1
ATOM 5326 C C . ALA B 1 179 ? 25.698 100.041 172.211 1.00 54.59 179 ALA B C 1
ATOM 5327 O O . ALA B 1 179 ? 24.838 99.681 171.405 1.00 54.42 179 ALA B O 1
ATOM 5329 N N . GLN B 1 180 ? 25.421 100.341 173.471 1.00 53.63 180 GLN B N 1
ATOM 5330 C CA . GLN B 1 180 ? 24.059 100.276 173.964 1.00 54.26 180 GLN B CA 1
ATOM 5331 C C . GLN B 1 180 ? 23.227 101.357 173.272 1.00 53.36 180 GLN B C 1
ATOM 5332 O O . GLN B 1 180 ? 22.070 101.132 172.906 1.00 52.93 180 GLN B O 1
ATOM 5338 N N . TYR B 1 181 ? 23.833 102.526 173.078 1.00 53.28 181 TYR B N 1
ATOM 5339 C CA . TYR B 1 181 ? 23.144 103.639 172.436 1.00 53.37 181 TYR B CA 1
ATOM 5340 C C . TYR B 1 181 ? 22.730 103.249 171.028 1.00 52.79 181 TYR B C 1
ATOM 5341 O O . TYR B 1 181 ? 21.623 103.565 170.585 1.00 52.86 181 TYR B O 1
ATOM 5350 N N . ALA B 1 182 ? 23.622 102.561 170.322 1.00 51.76 182 ALA B N 1
ATOM 5351 C CA . ALA B 1 182 ? 23.316 102.128 168.963 1.00 50.76 182 ALA B CA 1
ATOM 5352 C C . ALA B 1 182 ? 22.171 101.123 169.002 1.00 49.31 182 ALA B C 1
ATOM 5353 O O . ALA B 1 182 ? 21.197 101.245 168.259 1.00 48.73 182 ALA B O 1
ATOM 5355 N N . ALA B 1 183 ? 22.290 100.137 169.882 1.00 48.28 183 ALA B N 1
ATOM 5356 C CA . ALA B 1 183 ? 21.264 99.118 170.010 1.00 48.38 183 ALA B CA 1
ATOM 5357 C C . ALA B 1 183 ? 19.903 99.774 170.176 1.00 48.51 183 ALA B C 1
ATOM 5358 O O . ALA B 1 183 ? 18.984 99.509 169.407 1.00 49.79 183 ALA B O 1
ATOM 5360 N N . SER B 1 184 ? 19.788 100.645 171.169 1.00 49.82 184 SER B N 1
ATOM 5361 C CA . SER B 1 184 ? 18.528 101.338 171.456 1.00 51.35 184 SER B CA 1
ATOM 5362 C C . SER B 1 184 ? 17.949 102.096 170.269 1.00 51.45 184 SER B C 1
ATOM 5363 O O . SER B 1 184 ? 16.763 102.434 170.254 1.00 51.31 184 SER B O 1
ATOM 5366 N N . ASN B 1 185 ? 18.787 102.353 169.271 1.00 51.52 185 ASN B N 1
ATOM 5367 C CA . ASN B 1 185 ? 18.352 103.072 168.086 1.00 51.84 185 ASN B CA 1
ATOM 5368 C C . ASN B 1 185 ? 18.270 102.177 166.858 1.00 52.23 185 ASN B C 1
ATOM 5369 O O . ASN B 1 185 ? 18.254 102.661 165.720 1.00 53.52 185 ASN B O 1
ATOM 5374 N N . THR B 1 186 ? 18.198 100.872 167.089 1.00 51.39 186 THR B N 1
ATOM 5375 C CA . THR B 1 186 ? 18.124 99.925 165.989 1.00 50.37 186 THR B CA 1
ATOM 5376 C C . THR B 1 186 ? 16.820 99.139 166.034 1.00 49.60 186 THR B C 1
ATOM 5377 O O . THR B 1 186 ? 16.450 98.567 167.062 1.00 50.28 186 THR B O 1
ATOM 5381 N N . PHE B 1 187 ? 16.124 99.124 164.902 1.00 48.83 187 PHE B N 1
ATOM 5382 C CA . PHE B 1 187 ? 14.850 98.432 164.783 1.00 46.85 187 PHE B CA 1
ATOM 5383 C C . PHE B 1 187 ? 14.838 97.577 163.524 1.00 45.99 187 PHE B C 1
ATOM 5384 O O . PHE B 1 187 ? 15.154 98.052 162.428 1.00 46.85 187 PHE B O 1
ATOM 5392 N N . SER B 1 188 ? 14.474 96.311 163.680 1.00 44.54 188 SER B N 1
ATOM 5393 C CA . SER B 1 188 ? 14.449 95.405 162.549 1.00 43.07 188 SER B CA 1
ATOM 5394 C C . SER B 1 188 ? 13.147 94.626 162.460 1.00 43.27 188 SER B C 1
ATOM 5395 O O . SER B 1 188 ? 12.506 94.332 163.474 1.00 44.49 188 SER B O 1
ATOM 5398 N N . LEU B 1 189 ? 12.768 94.296 161.231 1.00 42.33 189 LEU B N 1
ATOM 5399 C CA . LEU B 1 189 ? 11.572 93.520 160.963 1.00 41.24 189 LEU B CA 1
ATOM 5400 C C . LEU B 1 189 ? 11.845 92.603 159.771 1.00 41.70 189 LEU B C 1
ATOM 5401 O O . LEU B 1 189 ? 12.289 93.053 158.718 1.00 42.30 189 LEU B O 1
ATOM 5406 N N . GLY B 1 190 ? 11.587 91.314 159.940 1.00 42.41 190 GLY B N 1
ATOM 5407 C CA . GLY B 1 190 ? 11.821 90.379 158.858 1.00 41.51 190 GLY B CA 1
ATOM 5408 C C . GLY B 1 190 ? 10.551 89.732 158.353 1.00 42.95 190 GLY B C 1
ATOM 5409 O O . GLY B 1 190 ? 9.511 89.784 159.010 1.00 42.57 190 GLY B O 1
ATOM 5410 N N . VAL B 1 191 ? 10.633 89.132 157.168 1.00 43.39 191 VAL B N 1
ATOM 5411 C CA . VAL B 1 191 ? 9.494 88.447 156.570 1.00 42.29 191 VAL B CA 1
ATOM 5412 C C . VAL B 1 191 ? 10.044 87.308 155.732 1.00 41.38 191 VAL B C 1
ATOM 5413 O O . VAL B 1 191 ? 11.118 87.436 155.146 1.00 42.93 191 VAL B O 1
ATOM 5417 N N . ALA B 1 192 ? 9.322 86.195 155.676 1.00 39.30 192 ALA B N 1
ATOM 5418 C CA . ALA B 1 192 ? 9.790 85.059 154.901 1.00 39.56 192 ALA B CA 1
ATOM 5419 C C . ALA B 1 192 ? 8.663 84.294 154.203 1.00 39.11 192 ALA B C 1
ATOM 5420 O O . ALA B 1 192 ? 7.538 84.222 154.697 1.00 39.20 192 ALA B O 1
ATOM 5422 N N . LEU B 1 193 ? 8.981 83.730 153.044 1.00 37.88 193 LEU B N 1
ATOM 5423 C CA . LEU B 1 193 ? 8.031 82.948 152.278 1.00 36.73 193 LEU B CA 1
ATOM 5424 C C . LEU B 1 193 ? 8.180 81.483 152.662 1.00 36.57 193 LEU B C 1
ATOM 5425 O O . LEU B 1 193 ? 7.273 80.692 152.468 1.00 37.54 193 LEU B O 1
ATOM 5430 N N . SER B 1 194 ? 9.340 81.118 153.192 1.00 35.97 194 SER B N 1
ATOM 5431 C CA . SER B 1 194 ? 9.553 79.748 153.644 1.00 38.93 194 SER B CA 1
ATOM 5432 C C . SER B 1 194 ? 10.749 79.681 154.585 1.00 39.49 194 SER B C 1
ATOM 5433 O O . SER B 1 194 ? 11.657 80.515 154.523 1.00 40.19 194 SER B O 1
ATOM 5436 N N . SER B 1 195 ? 10.742 78.703 155.477 1.00 39.42 195 SER B N 1
ATOM 5437 C CA . SER B 1 195 ? 11.842 78.568 156.405 1.00 38.94 195 SER B CA 1
ATOM 5438 C C . SER B 1 195 ? 13.058 78.027 155.641 1.00 38.15 195 SER B C 1
ATOM 5439 O O . SER B 1 195 ? 13.030 77.927 154.422 1.00 36.82 195 SER B O 1
ATOM 5442 N N . CYS B 1 196 ? 14.117 77.675 156.353 1.00 38.42 196 CYS B N 1
ATOM 5443 C CA . CYS B 1 196 ? 15.334 77.190 155.710 1.00 38.34 196 CYS B CA 1
ATOM 5444 C C . CYS B 1 196 ? 15.489 75.673 155.697 1.00 37.49 196 CYS B C 1
ATOM 5445 O O . CYS B 1 196 ? 14.844 74.964 156.453 1.00 36.27 196 CYS B O 1
ATOM 5448 N N . HIS B 1 197 ? 16.372 75.191 154.833 1.00 38.65 197 HIS B N 1
ATOM 5449 C CA . HIS B 1 197 ? 16.677 73.771 154.767 1.00 40.15 197 HIS B CA 1
ATOM 5450 C C . HIS B 1 197 ? 17.761 73.504 155.792 1.00 39.76 197 HIS B C 1
ATOM 5451 O O . HIS B 1 197 ? 18.757 74.212 155.839 1.00 42.53 197 HIS B O 1
ATOM 5458 N N . LEU B 1 198 ? 17.564 72.492 156.624 1.00 40.44 198 LEU B N 1
ATOM 5459 C CA . LEU B 1 198 ? 18.533 72.155 157.654 1.00 40.09 198 LEU B CA 1
ATOM 5460 C C . LEU B 1 198 ? 19.441 71.047 157.186 1.00 41.91 198 LEU B C 1
ATOM 5461 O O . LEU B 1 198 ? 19.045 70.221 156.372 1.00 41.07 198 LEU B O 1
ATOM 5466 N N . PRO B 1 199 ? 20.685 71.014 157.688 1.00 45.57 199 PRO B N 1
ATOM 5467 C CA . PRO B 1 199 ? 21.636 69.969 157.285 1.00 48.36 199 PRO B CA 1
ATOM 5468 C C . PRO B 1 199 ? 21.342 68.635 157.951 1.00 50.61 199 PRO B C 1
ATOM 5469 O O . PRO B 1 199 ? 22.217 68.032 158.574 1.00 51.31 199 PRO B O 1
ATOM 5473 N N . GLN B 1 200 ? 20.106 68.174 157.798 1.00 54.54 200 GLN B N 1
ATOM 5474 C CA . GLN B 1 200 ? 19.684 66.912 158.394 1.00 59.06 200 GLN B CA 1
ATOM 5475 C C . GLN B 1 200 ? 18.337 66.450 157.854 1.00 61.05 200 GLN B C 1
ATOM 5476 O O . GLN B 1 200 ? 17.589 67.202 157.225 1.00 59.69 200 GLN B O 1
ATOM 5482 N N . GLU B 1 201 ? 18.037 65.194 158.133 1.00 65.26 201 GLU B N 1
ATOM 5483 C CA . GLU B 1 201 ? 16.780 64.583 157.738 1.00 69.40 201 GLU B CA 1
ATOM 5484 C C . GLU B 1 201 ? 15.718 65.171 158.673 1.00 70.72 201 GLU B C 1
ATOM 5485 O O . GLU B 1 201 ? 15.937 65.249 159.886 1.00 71.04 201 GLU B O 1
ATOM 5491 N N . THR B 1 202 ? 14.583 65.599 158.126 1.00 71.92 202 THR B N 1
ATOM 5492 C CA . THR B 1 202 ? 13.527 66.171 158.966 1.00 72.92 202 THR B CA 1
ATOM 5493 C C . THR B 1 202 ? 12.170 65.499 158.765 1.00 74.57 202 THR B C 1
ATOM 5494 O O . THR B 1 202 ? 12.023 64.591 157.935 1.00 74.99 202 THR B O 1
ATOM 5498 N N . ASP B 1 203 ? 11.181 65.965 159.525 1.00 75.22 203 ASP B N 1
ATOM 5499 C CA . ASP B 1 203 ? 9.829 65.417 159.451 1.00 75.80 203 ASP B CA 1
ATOM 5500 C C . ASP B 1 203 ? 8.999 65.982 158.302 1.00 75.09 203 ASP B C 1
ATOM 5501 O O . ASP B 1 203 ? 8.210 65.257 157.679 1.00 75.03 203 ASP B O 1
ATOM 5506 N N . ALA B 1 204 ? 9.175 67.273 158.024 1.00 73.09 204 ALA B N 1
ATOM 5507 C CA . ALA B 1 204 ? 8.434 67.917 156.945 1.00 69.92 204 ALA B CA 1
ATOM 5508 C C . ALA B 1 204 ? 9.248 69.032 156.295 1.00 67.26 204 ALA B C 1
ATOM 5509 O O . ALA B 1 204 ? 10.134 69.615 156.932 1.00 68.05 204 ALA B O 1
ATOM 5511 N N . ALA B 1 205 ? 8.946 69.320 155.029 1.00 62.63 205 ALA B N 1
ATOM 5512 C CA . ALA B 1 205 ? 9.624 70.393 154.304 1.00 58.15 205 ALA B CA 1
ATOM 5513 C C . ALA B 1 205 ? 9.577 71.671 155.149 1.00 55.52 205 ALA B C 1
ATOM 5514 O O . ALA B 1 205 ? 8.805 71.769 156.104 1.00 54.94 205 ALA B O 1
ATOM 5516 N N . PRO B 1 206 ? 10.415 72.665 154.817 1.00 53.58 206 PRO B N 1
ATOM 5517 C CA . PRO B 1 206 ? 10.394 73.945 155.586 1.00 51.14 206 PRO B CA 1
ATOM 5518 C C . PRO B 1 206 ? 9.059 74.586 155.620 1.00 49.79 206 PRO B C 1
ATOM 5519 O O . PRO B 1 206 ? 8.364 74.628 154.612 1.00 49.60 206 PRO B O 1
ATOM 5523 N N . ARG B 1 207 ? 8.674 75.136 156.782 1.00 49.69 207 ARG B N 1
ATOM 5524 C CA . ARG B 1 207 ? 7.388 75.816 156.914 1.00 48.83 207 ARG B CA 1
ATOM 5525 C C . ARG B 1 207 ? 7.256 76.802 155.793 1.00 48.29 207 ARG B C 1
ATOM 5526 O O . ARG B 1 207 ? 8.186 77.558 155.460 1.00 47.60 207 ARG B O 1
ATOM 5534 N N . HIS B 1 208 ? 6.039 76.804 155.230 1.00 49.85 208 HIS B N 1
ATOM 5535 C CA . HIS B 1 208 ? 5.658 77.599 154.065 1.00 48.67 208 HIS B CA 1
ATOM 5536 C C . HIS B 1 208 ? 4.137 77.803 154.001 1.00 46.47 208 HIS B C 1
ATOM 5537 O O . HIS B 1 208 ? 3.383 76.863 154.214 1.00 46.27 208 HIS B O 1
ATOM 5544 N N . HIS B 1 209 ? 3.690 79.026 153.729 1.00 44.52 209 HIS B N 1
ATOM 5545 C CA . HIS B 1 209 ? 2.254 79.312 153.623 1.00 44.22 209 HIS B CA 1
ATOM 5546 C C . HIS B 1 209 ? 1.977 79.742 152.185 1.00 44.88 209 HIS B C 1
ATOM 5547 O O . HIS B 1 209 ? 2.216 80.883 151.817 1.00 44.04 209 HIS B O 1
ATOM 5554 N N . PRO B 1 210 ? 1.467 78.801 151.355 1.00 44.06 210 PRO B N 1
ATOM 5555 C CA . PRO B 1 210 ? 1.139 79.081 149.953 1.00 43.05 210 PRO B CA 1
ATOM 5556 C C . PRO B 1 210 ? 0.544 80.474 149.672 1.00 43.41 210 PRO B C 1
ATOM 5557 O O . PRO B 1 210 ? -0.436 80.891 150.296 1.00 45.04 210 PRO B O 1
ATOM 5561 N N . GLY B 1 211 ? 1.160 81.185 148.733 1.00 42.22 211 GLY B N 1
ATOM 5562 C CA . GLY B 1 211 ? 0.692 82.504 148.347 1.00 41.53 211 GLY B CA 1
ATOM 5563 C C . GLY B 1 211 ? 0.794 83.572 149.415 1.00 43.36 211 GLY B C 1
ATOM 5564 O O . GLY B 1 211 ? 0.568 84.758 149.153 1.00 42.47 211 GLY B O 1
ATOM 5565 N N . HIS B 1 212 ? 1.166 83.159 150.620 1.00 45.19 212 HIS B N 1
ATOM 5566 C CA . HIS B 1 212 ? 1.258 84.086 151.739 1.00 46.77 212 HIS B CA 1
ATOM 5567 C C . HIS B 1 212 ? 2.681 84.275 152.235 1.00 46.56 212 HIS B C 1
ATOM 5568 O O . HIS B 1 212 ? 3.611 83.664 151.700 1.00 48.21 212 HIS B O 1
ATOM 5575 N N . ALA B 1 213 ? 2.845 85.124 153.249 1.00 45.14 213 ALA B N 1
ATOM 5576 C CA . ALA B 1 213 ? 4.164 85.402 153.809 1.00 43.23 213 ALA B CA 1
ATOM 5577 C C . ALA B 1 213 ? 4.141 85.502 155.331 1.00 42.55 213 ALA B C 1
ATOM 5578 O O . ALA B 1 213 ? 3.304 86.205 155.899 1.00 41.77 213 ALA B O 1
ATOM 5580 N N . GLU B 1 214 ? 5.067 84.811 155.987 1.00 40.59 214 GLU B N 1
ATOM 5581 C CA . GLU B 1 214 ? 5.134 84.852 157.440 1.00 39.21 214 GLU B CA 1
ATOM 5582 C C . GLU B 1 214 ? 5.969 86.033 157.946 1.00 39.11 214 GLU B C 1
ATOM 5583 O O . GLU B 1 214 ? 7.191 86.065 157.813 1.00 39.46 214 GLU B O 1
ATOM 5589 N N . LEU B 1 215 ? 5.291 87.014 158.521 1.00 39.10 215 LEU B N 1
ATOM 5590 C CA . LEU B 1 215 ? 5.968 88.182 159.050 1.00 39.58 215 LEU B CA 1
ATOM 5591 C C . LEU B 1 215 ? 6.620 87.841 160.378 1.00 38.89 215 LEU B C 1
ATOM 5592 O O . LEU B 1 215 ? 5.985 87.255 161.244 1.00 40.93 215 LEU B O 1
ATOM 5597 N N . GLY B 1 216 ? 7.895 88.184 160.526 1.00 39.00 216 GLY B N 1
ATOM 5598 C CA . GLY B 1 216 ? 8.592 87.940 161.774 1.00 37.58 216 GLY B CA 1
ATOM 5599 C C . GLY B 1 216 ? 9.183 86.564 161.999 1.00 38.41 216 GLY B C 1
ATOM 5600 O O . GLY B 1 216 ? 9.562 86.238 163.129 1.00 38.72 216 GLY B O 1
ATOM 5601 N N . MET B 1 217 ? 9.259 85.741 160.957 1.00 37.96 217 MET B N 1
ATOM 5602 C CA . MET B 1 217 ? 9.853 84.422 161.132 1.00 38.51 217 MET B CA 1
ATOM 5603 C C . MET B 1 217 ? 11.276 84.632 161.683 1.00 38.58 217 MET B C 1
ATOM 5604 O O . MET B 1 217 ? 12.028 85.461 161.172 1.00 37.80 217 MET B O 1
ATOM 5609 N N . GLY B 1 218 ? 11.635 83.887 162.727 1.00 40.30 218 GLY B N 1
ATOM 5610 C CA . GLY B 1 218 ? 12.959 84.026 163.358 1.00 40.64 218 GLY B CA 1
ATOM 5611 C C . GLY B 1 218 ? 14.134 83.528 162.487 1.00 41.30 218 GLY B C 1
ATOM 5612 O O . GLY B 1 218 ? 13.931 82.773 161.548 1.00 40.56 218 GLY B O 1
ATOM 5613 N N . ILE B 1 219 ? 15.342 83.974 162.837 1.00 40.63 219 ILE B N 1
ATOM 5614 C CA . ILE B 1 219 ? 16.530 83.573 162.103 1.00 40.17 219 ILE B CA 1
ATOM 5615 C C . ILE B 1 219 ? 16.924 82.133 162.391 1.00 40.78 219 ILE B C 1
ATOM 5616 O O . ILE B 1 219 ? 17.919 81.632 161.865 1.00 40.39 219 ILE B O 1
ATOM 5621 N N . HIS B 1 220 ? 16.150 81.473 163.241 1.00 40.33 220 HIS B N 1
ATOM 5622 C CA . HIS B 1 220 ? 16.374 80.073 163.537 1.00 40.93 220 HIS B CA 1
ATOM 5623 C C . HIS B 1 220 ? 15.147 79.341 163.072 1.00 41.75 220 HIS B C 1
ATOM 5624 O O . HIS B 1 220 ? 14.965 78.150 163.319 1.00 42.90 220 HIS B O 1
ATOM 5631 N N . GLY B 1 221 ? 14.284 80.077 162.376 1.00 40.87 221 GLY B N 1
ATOM 5632 C CA . GLY B 1 221 ? 13.054 79.504 161.839 1.00 41.25 221 GLY B CA 1
ATOM 5633 C C . GLY B 1 221 ? 11.908 79.581 162.859 1.00 42.44 221 GLY B C 1
ATOM 5634 O O . GLY B 1 221 ? 10.842 79.015 162.637 1.00 43.23 221 GLY B O 1
ATOM 5635 N N . GLU B 1 222 ? 12.116 80.285 163.961 1.00 42.90 222 GLU B N 1
ATOM 5636 C CA . GLU B 1 222 ? 11.080 80.416 164.974 1.00 42.88 222 GLU B CA 1
ATOM 5637 C C . GLU B 1 222 ? 9.808 81.015 164.373 1.00 43.11 222 GLU B C 1
ATOM 5638 O O . GLU B 1 222 ? 9.864 81.761 163.391 1.00 40.98 222 GLU B O 1
ATOM 5644 N N . PRO B 1 223 ? 8.641 80.699 164.970 1.00 43.14 223 PRO B N 1
ATOM 5645 C CA . PRO B 1 223 ? 7.339 81.196 164.523 1.00 41.92 223 PRO B CA 1
ATOM 5646 C C . PRO B 1 223 ? 7.372 82.708 164.507 1.00 40.15 223 PRO B C 1
ATOM 5647 O O . PRO B 1 223 ? 7.940 83.320 165.412 1.00 38.69 223 PRO B O 1
ATOM 5651 N N . GLY B 1 224 ? 6.755 83.301 163.489 1.00 39.39 224 GLY B N 1
ATOM 5652 C CA . GLY B 1 224 ? 6.729 84.750 163.382 1.00 39.99 224 GLY B CA 1
ATOM 5653 C C . GLY B 1 224 ? 5.572 85.389 164.140 1.00 41.95 224 GLY B C 1
ATOM 5654 O O . GLY B 1 224 ? 4.916 84.748 164.971 1.00 42.85 224 GLY B O 1
ATOM 5655 N N . ALA B 1 225 ? 5.308 86.657 163.847 1.00 40.99 225 ALA B N 1
ATOM 5656 C CA . ALA B 1 225 ? 4.238 87.380 164.515 1.00 41.22 225 ALA B CA 1
ATOM 5657 C C . ALA B 1 225 ? 2.890 87.289 163.795 1.00 42.37 225 ALA B C 1
ATOM 5658 O O . ALA B 1 225 ? 1.844 87.465 164.417 1.00 41.88 225 ALA B O 1
ATOM 5660 N N . SER B 1 226 ? 2.904 87.005 162.495 1.00 42.87 226 SER B N 1
ATOM 5661 C CA . SER B 1 226 ? 1.663 86.930 161.730 1.00 43.10 226 SER B CA 1
ATOM 5662 C C . SER B 1 226 ? 1.890 86.399 160.312 1.00 44.30 226 SER B C 1
ATOM 5663 O O . SER B 1 226 ? 3.024 86.109 159.923 1.00 44.25 226 SER B O 1
ATOM 5666 N N . VAL B 1 227 ? 0.804 86.280 159.548 1.00 43.31 227 VAL B N 1
ATOM 5667 C CA . VAL B 1 227 ? 0.859 85.795 158.171 1.00 42.35 227 VAL B CA 1
ATOM 5668 C C . VAL B 1 227 ? 0.178 86.802 157.252 1.00 44.19 227 VAL B C 1
AT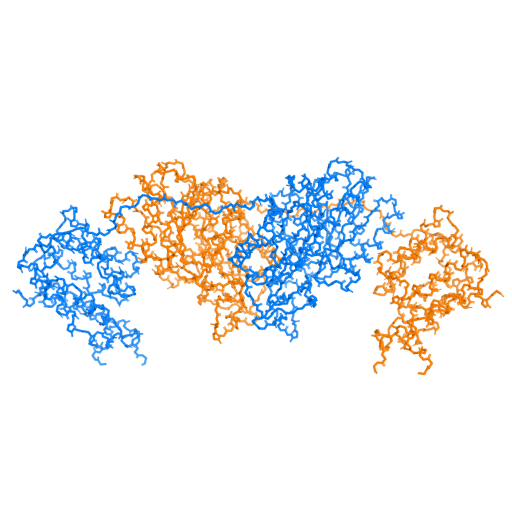OM 5669 O O . VAL B 1 227 ? -0.985 87.145 157.476 1.00 45.22 227 VAL B O 1
ATOM 5673 N N . ILE B 1 228 ? 0.891 87.282 156.228 1.00 46.35 228 ILE B N 1
ATOM 5674 C CA . ILE B 1 228 ? 0.320 88.247 155.278 1.00 47.28 228 ILE B CA 1
ATOM 5675 C C . ILE B 1 228 ? -0.327 87.448 154.142 1.00 48.62 228 ILE B C 1
ATOM 5676 O O . ILE B 1 228 ? 0.286 86.525 153.595 1.00 49.35 228 ILE B O 1
ATOM 5681 N N . ASP B 1 229 ? -1.550 87.817 153.773 1.00 49.00 229 ASP B N 1
ATOM 5682 C CA . ASP B 1 229 ? -2.293 87.106 152.728 1.00 51.08 229 ASP B CA 1
ATOM 5683 C C . ASP B 1 229 ? -1.810 87.342 151.292 1.00 50.79 229 ASP B C 1
ATOM 5684 O O . ASP B 1 229 ? -2.536 87.078 150.334 1.00 50.33 229 ASP B O 1
ATOM 5689 N N . THR B 1 230 ? -0.584 87.827 151.146 1.00 49.88 230 THR B N 1
ATOM 5690 C CA . THR B 1 230 ? -0.033 88.079 149.825 1.00 48.34 230 THR B CA 1
ATOM 5691 C C . THR B 1 230 ? 1.488 88.078 149.862 1.00 48.01 230 THR B C 1
ATOM 5692 O O . THR B 1 230 ? 2.096 88.170 150.933 1.00 46.57 230 THR B O 1
ATOM 5696 N N . GLN B 1 231 ? 2.097 87.979 148.682 1.00 46.54 231 GLN B N 1
ATOM 5697 C CA . GLN B 1 231 ? 3.546 87.987 148.576 1.00 45.53 231 GLN B CA 1
ATOM 5698 C C . GLN B 1 231 ? 3.963 89.225 147.804 1.00 45.10 231 GLN B C 1
ATOM 5699 O O . GLN B 1 231 ? 5.144 89.438 147.548 1.00 45.70 231 GLN B O 1
ATOM 5705 N N . ASN B 1 232 ? 2.979 90.042 147.446 1.00 45.11 232 ASN B N 1
ATOM 5706 C CA . ASN B 1 232 ? 3.221 91.258 146.686 1.00 45.62 232 ASN B CA 1
ATOM 5707 C C . ASN B 1 232 ? 4.280 92.124 147.345 1.00 46.36 232 ASN B C 1
ATOM 5708 O O . ASN B 1 232 ? 4.117 92.572 148.474 1.00 47.90 232 ASN B O 1
ATOM 5713 N N . SER B 1 233 ? 5.364 92.375 146.623 1.00 46.78 233 SER B N 1
ATOM 5714 C CA . SER B 1 233 ? 6.469 93.155 147.164 1.00 47.08 233 SER B CA 1
ATOM 5715 C C . SER B 1 233 ? 6.103 94.517 147.753 1.00 46.81 233 SER B C 1
ATOM 5716 O O . SER B 1 233 ? 6.606 94.884 148.822 1.00 47.56 233 SER B O 1
ATOM 5719 N N . ALA B 1 234 ? 5.242 95.265 147.073 1.00 45.66 234 ALA B N 1
ATOM 5720 C CA . ALA B 1 234 ? 4.867 96.589 147.559 1.00 45.61 234 ALA B CA 1
ATOM 5721 C C . ALA B 1 234 ? 4.046 96.520 148.842 1.00 46.81 234 ALA B C 1
ATOM 5722 O O . ALA B 1 234 ? 4.301 97.244 149.820 1.00 45.46 234 ALA B O 1
ATOM 5724 N N . GLN B 1 235 ? 3.055 95.644 148.842 1.00 47.16 235 GLN B N 1
ATOM 5725 C CA . GLN B 1 235 ? 2.221 95.511 150.006 1.00 48.80 235 GLN B CA 1
ATOM 5726 C C . GLN B 1 235 ? 3.071 95.045 151.178 1.00 49.95 235 GLN B C 1
ATOM 5727 O O . GLN B 1 235 ? 3.042 95.648 152.261 1.00 52.44 235 GLN B O 1
ATOM 5733 N N . VAL B 1 236 ? 3.857 93.994 150.965 1.00 47.06 236 VAL B N 1
ATOM 5734 C CA . VAL B 1 236 ? 4.690 93.480 152.033 1.00 44.39 236 VAL B CA 1
ATOM 5735 C C . VAL B 1 236 ? 5.649 94.532 152.574 1.00 44.96 236 VAL B C 1
ATOM 5736 O O . VAL B 1 236 ? 5.765 94.708 153.785 1.00 46.44 236 VAL B O 1
ATOM 5740 N N . VAL B 1 237 ? 6.332 95.249 151.693 1.00 44.59 237 VAL B N 1
ATOM 5741 C CA . VAL B 1 237 ? 7.279 96.248 152.171 1.00 46.28 237 VAL B CA 1
ATOM 5742 C C . VAL B 1 237 ? 6.621 97.427 152.883 1.00 46.89 237 VAL B C 1
ATOM 5743 O O . VAL B 1 237 ? 7.144 97.918 153.884 1.00 46.02 237 VAL B O 1
ATOM 5747 N N . ASN B 1 238 ? 5.477 97.885 152.382 1.00 48.33 238 ASN B N 1
ATOM 5748 C CA . ASN B 1 238 ? 4.815 99.009 153.025 1.00 49.05 238 ASN B CA 1
ATOM 5749 C C . ASN B 1 238 ? 4.284 98.616 154.404 1.00 49.05 238 ASN B C 1
ATOM 5750 O O . ASN B 1 238 ? 4.329 99.413 155.344 1.00 49.92 238 ASN B O 1
ATOM 5755 N N . LEU B 1 239 ? 3.793 97.387 154.528 1.00 47.86 239 LEU B N 1
ATOM 5756 C CA . LEU B 1 239 ? 3.294 96.917 155.803 1.00 46.99 239 LEU B CA 1
ATOM 5757 C C . LEU B 1 239 ? 4.460 96.974 156.787 1.00 48.81 239 LEU B C 1
ATOM 5758 O O . LEU B 1 239 ? 4.328 97.463 157.916 1.00 48.53 239 LEU B O 1
ATOM 5763 N N . MET B 1 240 ? 5.611 96.481 156.338 1.00 49.95 240 MET B N 1
ATOM 5764 C CA . MET B 1 240 ? 6.811 96.471 157.162 1.00 49.99 240 MET B CA 1
ATOM 5765 C C . MET B 1 240 ? 7.250 97.893 157.490 1.00 50.28 240 MET B C 1
ATOM 5766 O O . MET B 1 240 ? 7.642 98.195 158.617 1.00 51.16 240 MET B O 1
ATOM 5771 N N . VAL B 1 241 ? 7.182 98.773 156.506 1.00 51.21 241 VAL B N 1
ATOM 5772 C CA . VAL B 1 241 ? 7.583 100.151 156.733 1.00 52.39 241 VAL B CA 1
ATOM 5773 C C . VAL B 1 241 ? 6.689 100.816 157.775 1.00 53.49 241 VAL B C 1
ATOM 5774 O O . VAL B 1 241 ? 7.166 101.605 158.596 1.00 53.89 241 VAL B O 1
ATOM 5778 N N . ASP B 1 242 ? 5.397 100.504 157.757 1.00 53.75 242 ASP B N 1
ATOM 5779 C CA . ASP B 1 242 ? 4.503 101.094 158.747 1.00 53.89 242 ASP B CA 1
ATOM 5780 C C . ASP B 1 242 ? 4.989 100.742 160.151 1.00 52.84 242 ASP B C 1
ATOM 5781 O O . ASP B 1 242 ? 5.252 101.623 160.973 1.00 52.75 242 ASP B O 1
ATOM 5786 N N . LYS B 1 243 ? 5.116 99.447 160.414 1.00 51.77 243 LYS B N 1
ATOM 5787 C CA . LYS B 1 243 ? 5.564 98.973 161.712 1.00 50.30 243 LYS B CA 1
ATOM 5788 C C . LYS B 1 243 ? 6.914 99.564 162.097 1.00 51.36 243 LYS B C 1
ATOM 5789 O O . LYS B 1 243 ? 7.162 99.854 163.270 1.00 53.25 243 LYS B O 1
ATOM 5795 N N . LEU B 1 244 ? 7.788 99.764 161.121 1.00 50.28 244 LEU B N 1
ATOM 5796 C CA . LEU B 1 244 ? 9.076 100.359 161.434 1.00 49.85 244 LEU B CA 1
ATOM 5797 C C . LEU B 1 244 ? 8.854 101.802 161.873 1.00 49.64 244 LEU B C 1
ATOM 5798 O O . LEU B 1 244 ? 9.416 102.240 162.870 1.00 50.44 244 LEU B O 1
ATOM 5803 N N . LEU B 1 245 ? 8.025 102.534 161.133 1.00 49.98 245 LEU B N 1
ATOM 5804 C CA . LEU B 1 245 ? 7.745 103.931 161.455 1.00 49.59 245 LEU B CA 1
ATOM 5805 C C . LEU B 1 245 ? 7.095 104.085 162.827 1.00 50.48 245 LEU B C 1
ATOM 5806 O O . LEU B 1 245 ? 7.370 105.049 163.545 1.00 50.06 245 LEU B O 1
ATOM 5811 N N . ALA B 1 246 ? 6.245 103.132 163.196 1.00 50.46 246 ALA B N 1
ATOM 5812 C CA . ALA B 1 246 ? 5.575 103.186 164.486 1.00 50.94 246 ALA B CA 1
ATOM 5813 C C . ALA B 1 246 ? 6.573 103.017 165.630 1.00 52.83 246 ALA B C 1
ATOM 5814 O O . ALA B 1 246 ? 6.316 103.444 166.754 1.00 54.04 246 ALA B O 1
ATOM 5816 N N . ALA B 1 247 ? 7.719 102.404 165.351 1.00 54.24 247 ALA B N 1
ATOM 5817 C CA . ALA B 1 247 ? 8.712 102.189 166.400 1.00 54.85 247 ALA B CA 1
ATOM 5818 C C . ALA B 1 247 ? 9.806 103.240 166.395 1.00 55.25 247 ALA B C 1
ATOM 5819 O O . ALA B 1 247 ? 10.478 103.456 167.402 1.00 56.21 247 ALA B O 1
ATOM 5821 N N . LEU B 1 248 ? 9.985 103.890 165.259 1.00 56.16 248 LEU B N 1
ATOM 5822 C CA . LEU B 1 248 ? 11.015 104.910 165.125 1.00 58.20 248 LEU B CA 1
ATOM 5823 C C . LEU B 1 248 ? 10.541 106.259 165.647 1.00 59.31 248 LEU B C 1
ATOM 5824 O O . LEU B 1 248 ? 9.342 106.491 165.793 1.00 60.02 248 LEU B O 1
ATOM 5829 N N . PRO B 1 249 ? 11.484 107.164 165.953 1.00 60.76 249 PRO B N 1
ATOM 5830 C CA . PRO B 1 249 ? 11.118 108.495 166.445 1.00 62.47 249 PRO B CA 1
ATOM 5831 C C . PRO B 1 249 ? 10.351 109.128 165.289 1.00 64.69 249 PRO B C 1
ATOM 5832 O O . PRO B 1 249 ? 10.550 108.725 164.136 1.00 65.86 249 PRO B O 1
ATOM 5836 N N . GLU B 1 250 ? 9.486 110.100 165.562 1.00 66.09 250 GLU B N 1
ATOM 5837 C CA . GLU B 1 250 ? 8.722 110.695 164.471 1.00 67.42 250 GLU B CA 1
ATOM 5838 C C . GLU B 1 250 ? 9.578 111.554 163.536 1.00 67.00 250 GLU B C 1
ATOM 5839 O O . GLU B 1 250 ? 9.133 111.924 162.449 1.00 66.98 250 GLU B O 1
ATOM 5845 N N . THR B 1 251 ? 10.804 111.867 163.946 1.00 66.34 251 THR B N 1
ATOM 5846 C CA . THR B 1 251 ? 11.690 112.657 163.092 1.00 66.79 251 THR B CA 1
ATOM 5847 C C . THR B 1 251 ? 13.138 112.196 163.228 1.00 67.15 251 THR B C 1
ATOM 5848 O O . THR B 1 251 ? 13.506 111.531 164.205 1.00 67.02 251 THR B O 1
ATOM 5852 N N . GLY B 1 252 ? 13.954 112.560 162.240 1.00 66.95 252 GLY B N 1
ATOM 5853 C CA . GLY B 1 252 ? 15.359 112.185 162.257 1.00 66.54 252 GLY B CA 1
ATOM 5854 C C . GLY B 1 252 ? 15.791 111.404 161.025 1.00 65.76 252 GLY B C 1
ATOM 5855 O O . GLY B 1 252 ? 14.983 110.694 160.406 1.00 66.09 252 GLY B O 1
ATOM 5856 N N . ARG B 1 253 ? 17.070 111.534 160.667 1.00 63.38 253 ARG B N 1
ATOM 5857 C CA . ARG B 1 253 ? 17.609 110.830 159.508 1.00 60.85 253 ARG B CA 1
ATOM 5858 C C . ARG B 1 253 ? 17.796 109.348 159.822 1.00 59.35 253 ARG B C 1
ATOM 5859 O O . ARG B 1 253 ? 17.915 108.948 160.988 1.00 59.29 253 ARG B O 1
ATOM 5867 N N . LEU B 1 254 ? 17.834 108.537 158.770 1.00 57.61 254 LEU B N 1
ATOM 5868 C CA . LEU B 1 254 ? 17.947 107.094 158.927 1.00 55.56 254 LEU B CA 1
ATOM 5869 C C . LEU B 1 254 ? 18.851 106.380 157.941 1.00 53.47 254 LEU B C 1
ATOM 5870 O O . LEU B 1 254 ? 18.979 106.782 156.789 1.00 54.24 254 LEU B O 1
ATOM 5875 N N . ALA B 1 255 ? 19.463 105.333 158.442 1.00 51.53 255 ALA B N 1
ATOM 5876 C CA . ALA B 1 255 ? 20.283 104.446 157.633 1.00 49.30 255 ALA B CA 1
ATOM 5877 C C . ALA B 1 255 ? 19.451 103.160 157.592 1.00 49.03 255 ALA B C 1
ATOM 5878 O O . ALA B 1 255 ? 19.013 102.708 158.658 1.00 48.34 255 ALA B O 1
ATOM 5880 N N . VAL B 1 256 ? 19.227 102.559 156.427 1.00 47.70 256 VAL B N 1
ATOM 5881 C CA . VAL B 1 256 ? 18.428 101.339 156.353 1.00 45.84 256 VAL B CA 1
ATOM 5882 C C . VAL B 1 256 ? 19.196 100.183 155.729 1.00 45.43 256 VAL B C 1
ATOM 5883 O O . VAL B 1 256 ? 19.785 100.322 154.652 1.00 45.28 256 VAL B O 1
ATOM 5887 N N . MET B 1 257 ? 19.186 99.044 156.415 1.00 44.08 257 MET B N 1
ATOM 5888 C CA . MET B 1 257 ? 19.884 97.866 155.930 1.00 43.15 257 MET B CA 1
ATOM 5889 C C . MET B 1 257 ? 18.912 96.835 155.376 1.00 43.12 257 MET B C 1
ATOM 5890 O O . MET B 1 257 ? 18.006 96.367 156.079 1.00 42.10 257 MET B O 1
ATOM 5895 N N . ILE B 1 258 ? 19.088 96.513 154.094 1.00 42.05 258 ILE B N 1
ATOM 5896 C CA . ILE B 1 258 ? 18.256 95.522 153.417 1.00 41.01 258 ILE B CA 1
ATOM 5897 C C . ILE B 1 258 ? 19.049 94.218 153.413 1.00 40.25 258 ILE B C 1
ATOM 5898 O O . ILE B 1 258 ? 19.997 94.052 152.634 1.00 39.63 258 ILE B O 1
ATOM 5903 N N . ASN B 1 259 ? 18.643 93.298 154.292 1.00 39.19 259 ASN B N 1
ATOM 5904 C CA . ASN B 1 259 ? 19.308 92.010 154.481 1.00 38.09 259 ASN B CA 1
ATOM 5905 C C . ASN B 1 259 ? 18.579 90.829 153.853 1.00 39.45 259 ASN B C 1
ATOM 5906 O O . ASN B 1 259 ? 17.374 90.669 154.012 1.00 40.89 259 ASN B O 1
ATOM 5911 N N . ASN B 1 260 ? 19.326 89.993 153.143 1.00 39.62 260 ASN B N 1
ATOM 5912 C CA . ASN B 1 260 ? 18.747 88.830 152.501 1.00 39.49 260 ASN B CA 1
ATOM 5913 C C . ASN B 1 260 ? 18.941 87.673 153.463 1.00 39.55 260 ASN B C 1
ATOM 5914 O O . ASN B 1 260 ? 20.074 87.348 153.785 1.00 40.01 260 ASN B O 1
ATOM 5919 N N . LEU B 1 261 ? 17.853 87.062 153.937 1.00 39.71 261 LEU B N 1
ATOM 5920 C CA . LEU B 1 261 ? 17.982 85.949 154.879 1.00 37.29 261 LEU B CA 1
ATOM 5921 C C . LEU B 1 261 ? 18.655 84.716 154.270 1.00 37.48 261 LEU B C 1
ATOM 5922 O O . LEU B 1 261 ? 18.998 83.765 154.991 1.00 37.99 261 LEU B O 1
ATOM 5927 N N . GLY B 1 262 ? 18.845 84.727 152.949 1.00 35.69 262 GLY B N 1
ATOM 5928 C CA . GLY B 1 262 ? 19.540 83.622 152.322 1.00 35.51 262 GLY B CA 1
ATOM 5929 C C . GLY B 1 262 ? 18.970 82.980 151.082 1.00 35.73 262 GLY B C 1
ATOM 5930 O O . GLY B 1 262 ? 19.727 82.428 150.283 1.00 35.42 262 GLY B O 1
ATOM 5931 N N . GLY B 1 263 ? 17.655 83.053 150.905 1.00 35.76 263 GLY B N 1
ATOM 5932 C CA . GLY B 1 263 ? 17.041 82.406 149.764 1.00 33.83 263 GLY B CA 1
ATOM 5933 C C . GLY B 1 263 ? 16.308 83.277 148.769 1.00 34.37 263 GLY B C 1
ATOM 5934 O O . GLY B 1 263 ? 15.677 82.759 147.848 1.00 34.31 263 GLY B O 1
ATOM 5935 N N . VAL B 1 264 ? 16.372 84.592 148.933 1.00 34.84 264 VAL B N 1
ATOM 5936 C CA . VAL B 1 264 ? 15.695 85.467 147.981 1.00 34.50 264 VAL B CA 1
ATOM 5937 C C . VAL B 1 264 ? 16.605 85.696 146.792 1.00 34.45 264 VAL B C 1
ATOM 5938 O O . VAL B 1 264 ? 17.815 85.820 146.954 1.00 33.95 264 VAL B O 1
ATOM 5942 N N . SER B 1 265 ? 16.032 85.735 145.595 1.00 35.62 265 SER B N 1
ATOM 5943 C CA . SER B 1 265 ? 16.841 85.949 144.399 1.00 36.21 265 SER B CA 1
ATOM 5944 C C . SER B 1 265 ? 17.343 87.394 144.390 1.00 36.78 265 SER B C 1
ATOM 5945 O O . SER B 1 265 ? 16.717 88.281 144.971 1.00 35.90 265 SER B O 1
ATOM 5948 N N . VAL B 1 266 ? 18.472 87.627 143.733 1.00 36.42 266 VAL B N 1
ATOM 5949 C CA . VAL B 1 266 ? 19.021 88.970 143.662 1.00 34.92 266 VAL B CA 1
ATOM 5950 C C . VAL B 1 266 ? 18.000 89.871 142.972 1.00 35.51 266 VAL B C 1
ATOM 5951 O O . VAL B 1 266 ? 17.847 91.036 143.338 1.00 36.07 266 VAL B O 1
ATOM 5955 N N . ALA B 1 267 ? 17.296 89.330 141.981 1.00 33.77 267 ALA B N 1
ATOM 5956 C CA . ALA B 1 267 ? 16.294 90.109 141.264 1.00 34.99 267 ALA B CA 1
ATOM 5957 C C . ALA B 1 267 ? 15.281 90.607 142.275 1.00 37.29 267 ALA B C 1
ATOM 5958 O O . ALA B 1 267 ? 15.024 91.805 142.370 1.00 37.96 267 ALA B O 1
ATOM 5960 N N . GLU B 1 268 ? 14.717 89.674 143.041 1.00 39.67 268 GLU B N 1
ATOM 5961 C CA . GLU B 1 268 ? 13.729 90.006 144.062 1.00 39.94 268 GLU B CA 1
ATOM 5962 C C . GLU B 1 268 ? 14.260 91.069 145.026 1.00 40.35 268 GLU B C 1
ATOM 5963 O O . GLU B 1 268 ? 13.550 92.030 145.358 1.00 40.24 268 GLU B O 1
ATOM 5969 N N . MET B 1 269 ? 15.504 90.901 145.469 1.00 38.93 269 MET B N 1
ATOM 5970 C CA . MET B 1 269 ? 16.111 91.844 146.398 1.00 38.89 269 MET B CA 1
ATOM 5971 C C . MET B 1 269 ? 16.162 93.250 145.820 1.00 38.91 269 MET B C 1
ATOM 5972 O O . MET B 1 269 ? 16.056 94.233 146.556 1.00 37.77 269 MET B O 1
ATOM 5977 N N . ALA B 1 270 ? 16.328 93.340 144.505 1.00 38.56 270 ALA B N 1
ATOM 5978 C CA . ALA B 1 270 ? 16.368 94.628 143.826 1.00 40.14 270 ALA B CA 1
ATOM 5979 C C . ALA B 1 270 ? 14.968 95.252 143.862 1.00 41.37 270 ALA B C 1
ATOM 5980 O O . ALA B 1 270 ? 14.808 96.449 144.152 1.00 41.58 270 ALA B O 1
ATOM 5982 N N . ILE B 1 271 ? 13.960 94.438 143.551 1.00 40.74 271 ILE B N 1
ATOM 5983 C CA . ILE B 1 271 ? 12.582 94.903 143.574 1.00 41.25 271 ILE B CA 1
ATOM 5984 C C . ILE B 1 271 ? 12.257 95.391 144.989 1.00 41.63 271 ILE B C 1
ATOM 5985 O O . ILE B 1 271 ? 11.635 96.440 145.162 1.00 42.04 271 ILE B O 1
ATOM 5990 N N . ILE B 1 272 ? 12.680 94.632 145.996 1.00 40.95 272 ILE B N 1
ATOM 5991 C CA . ILE B 1 272 ? 12.429 95.022 147.376 1.00 41.98 272 ILE B CA 1
ATOM 5992 C C . ILE B 1 272 ? 13.089 96.376 147.638 1.00 43.09 272 ILE B C 1
ATOM 5993 O O . ILE B 1 272 ? 12.505 97.265 148.258 1.00 43.02 272 ILE B O 1
ATOM 5998 N N . THR B 1 273 ? 14.312 96.530 147.153 1.00 44.07 273 THR B N 1
ATOM 5999 C CA . THR B 1 273 ? 15.028 97.777 147.338 1.00 44.90 273 THR B CA 1
ATOM 6000 C C . THR B 1 273 ? 14.244 98.930 146.712 1.00 47.27 273 THR B C 1
ATOM 6001 O O . THR B 1 273 ? 14.204 100.037 147.261 1.00 45.90 273 THR B O 1
ATOM 6005 N N . ARG B 1 274 ? 13.622 98.675 145.561 1.00 48.14 274 ARG B N 1
ATOM 6006 C CA . ARG B 1 274 ? 12.846 99.710 144.896 1.00 50.43 274 ARG B CA 1
ATOM 6007 C C . ARG B 1 274 ? 11.623 100.088 145.734 1.00 51.83 274 ARG B C 1
ATOM 6008 O O . ARG B 1 274 ? 11.290 101.271 145.872 1.00 51.73 274 ARG B O 1
ATOM 6016 N N . GLU B 1 275 ? 10.948 99.078 146.280 1.00 52.37 275 GLU B N 1
ATOM 6017 C CA . GLU B 1 275 ? 9.759 99.310 147.095 1.00 51.80 275 GLU B CA 1
ATOM 6018 C C . GLU B 1 275 ? 10.119 100.204 148.279 1.00 52.19 275 GLU B C 1
ATOM 6019 O O . GLU B 1 275 ? 9.431 101.190 148.558 1.00 51.84 275 GLU B O 1
ATOM 6025 N N . LEU B 1 276 ? 11.209 99.864 148.964 1.00 52.06 276 LEU B N 1
ATOM 6026 C CA . LEU B 1 276 ? 11.661 100.635 150.113 1.00 51.53 276 LEU B CA 1
ATOM 6027 C C . LEU B 1 276 ? 11.889 102.076 149.719 1.00 52.65 276 LEU B C 1
ATOM 6028 O O . LEU B 1 276 ? 11.504 102.988 150.441 1.00 53.59 276 LEU B O 1
ATOM 6033 N N . ALA B 1 277 ? 12.526 102.279 148.573 1.00 54.57 277 ALA B N 1
ATOM 6034 C CA . ALA B 1 277 ? 12.825 103.627 148.091 1.00 55.76 277 ALA B CA 1
ATOM 6035 C C . ALA B 1 277 ? 11.561 104.430 147.768 1.00 56.33 277 ALA B C 1
ATOM 6036 O O . ALA B 1 277 ? 11.593 105.661 147.696 1.00 56.09 277 ALA B O 1
ATOM 6038 N N . SER B 1 278 ? 10.453 103.727 147.578 1.00 56.24 278 SER B N 1
ATOM 6039 C CA . SER B 1 278 ? 9.195 104.372 147.255 1.00 58.07 278 SER B CA 1
ATOM 6040 C C . SER B 1 278 ? 8.242 104.349 148.439 1.00 58.65 278 SER B C 1
ATOM 6041 O O . SER B 1 278 ? 7.084 104.745 148.309 1.00 60.20 278 SER B O 1
ATOM 6044 N N . SER B 1 279 ? 8.718 103.877 149.588 1.00 57.69 279 SER B N 1
ATOM 6045 C CA . SER B 1 279 ? 7.873 103.805 150.775 1.00 56.66 279 SER B CA 1
ATOM 6046 C C . SER B 1 279 ? 7.884 105.137 151.511 1.00 56.84 279 SER B C 1
ATOM 6047 O O . SER B 1 279 ? 8.740 105.988 151.263 1.00 56.61 279 SER B O 1
ATOM 6050 N N . PRO B 1 280 ? 6.924 105.335 152.425 1.00 56.79 280 PRO B N 1
ATOM 6051 C CA . PRO B 1 280 ? 6.836 106.575 153.197 1.00 56.65 280 PRO B CA 1
ATOM 6052 C C . PRO B 1 280 ? 8.103 106.800 154.011 1.00 57.90 280 PRO B C 1
ATOM 6053 O O . PRO B 1 280 ? 8.316 107.880 154.565 1.00 59.46 280 PRO B O 1
ATOM 6057 N N . LEU B 1 281 ? 8.943 105.773 154.072 1.00 57.43 281 LEU B N 1
ATOM 6058 C CA . LEU B 1 281 ? 10.190 105.834 154.821 1.00 57.95 281 LEU B CA 1
ATOM 6059 C C . LEU B 1 281 ? 11.274 106.552 154.020 1.00 59.72 281 LEU B C 1
ATOM 6060 O O . LEU B 1 281 ? 12.278 107.017 154.562 1.00 59.76 281 LEU B O 1
ATOM 6065 N N . HIS B 1 282 ? 11.032 106.639 152.720 1.00 62.23 282 HIS B N 1
ATOM 6066 C CA . HIS B 1 282 ? 11.923 107.246 151.733 1.00 64.28 282 HIS B CA 1
ATOM 6067 C C . HIS B 1 282 ? 12.586 108.592 152.049 1.00 63.83 282 HIS B C 1
ATOM 6068 O O . HIS B 1 282 ? 13.814 108.720 151.988 1.00 61.99 282 HIS B O 1
ATOM 6075 N N . SER B 1 283 ? 11.772 109.591 152.377 1.00 64.08 283 SER B N 1
ATOM 6076 C CA . SER B 1 283 ? 12.270 110.937 152.658 1.00 63.32 283 SER B CA 1
ATOM 6077 C C . SER B 1 283 ? 13.208 111.099 153.857 1.00 62.40 283 SER B C 1
ATOM 6078 O O . SER B 1 283 ? 13.710 112.197 154.099 1.00 61.74 283 SER B O 1
ATOM 6081 N N . ARG B 1 284 ? 13.461 110.030 154.601 1.00 61.26 284 ARG B N 1
ATOM 6082 C CA . ARG B 1 284 ? 14.329 110.150 155.773 1.00 60.14 284 ARG B CA 1
ATOM 6083 C C . ARG B 1 284 ? 15.577 109.310 155.665 1.00 59.31 284 ARG B C 1
ATOM 6084 O O . ARG B 1 284 ? 16.376 109.244 156.604 1.00 59.70 284 ARG B O 1
ATOM 6092 N N . ILE B 1 285 ? 15.737 108.665 154.516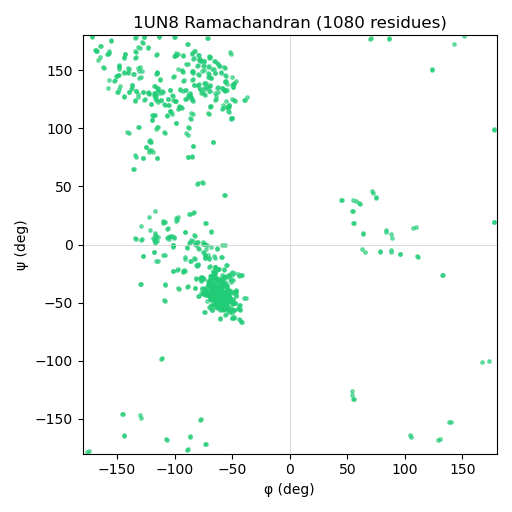 1.00 57.81 285 ILE B N 1
ATOM 6093 C CA . ILE B 1 285 ? 16.876 107.792 154.290 1.00 56.76 285 ILE B CA 1
ATOM 6094 C C . ILE B 1 285 ? 18.087 108.519 153.711 1.00 56.75 285 ILE B C 1
ATOM 6095 O O . ILE B 1 285 ? 17.976 109.205 152.701 1.00 57.17 285 ILE B O 1
ATOM 6100 N N . ASP B 1 286 ? 19.243 108.384 154.357 1.00 56.51 286 ASP B N 1
ATOM 6101 C CA . ASP B 1 286 ? 20.471 109.010 153.864 1.00 56.68 286 ASP B CA 1
ATOM 6102 C C . ASP B 1 286 ? 21.467 107.943 153.458 1.00 56.60 286 ASP B C 1
ATOM 6103 O O . ASP B 1 286 ? 22.464 108.229 152.792 1.00 57.18 286 ASP B O 1
ATOM 6108 N N . TRP B 1 287 ? 21.198 106.708 153.868 1.00 56.57 287 TRP B N 1
ATOM 6109 C CA . TRP B 1 287 ? 22.080 105.605 153.513 1.00 56.22 287 TRP B CA 1
ATOM 6110 C C . TRP B 1 287 ? 21.384 104.253 153.414 1.00 55.39 287 TRP B C 1
ATOM 6111 O O . TRP B 1 287 ? 20.445 103.966 154.165 1.00 55.80 287 TRP B O 1
ATOM 6122 N N . LEU B 1 288 ? 21.857 103.433 152.475 1.00 53.34 288 LEU B N 1
ATOM 6123 C CA . LEU B 1 288 ? 21.349 102.082 152.290 1.00 51.10 288 LEU B CA 1
ATOM 6124 C C . LEU B 1 288 ? 22.506 101.138 152.550 1.00 50.02 288 LEU B C 1
ATOM 6125 O O . LEU B 1 288 ? 23.630 101.399 152.133 1.00 48.94 288 LEU B O 1
ATOM 6130 N N . ILE B 1 289 ? 22.240 100.066 153.285 1.00 49.25 289 ILE B N 1
ATOM 6131 C CA . ILE B 1 289 ? 23.256 99.066 153.549 1.00 49.13 289 ILE B CA 1
ATOM 6132 C C . ILE B 1 289 ? 22.638 97.813 152.932 1.00 48.76 289 ILE B C 1
ATOM 6133 O O . ILE B 1 289 ? 21.669 97.262 153.458 1.00 49.43 289 ILE B O 1
ATOM 6138 N N . GLY B 1 290 ? 23.180 97.389 151.796 1.00 47.71 290 GLY B N 1
ATOM 6139 C CA . GLY B 1 290 ? 22.643 96.227 151.111 1.00 45.49 290 GLY B CA 1
ATOM 6140 C C . GLY B 1 290 ? 21.881 96.753 149.915 1.00 43.32 290 GLY B C 1
ATOM 6141 O O . GLY B 1 290 ? 22.030 97.931 149.596 1.00 42.82 290 GLY B O 1
ATOM 6142 N N . PRO B 1 291 ? 21.031 95.942 149.261 1.00 42.09 291 PRO B N 1
ATOM 6143 C CA . PRO B 1 291 ? 20.733 94.543 149.583 1.00 40.73 291 PRO B CA 1
ATOM 6144 C C . PRO B 1 291 ? 21.923 93.621 149.557 1.00 40.00 291 PRO B C 1
ATOM 6145 O O . PRO B 1 291 ? 22.742 93.666 148.643 1.00 42.26 291 PRO B O 1
ATOM 6149 N N . ALA B 1 292 ? 22.019 92.781 150.576 1.00 39.83 292 ALA B N 1
ATOM 6150 C CA . ALA B 1 292 ? 23.108 91.812 150.667 1.00 39.60 292 ALA B CA 1
ATOM 6151 C C . ALA B 1 292 ? 22.764 90.764 151.711 1.00 39.52 292 ALA B C 1
ATOM 6152 O O . ALA B 1 292 ? 21.888 90.982 152.557 1.00 39.34 292 ALA B O 1
ATOM 6154 N N . SER B 1 293 ? 23.444 89.628 151.642 1.00 38.19 293 SER B N 1
ATOM 6155 C CA . SER B 1 293 ? 23.243 88.580 152.625 1.00 38.53 293 SER B CA 1
ATOM 6156 C C . SER B 1 293 ? 24.224 88.913 153.748 1.00 39.12 293 SER B C 1
ATOM 6157 O O . SER B 1 293 ? 25.416 88.648 153.628 1.00 39.99 293 SER B O 1
ATOM 6160 N N . LEU B 1 294 ? 23.717 89.501 154.829 1.00 38.46 294 LEU B N 1
ATOM 6161 C CA . LEU B 1 294 ? 24.554 89.900 155.953 1.00 40.50 294 LEU B CA 1
ATOM 6162 C C . LEU B 1 294 ? 24.378 89.062 157.226 1.00 40.31 294 LEU B C 1
ATOM 6163 O O . LEU B 1 294 ? 25.356 88.640 157.852 1.00 41.52 294 LEU B O 1
ATOM 6168 N N . VAL B 1 295 ? 23.133 88.847 157.626 1.00 39.93 295 VAL B N 1
ATOM 6169 C CA . VAL B 1 295 ? 22.835 88.022 158.798 1.00 37.68 295 VAL B CA 1
ATOM 6170 C C . VAL B 1 295 ? 21.752 87.091 158.265 1.00 36.96 295 VAL B C 1
ATOM 6171 O O . VAL B 1 295 ? 20.589 87.481 158.137 1.00 34.68 295 VAL B O 1
ATOM 6175 N N . THR B 1 296 ? 22.148 85.867 157.928 1.00 35.28 296 THR B N 1
ATOM 6176 C CA . THR B 1 296 ? 21.217 84.924 157.332 1.00 34.81 296 THR B CA 1
ATOM 6177 C C . THR B 1 296 ? 20.613 83.891 158.256 1.00 35.86 296 THR B C 1
ATOM 6178 O O . THR B 1 296 ? 20.911 83.842 159.449 1.00 36.19 296 THR B O 1
ATOM 6182 N N . ALA B 1 297 ? 19.751 83.069 157.658 1.00 35.50 297 ALA B N 1
ATOM 6183 C CA . ALA B 1 297 ? 19.080 81.954 158.320 1.00 35.52 297 ALA B CA 1
ATOM 6184 C C . ALA B 1 297 ? 19.233 80.840 157.282 1.00 36.15 297 ALA B C 1
ATOM 6185 O O . ALA B 1 297 ? 18.251 80.362 156.694 1.00 36.30 297 ALA B O 1
ATOM 6187 N N . LEU B 1 298 ? 20.483 80.447 157.054 1.00 34.30 298 LEU B N 1
ATOM 6188 C CA . LEU B 1 298 ? 20.781 79.444 156.057 1.00 34.21 298 LEU B CA 1
ATOM 6189 C C . LEU B 1 298 ? 20.159 79.930 154.742 1.00 34.94 298 LEU B C 1
ATOM 6190 O O . LEU B 1 298 ? 20.377 81.080 154.352 1.00 35.49 298 LEU B O 1
ATOM 6195 N N . ASP B 1 299 ? 19.380 79.092 154.064 1.00 34.12 299 ASP B N 1
ATOM 6196 C CA . ASP B 1 299 ? 18.789 79.508 152.797 1.00 34.30 299 ASP B CA 1
ATOM 6197 C C . ASP B 1 299 ? 17.349 80.027 152.885 1.00 34.45 299 ASP B C 1
ATOM 6198 O O . ASP B 1 299 ? 16.612 80.018 151.894 1.00 32.18 299 ASP B O 1
ATOM 6203 N N . MET B 1 300 ? 16.961 80.499 154.067 1.00 35.30 300 MET B N 1
ATOM 6204 C CA . MET B 1 300 ? 15.615 81.024 154.287 1.00 35.32 300 MET B CA 1
ATOM 6205 C C . MET B 1 300 ? 15.217 82.038 153.226 1.00 36.20 300 MET B C 1
ATOM 6206 O O . MET B 1 300 ? 15.917 83.027 153.011 1.00 35.10 300 MET B O 1
ATOM 6211 N N . LYS B 1 301 ? 14.085 81.806 152.565 1.00 37.21 301 LYS B N 1
ATOM 6212 C CA . LYS B 1 301 ? 13.653 82.737 151.547 1.00 37.02 301 LYS B CA 1
ATOM 6213 C C . LYS B 1 301 ? 12.861 83.903 152.127 1.00 37.66 301 LYS B C 1
ATOM 6214 O O . LYS B 1 301 ? 11.649 83.976 152.005 1.00 38.59 301 LYS B O 1
ATOM 6220 N N . GLY B 1 302 ? 13.575 84.827 152.754 1.00 38.20 302 GLY B N 1
ATOM 6221 C CA . GLY B 1 302 ? 12.937 85.998 153.320 1.00 38.46 302 GLY B CA 1
ATOM 6222 C C . GLY B 1 302 ? 13.977 87.098 153.394 1.00 39.78 302 GLY B C 1
ATOM 6223 O O . GLY B 1 302 ? 15.144 86.864 153.065 1.00 40.19 302 GLY B O 1
ATOM 6224 N N . PHE B 1 303 ? 13.575 88.296 153.815 1.00 39.39 303 PHE B N 1
ATOM 6225 C CA . PHE B 1 303 ? 14.514 89.409 153.931 1.00 38.96 303 PHE B CA 1
ATOM 6226 C C . PHE B 1 303 ? 14.143 90.227 155.162 1.00 39.32 303 PHE B C 1
ATOM 6227 O O . PHE B 1 303 ? 13.043 90.084 155.694 1.00 38.96 303 PHE B O 1
ATOM 6235 N N . SER B 1 304 ? 15.058 91.072 155.621 1.00 39.28 304 SER B N 1
ATOM 6236 C CA . SER B 1 304 ? 14.772 91.896 156.782 1.00 40.34 304 SER B CA 1
ATOM 6237 C C . SER B 1 304 ? 15.153 93.328 156.497 1.00 41.15 304 SER B C 1
ATOM 6238 O O . SER B 1 304 ? 16.039 93.599 155.683 1.00 41.18 304 SER B O 1
ATOM 6241 N N . LEU B 1 305 ? 14.461 94.240 157.168 1.00 42.03 305 LEU B N 1
ATOM 6242 C CA . LEU B 1 305 ? 14.709 95.664 157.026 1.00 43.13 305 LEU B CA 1
ATOM 6243 C C . LEU B 1 305 ? 15.085 96.227 158.388 1.00 42.93 305 LEU B C 1
ATOM 6244 O O . LEU B 1 305 ? 14.322 96.116 159.343 1.00 44.42 305 LEU B O 1
ATOM 6249 N N . THR B 1 306 ? 16.274 96.804 158.483 1.00 43.61 306 THR B N 1
ATOM 6250 C CA . THR B 1 306 ? 16.730 97.383 159.740 1.00 44.26 306 THR B CA 1
ATOM 6251 C C . THR B 1 306 ? 16.934 98.882 159.599 1.00 45.47 306 THR B C 1
ATOM 6252 O O . THR B 1 306 ? 17.626 99.343 158.692 1.00 46.36 306 THR B O 1
ATOM 6256 N N . ALA B 1 307 ? 16.323 99.639 160.499 1.00 46.58 307 ALA B N 1
ATOM 6257 C CA . ALA B 1 307 ? 16.447 101.086 160.483 1.00 47.45 307 ALA B CA 1
ATOM 6258 C C . ALA B 1 307 ? 17.181 101.499 161.753 1.00 49.42 307 ALA B C 1
ATOM 6259 O O . ALA B 1 307 ? 16.841 101.040 162.853 1.00 49.54 307 ALA B O 1
ATOM 6261 N N . ILE B 1 308 ? 18.209 102.331 161.590 1.00 50.59 308 ILE B N 1
ATOM 6262 C CA . ILE B 1 308 ? 18.986 102.841 162.712 1.00 51.06 308 ILE B CA 1
ATOM 6263 C C . ILE B 1 308 ? 18.932 104.358 162.648 1.00 52.58 308 ILE B C 1
ATOM 6264 O O . ILE B 1 308 ? 19.156 104.948 161.587 1.00 51.99 308 ILE B O 1
ATOM 6269 N N . VAL B 1 309 ? 18.615 104.980 163.780 1.00 54.25 309 VAL B N 1
ATOM 6270 C CA . VAL B 1 309 ? 18.510 106.432 163.853 1.00 56.03 309 VAL B CA 1
ATOM 6271 C C . VAL B 1 309 ? 19.885 107.063 163.829 1.00 56.86 309 VAL B C 1
ATOM 6272 O O . VAL B 1 309 ? 20.762 106.680 164.599 1.00 57.16 309 VAL B O 1
ATOM 6276 N N . LEU B 1 310 ? 20.070 108.033 162.942 1.00 58.84 310 LEU B N 1
ATOM 6277 C CA . LEU B 1 310 ? 21.357 108.700 162.824 1.00 61.89 310 LEU B CA 1
ATOM 6278 C C . LEU B 1 310 ? 21.483 109.899 163.768 1.00 64.91 310 LEU B C 1
ATOM 6279 O O . LEU B 1 310 ? 21.387 111.054 163.347 1.00 66.08 310 LEU B O 1
ATOM 6284 N N . GLU B 1 311 ? 21.681 109.614 165.050 1.00 67.50 311 GLU B N 1
ATOM 6285 C CA . GLU B 1 311 ? 21.841 110.661 166.050 1.00 70.40 311 GLU B CA 1
ATOM 6286 C C . GLU B 1 311 ? 23.252 110.546 166.601 1.00 71.29 311 GLU B C 1
ATOM 6287 O O . GLU B 1 311 ? 23.814 109.451 166.678 1.00 70.83 311 GLU B O 1
ATOM 6293 N N . GLU B 1 312 ? 23.829 111.684 166.964 1.00 72.41 312 GLU B N 1
ATOM 6294 C CA . GLU B 1 312 ? 25.164 111.704 167.538 1.00 73.45 312 GLU B CA 1
ATOM 6295 C C . GLU B 1 312 ? 26.239 111.026 166.680 1.00 72.34 312 GLU B C 1
ATOM 6296 O O . GLU B 1 312 ? 26.341 111.242 165.466 1.00 70.00 312 GLU B O 1
ATOM 6302 N N . SER B 1 313 ? 27.029 110.190 167.350 1.00 71.71 313 SER B N 1
ATOM 6303 C CA . SER B 1 313 ? 28.132 109.467 166.736 1.00 71.28 313 SER B CA 1
ATOM 6304 C C . SER B 1 313 ? 27.756 108.299 165.827 1.00 69.91 313 SER B C 1
ATOM 6305 O O . SER B 1 313 ? 28.609 107.779 165.112 1.00 70.50 313 SER B O 1
ATOM 6308 N N . ILE B 1 314 ? 26.495 107.881 165.847 1.00 67.84 314 ILE B N 1
ATOM 6309 C CA . ILE B 1 314 ? 26.073 106.756 165.019 1.00 65.72 314 ILE B CA 1
ATOM 6310 C C . ILE B 1 314 ? 26.538 106.864 163.562 1.00 63.90 314 ILE B C 1
ATOM 6311 O O . ILE B 1 314 ? 27.323 106.037 163.097 1.00 62.84 314 ILE B O 1
ATOM 6316 N N . GLU B 1 315 ? 26.070 107.880 162.848 1.00 62.37 315 GLU B N 1
ATOM 6317 C CA . GLU B 1 315 ? 26.437 108.043 161.441 1.00 61.64 315 GLU B CA 1
ATOM 6318 C C . GLU B 1 315 ? 27.943 108.066 161.186 1.00 60.74 315 GLU B C 1
ATOM 6319 O O . GLU B 1 315 ? 28.432 107.448 160.242 1.00 60.36 315 GLU B O 1
ATOM 6325 N N . LYS B 1 316 ? 28.676 108.791 162.020 1.00 61.32 316 LYS B N 1
ATOM 6326 C CA . LYS B 1 316 ? 30.123 108.882 161.869 1.00 61.15 316 LYS B CA 1
ATOM 6327 C C . LYS B 1 316 ? 30.719 107.483 161.912 1.00 59.76 316 LYS B C 1
ATOM 6328 O O . LYS B 1 316 ? 31.550 107.121 161.078 1.00 59.13 316 LYS B O 1
ATOM 6334 N N . ALA B 1 317 ? 30.279 106.700 162.892 1.00 58.64 317 ALA B N 1
ATOM 6335 C CA . ALA B 1 317 ? 30.766 105.337 163.080 1.00 58.61 317 ALA B CA 1
ATOM 6336 C C . ALA B 1 317 ? 30.338 104.355 161.978 1.00 58.27 317 ALA B C 1
ATOM 6337 O O . ALA B 1 317 ? 31.063 103.415 161.661 1.00 58.22 317 ALA B O 1
ATOM 6339 N N . LEU B 1 318 ? 29.162 104.563 161.402 1.00 57.65 318 LEU B N 1
ATOM 6340 C CA . LEU B 1 318 ? 28.702 103.673 160.357 1.00 57.42 318 LEU B CA 1
ATOM 6341 C C . LEU B 1 318 ? 29.556 103.825 159.113 1.00 57.14 318 LEU B C 1
ATOM 6342 O O . LEU B 1 318 ? 29.968 102.836 158.501 1.00 57.51 318 LEU B O 1
ATOM 6347 N N . LEU B 1 319 ? 29.834 105.074 158.755 1.00 57.04 319 LEU B N 1
ATOM 6348 C CA . LEU B 1 319 ? 30.596 105.383 157.550 1.00 57.08 319 LEU B CA 1
ATOM 6349 C C . LEU B 1 319 ? 32.106 105.142 157.567 1.00 56.88 319 LEU B C 1
ATOM 6350 O O . LEU B 1 319 ? 32.767 105.257 156.538 1.00 57.01 319 LEU B O 1
ATOM 6355 N N . THR B 1 320 ? 32.664 104.805 158.719 1.00 56.94 320 THR B N 1
ATOM 6356 C CA . THR B 1 320 ? 34.097 104.562 158.777 1.00 58.05 320 THR B CA 1
ATOM 6357 C C . THR B 1 320 ? 34.452 103.244 158.103 1.00 57.69 320 THR B C 1
ATOM 6358 O O . THR B 1 320 ? 33.749 102.247 158.255 1.00 58.88 320 THR B O 1
ATOM 6362 N N . GLU B 1 321 ? 35.545 103.237 157.356 1.00 56.71 321 GLU B N 1
ATOM 6363 C CA . GLU B 1 321 ? 35.967 102.020 156.691 1.00 56.88 321 GLU B CA 1
ATOM 6364 C C . GLU B 1 321 ? 36.478 101.053 157.743 1.00 55.56 321 GLU B C 1
ATOM 6365 O O . GLU B 1 321 ? 37.043 101.469 158.755 1.00 56.19 321 GLU B O 1
ATOM 6371 N N . VAL B 1 322 ? 36.276 99.764 157.502 1.00 53.41 322 VAL B N 1
ATOM 6372 C CA . VAL B 1 322 ? 36.747 98.732 158.419 1.00 50.97 322 VAL B CA 1
ATOM 6373 C C . VAL B 1 322 ? 37.402 97.678 157.554 1.00 49.80 322 VAL B C 1
ATOM 6374 O O . VAL B 1 322 ? 37.417 97.813 156.337 1.00 49.34 322 VAL B O 1
ATOM 6378 N N . GLU B 1 323 ? 37.955 96.642 158.170 1.00 49.53 323 GLU B N 1
ATOM 6379 C CA . GLU B 1 323 ? 38.602 95.590 157.402 1.00 50.11 323 GLU B CA 1
ATOM 6380 C C . GLU B 1 323 ? 38.020 94.228 157.730 1.00 49.19 323 GLU B C 1
ATOM 6381 O O . GLU B 1 323 ? 38.571 93.494 158.557 1.00 48.14 323 GLU B O 1
ATOM 6387 N N . THR B 1 324 ? 36.915 93.892 157.074 1.00 47.82 324 THR B N 1
ATOM 6388 C CA . THR B 1 324 ? 36.263 92.608 157.301 1.00 46.34 324 THR B CA 1
ATOM 6389 C C . THR B 1 324 ? 35.896 91.951 155.977 1.00 45.36 324 THR B C 1
ATOM 6390 O O . THR B 1 324 ? 35.935 92.591 154.927 1.00 45.17 324 THR B O 1
ATOM 6394 N N . SER B 1 325 ? 35.557 90.673 156.033 1.00 43.35 325 SER B N 1
ATOM 6395 C CA . SER B 1 325 ? 35.200 89.958 154.827 1.00 41.48 325 SER B CA 1
ATOM 6396 C C . SER B 1 325 ? 33.891 90.409 154.220 1.00 41.73 325 SER B C 1
ATOM 6397 O O . SER B 1 325 ? 33.708 90.310 153.004 1.00 40.44 325 SER B O 1
ATOM 6400 N N . ASN B 1 326 ? 32.952 90.894 155.047 1.00 42.93 326 ASN B N 1
ATOM 6401 C CA . ASN B 1 326 ? 31.637 91.201 154.480 1.00 43.39 326 ASN B CA 1
ATOM 6402 C C . ASN B 1 326 ? 30.939 92.523 154.810 1.00 44.42 326 ASN B C 1
ATOM 6403 O O . ASN B 1 326 ? 29.797 92.704 154.425 1.00 45.39 326 ASN B O 1
ATOM 6408 N N . TRP B 1 327 ? 31.579 93.451 155.542 1.00 45.85 327 TRP B N 1
ATOM 6409 C CA . TRP B 1 327 ? 30.894 94.701 155.819 1.00 46.41 327 TRP B CA 1
ATOM 6410 C C . TRP B 1 327 ? 30.670 95.418 154.492 1.00 46.80 327 TRP B C 1
ATOM 6411 O O . TRP B 1 327 ? 31.598 95.622 153.727 1.00 48.31 327 TRP B O 1
ATOM 6422 N N . PRO B 1 328 ? 29.420 95.821 154.215 1.00 47.77 328 PRO B N 1
ATOM 6423 C CA . PRO B 1 328 ? 29.088 96.547 152.986 1.00 49.46 328 PRO B CA 1
ATOM 6424 C C . PRO B 1 328 ? 29.150 98.061 153.179 1.00 51.91 328 PRO B C 1
ATOM 6425 O O . PRO B 1 328 ? 28.605 98.597 154.149 1.00 53.72 328 PRO B O 1
ATOM 6429 N N . THR B 1 329 ? 29.810 98.744 152.253 1.00 52.19 329 THR B N 1
ATOM 6430 C CA . THR B 1 329 ? 29.926 100.195 152.320 1.00 51.48 329 THR B CA 1
ATOM 6431 C C . THR B 1 329 ? 28.572 100.834 152.073 1.00 49.57 329 THR B C 1
ATOM 6432 O O . THR B 1 329 ? 27.985 100.659 151.013 1.00 50.68 329 THR B O 1
ATOM 6436 N N . PRO B 1 330 ? 28.064 101.594 153.051 1.00 49.16 330 PRO B N 1
ATOM 6437 C CA . PRO B 1 330 ? 26.762 102.259 152.912 1.00 48.96 330 PRO B CA 1
ATOM 6438 C C . PRO B 1 330 ? 26.728 103.157 151.680 1.00 48.47 330 PRO B C 1
ATOM 6439 O O . PRO B 1 330 ? 27.734 103.757 151.317 1.00 48.32 330 PRO B O 1
ATOM 6443 N N . VAL B 1 331 ? 25.569 103.244 151.041 1.00 49.06 331 VAL B N 1
ATOM 6444 C CA . VAL B 1 331 ? 25.422 104.059 149.843 1.00 49.53 331 VAL B CA 1
ATOM 6445 C C . VAL B 1 331 ? 24.121 104.847 149.881 1.00 51.08 331 VAL B C 1
ATOM 6446 O O . VAL B 1 331 ? 23.078 104.325 150.271 1.00 52.12 331 VAL B O 1
ATOM 6450 N N . PRO B 1 332 ? 24.169 106.128 149.488 1.00 51.90 332 PRO B N 1
ATOM 6451 C CA . PRO B 1 332 ? 22.949 106.942 149.495 1.00 50.94 332 PRO B CA 1
ATOM 6452 C C . PRO B 1 332 ? 22.046 106.410 148.403 1.00 51.06 332 PRO B C 1
ATOM 6453 O O . PRO B 1 332 ? 22.523 106.102 147.316 1.00 52.73 332 PRO B O 1
ATOM 6457 N N . PRO B 1 333 ? 20.740 106.276 148.667 1.00 50.57 333 PRO B N 1
ATOM 6458 C CA . PRO B 1 333 ? 19.889 105.766 147.593 1.00 51.03 333 PRO B CA 1
ATOM 6459 C C . PRO B 1 333 ? 20.005 106.704 146.400 1.00 51.54 333 PRO B C 1
ATOM 6460 O O . PRO B 1 333 ? 19.650 107.877 146.496 1.00 52.54 333 PRO B O 1
ATOM 6464 N N . ARG B 1 334 ? 20.520 106.198 145.284 1.00 51.44 334 ARG B N 1
ATOM 6465 C CA . ARG B 1 334 ? 20.688 107.028 144.095 1.00 52.43 334 ARG B CA 1
ATOM 6466 C C . ARG B 1 334 ? 19.352 107.265 143.431 1.00 54.75 334 ARG B C 1
ATOM 6467 O O . ARG B 1 334 ? 18.427 106.467 143.588 1.00 55.94 334 ARG B O 1
ATOM 6475 N N . GLU B 1 335 ? 19.235 108.361 142.692 1.00 56.79 335 GLU B N 1
ATOM 6476 C CA . GLU B 1 335 ? 17.982 108.610 141.997 1.00 59.45 335 GLU B CA 1
ATOM 6477 C C . GLU B 1 335 ? 18.143 107.936 140.635 1.00 59.21 335 GLU B C 1
ATOM 6478 O O . GLU B 1 335 ? 19.257 107.752 140.153 1.00 57.59 335 GLU B O 1
ATOM 6484 N N . ILE B 1 336 ? 17.029 107.577 140.016 1.00 59.36 336 ILE B N 1
ATOM 6485 C CA . ILE B 1 336 ? 17.072 106.900 138.733 1.00 59.28 336 ILE B CA 1
ATOM 6486 C C . ILE B 1 336 ? 17.088 107.875 137.565 1.00 60.03 336 ILE B C 1
ATOM 6487 O O . ILE B 1 336 ? 16.035 108.332 137.099 1.00 59.86 336 ILE B O 1
ATOM 6492 N N . THR B 1 337 ? 18.283 108.196 137.084 1.00 62.05 337 THR B N 1
ATOM 6493 C CA . THR B 1 337 ? 18.384 109.107 135.957 1.00 64.14 337 THR B CA 1
ATOM 6494 C C . THR B 1 337 ? 18.077 108.365 134.665 1.00 66.04 337 THR B C 1
ATOM 6495 O O . THR B 1 337 ? 18.395 107.183 134.516 1.00 66.07 337 THR B O 1
ATOM 6499 N N . CYS B 1 338 ? 17.459 109.077 133.733 1.00 68.52 338 CYS B N 1
ATOM 6500 C CA . CYS B 1 338 ? 17.071 108.515 132.451 1.00 71.19 338 CYS B CA 1
ATOM 6501 C C . CYS B 1 338 ? 17.814 109.245 131.329 1.00 72.17 338 CYS B C 1
ATOM 6502 O O . CYS B 1 338 ? 17.562 110.421 131.082 1.00 73.66 338 CYS B O 1
ATOM 6505 N N . VAL B 1 339 ? 18.733 108.552 130.659 1.00 72.42 339 VAL B N 1
ATOM 6506 C CA . VAL B 1 339 ? 19.517 109.139 129.572 1.00 71.61 339 VAL B CA 1
ATOM 6507 C C . VAL B 1 339 ? 18.813 109.102 128.215 1.00 72.43 339 VAL B C 1
ATOM 6508 O O . VAL B 1 339 ? 18.045 108.190 127.918 1.00 71.94 339 VAL B O 1
ATOM 6512 N N . VAL B 1 340 ? 19.091 110.108 127.393 1.00 74.05 340 VAL B N 1
ATOM 6513 C CA . VAL B 1 340 ? 18.500 110.216 126.065 1.00 75.50 340 VAL B CA 1
ATOM 6514 C C . VAL B 1 340 ? 19.603 110.023 125.031 1.00 76.83 340 VAL B C 1
ATOM 6515 O O . VAL B 1 340 ? 20.726 110.489 125.228 1.00 76.67 340 VAL B O 1
ATOM 6519 N N . SER B 1 341 ? 19.297 109.334 123.935 1.00 78.61 341 SER B N 1
ATOM 6520 C CA . SER B 1 341 ? 20.306 109.113 122.903 1.00 81.25 341 SER B CA 1
ATOM 6521 C C . SER B 1 341 ? 19.856 109.641 121.554 1.00 83.18 341 SER B C 1
ATOM 6522 O O . SER B 1 341 ? 18.691 110.001 121.368 1.00 82.79 341 SER B O 1
ATOM 6525 N N . SER B 1 342 ? 20.790 109.676 120.612 1.00 85.76 342 SER B N 1
ATOM 6526 C CA . SER B 1 342 ? 20.509 110.147 119.260 1.00 88.81 342 SER B CA 1
ATOM 6527 C C . SER B 1 342 ? 20.525 108.964 118.297 1.00 90.70 342 SER B C 1
ATOM 6528 O O . SER B 1 342 ? 21.587 108.552 117.828 1.00 91.46 342 SER B O 1
ATOM 6531 N N . HIS B 1 343 ? 19.351 108.416 117.999 1.00 92.77 343 HIS B N 1
ATOM 6532 C CA . HIS B 1 343 ? 19.291 107.273 117.102 1.00 95.71 343 HIS B CA 1
ATOM 6533 C C . HIS B 1 343 ? 18.549 107.504 115.791 1.00 95.81 343 HIS B C 1
ATOM 6534 O O . HIS B 1 343 ? 17.383 107.908 115.774 1.00 95.05 343 HIS B O 1
ATOM 6541 N N . ALA B 1 344 ? 19.255 107.233 114.694 1.00 96.03 344 ALA B N 1
ATOM 6542 C CA . ALA B 1 344 ? 18.723 107.382 113.346 1.00 95.99 344 ALA B CA 1
ATOM 6543 C C . ALA B 1 344 ? 17.634 106.344 113.081 1.00 96.38 344 ALA B C 1
ATOM 6544 O O . ALA B 1 344 ? 17.722 105.203 113.538 1.00 96.59 344 ALA B O 1
ATOM 6546 N N . SER B 1 345 ? 16.606 106.749 112.343 1.00 96.89 345 SER B N 1
ATOM 6547 C CA . SER B 1 345 ? 15.496 105.860 112.011 1.00 96.93 345 SER B CA 1
ATOM 6548 C C . SER B 1 345 ? 15.991 104.569 111.385 1.00 96.53 345 SER B C 1
ATOM 6549 O O . SER B 1 345 ? 16.614 104.586 110.324 1.00 96.76 345 SER B O 1
ATOM 6552 N N . ALA B 1 346 ? 15.715 103.451 112.044 1.00 96.15 346 ALA B N 1
ATOM 6553 C CA . ALA B 1 346 ? 16.130 102.157 111.521 1.00 95.71 346 ALA B CA 1
ATOM 6554 C C . ALA B 1 346 ? 15.418 101.906 110.187 1.00 94.95 346 ALA B C 1
ATOM 6555 O O . ALA B 1 346 ? 16.010 101.375 109.244 1.00 95.53 346 ALA B O 1
ATOM 6557 N N . ARG B 1 347 ? 14.150 102.309 110.119 1.00 93.14 347 ARG B N 1
ATOM 6558 C CA . ARG B 1 347 ? 13.325 102.142 108.928 1.00 91.52 347 ARG B CA 1
ATOM 6559 C C . ARG B 1 347 ? 14.084 102.394 107.632 1.00 89.90 347 ARG B C 1
ATOM 6560 O O . ARG B 1 347 ? 14.677 103.452 107.438 1.00 89.96 347 ARG B O 1
ATOM 6568 N N . VAL B 1 348 ? 14.065 101.409 106.745 1.00 88.38 348 VAL B N 1
ATOM 6569 C CA . VAL B 1 348 ? 14.750 101.519 105.465 1.00 87.16 348 VAL B CA 1
ATOM 6570 C C . VAL B 1 348 ? 13.950 102.371 104.489 1.00 85.58 348 VAL B C 1
ATOM 6571 O O . VAL B 1 348 ? 12.736 102.210 104.349 1.00 83.91 348 VAL B O 1
ATOM 6575 N N . GLU B 1 349 ? 14.648 103.286 103.824 1.00 84.85 349 GLU B N 1
ATOM 6576 C CA . GLU B 1 349 ? 14.032 104.178 102.849 1.00 84.90 349 GLU B CA 1
ATOM 6577 C C . GLU B 1 349 ? 14.115 103.604 101.443 1.00 82.85 349 GLU B C 1
ATOM 6578 O O . GLU B 1 349 ? 15.069 102.904 101.102 1.00 82.66 349 GLU B O 1
ATOM 6584 N N . PHE B 1 350 ? 13.119 103.918 100.623 1.00 80.37 350 PHE B N 1
ATOM 6585 C CA . PHE B 1 350 ? 13.085 103.414 99.260 1.00 78.44 350 PHE B CA 1
ATOM 6586 C C . PHE B 1 350 ? 12.023 104.128 98.452 1.00 78.46 350 PHE B C 1
ATOM 6587 O O . PHE B 1 350 ? 11.165 104.816 99.003 1.00 78.55 350 PHE B O 1
ATOM 6595 N N . GLN B 1 351 ? 12.075 103.938 97.141 1.00 78.41 351 GLN B N 1
ATOM 6596 C CA . GLN B 1 351 ? 11.108 104.552 96.251 1.00 78.26 351 GLN B CA 1
ATOM 6597 C C . GLN B 1 351 ? 10.652 103.492 95.265 1.00 76.44 351 GLN B C 1
ATOM 6598 O O . GLN B 1 351 ? 11.470 102.879 94.581 1.00 77.35 351 GLN B O 1
ATOM 6604 N N . PRO B 1 352 ? 9.338 103.246 95.190 1.00 74.33 352 PRO B N 1
ATOM 6605 C CA . PRO B 1 352 ? 8.830 102.238 94.259 1.00 73.11 352 PRO B CA 1
ATOM 6606 C C . PRO B 1 352 ? 9.395 102.433 92.852 1.00 72.69 352 PRO B C 1
ATOM 6607 O O . PRO B 1 352 ? 9.476 103.555 92.350 1.00 73.51 352 PRO B O 1
ATOM 6611 N N . SER B 1 353 ? 9.807 101.330 92.234 1.00 71.33 353 SER B N 1
ATOM 6612 C CA . SER B 1 353 ? 10.356 101.345 90.885 1.00 69.46 353 SER B CA 1
ATOM 6613 C C . SER B 1 353 ? 9.994 100.036 90.193 1.00 69.43 353 SER B C 1
ATOM 6614 O O . SER B 1 353 ? 9.786 99.014 90.845 1.00 69.15 353 SER B O 1
ATOM 6617 N N . ALA B 1 354 ? 9.895 100.067 88.872 1.00 69.34 354 ALA B N 1
ATOM 6618 C CA . ALA B 1 354 ? 9.551 98.862 88.133 1.00 68.99 354 ALA B CA 1
ATOM 6619 C C . ALA B 1 354 ? 10.775 98.168 87.539 1.00 68.29 354 ALA B C 1
ATOM 6620 O O . ALA B 1 354 ? 11.868 98.737 87.456 1.00 68.57 354 ALA B O 1
ATOM 6622 N N . ASN B 1 355 ? 10.563 96.922 87.138 1.00 67.38 355 ASN B N 1
ATOM 6623 C CA . ASN B 1 355 ? 11.586 96.075 86.543 1.00 66.68 355 ASN B CA 1
ATOM 6624 C C . ASN B 1 355 ? 10.845 94.768 86.342 1.00 66.46 355 ASN B C 1
ATOM 6625 O O . ASN B 1 355 ? 10.673 93.995 87.277 1.00 67.32 355 ASN B O 1
ATOM 6630 N N . ALA B 1 356 ? 10.384 94.543 85.120 1.00 66.08 356 ALA B N 1
ATOM 6631 C CA . ALA B 1 356 ? 9.630 93.347 84.787 1.00 64.72 356 ALA B CA 1
ATOM 6632 C C . ALA B 1 356 ? 10.329 92.046 85.158 1.00 64.37 356 ALA B C 1
ATOM 6633 O O . ALA B 1 356 ? 9.682 91.107 85.615 1.00 64.74 356 ALA B O 1
ATOM 6635 N N . LEU B 1 357 ? 11.644 91.983 84.962 1.00 63.68 357 LEU B N 1
ATOM 6636 C CA . LEU B 1 357 ? 12.401 90.772 85.275 1.00 62.82 357 LEU B CA 1
ATOM 6637 C C . LEU B 1 357 ? 12.275 90.446 86.757 1.00 61.49 357 LEU B C 1
ATOM 6638 O O . LEU B 1 357 ? 11.740 89.409 87.138 1.00 61.00 357 LEU B O 1
ATOM 6643 N N . VAL B 1 358 ? 12.779 91.347 87.589 1.00 60.40 358 VAL B N 1
ATOM 6644 C CA . VAL B 1 358 ? 12.729 91.166 89.027 1.00 59.69 358 VAL B CA 1
ATOM 6645 C C . VAL B 1 358 ? 11.312 90.881 89.511 1.00 60.36 358 VAL B C 1
ATOM 6646 O O . VAL B 1 358 ? 11.084 89.961 90.303 1.00 61.68 358 VAL B O 1
ATOM 6650 N N . ALA B 1 359 ? 10.358 91.666 89.028 1.00 60.37 359 ALA B N 1
ATOM 6651 C CA . ALA B 1 359 ? 8.962 91.493 89.424 1.00 60.62 359 ALA B CA 1
ATOM 6652 C C . ALA B 1 359 ? 8.469 90.078 89.126 1.00 60.09 359 ALA B C 1
ATOM 6653 O O . ALA B 1 359 ? 7.672 89.510 89.882 1.00 58.67 359 ALA B O 1
ATOM 6655 N N . GLY B 1 360 ? 8.947 89.516 88.018 1.00 59.82 360 GLY B N 1
ATOM 6656 C CA . GLY B 1 360 ? 8.543 88.173 87.638 1.00 58.78 360 GLY B CA 1
ATOM 6657 C C . GLY B 1 360 ? 9.082 87.153 88.618 1.00 58.96 360 GLY B C 1
ATOM 6658 O O . GLY B 1 360 ? 8.430 86.147 88.916 1.00 58.44 360 GLY B O 1
ATOM 6659 N N . ILE B 1 361 ? 10.288 87.415 89.116 1.00 57.41 361 ILE B N 1
ATOM 6660 C CA . ILE B 1 361 ? 10.928 86.520 90.069 1.00 56.75 361 ILE B CA 1
ATOM 6661 C C . ILE B 1 361 ? 10.179 86.611 91.389 1.00 57.28 361 ILE B C 1
ATOM 6662 O O . ILE B 1 361 ? 9.725 85.603 91.945 1.00 55.64 361 ILE B O 1
ATOM 6667 N N . VAL B 1 362 ? 10.049 87.838 91.878 1.00 57.84 362 VAL B N 1
ATOM 6668 C CA . VAL B 1 362 ? 9.353 88.092 93.130 1.00 57.75 362 VAL B CA 1
ATOM 6669 C C . VAL B 1 362 ? 7.962 87.462 93.112 1.00 58.07 362 VAL B C 1
ATOM 6670 O O . VAL B 1 362 ? 7.544 86.829 94.088 1.00 58.50 362 VAL B O 1
ATOM 6674 N N . GLU B 1 363 ? 7.249 87.628 92.003 1.00 58.69 363 GLU B N 1
ATOM 6675 C CA . GLU B 1 363 ? 5.904 87.056 91.877 1.00 58.76 363 GLU B CA 1
ATOM 6676 C C . GLU B 1 363 ? 5.955 85.528 91.972 1.00 57.35 363 GLU B C 1
ATOM 6677 O O . GLU B 1 363 ? 5.208 84.917 92.743 1.00 56.03 363 GLU B O 1
ATOM 6683 N N . LEU B 1 364 ? 6.852 84.929 91.191 1.00 56.13 364 LEU B N 1
ATOM 6684 C CA . LEU B 1 364 ? 7.028 83.481 91.158 1.00 55.36 364 LEU B CA 1
ATOM 6685 C C . LEU B 1 364 ? 7.455 82.901 92.514 1.00 55.59 364 LEU B C 1
ATOM 6686 O O . LEU B 1 364 ? 6.828 81.973 93.028 1.00 55.11 364 LEU B O 1
ATOM 6691 N N . VAL B 1 365 ? 8.525 83.442 93.087 1.00 55.03 365 VAL B N 1
ATOM 6692 C CA . VAL B 1 365 ? 9.004 82.978 94.385 1.00 54.50 365 VAL B CA 1
ATOM 6693 C C . VAL B 1 365 ? 7.872 83.100 95.391 1.00 55.36 365 VAL B C 1
ATOM 6694 O O . VAL B 1 365 ? 7.544 82.165 96.125 1.00 54.42 365 VAL B O 1
ATOM 6698 N N . THR B 1 366 ? 7.278 84.283 95.400 1.00 57.48 366 THR B N 1
ATOM 6699 C CA . THR B 1 366 ? 6.175 84.626 96.287 1.00 57.82 366 THR B CA 1
ATOM 6700 C C . THR B 1 366 ? 4.980 83.670 96.194 1.00 57.55 366 THR B C 1
ATOM 6701 O O . THR B 1 366 ? 4.438 83.238 97.213 1.00 57.45 366 THR B O 1
ATOM 6705 N N . ALA B 1 367 ? 4.571 83.345 94.973 1.00 56.58 367 ALA B N 1
ATOM 6706 C CA . ALA B 1 367 ? 3.437 82.454 94.772 1.00 56.97 367 ALA B CA 1
ATOM 6707 C C . ALA B 1 367 ? 3.751 81.032 95.241 1.00 57.34 367 ALA B C 1
ATOM 6708 O O . ALA B 1 367 ? 2.992 80.440 96.018 1.00 57.72 367 ALA B O 1
ATOM 6710 N N . THR B 1 368 ? 4.868 80.490 94.762 1.00 56.37 368 THR B N 1
ATOM 6711 C CA . THR B 1 368 ? 5.295 79.142 95.121 1.00 55.06 368 THR B CA 1
ATOM 6712 C C . THR B 1 368 ? 5.219 78.900 96.632 1.00 55.04 368 THR B C 1
ATOM 6713 O O . THR B 1 368 ? 4.650 77.903 97.085 1.00 54.59 368 THR B O 1
ATOM 6717 N N . LEU B 1 369 ? 5.794 79.809 97.411 1.00 54.71 369 LEU B N 1
ATOM 6718 C CA . LEU B 1 369 ? 5.764 79.667 98.856 1.00 55.85 369 LEU B CA 1
ATOM 6719 C C . LEU B 1 369 ? 4.330 79.727 99.357 1.00 57.81 369 LEU B C 1
ATOM 6720 O O . LEU B 1 369 ? 3.917 78.908 100.178 1.00 58.38 369 LEU B O 1
ATOM 6725 N N . SER B 1 370 ? 3.562 80.696 98.863 1.00 59.34 370 SER B N 1
ATOM 6726 C CA . SER B 1 370 ? 2.177 80.833 99.296 1.00 59.84 370 SER B CA 1
ATOM 6727 C C . SER B 1 370 ? 1.371 79.562 99.023 1.00 60.22 370 SER B C 1
ATOM 6728 O O . SER B 1 370 ? 0.632 79.093 99.890 1.00 60.20 370 SER B O 1
ATOM 6731 N N . ASP B 1 371 ? 1.516 79.004 97.825 1.00 59.98 371 ASP B N 1
ATOM 6732 C CA . ASP B 1 371 ? 0.787 77.790 97.458 1.00 61.80 371 ASP B CA 1
ATOM 6733 C C . ASP B 1 371 ? 1.091 76.583 98.348 1.00 62.07 371 ASP B C 1
ATOM 6734 O O . ASP B 1 371 ? 0.232 75.729 98.568 1.00 62.63 371 ASP B O 1
ATOM 6739 N N . LEU B 1 372 ? 2.315 76.519 98.858 1.00 61.97 372 LEU B N 1
ATOM 6740 C CA . LEU B 1 372 ? 2.761 75.405 99.686 1.00 61.99 372 LEU B CA 1
ATOM 6741 C C . LEU B 1 372 ? 2.344 75.421 101.150 1.00 63.19 372 LEU B C 1
ATOM 6742 O O . LEU B 1 372 ? 2.712 74.521 101.900 1.00 63.23 372 LEU B O 1
ATOM 6747 N N . GLU B 1 373 ? 1.573 76.418 101.567 1.00 65.10 373 GLU B N 1
ATOM 6748 C CA . GLU B 1 373 ? 1.187 76.525 102.976 1.00 65.79 373 GLU B CA 1
ATOM 6749 C C . GLU B 1 373 ? 0.765 75.247 103.685 1.00 65.42 373 GLU B C 1
ATOM 6750 O O . GLU B 1 373 ? 1.426 74.812 104.623 1.00 65.90 373 GLU B O 1
ATOM 6756 N N . THR B 1 374 ? -0.335 74.652 103.248 1.00 65.89 374 THR B N 1
ATOM 6757 C CA . THR B 1 374 ? -0.830 73.451 103.903 1.00 65.68 374 THR B CA 1
ATOM 6758 C C . THR B 1 374 ? 0.118 72.254 103.818 1.00 65.61 374 THR B C 1
ATOM 6759 O O . THR B 1 374 ? 0.249 71.491 104.782 1.00 64.45 374 THR B O 1
ATOM 6763 N N . HIS B 1 375 ? 0.791 72.088 102.682 1.00 65.43 375 HIS B N 1
ATOM 6764 C CA . HIS B 1 375 ? 1.728 70.977 102.536 1.00 64.54 375 HIS B CA 1
ATOM 6765 C C . HIS B 1 375 ? 2.902 71.138 103.502 1.00 64.14 375 HIS B C 1
ATOM 6766 O O . HIS B 1 375 ? 3.332 70.175 104.140 1.00 64.39 375 HIS B O 1
ATOM 6773 N N . LEU B 1 376 ? 3.425 72.355 103.613 1.00 63.32 376 LEU B N 1
ATOM 6774 C CA . LEU B 1 376 ? 4.549 72.590 104.507 1.00 62.76 376 LEU B CA 1
ATOM 6775 C C . LEU B 1 376 ? 4.137 72.455 105.975 1.00 63.98 376 LEU B C 1
ATOM 6776 O O . LEU B 1 376 ? 4.957 72.084 106.818 1.00 64.08 376 LEU B O 1
ATOM 6781 N N . ASN B 1 377 ? 2.874 72.743 106.287 1.00 65.80 377 ASN B N 1
ATOM 6782 C CA . ASN B 1 377 ? 2.411 72.603 107.669 1.00 66.44 377 ASN B CA 1
ATOM 6783 C C . ASN B 1 377 ? 2.342 71.116 107.992 1.00 66.45 377 ASN B C 1
ATOM 6784 O O . ASN B 1 377 ? 2.735 70.682 109.075 1.00 65.42 377 ASN B O 1
ATOM 6789 N N . ALA B 1 378 ? 1.848 70.342 107.031 1.00 67.15 378 ALA B N 1
ATOM 6790 C CA . ALA B 1 378 ? 1.734 68.896 107.184 1.00 67.46 378 ALA B CA 1
ATOM 6791 C C . ALA B 1 378 ? 3.106 68.303 107.503 1.00 68.52 378 ALA B C 1
ATOM 6792 O O . ALA B 1 378 ? 3.242 67.494 108.421 1.00 68.82 378 ALA B O 1
ATOM 6794 N N . LEU B 1 379 ? 4.123 68.698 106.744 1.00 68.75 379 LEU B N 1
ATOM 6795 C CA . LEU B 1 379 ? 5.461 68.190 106.987 1.00 69.52 379 LEU B CA 1
ATOM 6796 C C . LEU B 1 379 ? 5.959 68.648 108.345 1.00 70.82 379 LEU B C 1
ATOM 6797 O O . LEU B 1 379 ? 6.587 67.889 109.073 1.00 71.05 379 LEU B O 1
ATOM 6802 N N . ASP B 1 380 ? 5.677 69.899 108.690 1.00 72.86 380 ASP B N 1
ATOM 6803 C CA . ASP B 1 380 ? 6.136 70.437 109.957 1.00 75.01 380 ASP B CA 1
ATOM 6804 C C . ASP B 1 380 ? 5.415 69.807 111.139 1.00 76.72 380 ASP B C 1
ATOM 6805 O O . ASP B 1 380 ? 5.981 69.686 112.219 1.00 76.69 380 ASP B O 1
ATOM 6810 N N . ALA B 1 381 ? 4.168 69.397 110.926 1.00 79.32 381 ALA B N 1
ATOM 6811 C CA . ALA B 1 381 ? 3.366 68.782 111.984 1.00 81.73 381 ALA B CA 1
ATOM 6812 C C . ALA B 1 381 ? 3.967 67.474 112.508 1.00 83.41 381 ALA B C 1
ATOM 6813 O O . ALA B 1 381 ? 3.779 67.123 113.675 1.00 83.41 381 ALA B O 1
ATOM 6815 N N . LYS B 1 382 ? 4.686 66.760 111.644 1.00 86.04 382 LYS B N 1
ATOM 6816 C CA . LYS B 1 382 ? 5.308 65.489 112.017 1.00 88.17 382 LYS B CA 1
ATOM 6817 C C . LYS B 1 382 ? 6.103 65.568 113.320 1.00 88.68 382 LYS B C 1
ATOM 6818 O O . LYS B 1 382 ? 5.918 64.744 114.215 1.00 89.70 382 LYS B O 1
ATOM 6824 N N . VAL B 1 383 ? 6.988 66.553 113.427 1.00 88.66 383 VAL B N 1
ATOM 6825 C CA . VAL B 1 383 ? 7.785 66.717 114.639 1.00 88.00 383 VAL B CA 1
ATOM 6826 C C . VAL B 1 383 ? 7.721 68.160 115.153 1.00 87.28 383 VAL B C 1
ATOM 6827 O O . VAL B 1 383 ? 7.753 68.399 116.366 1.00 87.89 383 VAL B O 1
ATOM 6831 N N . GLY B 1 384 ? 7.625 69.114 114.228 1.00 85.61 384 GLY B N 1
ATOM 6832 C CA . GLY B 1 384 ? 7.551 70.517 114.601 1.00 83.58 384 GLY B CA 1
ATOM 6833 C C . GLY B 1 384 ? 6.171 70.921 115.099 1.00 81.67 384 GLY B C 1
ATOM 6834 O O . GLY B 1 384 ? 5.446 70.097 115.656 1.00 81.70 384 GLY B O 1
ATOM 6835 N N . ASP B 1 385 ? 5.799 72.182 114.893 1.00 79.29 385 ASP B N 1
ATOM 6836 C CA . ASP B 1 385 ? 4.504 72.676 115.343 1.00 76.50 385 ASP B CA 1
ATOM 6837 C C . ASP B 1 385 ? 3.471 72.759 114.227 1.00 74.94 385 ASP B C 1
ATOM 6838 O O . ASP B 1 385 ? 2.365 73.256 114.433 1.00 74.80 385 ASP B O 1
ATOM 6843 N N . GLY B 1 386 ? 3.840 72.276 113.046 1.00 73.20 386 GLY B N 1
ATOM 6844 C CA . GLY B 1 386 ? 2.933 72.294 111.912 1.00 71.02 386 GLY B CA 1
ATOM 6845 C C . GLY B 1 386 ? 2.472 73.668 111.463 1.00 69.85 386 GLY B C 1
ATOM 6846 O O . GLY B 1 386 ? 1.336 73.816 111.012 1.00 70.76 386 GLY B O 1
ATOM 6847 N N . ASP B 1 387 ? 3.342 74.669 111.566 1.00 67.67 387 ASP B N 1
ATOM 6848 C CA . ASP B 1 387 ? 2.987 76.028 111.163 1.00 65.63 387 ASP B CA 1
ATOM 6849 C C . ASP B 1 387 ? 3.972 76.671 110.177 1.00 63.98 387 ASP B C 1
ATOM 6850 O O . ASP B 1 387 ? 3.689 77.734 109.622 1.00 64.16 387 ASP B O 1
ATOM 6855 N N . THR B 1 388 ? 5.118 76.030 109.958 1.00 61.23 388 THR B N 1
ATOM 6856 C CA . THR B 1 388 ? 6.128 76.553 109.041 1.00 58.57 388 THR B CA 1
ATOM 6857 C C . THR B 1 388 ? 5.528 77.005 107.713 1.00 57.72 388 THR B C 1
ATOM 6858 O O . THR B 1 388 ? 5.939 78.027 107.159 1.00 57.37 388 THR B O 1
ATOM 6862 N N . GLY B 1 389 ? 4.556 76.252 107.204 1.00 56.71 389 GLY B N 1
ATOM 6863 C CA . GLY B 1 389 ? 3.920 76.635 105.956 1.00 56.93 389 GLY B CA 1
ATOM 6864 C C . GLY B 1 389 ? 3.235 77.988 106.092 1.00 57.81 389 GLY B C 1
ATOM 6865 O O . GLY B 1 389 ? 3.356 78.859 105.226 1.00 58.83 389 GLY B O 1
ATOM 6866 N N . SER B 1 390 ? 2.516 78.177 107.192 1.00 55.92 390 SER B N 1
ATOM 6867 C CA . SER B 1 390 ? 1.820 79.431 107.430 1.00 55.56 390 SER B CA 1
ATOM 6868 C C . SER B 1 390 ? 2.795 80.583 107.669 1.00 55.76 390 SER B C 1
ATOM 6869 O O . SER B 1 390 ? 2.588 81.699 107.181 1.00 56.72 390 SER B O 1
ATOM 6872 N N . THR B 1 391 ? 3.855 80.313 108.422 1.00 54.64 391 THR B N 1
ATOM 6873 C CA . THR B 1 391 ? 4.854 81.332 108.710 1.00 55.14 391 THR B CA 1
ATOM 6874 C C . THR B 1 391 ? 5.478 81.819 107.404 1.00 55.51 391 THR B C 1
ATOM 6875 O O . THR B 1 391 ? 5.604 83.024 107.174 1.00 55.81 391 THR B O 1
ATOM 6879 N N . PHE B 1 392 ? 5.860 80.873 106.549 1.00 55.09 392 PHE B N 1
ATOM 6880 C CA . PHE B 1 392 ? 6.470 81.198 105.268 1.00 55.20 392 PHE B CA 1
ATOM 6881 C C . PHE B 1 392 ? 5.466 81.872 104.349 1.00 54.61 392 PHE B C 1
ATOM 6882 O O . PHE B 1 392 ? 5.815 82.785 103.596 1.00 54.63 392 PHE B O 1
ATOM 6890 N N . ALA B 1 393 ? 4.220 81.415 104.409 1.00 54.56 393 ALA B N 1
ATOM 6891 C CA . ALA B 1 393 ? 3.161 81.985 103.578 1.00 54.78 393 ALA B CA 1
ATOM 6892 C C . ALA B 1 393 ? 2.924 83.435 104.004 1.00 54.61 393 ALA B C 1
ATOM 6893 O O . ALA B 1 393 ? 2.697 84.319 103.168 1.00 54.99 393 ALA B O 1
ATOM 6895 N N . ALA B 1 394 ? 2.996 83.671 105.310 1.00 53.67 394 ALA B N 1
ATOM 6896 C CA . ALA B 1 394 ? 2.801 85.002 105.860 1.00 54.45 394 ALA B CA 1
ATOM 6897 C C . ALA B 1 394 ? 3.797 85.974 105.251 1.00 54.84 394 ALA B C 1
ATOM 6898 O O . ALA B 1 394 ? 3.446 87.090 104.880 1.00 56.99 394 ALA B O 1
ATOM 6900 N N . ALA B 1 395 ? 5.046 85.548 105.147 1.00 55.10 395 ALA B N 1
ATOM 6901 C CA . ALA B 1 395 ? 6.073 86.402 104.584 1.00 56.47 395 ALA B CA 1
ATOM 6902 C C . ALA B 1 395 ? 5.901 86.557 103.089 1.00 56.91 395 ALA B C 1
ATOM 6903 O O . ALA B 1 395 ? 6.067 87.655 102.553 1.00 58.26 395 ALA B O 1
ATOM 6905 N N . ALA B 1 396 ? 5.583 85.458 102.414 1.00 56.84 396 ALA B N 1
ATOM 6906 C CA . ALA B 1 396 ? 5.403 85.494 100.971 1.00 57.18 396 ALA B CA 1
ATOM 6907 C C . ALA B 1 396 ? 4.334 86.516 100.611 1.00 57.83 396 ALA B C 1
ATOM 6908 O O . ALA B 1 396 ? 4.583 87.444 99.838 1.00 57.98 396 ALA B O 1
ATOM 6910 N N . ARG B 1 397 ? 3.149 86.359 101.196 1.00 59.03 397 ARG B N 1
ATOM 6911 C CA . ARG B 1 397 ? 2.036 87.264 100.923 1.00 60.44 397 ARG B CA 1
ATOM 6912 C C . ARG B 1 397 ? 2.334 88.731 101.249 1.00 60.17 397 ARG B C 1
ATOM 6913 O O . ARG B 1 397 ? 1.864 89.635 100.556 1.00 60.13 397 ARG B O 1
ATOM 6921 N N . GLU B 1 398 ? 3.127 88.969 102.287 1.00 59.33 398 GLU B N 1
ATOM 6922 C CA . GLU B 1 398 ? 3.470 90.329 102.662 1.00 58.84 398 GLU B CA 1
ATOM 6923 C C . GLU B 1 398 ? 4.265 90.970 101.539 1.00 58.76 398 GLU B C 1
ATOM 6924 O O . GLU B 1 398 ? 4.037 92.127 101.201 1.00 59.46 398 GLU B O 1
ATOM 6930 N N . ILE B 1 399 ? 5.193 90.217 100.956 1.00 58.21 399 ILE B N 1
ATOM 6931 C CA . ILE B 1 399 ? 6.016 90.742 99.871 1.00 57.57 399 ILE B CA 1
ATOM 6932 C C . ILE B 1 399 ? 5.217 90.747 98.569 1.00 58.39 399 ILE B C 1
ATOM 6933 O O . ILE B 1 399 ? 5.458 91.570 97.689 1.00 58.25 399 ILE B O 1
ATOM 6938 N N . ALA B 1 400 ? 4.268 89.823 98.459 1.00 59.62 400 ALA B N 1
ATOM 6939 C CA . ALA B 1 400 ? 3.421 89.726 97.272 1.00 61.32 400 ALA B CA 1
ATOM 6940 C C . ALA B 1 400 ? 2.503 90.941 97.250 1.00 62.06 400 ALA B C 1
ATOM 6941 O O . ALA B 1 400 ? 2.318 91.583 96.211 1.00 61.78 400 ALA B O 1
ATOM 6943 N N . SER B 1 401 ? 1.954 91.239 98.410 1.00 62.08 401 SER B N 1
ATOM 6944 C CA . SER B 1 401 ? 1.073 92.384 98.555 1.00 63.06 401 SER B CA 1
ATOM 6945 C C . SER B 1 401 ? 1.809 93.627 98.092 1.00 63.93 401 SER B C 1
ATOM 6946 O O . SER B 1 401 ? 1.374 94.298 97.166 1.00 66.03 401 SER B O 1
ATOM 6949 N N . LEU B 1 402 ? 2.920 93.923 98.761 1.00 62.51 402 LEU B N 1
ATOM 6950 C CA . LEU B 1 402 ? 3.726 95.072 98.390 1.00 61.78 402 LEU B CA 1
ATOM 6951 C C . LEU B 1 402 ? 3.969 95.077 96.894 1.00 61.76 402 LEU B C 1
ATOM 6952 O O . LEU B 1 402 ? 3.911 96.125 96.262 1.00 62.39 402 LEU B O 1
ATOM 6957 N N . LEU B 1 403 ? 4.240 93.908 96.325 1.00 61.94 403 LEU B N 1
ATOM 6958 C CA . LEU B 1 403 ? 4.480 93.815 94.889 1.00 63.19 403 LEU B CA 1
ATOM 6959 C C . LEU B 1 403 ? 3.234 94.240 94.129 1.00 64.13 403 LEU B C 1
ATOM 6960 O O . LEU B 1 403 ? 3.301 95.077 93.229 1.00 64.02 403 LEU B O 1
ATOM 6965 N N . HIS B 1 404 ? 2.103 93.652 94.503 1.00 65.48 404 HIS B N 1
ATOM 6966 C CA . HIS B 1 404 ? 0.822 93.937 93.864 1.00 68.18 404 HIS B CA 1
ATOM 6967 C C . HIS B 1 404 ? 0.342 95.385 94.027 1.00 69.49 404 HIS B C 1
ATOM 6968 O O . HIS B 1 404 ? -0.487 95.865 93.250 1.00 70.40 404 HIS B O 1
ATOM 6975 N N . ARG B 1 405 ? 0.852 96.074 95.042 1.00 69.70 405 ARG B N 1
ATOM 6976 C CA . ARG B 1 405 ? 0.495 97.464 95.284 1.00 69.14 405 ARG B CA 1
ATOM 6977 C C . ARG B 1 405 ? 1.565 98.390 94.701 1.00 70.06 405 ARG B C 1
ATOM 6978 O O . ARG B 1 405 ? 1.667 99.541 95.103 1.00 70.31 405 ARG B O 1
ATOM 6986 N N . GLN B 1 406 ? 2.355 97.882 93.754 1.00 71.07 406 GLN B N 1
ATOM 6987 C CA . GLN B 1 406 ? 3.437 98.647 93.131 1.00 72.33 406 GLN B CA 1
ATOM 6988 C C . GLN B 1 406 ? 4.254 99.410 94.167 1.00 72.60 406 GLN B C 1
ATOM 6989 O O . GLN B 1 406 ? 4.689 100.538 93.921 1.00 72.94 406 GLN B O 1
ATOM 6995 N N . GLN B 1 407 ? 4.473 98.782 95.319 1.00 72.42 407 GLN B N 1
ATOM 6996 C CA . GLN B 1 407 ? 5.218 99.400 96.410 1.00 72.17 407 GLN B CA 1
ATOM 6997 C C . GLN B 1 407 ? 6.673 98.964 96.569 1.00 71.44 407 GLN B C 1
ATOM 6998 O O . GLN B 1 407 ? 7.370 99.466 97.449 1.00 71.53 407 GLN B O 1
ATOM 7004 N N . LEU B 1 408 ? 7.139 98.049 95.723 1.00 70.51 408 LEU B N 1
ATOM 7005 C CA . LEU B 1 408 ? 8.511 97.554 95.823 1.00 69.56 408 LEU B CA 1
ATOM 7006 C C . LEU B 1 408 ? 9.539 98.284 94.976 1.00 68.94 408 LEU B C 1
ATOM 7007 O O . LEU B 1 408 ? 9.271 98.652 93.837 1.00 69.97 408 LEU B O 1
ATOM 7012 N N . PRO B 1 409 ? 10.741 98.499 95.528 1.00 68.23 409 PRO B N 1
ATOM 7013 C CA . PRO B 1 409 ? 11.821 99.181 94.814 1.00 68.04 409 PRO B CA 1
ATOM 7014 C C . PRO B 1 409 ? 12.469 98.165 93.882 1.00 68.33 409 PRO B C 1
ATOM 7015 O O . PRO B 1 409 ? 13.685 97.967 93.902 1.00 69.66 409 PRO B O 1
ATOM 7019 N N . LEU B 1 410 ? 11.632 97.520 93.077 1.00 67.80 410 LEU B N 1
ATOM 7020 C CA . LEU B 1 410 ? 12.056 96.494 92.132 1.00 67.78 410 LEU B CA 1
ATOM 7021 C C . LEU B 1 410 ? 13.296 96.790 91.300 1.00 68.18 410 LEU B C 1
ATOM 7022 O O . LEU B 1 410 ? 13.972 95.862 90.866 1.00 68.26 410 LEU B O 1
ATOM 7027 N N . ASN B 1 411 ? 13.608 98.062 91.074 1.00 69.57 411 ASN B N 1
ATOM 7028 C CA . ASN B 1 411 ? 14.760 98.390 90.236 1.00 69.84 411 ASN B CA 1
ATOM 7029 C C . ASN B 1 411 ? 16.089 98.472 90.960 1.00 68.42 411 ASN B C 1
ATOM 7030 O O . ASN B 1 411 ? 17.122 98.760 90.353 1.00 67.71 411 ASN B O 1
ATOM 7035 N N . ASN B 1 412 ? 16.061 98.208 92.261 1.00 67.80 412 ASN B N 1
ATOM 7036 C CA . ASN B 1 412 ? 17.274 98.233 93.067 1.00 66.96 412 ASN B CA 1
ATOM 7037 C C . ASN B 1 412 ? 17.264 97.072 94.055 1.00 65.67 412 ASN B C 1
ATOM 7038 O O . ASN B 1 412 ? 16.676 97.176 95.132 1.00 65.16 412 ASN B O 1
ATOM 7043 N N . LEU B 1 413 ? 17.923 95.975 93.684 1.00 63.88 413 LEU B N 1
ATOM 7044 C CA . LEU B 1 413 ? 17.971 94.793 94.536 1.00 62.03 413 LEU B CA 1
ATOM 7045 C C . LEU B 1 413 ? 18.443 95.087 95.946 1.00 61.25 413 LEU B C 1
ATOM 7046 O O . LEU B 1 413 ? 17.816 94.657 96.907 1.00 61.39 413 LEU B O 1
ATOM 7051 N N . ALA B 1 414 ? 19.545 95.818 96.075 1.00 60.48 414 ALA B N 1
ATOM 7052 C CA . ALA B 1 414 ? 20.080 96.140 97.393 1.00 60.15 414 ALA B CA 1
ATOM 7053 C C . ALA B 1 414 ? 18.979 96.658 98.316 1.00 60.00 414 ALA B C 1
ATOM 7054 O O . ALA B 1 414 ? 18.741 96.117 99.395 1.00 60.72 414 ALA B O 1
ATOM 7056 N N . THR B 1 415 ? 18.302 97.707 97.886 1.00 59.49 415 THR B N 1
ATOM 7057 C CA . THR B 1 415 ? 17.237 98.286 98.682 1.00 59.11 415 THR B CA 1
ATOM 7058 C C . THR B 1 415 ? 16.060 97.323 98.782 1.00 57.19 415 THR B C 1
ATOM 7059 O O . THR B 1 415 ? 15.385 97.260 99.809 1.00 57.09 415 THR B O 1
ATOM 7063 N N . LEU B 1 416 ? 15.814 96.564 97.719 1.00 55.56 416 LEU B N 1
ATOM 7064 C CA . LEU B 1 416 ? 14.717 95.600 97.739 1.00 53.60 416 LEU B CA 1
ATOM 7065 C C . LEU B 1 416 ? 14.957 94.559 98.820 1.00 53.40 416 LEU B C 1
ATOM 7066 O O . LEU B 1 416 ? 14.075 94.280 99.626 1.00 53.79 416 LEU B O 1
ATOM 7071 N N . PHE B 1 417 ? 16.152 93.973 98.829 1.00 52.65 417 PHE B N 1
ATOM 7072 C CA . PHE B 1 417 ? 16.480 92.968 99.827 1.00 52.62 417 PHE B CA 1
ATOM 7073 C C . PHE B 1 417 ? 16.371 93.589 101.209 1.00 52.32 417 PHE B C 1
ATOM 7074 O O . PHE B 1 417 ? 15.745 93.021 102.107 1.00 51.41 417 PHE B O 1
ATOM 7082 N N . ALA B 1 418 ? 16.975 94.765 101.370 1.00 52.29 418 ALA B N 1
ATOM 7083 C CA . ALA B 1 418 ? 16.939 95.476 102.641 1.00 51.88 418 ALA B CA 1
ATOM 7084 C C . ALA B 1 418 ? 15.490 95.685 103.093 1.00 50.97 418 ALA B C 1
ATOM 7085 O O . ALA B 1 418 ? 15.186 95.618 104.280 1.00 50.31 418 ALA B O 1
ATOM 7087 N N . LEU B 1 419 ? 14.594 95.919 102.141 1.00 50.50 419 LEU B N 1
ATOM 7088 C CA . LEU B 1 419 ? 13.193 96.124 102.478 1.00 50.93 419 LEU B CA 1
ATOM 7089 C C . LEU B 1 419 ? 12.518 94.832 102.929 1.00 51.18 419 LEU B C 1
ATOM 7090 O O . LEU B 1 419 ? 11.727 94.828 103.881 1.00 50.30 419 LEU B O 1
ATOM 7095 N N . ILE B 1 420 ? 12.817 93.740 102.231 1.00 51.04 420 ILE B N 1
ATOM 7096 C CA . ILE B 1 420 ? 12.258 92.442 102.583 1.00 50.67 420 ILE B CA 1
ATOM 7097 C C . ILE B 1 420 ? 12.794 92.065 103.958 1.00 51.49 420 ILE B C 1
ATOM 7098 O O . ILE B 1 420 ? 12.048 91.650 104.842 1.00 51.35 420 ILE B O 1
ATOM 7103 N N . GLY B 1 421 ? 14.099 92.235 104.133 1.00 52.39 421 GLY B N 1
ATOM 7104 C CA . GLY B 1 421 ? 14.724 91.910 105.397 1.00 54.01 421 GLY B CA 1
ATOM 7105 C C . GLY B 1 421 ? 14.058 92.625 106.554 1.00 55.79 421 GLY B C 1
ATOM 7106 O O . GLY B 1 421 ? 13.938 92.083 107.653 1.00 56.88 421 GLY B O 1
ATOM 7107 N N . GLU B 1 422 ? 13.615 93.849 106.307 1.00 56.89 422 GLU B N 1
ATOM 7108 C CA . GLU B 1 422 ? 12.968 94.637 107.341 1.00 57.14 422 GLU B CA 1
ATOM 7109 C C . GLU B 1 422 ? 11.542 94.180 107.590 1.00 57.02 422 GLU B C 1
ATOM 7110 O O . GLU B 1 422 ? 11.086 94.148 108.729 1.00 57.61 422 GLU B O 1
ATOM 7116 N N . ARG B 1 423 ? 10.841 93.807 106.530 1.00 56.64 423 ARG B N 1
ATOM 7117 C CA . ARG B 1 423 ? 9.450 93.396 106.658 1.00 57.43 423 ARG B CA 1
ATOM 7118 C C . ARG B 1 423 ? 9.133 91.961 107.110 1.00 56.86 423 ARG B C 1
ATOM 7119 O O . ARG B 1 423 ? 8.092 91.734 107.731 1.00 57.08 423 ARG B O 1
ATOM 7127 N N . LEU B 1 424 ? 10.001 90.997 106.814 1.00 55.45 424 LEU B N 1
ATOM 7128 C CA . LEU B 1 424 ? 9.715 89.608 107.179 1.00 53.83 424 LEU B CA 1
ATOM 7129 C C . LEU B 1 424 ? 9.443 89.315 108.663 1.00 54.76 424 LEU B C 1
ATOM 7130 O O . LEU B 1 424 ? 8.419 88.719 108.988 1.00 53.64 424 LEU B O 1
ATOM 7135 N N . THR B 1 425 ? 10.338 89.719 109.563 1.00 55.07 425 THR B N 1
ATOM 7136 C CA . THR B 1 425 ? 10.132 89.469 110.989 1.00 56.55 425 THR B CA 1
ATOM 7137 C C . THR B 1 425 ? 8.842 90.079 111.522 1.00 58.24 425 THR B C 1
ATOM 7138 O O . THR B 1 425 ? 8.286 89.611 112.519 1.00 59.17 425 THR B O 1
ATOM 7142 N N . VAL B 1 426 ? 8.373 91.138 110.877 1.00 59.06 426 VAL B N 1
ATOM 7143 C CA . VAL B 1 426 ? 7.146 91.786 111.312 1.00 59.53 426 VAL B CA 1
ATOM 7144 C C . VAL B 1 426 ? 5.943 90.897 111.021 1.00 60.06 426 VAL B C 1
ATOM 7145 O O . VAL B 1 426 ? 4.984 90.858 111.793 1.00 61.33 426 VAL B O 1
ATOM 7149 N N . VAL B 1 427 ? 6.003 90.166 109.917 1.00 59.28 427 VAL B N 1
ATOM 7150 C CA . VAL B 1 427 ? 4.899 89.307 109.527 1.00 59.60 427 VAL B CA 1
ATOM 7151 C C . VAL B 1 427 ? 5.142 87.843 109.869 1.00 59.78 427 VAL B C 1
ATOM 7152 O O . VAL B 1 427 ? 4.202 87.057 110.003 1.00 59.06 427 VAL B O 1
ATOM 7156 N N . MET B 1 428 ? 6.410 87.477 110.004 1.00 60.25 428 MET B N 1
ATOM 7157 C CA . MET B 1 428 ? 6.790 86.103 110.340 1.00 59.26 428 MET B CA 1
ATOM 7158 C C . MET B 1 428 ? 7.215 86.029 111.800 1.00 58.55 428 MET B C 1
ATOM 7159 O O . MET B 1 428 ? 8.225 86.614 112.199 1.00 57.89 428 MET B O 1
ATOM 7164 N N . GLY B 1 429 ? 6.453 85.304 112.600 1.00 57.94 429 GLY B N 1
ATOM 7165 C CA . GLY B 1 429 ? 6.818 85.197 113.993 1.00 57.95 429 GLY B CA 1
ATOM 7166 C C . GLY B 1 429 ? 7.865 84.117 114.156 1.00 58.22 429 GLY B C 1
ATOM 7167 O O . GLY B 1 429 ? 8.109 83.332 113.235 1.00 59.04 429 GLY B O 1
ATOM 7168 N N . GLY B 1 430 ? 8.505 84.090 115.319 1.00 57.46 430 GLY B N 1
ATOM 7169 C CA . GLY B 1 430 ? 9.496 83.065 115.591 1.00 56.29 430 GLY B CA 1
ATOM 7170 C C . GLY B 1 430 ? 10.801 83.145 114.832 1.00 55.78 430 GLY B C 1
ATOM 7171 O O . GLY B 1 430 ? 10.995 84.011 113.972 1.00 56.67 430 GLY B O 1
ATOM 7172 N N . SER B 1 431 ? 11.691 82.212 115.153 1.00 53.21 431 SER B N 1
ATOM 7173 C CA . SER B 1 431 ? 13.010 82.141 114.552 1.00 52.24 431 SER B CA 1
ATOM 7174 C C . SER B 1 431 ? 13.044 82.144 113.029 1.00 51.40 431 SER B C 1
ATOM 7175 O O . SER B 1 431 ? 14.017 82.598 112.434 1.00 51.34 431 SER B O 1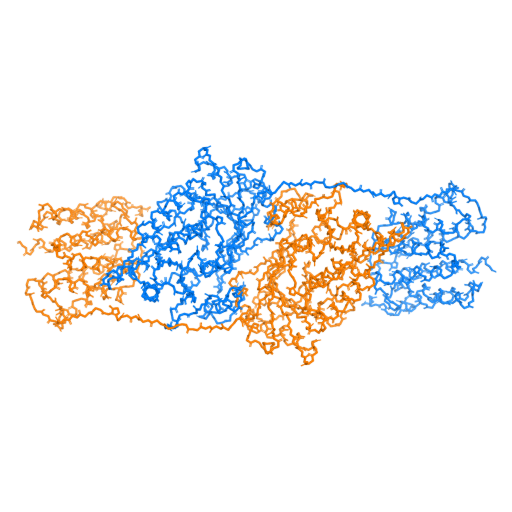
ATOM 7178 N N . SER B 1 432 ? 12.005 81.622 112.393 1.00 51.28 432 SER B N 1
ATOM 7179 C CA . SER B 1 432 ? 11.972 81.606 110.935 1.00 50.79 432 SER B CA 1
ATOM 7180 C C . SER B 1 432 ? 12.007 83.032 110.405 1.00 49.91 432 SER B C 1
ATOM 7181 O O . SER B 1 432 ? 12.767 83.346 109.484 1.00 49.75 432 SER B O 1
ATOM 7184 N N . GLY B 1 433 ? 11.181 83.889 110.998 1.00 47.19 433 GLY B N 1
ATOM 7185 C CA . GLY B 1 433 ? 11.135 85.269 110.575 1.00 46.11 433 GLY B CA 1
ATOM 7186 C C . GLY B 1 433 ? 12.465 85.963 110.758 1.00 44.45 433 GLY B C 1
ATOM 7187 O O . GLY B 1 433 ? 12.937 86.642 109.858 1.00 44.80 433 GLY B O 1
ATOM 7188 N N . VAL B 1 434 ? 13.065 85.792 111.930 1.00 44.60 434 VAL B N 1
ATOM 7189 C CA . VAL B 1 434 ? 14.352 86.411 112.238 1.00 44.73 434 VAL B CA 1
ATOM 7190 C C . VAL B 1 434 ? 15.468 85.925 111.316 1.00 45.74 434 VAL B C 1
ATOM 7191 O O . VAL B 1 434 ? 16.264 86.722 110.813 1.00 46.42 434 VAL B O 1
ATOM 7195 N N . LEU B 1 435 ? 15.525 84.618 111.100 1.00 45.63 435 LEU B N 1
ATOM 7196 C CA . LEU B 1 435 ? 16.533 84.048 110.227 1.00 44.76 435 LEU B CA 1
ATOM 7197 C C . LEU B 1 435 ? 16.386 84.597 108.808 1.00 44.52 435 LEU B C 1
ATOM 7198 O O . LEU B 1 435 ? 17.369 85.027 108.206 1.00 43.80 435 LEU B O 1
ATOM 7203 N N . MET B 1 436 ? 15.168 84.593 108.270 1.00 44.48 436 MET B N 1
ATOM 7204 C CA . MET B 1 436 ? 14.963 85.117 106.925 1.00 45.04 436 MET B CA 1
ATOM 7205 C C . MET B 1 436 ? 15.317 86.606 106.853 1.00 44.63 436 MET B C 1
ATOM 7206 O O . MET B 1 436 ? 15.874 87.065 105.863 1.00 45.07 436 MET B O 1
ATOM 7211 N N . SER B 1 437 ? 15.001 87.360 107.900 1.00 43.84 437 SER B N 1
ATOM 7212 C CA . SER B 1 437 ? 15.332 88.779 107.906 1.00 44.19 437 SER B CA 1
ATOM 7213 C C . SER B 1 437 ? 16.833 88.931 107.923 1.00 43.70 437 SER B C 1
ATOM 7214 O O . SER B 1 437 ? 17.366 89.810 107.261 1.00 44.78 437 SER B O 1
ATOM 7217 N N . ILE B 1 438 ? 17.508 88.075 108.683 1.00 42.32 438 ILE B N 1
ATOM 7218 C CA . ILE B 1 438 ? 18.963 88.118 108.750 1.00 42.37 438 ILE B CA 1
ATOM 7219 C C . ILE B 1 438 ? 19.520 87.883 107.346 1.00 42.47 438 ILE B C 1
ATOM 7220 O O . ILE B 1 438 ? 20.361 88.640 106.854 1.00 40.37 438 ILE B O 1
ATOM 7225 N N . PHE B 1 439 ? 19.024 86.827 106.713 1.00 42.27 439 PHE B N 1
ATOM 7226 C CA . PHE B 1 439 ? 19.432 86.448 105.374 1.00 42.48 439 PHE B CA 1
ATOM 7227 C C . PHE B 1 439 ? 19.374 87.638 104.423 1.00 43.14 439 PHE B C 1
ATOM 7228 O O . PHE B 1 439 ? 20.392 88.062 103.897 1.00 44.28 439 PHE B O 1
ATOM 7236 N N . PHE B 1 440 ? 18.182 88.184 104.217 1.00 43.74 440 PHE B N 1
ATOM 7237 C CA . PHE B 1 440 ? 18.021 89.299 103.290 1.00 44.61 440 PHE B CA 1
ATOM 7238 C C . PHE B 1 440 ? 18.740 90.589 103.686 1.00 45.69 440 PHE B C 1
ATOM 7239 O O . PHE B 1 440 ? 19.278 91.289 102.835 1.00 47.07 440 PHE B O 1
ATOM 7247 N N . THR B 1 441 ? 18.763 90.902 104.973 1.00 46.39 441 THR B N 1
ATOM 7248 C CA . THR B 1 441 ? 19.434 92.109 105.442 1.00 45.23 441 THR B CA 1
ATOM 7249 C C . THR B 1 441 ? 20.908 92.050 105.077 1.00 45.94 441 THR B C 1
ATOM 7250 O O . THR B 1 441 ? 21.451 92.993 104.521 1.00 46.47 441 THR B O 1
ATOM 7254 N N . ALA B 1 442 ? 21.551 90.933 105.398 1.00 47.06 442 ALA B N 1
ATOM 7255 C CA . ALA B 1 442 ? 22.964 90.754 105.101 1.00 47.17 442 ALA B CA 1
ATOM 7256 C C . ALA B 1 442 ? 23.166 90.684 103.590 1.00 47.74 442 ALA B C 1
ATOM 7257 O O . ALA B 1 442 ? 24.164 91.170 103.077 1.00 48.22 442 ALA B O 1
ATOM 7259 N N . ALA B 1 443 ? 22.210 90.089 102.882 1.00 47.57 443 ALA B N 1
ATOM 7260 C CA . ALA B 1 443 ? 22.310 89.971 101.434 1.00 48.91 443 ALA B CA 1
ATOM 7261 C C . ALA B 1 443 ? 22.217 91.346 100.816 1.00 50.75 443 ALA B C 1
ATOM 7262 O O . ALA B 1 443 ? 23.015 91.706 99.948 1.00 50.38 443 ALA B O 1
ATOM 7264 N N . GLY B 1 444 ? 21.225 92.108 101.270 1.00 52.55 444 GLY B N 1
ATOM 7265 C CA . GLY B 1 444 ? 21.014 93.449 100.757 1.00 53.02 444 GLY B CA 1
ATOM 7266 C C . GLY B 1 444 ? 22.248 94.305 100.943 1.00 54.55 444 GLY B C 1
ATOM 7267 O O . GLY B 1 444 ? 22.555 95.161 100.114 1.00 55.60 444 GLY B O 1
ATOM 7268 N N . GLN B 1 445 ? 22.964 94.069 102.032 1.00 55.33 445 GLN B N 1
ATOM 7269 C CA . GLN B 1 445 ? 24.169 94.827 102.314 1.00 57.59 445 GLN B CA 1
ATOM 7270 C C . GLN B 1 445 ? 25.359 94.383 101.483 1.00 58.81 445 GLN B C 1
ATOM 7271 O O . GLN B 1 445 ? 26.243 95.186 101.182 1.00 59.57 445 GLN B O 1
ATOM 7277 N N . LYS B 1 446 ? 25.399 93.106 101.124 1.00 59.69 446 LYS B N 1
ATOM 7278 C CA . LYS B 1 446 ? 26.501 92.608 100.319 1.00 61.09 446 LYS B CA 1
ATOM 7279 C C . LYS B 1 446 ? 26.334 93.225 98.931 1.00 62.56 446 LYS B C 1
ATOM 7280 O O . LYS B 1 446 ? 27.317 93.574 98.278 1.00 62.54 446 LYS B O 1
ATOM 7286 N N . LEU B 1 447 ? 25.081 93.362 98.496 1.00 63.56 447 LEU B N 1
ATOM 7287 C CA . LEU B 1 447 ? 24.776 93.967 97.201 1.00 65.10 447 LEU B CA 1
ATOM 7288 C C . LEU B 1 447 ? 25.163 95.440 97.242 1.00 67.61 447 LEU B C 1
ATOM 7289 O O . LEU B 1 447 ? 25.703 95.975 96.274 1.00 69.01 447 LEU B O 1
ATOM 7294 N N . GLU B 1 448 ? 24.889 96.095 98.366 1.00 69.59 448 GLU B N 1
ATOM 7295 C CA . GLU B 1 448 ? 25.224 97.503 98.506 1.00 71.28 448 GLU B CA 1
ATOM 7296 C C . GLU B 1 448 ? 26.719 97.709 98.294 1.00 71.35 448 GLU B C 1
ATOM 7297 O O . GLU B 1 448 ? 27.150 98.770 97.848 1.00 71.95 448 GLU B O 1
ATOM 7303 N N . GLN B 1 449 ? 27.509 96.690 98.626 1.00 71.10 449 GLN B N 1
ATOM 7304 C CA . GLN B 1 449 ? 28.954 96.755 98.449 1.00 71.13 449 GLN B CA 1
ATOM 7305 C C . GLN B 1 449 ? 29.292 96.422 96.995 1.00 70.13 449 GLN B C 1
ATOM 7306 O O . GLN B 1 449 ? 30.457 96.261 96.630 1.00 69.72 449 GLN B O 1
ATOM 7312 N N . GLY B 1 450 ? 28.253 96.309 96.176 1.00 68.99 450 GLY B N 1
ATOM 7313 C CA . GLY B 1 450 ? 28.436 96.017 94.769 1.00 67.98 450 GLY B CA 1
ATOM 7314 C C . GLY B 1 450 ? 28.808 94.595 94.411 1.00 67.26 450 GLY B C 1
ATOM 7315 O O . GLY B 1 450 ? 29.645 94.384 93.542 1.00 68.32 450 GLY B O 1
ATOM 7316 N N . ALA B 1 451 ? 28.201 93.613 95.064 1.00 66.18 451 ALA B N 1
ATOM 7317 C CA . ALA B 1 451 ? 28.495 92.219 94.754 1.00 64.91 451 ALA B CA 1
ATOM 7318 C C . ALA B 1 451 ? 27.365 91.729 93.870 1.00 63.95 451 ALA B C 1
ATOM 7319 O O . ALA B 1 451 ? 26.318 92.361 93.814 1.00 64.33 451 ALA B O 1
ATOM 7321 N N . ASN B 1 452 ? 27.570 90.622 93.165 1.00 63.47 452 ASN B N 1
ATOM 7322 C CA . ASN B 1 452 ? 26.510 90.103 92.314 1.00 62.81 452 ASN B CA 1
ATOM 7323 C C . ASN B 1 452 ? 25.522 89.377 93.218 1.00 61.88 452 ASN B C 1
ATOM 7324 O O . ASN B 1 452 ? 25.848 89.033 94.353 1.00 61.50 452 ASN B O 1
ATOM 7329 N N . VAL B 1 453 ? 24.324 89.133 92.708 1.00 61.51 453 VAL B N 1
ATOM 7330 C CA . VAL B 1 453 ? 23.275 88.479 93.480 1.00 61.68 453 VAL B CA 1
ATOM 7331 C C . VAL B 1 453 ? 23.673 87.181 94.178 1.00 61.64 453 VAL B C 1
ATOM 7332 O O . VAL B 1 453 ? 23.431 87.019 95.368 1.00 62.45 453 VAL B O 1
ATOM 7336 N N . VAL B 1 454 ? 24.274 86.256 93.446 1.00 61.93 454 VAL B N 1
ATOM 7337 C CA . VAL B 1 454 ? 24.682 84.995 94.044 1.00 61.95 454 VAL B CA 1
ATOM 7338 C C . VAL B 1 454 ? 25.666 85.193 95.202 1.00 62.01 454 VAL B C 1
ATOM 7339 O O . VAL B 1 454 ? 25.610 84.474 96.200 1.00 62.27 454 VAL B O 1
ATOM 7343 N N . GLU B 1 455 ? 26.561 86.164 95.076 1.00 60.95 455 GLU B N 1
ATOM 7344 C CA . GLU B 1 455 ? 27.520 86.423 96.140 1.00 60.46 455 GLU B CA 1
ATOM 7345 C C . GLU B 1 455 ? 26.805 86.935 97.376 1.00 58.70 455 GLU B C 1
ATOM 7346 O O . GLU B 1 455 ? 27.092 86.511 98.495 1.00 58.50 455 GLU B O 1
ATOM 7352 N N . ALA B 1 456 ? 25.867 87.851 97.165 1.00 57.30 456 ALA B N 1
ATOM 7353 C CA . ALA B 1 456 ? 25.104 88.433 98.259 1.00 55.54 456 ALA B CA 1
ATOM 7354 C C . ALA B 1 456 ? 24.250 87.362 98.931 1.00 54.51 456 ALA B C 1
ATOM 7355 O O . ALA B 1 456 ? 24.172 87.307 100.159 1.00 55.05 456 ALA B O 1
ATOM 7357 N N . LEU B 1 457 ? 23.619 86.510 98.129 1.00 51.84 457 LEU B N 1
ATOM 7358 C CA . LEU B 1 457 ? 22.788 85.446 98.669 1.00 51.60 457 LEU B CA 1
ATOM 7359 C C . LEU B 1 457 ? 23.610 84.494 99.533 1.00 51.46 457 LEU B C 1
ATOM 7360 O O . LEU B 1 457 ? 23.122 83.986 100.544 1.00 51.50 457 LEU B O 1
ATOM 7365 N N . ASN B 1 458 ? 24.857 84.257 99.132 1.00 50.55 458 ASN B N 1
ATOM 7366 C CA . ASN B 1 458 ? 25.742 83.383 99.887 1.00 49.94 458 ASN B CA 1
ATOM 7367 C C . ASN B 1 458 ? 26.167 84.027 101.188 1.00 48.73 458 ASN B C 1
ATOM 7368 O O . ASN B 1 458 ? 26.362 83.338 102.183 1.00 49.76 458 ASN B O 1
ATOM 7373 N N . THR B 1 459 ? 26.328 85.343 101.183 1.00 46.73 459 THR B N 1
ATOM 7374 C CA . THR B 1 459 ? 26.692 86.041 102.402 1.00 46.46 459 THR B CA 1
ATOM 7375 C C . THR B 1 459 ? 25.493 85.947 103.349 1.00 46.19 459 THR B C 1
ATOM 7376 O O . THR B 1 459 ? 25.649 85.809 104.564 1.00 46.07 459 THR B O 1
ATOM 7380 N N . GLY B 1 460 ? 24.297 86.015 102.777 1.00 45.05 460 GLY B N 1
ATOM 7381 C CA . GLY B 1 460 ? 23.094 85.911 103.572 1.00 46.42 460 GLY B CA 1
ATOM 7382 C C . GLY B 1 460 ? 23.060 84.560 104.261 1.00 46.81 460 GLY B C 1
ATOM 7383 O O . GLY B 1 460 ? 22.745 84.464 105.450 1.00 48.48 460 GLY B O 1
ATOM 7384 N N . LEU B 1 461 ? 23.395 83.516 103.509 1.00 45.56 461 LEU B N 1
ATOM 7385 C CA . LEU B 1 461 ? 23.423 82.159 104.029 1.00 44.62 461 LEU B CA 1
ATOM 7386 C C . LEU B 1 461 ? 24.450 82.050 105.141 1.00 44.00 461 LEU B C 1
ATOM 7387 O O . LEU B 1 461 ? 24.178 81.492 106.203 1.00 44.47 461 LEU B O 1
ATOM 7392 N N . ALA B 1 462 ? 25.633 82.594 104.882 1.00 42.76 462 ALA B N 1
ATOM 7393 C CA . ALA B 1 462 ? 26.729 82.567 105.837 1.00 42.95 462 ALA B CA 1
ATOM 7394 C C . ALA B 1 462 ? 26.340 83.203 107.166 1.00 42.77 462 ALA B C 1
ATOM 7395 O O . ALA B 1 462 ? 26.706 82.708 108.233 1.00 43.59 462 ALA B O 1
ATOM 7397 N N . GLN B 1 463 ? 25.605 84.305 107.098 1.00 43.08 463 GLN B N 1
ATOM 7398 C CA . GLN B 1 463 ? 25.185 84.994 108.303 1.00 43.67 463 GLN B CA 1
ATOM 7399 C C . GLN B 1 463 ? 24.079 84.215 108.991 1.00 44.89 463 GLN B C 1
ATOM 7400 O O . GLN B 1 463 ? 24.020 84.128 110.221 1.00 45.17 463 GLN B O 1
ATOM 7406 N N . MET B 1 464 ? 23.206 83.627 108.195 1.00 45.52 464 MET B N 1
ATOM 7407 C CA . MET B 1 464 ? 22.127 82.849 108.755 1.00 47.48 464 MET B CA 1
ATOM 7408 C C . MET B 1 464 ? 22.738 81.693 109.551 1.00 48.01 464 MET B C 1
ATOM 7409 O O . MET B 1 464 ? 22.262 81.356 110.634 1.00 49.54 464 MET B O 1
ATOM 7414 N N . LYS B 1 465 ? 23.816 81.110 109.032 1.00 47.50 465 LYS B N 1
ATOM 7415 C CA . LYS B 1 465 ? 24.477 79.989 109.703 1.00 46.97 465 LYS B CA 1
ATOM 7416 C C . LYS B 1 465 ? 25.190 80.407 110.980 1.00 45.52 465 LYS B C 1
ATOM 7417 O O . LYS B 1 465 ? 25.133 79.711 111.991 1.00 45.52 465 LYS B O 1
ATOM 7423 N N . PHE B 1 466 ? 25.863 81.546 110.928 1.00 43.78 466 PHE B N 1
ATOM 7424 C CA . PHE B 1 466 ? 26.591 82.039 112.083 1.00 43.38 466 PHE B CA 1
ATOM 7425 C C . PHE B 1 466 ? 25.687 82.243 113.307 1.00 43.09 466 PHE B C 1
ATOM 7426 O O . PHE B 1 466 ? 25.991 81.780 114.399 1.00 40.51 466 PHE B O 1
ATOM 7434 N N . TYR B 1 467 ? 24.581 82.949 113.110 1.00 43.90 467 TYR B N 1
ATOM 7435 C CA . TYR B 1 467 ? 23.650 83.236 114.194 1.00 45.21 467 TYR B CA 1
ATOM 7436 C C . TYR B 1 467 ? 22.753 82.051 114.479 1.00 45.05 467 TYR B C 1
ATOM 7437 O O . TYR B 1 467 ? 22.546 81.693 115.630 1.00 46.45 467 TYR B O 1
ATOM 7446 N N . GLY B 1 468 ? 22.234 81.443 113.420 1.00 45.96 468 GLY B N 1
ATOM 7447 C CA . GLY B 1 468 ? 21.358 80.296 113.566 1.00 47.35 468 GLY B CA 1
ATOM 7448 C C . GLY B 1 468 ? 22.047 79.076 114.143 1.00 49.12 468 GLY B C 1
ATOM 7449 O O . GLY B 1 468 ? 21.396 78.257 114.784 1.00 51.46 468 GLY B O 1
ATOM 7450 N N . GLY B 1 469 ? 23.353 78.948 113.916 1.00 48.96 469 GLY B N 1
ATOM 7451 C CA . GLY B 1 469 ? 24.098 77.812 114.431 1.00 49.11 469 GLY B CA 1
ATOM 7452 C C . GLY B 1 469 ? 23.946 76.502 113.666 1.00 49.39 469 GLY B C 1
ATOM 7453 O O . GLY B 1 469 ? 24.630 75.520 113.964 1.00 49.34 469 GLY B O 1
ATOM 7454 N N . ALA B 1 470 ? 23.062 76.471 112.678 1.00 48.84 470 ALA B N 1
ATOM 7455 C CA . ALA B 1 470 ? 22.854 75.247 111.912 1.00 50.10 470 ALA B CA 1
ATOM 7456 C C . ALA B 1 470 ? 23.918 75.015 110.842 1.00 51.27 470 ALA B C 1
ATOM 7457 O O . ALA B 1 470 ? 24.564 75.947 110.357 1.00 49.91 470 ALA B O 1
ATOM 7459 N N . ASP B 1 471 ? 24.096 73.748 110.492 1.00 53.03 471 ASP B N 1
ATOM 7460 C CA . ASP B 1 471 ? 25.068 73.347 109.484 1.00 54.37 471 ASP B CA 1
ATOM 7461 C C . ASP B 1 471 ? 24.395 72.409 108.511 1.00 53.11 471 ASP B C 1
ATOM 7462 O O . ASP B 1 471 ? 23.277 71.960 108.749 1.00 51.50 471 ASP B O 1
ATOM 7467 N N . GLU B 1 472 ? 25.082 72.115 107.415 1.00 52.68 472 GLU B N 1
ATOM 7468 C CA . GLU B 1 472 ? 24.525 71.206 106.439 1.00 52.60 472 GLU B CA 1
ATOM 7469 C C . GLU B 1 472 ? 24.418 69.845 107.111 1.00 50.89 472 GLU B C 1
ATOM 7470 O O . GLU B 1 472 ? 25.391 69.331 107.645 1.00 51.61 472 GLU B O 1
ATOM 7476 N N . GLY B 1 473 ? 23.216 69.286 107.104 1.00 50.33 473 GLY B N 1
ATOM 7477 C CA . GLY B 1 473 ? 22.992 68.004 107.732 1.00 49.89 473 GLY B CA 1
ATOM 7478 C C . GLY B 1 473 ? 22.132 68.124 108.970 1.00 50.54 473 GLY B C 1
ATOM 7479 O O . GLY B 1 473 ? 21.690 67.109 109.493 1.00 51.90 473 GLY B O 1
ATOM 7480 N N . ASP B 1 474 ? 21.882 69.345 109.442 1.00 50.61 474 ASP B N 1
ATOM 7481 C CA . ASP B 1 474 ? 21.061 69.531 110.636 1.00 51.12 474 ASP B CA 1
ATOM 7482 C C . ASP B 1 474 ? 19.556 69.545 110.353 1.00 51.72 474 ASP B C 1
ATOM 7483 O O . ASP B 1 474 ? 18.747 69.759 111.255 1.00 52.33 474 ASP B O 1
ATOM 7488 N N . ARG B 1 475 ? 19.192 69.319 109.096 1.00 51.99 475 ARG B N 1
ATOM 7489 C CA . ARG B 1 475 ? 17.795 69.263 108.683 1.00 53.07 475 ARG B CA 1
ATOM 7490 C C . ARG B 1 475 ? 17.008 70.582 108.655 1.00 53.49 475 ARG B C 1
ATOM 7491 O O . ARG B 1 475 ? 15.874 70.641 109.145 1.00 55.31 475 ARG B O 1
ATOM 7499 N N . THR B 1 476 ? 17.599 71.633 108.095 1.00 51.76 476 THR B N 1
ATOM 7500 C CA . THR B 1 476 ? 16.905 72.914 107.975 1.00 50.43 476 THR B CA 1
ATOM 7501 C C . THR B 1 476 ? 17.021 73.330 106.522 1.00 50.20 476 THR B C 1
ATOM 7502 O O . THR B 1 476 ? 17.706 72.680 105.742 1.00 49.61 476 THR B O 1
ATOM 7506 N N . MET B 1 477 ? 16.359 74.418 106.156 1.00 51.11 477 MET B N 1
ATOM 7507 C CA . MET B 1 477 ? 16.406 74.891 104.775 1.00 50.07 477 MET B CA 1
ATOM 7508 C C . MET B 1 477 ? 17.833 74.994 104.245 1.00 48.69 477 MET B C 1
ATOM 7509 O O . MET B 1 477 ? 18.058 74.947 103.041 1.00 47.10 477 MET B O 1
ATOM 7514 N N . ILE B 1 478 ? 18.793 75.138 105.151 1.00 48.47 478 ILE B N 1
ATOM 7515 C CA . ILE B 1 478 ? 20.192 75.246 104.767 1.00 47.95 478 ILE B CA 1
ATOM 7516 C C . ILE B 1 478 ? 20.601 74.061 103.894 1.00 47.53 478 ILE B C 1
ATOM 7517 O O . ILE B 1 478 ? 21.336 74.219 102.922 1.00 45.93 478 ILE B O 1
ATOM 7522 N N . ASP B 1 479 ? 20.106 72.876 104.238 1.00 48.61 479 ASP B N 1
ATOM 7523 C CA . ASP B 1 479 ? 20.443 71.659 103.506 1.00 49.11 479 ASP B CA 1
ATOM 7524 C C . ASP B 1 479 ? 20.131 71.705 102.025 1.00 49.73 479 ASP B C 1
ATOM 7525 O O . ASP B 1 479 ? 20.714 70.952 101.237 1.00 50.81 479 ASP B O 1
ATOM 7530 N N . ALA B 1 480 ? 19.214 72.583 101.641 1.00 48.92 480 ALA B N 1
ATOM 7531 C CA . ALA B 1 480 ? 18.848 72.711 100.243 1.00 48.23 480 ALA B CA 1
ATOM 7532 C C . ALA B 1 480 ? 19.399 74.025 99.694 1.00 48.52 480 ALA B C 1
ATOM 7533 O O . ALA B 1 480 ? 19.813 74.108 98.535 1.00 49.46 480 ALA B O 1
ATOM 7535 N N . LEU B 1 481 ? 19.431 75.045 100.540 1.00 48.03 481 LEU B N 1
ATOM 7536 C CA . LEU B 1 481 ? 19.904 76.359 100.123 1.00 47.95 481 LEU B CA 1
ATOM 7537 C C . LEU B 1 481 ? 21.371 76.386 99.732 1.00 48.48 481 LEU B C 1
ATOM 7538 O O . LEU B 1 481 ? 21.718 76.840 98.650 1.00 47.75 481 LEU B O 1
ATOM 7543 N N . GLN B 1 482 ? 22.230 75.909 100.628 1.00 50.70 482 GLN B N 1
ATOM 7544 C CA . GLN B 1 482 ? 23.666 75.903 100.377 1.00 51.52 482 GLN B CA 1
ATOM 7545 C C . GLN B 1 482 ? 24.019 75.215 99.067 1.00 50.77 482 GLN B C 1
ATOM 7546 O O . GLN B 1 482 ? 24.715 75.786 98.231 1.00 49.11 482 GLN B O 1
ATOM 7552 N N . PRO B 1 483 ? 23.543 73.974 98.871 1.00 50.38 483 PRO B N 1
ATOM 7553 C CA . PRO B 1 483 ? 23.845 73.257 97.629 1.00 49.86 483 PRO B CA 1
ATOM 7554 C C . PRO B 1 483 ? 23.488 74.119 96.423 1.00 50.60 483 PRO B C 1
ATOM 7555 O O . PRO B 1 483 ? 24.271 74.252 95.482 1.00 51.93 483 PRO B O 1
ATOM 7559 N N . ALA B 1 484 ? 22.302 74.717 96.473 1.00 50.18 484 ALA B N 1
ATOM 7560 C CA . ALA B 1 484 ? 21.818 75.559 95.396 1.00 49.65 484 ALA B CA 1
ATOM 7561 C C . ALA B 1 484 ? 22.695 76.791 95.195 1.00 50.23 484 ALA B C 1
ATOM 7562 O O . ALA B 1 484 ? 23.049 77.134 94.069 1.00 50.40 484 ALA B O 1
ATOM 7564 N N . LEU B 1 485 ? 23.050 77.460 96.282 1.00 50.34 485 LEU B N 1
ATOM 7565 C CA . LEU B 1 485 ? 23.869 78.653 96.155 1.00 51.46 485 LEU B CA 1
ATOM 7566 C C . LEU B 1 485 ? 25.260 78.307 95.684 1.00 53.65 485 LEU B C 1
ATOM 7567 O O . LEU B 1 485 ? 25.924 79.119 95.032 1.00 55.00 485 LEU B O 1
ATOM 7572 N N . THR B 1 486 ? 25.709 77.100 96.005 1.00 54.68 486 THR B N 1
ATOM 7573 C CA . THR B 1 486 ? 27.027 76.685 95.572 1.00 54.99 486 THR B CA 1
ATOM 7574 C C . THR B 1 486 ? 26.932 76.356 94.090 1.00 56.01 486 THR B C 1
ATOM 7575 O O . THR B 1 486 ? 27.807 76.716 93.309 1.00 55.57 486 THR B O 1
ATOM 7579 N N . SER B 1 487 ? 25.851 75.688 93.700 1.00 57.15 487 SER B N 1
ATOM 7580 C CA . SER B 1 487 ? 25.666 75.324 92.301 1.00 58.76 487 SER B CA 1
ATOM 7581 C C . SER B 1 487 ? 25.714 76.575 91.438 1.00 60.20 487 SER B C 1
ATOM 7582 O O . SER B 1 487 ? 26.417 76.625 90.430 1.00 60.68 487 SER B O 1
ATOM 7585 N N . LEU B 1 488 ? 24.967 77.592 91.854 1.00 62.26 488 LEU B N 1
ATOM 7586 C CA . LEU B 1 488 ? 24.902 78.855 91.127 1.00 62.96 488 LEU B CA 1
ATOM 7587 C C . LEU B 1 488 ? 26.232 79.604 91.093 1.00 63.48 488 LEU B C 1
ATOM 7588 O O . LEU B 1 488 ? 26.522 80.321 90.138 1.00 64.20 488 LEU B O 1
ATOM 7593 N N . LEU B 1 489 ? 27.041 79.435 92.132 1.00 64.02 489 LEU B N 1
ATOM 7594 C CA . LEU B 1 489 ? 28.326 80.113 92.210 1.00 63.58 489 LEU B CA 1
ATOM 7595 C C . LEU B 1 489 ? 29.259 79.616 91.110 1.00 65.58 489 LEU B C 1
ATOM 7596 O O . LEU B 1 489 ? 30.169 80.333 90.687 1.00 65.75 489 LEU B O 1
ATOM 7601 N N . ALA B 1 490 ? 29.033 78.388 90.647 1.00 66.60 490 ALA B N 1
ATOM 7602 C CA . ALA B 1 490 ? 29.850 77.805 89.588 1.00 67.13 490 ALA B CA 1
ATOM 7603 C C . ALA B 1 490 ? 29.150 78.001 88.242 1.00 67.95 490 ALA B C 1
ATOM 7604 O O . ALA B 1 490 ? 29.793 78.269 87.228 1.00 69.13 490 ALA B O 1
ATOM 7606 N N . GLN B 1 491 ? 27.829 77.869 88.242 1.00 68.48 491 GLN B N 1
ATOM 7607 C CA . GLN B 1 491 ? 27.035 78.045 87.032 1.00 68.89 491 GLN B CA 1
ATOM 7608 C C . GLN B 1 491 ? 25.928 79.058 87.308 1.00 69.54 491 GLN B C 1
ATOM 7609 O O . GLN B 1 491 ? 24.751 78.707 87.443 1.00 69.80 491 GLN B O 1
ATOM 7615 N N . PRO B 1 492 ? 26.308 80.342 87.384 1.00 69.81 492 PRO B N 1
ATOM 7616 C CA . PRO B 1 492 ? 25.506 81.544 87.639 1.00 69.69 492 PRO B CA 1
ATOM 7617 C C . PRO B 1 492 ? 24.156 81.622 86.944 1.00 69.59 492 PRO B C 1
ATOM 7618 O O . PRO B 1 492 ? 23.238 82.289 87.422 1.00 68.82 492 PRO B O 1
ATOM 7622 N N . LYS B 1 493 ? 24.038 80.938 85.816 1.00 70.37 493 LYS B N 1
ATOM 7623 C CA . LYS B 1 493 ? 22.814 80.983 85.030 1.00 70.80 493 LYS B CA 1
ATOM 7624 C C . LYS B 1 493 ? 22.105 79.637 84.884 1.00 69.75 493 LYS B C 1
ATOM 7625 O O . LYS B 1 493 ? 20.997 79.573 84.346 1.00 69.39 493 LYS B O 1
ATOM 7631 N N . ASN B 1 494 ? 22.730 78.565 85.365 1.00 68.12 494 ASN B N 1
ATOM 7632 C CA . ASN B 1 494 ? 22.119 77.240 85.270 1.00 66.82 494 ASN B CA 1
ATOM 7633 C C . ASN B 1 494 ? 21.132 76.970 86.417 1.00 66.04 494 ASN B C 1
ATOM 7634 O O . ASN B 1 494 ? 21.483 76.355 87.432 1.00 65.68 494 ASN B O 1
ATOM 7639 N N . LEU B 1 495 ? 19.897 77.419 86.246 1.00 64.79 495 LEU B N 1
ATOM 7640 C CA . LEU B 1 495 ? 18.882 77.236 87.269 1.00 64.72 495 LEU B CA 1
ATOM 7641 C C . LEU B 1 495 ? 18.474 75.788 87.491 1.00 64.42 495 LEU B C 1
ATOM 7642 O O . LEU B 1 495 ? 18.066 75.417 88.591 1.00 65.28 495 LEU B O 1
ATOM 7647 N N . GLN B 1 496 ? 18.582 74.967 86.454 1.00 64.01 496 GLN B N 1
ATOM 7648 C CA . GLN B 1 496 ? 18.226 73.556 86.572 1.00 62.26 496 GLN B CA 1
ATOM 7649 C C . GLN B 1 496 ? 19.194 72.864 87.525 1.00 60.62 496 GLN B C 1
ATOM 7650 O O . GLN B 1 496 ? 18.801 72.029 88.337 1.00 61.01 496 GLN B O 1
ATOM 7656 N N . ALA B 1 497 ? 20.466 73.220 87.423 1.00 58.15 497 ALA B N 1
ATOM 7657 C CA . ALA B 1 497 ? 21.479 72.626 88.271 1.00 57.77 497 ALA B CA 1
ATOM 7658 C C . ALA B 1 497 ? 21.229 72.994 89.727 1.00 57.80 497 ALA B C 1
ATOM 7659 O O . ALA B 1 497 ? 21.287 72.134 90.609 1.00 59.41 497 ALA B O 1
ATOM 7661 N N . ALA B 1 498 ? 20.945 74.275 89.962 1.00 55.94 498 ALA B N 1
ATOM 7662 C CA . ALA B 1 498 ? 20.687 74.789 91.302 1.00 52.63 498 ALA B CA 1
ATOM 7663 C C . ALA B 1 498 ? 19.548 74.014 91.950 1.00 50.39 498 ALA B C 1
ATOM 7664 O O . ALA B 1 498 ? 19.643 73.583 93.103 1.00 48.89 498 ALA B O 1
ATOM 7666 N N . PHE B 1 499 ? 18.472 73.842 91.198 1.00 48.45 499 PHE B N 1
ATOM 7667 C CA . PHE B 1 499 ? 17.316 73.120 91.703 1.00 49.02 499 PHE B CA 1
ATOM 7668 C C . PHE B 1 499 ? 17.690 71.694 92.065 1.00 49.79 499 PHE B C 1
ATOM 7669 O O . PHE B 1 499 ? 17.401 71.214 93.168 1.00 50.97 499 PHE B O 1
ATOM 7677 N N . ASP B 1 500 ? 18.333 71.016 91.127 1.00 49.11 500 ASP B N 1
ATOM 7678 C CA . ASP B 1 500 ? 18.737 69.644 91.351 1.00 49.89 500 ASP B CA 1
ATOM 7679 C C . ASP B 1 500 ? 19.567 69.515 92.621 1.00 48.50 500 ASP B C 1
ATOM 7680 O O . ASP B 1 500 ? 19.418 68.565 93.381 1.00 48.34 500 ASP B O 1
ATOM 7685 N N . ALA B 1 501 ? 20.448 70.476 92.849 1.00 47.09 501 ALA B N 1
ATOM 7686 C CA . ALA B 1 501 ? 21.282 70.442 94.038 1.00 47.60 501 ALA B CA 1
ATOM 7687 C C . ALA B 1 501 ? 20.413 70.589 95.280 1.00 47.53 501 ALA B C 1
ATOM 7688 O O . ALA B 1 501 ? 20.514 69.797 96.226 1.00 47.83 501 ALA B O 1
ATOM 7690 N N . ALA B 1 502 ? 19.556 71.604 95.269 1.00 47.17 502 ALA B N 1
ATOM 7691 C CA . ALA B 1 502 ? 18.671 71.859 96.393 1.00 47.60 502 ALA B CA 1
ATOM 7692 C C . ALA B 1 502 ? 17.825 70.620 96.655 1.00 46.82 502 ALA B C 1
ATOM 7693 O O . ALA B 1 502 ? 17.673 70.194 97.800 1.00 46.15 502 ALA B O 1
ATOM 7695 N N . GLN B 1 503 ? 17.294 70.043 95.579 1.00 46.54 503 GLN B N 1
ATOM 7696 C CA . GLN B 1 503 ? 16.449 68.856 95.666 1.00 47.22 503 GLN B CA 1
ATOM 7697 C C . GLN B 1 503 ? 17.160 67.682 96.350 1.00 46.84 503 GLN B C 1
ATOM 7698 O O . GLN B 1 503 ? 16.554 66.970 97.156 1.00 46.95 503 GLN B O 1
ATOM 7704 N N . ALA B 1 504 ? 18.436 67.483 96.034 1.00 46.26 504 ALA B N 1
ATOM 7705 C CA . ALA B 1 504 ? 19.210 66.402 96.648 1.00 46.47 504 ALA B CA 1
ATOM 7706 C C . ALA B 1 504 ? 19.335 66.673 98.149 1.00 46.46 504 ALA B C 1
ATOM 7707 O O . ALA B 1 504 ? 19.150 65.776 98.982 1.00 46.38 504 ALA B O 1
ATOM 7709 N N . GLY B 1 505 ? 19.648 67.921 98.484 1.00 46.06 505 GLY B N 1
ATOM 7710 C CA . GLY B 1 505 ? 19.771 68.309 99.876 1.00 44.99 505 GLY B CA 1
ATOM 7711 C C . GLY B 1 505 ? 18.476 68.117 100.638 1.00 44.98 505 GLY B C 1
ATOM 7712 O O . GLY B 1 505 ? 18.492 67.685 101.786 1.00 45.38 505 GLY B O 1
ATOM 7713 N N . ALA B 1 506 ? 17.351 68.438 100.010 1.00 43.98 506 ALA B N 1
ATOM 7714 C CA . ALA B 1 506 ? 16.065 68.281 100.669 1.00 45.54 506 ALA B CA 1
ATOM 7715 C C . ALA B 1 506 ? 15.847 66.793 100.925 1.00 46.80 506 ALA B C 1
ATOM 7716 O O . ALA B 1 506 ? 15.356 66.375 101.985 1.00 45.95 506 ALA B O 1
ATOM 7718 N N . GLU B 1 507 ? 16.217 65.996 99.932 1.00 47.38 507 GLU B N 1
ATOM 7719 C CA . GLU B 1 507 ? 16.079 64.557 100.019 1.00 47.21 507 GLU B CA 1
ATOM 7720 C C . GLU B 1 507 ? 16.936 64.003 101.157 1.00 47.20 507 GLU B C 1
ATOM 7721 O O . GLU B 1 507 ? 16.537 63.061 101.844 1.00 46.36 507 GLU B O 1
ATOM 7727 N N . ARG B 1 508 ? 18.103 64.596 101.377 1.00 47.08 508 ARG B N 1
ATOM 7728 C CA . ARG B 1 508 ? 18.956 64.129 102.462 1.00 47.97 508 ARG B CA 1
ATOM 7729 C C . ARG B 1 508 ? 18.289 64.292 103.823 1.00 48.02 508 ARG B C 1
ATOM 7730 O O . ARG B 1 508 ? 18.526 63.491 104.726 1.00 47.24 508 ARG B O 1
ATOM 7738 N N . THR B 1 509 ? 17.441 65.312 103.966 1.00 49.26 509 THR B N 1
ATOM 7739 C CA . THR B 1 509 ? 16.768 65.551 105.243 1.00 50.54 509 THR B CA 1
ATOM 7740 C C . THR B 1 509 ? 15.724 64.486 105.545 1.00 51.46 509 THR B C 1
ATOM 7741 O O . THR B 1 509 ? 15.325 64.322 106.689 1.00 53.02 509 THR B O 1
ATOM 7745 N N . CYS B 1 510 ? 15.285 63.761 104.527 1.00 53.84 510 CYS B N 1
ATOM 7746 C CA . CYS B 1 510 ? 14.300 62.711 104.734 1.00 58.28 510 CYS B CA 1
ATOM 7747 C C . CYS B 1 510 ? 14.950 61.518 105.393 1.00 60.84 510 CYS B C 1
ATOM 7748 O O . CYS B 1 510 ? 14.304 60.768 106.126 1.00 61.99 510 CYS B O 1
ATOM 7751 N N . LEU B 1 511 ? 16.232 61.338 105.118 1.00 62.95 511 LEU B N 1
ATOM 7752 C CA . LEU B 1 511 ? 16.962 60.222 105.677 1.00 65.63 511 LEU B CA 1
ATOM 7753 C C . LEU B 1 511 ? 17.283 60.412 107.152 1.00 68.99 511 LEU B C 1
ATOM 7754 O O . LEU B 1 511 ? 16.892 59.601 107.987 1.00 70.22 511 LEU B O 1
ATOM 7759 N N . SER B 1 512 ? 17.982 61.492 107.474 1.00 72.42 512 SER B N 1
ATOM 7760 C CA . SER B 1 512 ? 18.366 61.764 108.853 1.00 75.92 512 SER B CA 1
ATOM 7761 C C . SER B 1 512 ? 17.216 62.119 109.792 1.00 78.53 512 SER B C 1
ATOM 7762 O O . SER B 1 512 ? 17.449 62.567 110.913 1.00 79.40 512 SER B O 1
ATOM 7765 N N . SER B 1 513 ? 15.979 61.917 109.347 1.00 81.52 513 SER B N 1
ATOM 7766 C CA . SER B 1 513 ? 14.826 62.227 110.182 1.00 85.04 513 SER B CA 1
ATOM 7767 C C . SER B 1 513 ? 14.686 61.241 111.329 1.00 88.78 513 SER B C 1
ATOM 7768 O O . SER B 1 513 ? 14.404 60.064 111.108 1.00 89.00 513 SER B O 1
ATOM 7771 N N . LYS B 1 514 ? 14.877 61.725 112.553 1.00 93.74 514 LYS B N 1
ATOM 7772 C CA . LYS B 1 514 ? 14.762 60.879 113.737 1.00 98.68 514 LYS B CA 1
ATOM 7773 C C . LYS B 1 514 ? 13.319 60.437 113.935 1.00 101.96 514 LYS B C 1
ATOM 7774 O O . LYS B 1 514 ? 13.031 59.244 114.008 1.00 102.59 514 LYS B O 1
ATOM 7780 N N . ALA B 1 515 ? 12.417 61.411 114.027 1.00 105.96 515 ALA B N 1
ATOM 7781 C CA . ALA B 1 515 ? 10.999 61.134 114.215 1.00 110.18 515 ALA B CA 1
ATOM 7782 C C . ALA B 1 515 ? 10.521 60.113 113.183 1.00 113.09 515 ALA B C 1
ATOM 7783 O O . ALA B 1 515 ? 10.417 60.420 111.991 1.00 113.43 515 ALA B O 1
ATOM 7785 N N . ASN B 1 516 ? 10.238 58.901 113.653 1.00 116.34 516 ASN B N 1
ATOM 7786 C CA . ASN B 1 516 ? 9.776 57.813 112.793 1.00 119.18 516 ASN B CA 1
ATOM 7787 C C . ASN B 1 516 ? 9.611 56.540 113.632 1.00 120.58 516 ASN B C 1
ATOM 7788 O O . ASN B 1 516 ? 9.579 55.429 113.096 1.00 120.94 516 ASN B O 1
ATOM 7793 N N . ALA B 1 517 ? 9.506 56.715 114.950 1.00 121.76 517 ALA B N 1
ATOM 7794 C CA . ALA B 1 517 ? 9.347 55.594 115.879 1.00 122.46 517 ALA B CA 1
ATOM 7795 C C . ALA B 1 517 ? 8.125 54.743 115.534 1.00 122.71 517 ALA B C 1
ATOM 7796 O O . ALA B 1 517 ? 7.096 55.263 115.101 1.00 54.05 517 ALA B O 1
ATOM 7798 N N . GLU B 1 526 ? 8.499 53.784 103.996 1.00 108.49 526 GLU B N 1
ATOM 7799 C CA . GLU B 1 526 ? 8.440 53.571 102.553 1.00 108.00 526 GLU B CA 1
ATOM 7800 C C . GLU B 1 526 ? 9.253 54.623 101.789 1.00 106.84 526 GLU B C 1
ATOM 7801 O O . GLU B 1 526 ? 10.482 54.532 101.707 1.00 105.73 526 GLU B O 1
ATOM 7807 N N . SER B 1 527 ? 8.557 55.619 101.241 1.00 105.54 527 SER B N 1
ATOM 7808 C CA . SER B 1 527 ? 9.190 56.691 100.473 1.00 103.84 527 SER B CA 1
ATOM 7809 C C . SER B 1 527 ? 9.830 57.769 101.357 1.00 102.53 527 SER B C 1
ATOM 7810 O O . SER B 1 527 ? 10.659 58.556 100.889 1.00 102.56 527 SER B O 1
ATOM 7813 N N . LEU B 1 528 ? 9.435 57.805 102.627 1.00 100.13 528 LEU B N 1
ATOM 7814 C CA . LEU B 1 528 ? 9.970 58.767 103.593 1.00 97.27 528 LEU B CA 1
ATOM 7815 C C . LEU B 1 528 ? 9.837 60.242 103.206 1.00 95.40 528 LEU B C 1
ATOM 7816 O O . LEU B 1 528 ? 10.530 61.092 103.769 1.00 94.93 528 LEU B O 1
ATOM 7821 N N . LEU B 1 529 ? 8.953 60.550 102.259 1.00 93.21 529 LEU B N 1
ATOM 7822 C CA . LEU B 1 529 ? 8.758 61.937 101.834 1.00 90.33 529 LEU B CA 1
ATOM 7823 C C . LEU B 1 529 ? 8.001 62.740 102.891 1.00 87.80 529 LEU B C 1
ATOM 7824 O O . LEU B 1 529 ? 7.897 63.961 102.790 1.00 87.88 529 LEU B O 1
ATOM 7829 N N . GLY B 1 530 ? 7.477 62.045 103.899 1.00 84.90 530 GLY B N 1
ATOM 7830 C CA . GLY B 1 530 ? 6.743 62.702 104.965 1.00 81.13 530 GLY B CA 1
ATOM 7831 C C . GLY B 1 530 ? 7.675 63.114 106.087 1.00 78.59 530 GLY B C 1
ATOM 7832 O O . GLY B 1 530 ? 7.251 63.721 107.072 1.00 79.22 530 GLY B O 1
ATOM 7833 N N . ASN B 1 531 ? 8.952 62.773 105.935 1.00 75.54 531 ASN B N 1
ATOM 7834 C CA . ASN B 1 531 ? 9.971 63.112 106.923 1.00 71.73 531 ASN B CA 1
ATOM 7835 C C . ASN B 1 531 ? 10.852 64.235 106.394 1.00 68.21 531 ASN B C 1
ATOM 7836 O O . ASN B 1 531 ? 11.921 64.499 106.945 1.00 67.60 531 ASN B O 1
ATOM 7841 N N . MET B 1 532 ? 10.412 64.888 105.322 1.00 63.64 532 MET B N 1
ATOM 7842 C CA . MET B 1 532 ? 11.188 65.977 104.744 1.00 60.15 532 MET B CA 1
ATOM 7843 C C . MET B 1 532 ? 11.025 67.269 105.542 1.00 58.63 532 MET B C 1
ATOM 7844 O O . MET B 1 532 ? 9.923 67.605 105.982 1.00 59.44 532 MET B O 1
ATOM 7849 N N . ASP B 1 533 ? 12.126 67.980 105.745 1.00 55.58 533 ASP B N 1
ATOM 7850 C CA . ASP B 1 533 ? 12.072 69.235 106.468 1.00 54.54 533 ASP B CA 1
ATOM 7851 C C . ASP B 1 533 ? 11.357 70.257 105.596 1.00 52.82 533 ASP B C 1
ATOM 7852 O O . ASP B 1 533 ? 11.667 70.394 104.419 1.00 52.18 533 ASP B O 1
ATOM 7857 N N . PRO B 1 534 ? 10.387 70.989 106.165 1.00 51.40 534 PRO B N 1
ATOM 7858 C CA . PRO B 1 534 ? 9.637 71.997 105.407 1.00 49.63 534 PRO B CA 1
ATOM 7859 C C . PRO B 1 534 ? 10.545 73.060 104.803 1.00 47.36 534 PRO B C 1
ATOM 7860 O O . PRO B 1 534 ? 10.386 73.433 103.645 1.00 45.78 534 PRO B O 1
ATOM 7864 N N . GLY B 1 535 ? 11.499 73.535 105.598 1.00 46.31 535 GLY B N 1
ATOM 7865 C CA . GLY B 1 535 ? 12.411 74.559 105.122 1.00 47.25 535 GLY B CA 1
ATOM 7866 C C . GLY B 1 535 ? 13.082 74.165 103.826 1.00 47.38 535 GLY B C 1
ATOM 7867 O O . GLY B 1 535 ? 13.007 74.882 102.825 1.00 47.87 535 GLY B O 1
ATOM 7868 N N . ALA B 1 536 ? 13.739 73.011 103.849 1.00 47.92 536 ALA B N 1
ATOM 7869 C CA . ALA B 1 536 ? 14.440 72.483 102.684 1.00 46.15 536 ALA B CA 1
ATOM 7870 C C . ALA B 1 536 ? 13.513 72.307 101.478 1.00 45.15 536 ALA B C 1
ATOM 7871 O O . ALA B 1 536 ? 13.820 72.751 100.371 1.00 43.39 536 ALA B O 1
ATOM 7873 N N . GLN B 1 537 ? 12.383 71.647 101.699 1.00 45.10 537 GLN B N 1
ATOM 7874 C CA . GLN B 1 537 ? 11.413 71.421 100.637 1.00 46.18 537 GLN B CA 1
ATOM 7875 C C . GLN B 1 537 ? 10.976 72.750 100.029 1.00 46.74 537 GLN B C 1
ATOM 7876 O O . GLN B 1 537 ? 10.980 72.906 98.805 1.00 46.45 537 GLN B O 1
ATOM 7882 N N . ARG B 1 538 ? 10.622 73.709 100.884 1.00 47.11 538 ARG B N 1
ATOM 7883 C CA . ARG B 1 538 ? 10.178 75.020 100.411 1.00 48.79 538 ARG B CA 1
ATOM 7884 C C . ARG B 1 538 ? 11.238 75.624 99.501 1.00 48.19 538 ARG B C 1
ATOM 7885 O O . ARG B 1 538 ? 10.948 76.191 98.446 1.00 48.69 538 ARG B O 1
ATOM 7887 N N . LEU B 1 539 ? 12.477 75.472 99.925 1.00 48.04 539 LEU B N 1
ATOM 7888 C CA . LEU B 1 539 ? 13.603 75.988 99.190 1.00 48.45 539 LEU B CA 1
ATOM 7889 C C . LEU B 1 539 ? 13.764 75.296 97.848 1.00 49.31 539 LEU B C 1
ATOM 7890 O O . LEU B 1 539 ? 13.984 75.940 96.815 1.00 49.49 539 LEU B O 1
ATOM 7895 N N . ALA B 1 540 ? 13.650 73.976 97.864 1.00 48.65 540 ALA B N 1
ATOM 7896 C CA . ALA B 1 540 ? 13.792 73.201 96.645 1.00 48.04 540 ALA B CA 1
ATOM 7897 C C . ALA B 1 540 ? 12.688 73.546 95.641 1.00 47.86 540 ALA B C 1
ATOM 7898 O O . ALA B 1 540 ? 12.919 73.630 94.438 1.00 46.22 540 ALA B O 1
ATOM 7900 N N . MET B 1 541 ? 11.478 73.754 96.131 1.00 48.62 541 MET B N 1
ATOM 7901 C CA . MET B 1 541 ? 10.388 74.086 95.235 1.00 47.97 541 MET B CA 1
ATOM 7902 C C . MET B 1 541 ? 10.573 75.481 94.641 1.00 49.84 541 MET B C 1
ATOM 7903 O O . MET B 1 541 ? 10.200 75.731 93.492 1.00 50.86 541 MET B O 1
ATOM 7908 N N . VAL B 1 542 ? 11.160 76.390 95.411 1.00 49.36 542 VAL B N 1
ATOM 7909 C CA . VAL B 1 542 ? 11.386 77.726 94.903 1.00 49.59 542 VAL B CA 1
ATOM 7910 C C . VAL B 1 542 ? 12.291 77.610 93.690 1.00 50.72 542 VAL B C 1
ATOM 7911 O O . VAL B 1 542 ? 11.941 78.063 92.604 1.00 52.55 542 VAL B O 1
ATOM 7915 N N . PHE B 1 543 ? 13.451 76.987 93.859 1.00 51.27 543 PHE B N 1
ATOM 7916 C CA . PHE B 1 543 ? 14.360 76.839 92.733 1.00 52.10 543 PHE B CA 1
ATOM 7917 C C . PHE B 1 543 ? 13.765 76.043 91.582 1.00 53.82 543 PHE B C 1
ATOM 7918 O O . PHE B 1 543 ? 14.035 76.327 90.417 1.00 55.17 543 PHE B O 1
ATOM 7926 N N . LYS B 1 544 ? 12.962 75.043 91.908 1.00 54.76 544 LYS B N 1
ATOM 7927 C CA . LYS B 1 544 ? 12.328 74.246 90.882 1.00 55.43 544 LYS B CA 1
ATOM 7928 C C . LYS B 1 544 ? 11.498 75.192 90.022 1.00 56.79 544 LYS B C 1
ATOM 7929 O O . LYS B 1 544 ? 11.523 75.118 88.791 1.00 56.53 544 LYS B O 1
ATOM 7935 N N . ALA B 1 545 ? 10.763 76.080 90.685 1.00 57.41 545 ALA B N 1
ATOM 7936 C CA . ALA B 1 545 ? 9.922 77.043 89.989 1.00 57.91 545 ALA B CA 1
ATOM 7937 C C . ALA B 1 545 ? 10.776 77.959 89.114 1.00 59.18 545 ALA B C 1
ATOM 7938 O O . ALA B 1 545 ? 10.434 78.243 87.966 1.00 60.22 545 ALA B O 1
ATOM 7940 N N . LEU B 1 546 ? 11.896 78.417 89.654 1.00 60.08 546 LEU B N 1
ATOM 7941 C CA . LEU B 1 546 ? 12.766 79.289 88.893 1.00 61.44 546 LEU B CA 1
ATOM 7942 C C . LEU B 1 546 ? 13.302 78.583 87.656 1.00 63.16 546 LEU B C 1
ATOM 7943 O O . LEU B 1 546 ? 13.299 79.147 86.564 1.00 64.34 546 LEU B O 1
ATOM 7948 N N . ALA B 1 547 ? 13.756 77.347 87.829 1.00 65.08 547 ALA B N 1
ATOM 7949 C CA . ALA B 1 547 ? 14.316 76.579 86.723 1.00 66.69 547 ALA B CA 1
ATOM 7950 C C . ALA B 1 547 ? 13.292 76.274 85.635 1.00 67.97 547 ALA B C 1
ATOM 7951 O O . ALA B 1 547 ? 13.643 76.177 84.460 1.00 67.77 547 ALA B O 1
ATOM 7953 N N . GLU B 1 548 ? 12.029 76.131 86.025 1.00 69.71 548 GLU B N 1
ATOM 7954 C CA . GLU B 1 548 ? 10.975 75.827 85.064 1.00 71.95 548 GLU B CA 1
ATOM 7955 C C . GLU B 1 548 ? 10.468 77.060 84.315 1.00 74.09 548 GLU B C 1
ATOM 7956 O O . GLU B 1 548 ? 9.583 76.956 83.470 1.00 74.37 548 GLU B O 1
ATOM 7962 N N . SER B 1 549 ? 11.022 78.226 84.627 1.00 76.36 549 SER B N 1
ATOM 7963 C CA . SER B 1 549 ? 10.615 79.453 83.956 1.00 78.47 549 SER B CA 1
ATOM 7964 C C . SER B 1 549 ? 11.701 79.849 82.960 1.00 80.58 549 SER B C 1
ATOM 7965 O O . SER B 1 549 ? 11.641 80.919 82.344 1.00 81.20 549 SER B O 1
ATOM 7968 N N . GLU B 1 550 ? 12.693 78.974 82.811 1.00 82.42 550 GLU B N 1
ATOM 7969 C CA . GLU B 1 550 ? 13.792 79.215 81.883 1.00 84.76 550 GLU B CA 1
ATOM 7970 C C . GLU B 1 550 ? 14.027 78.003 80.977 1.00 85.94 550 GLU B C 1
ATOM 7971 O O . GLU B 1 550 ? 13.171 77.645 80.168 1.00 54.05 550 GLU B O 1
#

Sequence (1084 aa):
MSQFFFNQRTHLVSDVIDGAIIASPWNNLARLESDPAIRIVVRRDLNKNNVAVISGGGSGHEPAHVGFIGKGMLTAAVCGDVFASPSVDAVLTAIQAVTGEAGCLLIVKNYTGDRLNFGLAAEKARRLGYNVEMLIVGDDISLPDNKHPRGIAGTILVHKIAGYFAERGYNLATVLREAQYAASNTFSLGVALSSCHLPQETDAAPRHHPGHAELGMGIHGEPGASVIDTQNSAQVVNLMVDKLLAALPETGRLAVMINNLGGVSVAEMAIITRELASSPLHSRIDWLIGPASLVTALDMKGFSLTAIVLEESIEKALLTEVETSNWPTPVPPREITCVVSSHASARVEFQPSANALVAGIVELVTATLSDLETHLNALDAKVGDGDTGSTFAAAAREIASLLHRQQLPLNNLATLFALIGERLTVVMGGSSGVLMSIFFTAAGQKLEQGANVVEALNTGLAQMKFYGGADEGDRTMIDALQPALTSLLAQPKNLQAAFDAAQAGAERTCLSSKANAESLLGNMDPGAQRLAMVFKALAESEMSQFFFNQRTHLVSDVIDGAIIASPWNNLARLESDPAIRIVVRRDLNKNNVAVISGGGSGHEPAHVGFIGKGMLTAAVCGDVFASPSVDAVLTAIQAVTGEAGCLLIVKNYTGDRLNFGLAAEKARRLGYNVEMLIVGDDISLPDNKHPRGIAGTILVHKIAGYFAERGYNLATVLREAQYAASNTFSLGVALSSCHLPQETDAAPRHHPGHAELGMGIHGEPGASVIDTQNSAQVVNLMVDKLLAALPETGRLAVMINNLGGVSVAEMAIITRELASSPLHSRIDWLIGPASLVTALDMKGFSLTAIVLEESIEKALLTEVETSNWPTPVPPREITCVVSSHASARVEFQPSANALVAGIVELVTATLSDLETHLNALDAKVGDGDTGSTFAAAAREIASLLHRQQLPLNNLATLFALIGERLTVVMGGSSGVLMSIFFTAAGQKLEQGANVVEALNTGLAQMKFYGGADEGDRTMIDALQPALTSLLAQPKNLQAAFDAAQAGAERTCLSSKANAESLLGNMDPGAQRLAMVFKALAESE

Nearest PDB structures (foldseek):
  1un8-assembly1_B  TM=1.002E+00  e=1.813E-99  Citrobacter freundii
  1un9-assembly1_B  TM=9.991E-01  e=1.943E-90  Citrobacter freundii
  3ct4-assembly1_A  TM=9.125E-01  e=7.943E-29  Lactococcus lactis subsp. lactis
  2iu4-assembly1_A  TM=9.010E-01  e=3.607E-26  Lactococcus lactis
  2iu6-assembly1_A  TM=8.891E-01  e=2.870E-25  Lactococcus lactis

Radius of gyration: 36.49 Å; Cα contacts (8 Å, |Δi|>4): 2585; chains: 2; bounding box: 58×59×133 Å

Foldseek 3Di:
DFPDDDDDLLCGVVVVVVVQCVQAPVNQKDWDDDDSLWTKIFGVPQDQLFAAEEEEFEDQFPVPPQQQHFQLFHGMYTYHYHNGGRALVNLLVVQVVRHDQLAYEYEAWFDVRNCVSNVVSQVVVVVVVGDYHYDYAAAELQDVVDPTHTGFDLSRLLRLQLSNCRNVRDGPVVSNVRSNVQRLQKHKKKKFQWADRDRDDDDDGTDGDPQKMQIAQDLQRRHTNDIGNHPDLLVVLQVVVVSVCVSHDVDAAKAKEKAFQAAADVVVSVVNVVSNCVYPNNVRYFWYFDPDHHTHSNRTGMIMMMIGGPPDCSVVSLQDDIRGNDGGHIDGPDDDDDDDDDDDDPDQDADQDDDVVLLVLLLLLLVLLLVCQQVLLLLCVLPHVSGVSVLSNQLSVVSNVCSVVSNANSVQLLSRLQNSLVPQCVRHPDPVSPLSSQLSNQLSVVVVVPDDNLVSNVSSLVRSCVVVVDDQQPQALNLLSVQLSVQCVVVVPQLVNSLVRLVVSQQSQLVPQPRDCPSSPSSGNSNSVSNSSSSVSVNVVD/DFPDDDDDLLCGVVVVLVVQLVQAPVNQKDWDDDDSLWTKIFGVPQDQLFAAEEEEFEDQFPVPPQQQHFQLFHGMYTYHYHNGGRALVNLLVVQVVRHDQLAYEYEAWFDPRNCVSNVVSQVVVVVVVGDYHYDYAAQELQDVVDPTHTGFDLSRLLRLQLSNCRNVRDGPVVSNVRSNVQRLQKHKWKKFQWADRDRDDDDDGTDGDPQKMQIAQDLQRRHTNDIGNHPDLLVVLQVVVVSVCVSHDVDAAKAKEKAFQAAADVVSSVVNVVSNCVHPNNVRYFWYFDPDHHTHSNRTGMIMMMIGGPDDCSVVSLQDDIRGNDGGHIDGPDDDDDDDDDDDDPDQDADQDDDVVLLVLLLLLLVLLLVCQQVLLLLCVLPHVSGVSVLSNQLSVVSNVCSVVSNANSVQLLSRLCNSLVPQCVRHPDPVSPLSSQLSNQLSVVVVVPDDNLVSNVSSLVRSCVVVVDDQLPQALNLLSVQLSVQCVVVVPQLVNSLVRLVVSQQSQLVPQPRDCPSSPSRGNSNSVSNSSSSVSVNVVD

B-factor: mean 54.05, std 14.29, range [11.06, 122.71]

Solvent-accessible surface area: 40845 Å² total; per-residue (Å²): 93,27,20,2,0,36,48,97,76,108,101,4,2,25,11,8,4,22,1,30,0,13,22,0,59,126,43,7,1,0,44,10,105,47,85,121,68,22,36,4,0,1,17,111,60,62,73,84,133,28,6,4,0,0,0,4,3,9,9,2,2,20,10,8,11,16,3,0,0,0,103,6,3,0,9,0,0,0,15,3,46,17,47,43,44,4,51,24,92,3,0,9,21,0,0,8,4,3,8,18,182,35,0,0,0,0,0,1,2,15,35,82,33,5,20,7,26,1,0,1,0,0,6,46,0,81,71,50,58,45,84,4,56,15,5,36,1,32,4,14,33,7,48,122,153,53,106,66,49,34,0,12,1,0,0,0,0,0,0,0,0,0,0,24,11,4,46,116,50,99,91,18,70,33,0,45,134,15,0,82,60,0,14,71,20,5,36,0,0,7,1,0,2,15,15,9,48,57,2,85,148,59,158,80,86,37,91,67,46,94,31,66,0,7,4,4,10,1,5,50,10,40,89,22,40,60,74,18,116,29,12,24,0,20,103,1,0,60,58,0,0,83,88,0,54,93,41,11,60,162,93,23,104,0,0,0,0,0,0,11,6,9,5,4,0,46,2,0,6,9,0,0,0,71,10,1,24,78,2,88,0,105,76,32,14,43,52,6,0,17,42,34,40,3,1,1,0,2,12,1,8,0,0,4,0,0,0,0,2,19,74,136,30,1,60,127,0,2,67,27,170,18,41,11,29,57,34,26,111,9,17,47,43,49,138,58,37,78,40,109,32,99,110,63,75,42,173,6,132,70,144,53,42,85,48,95,128,22,24,38,60,14,70,51,41,8,35,23,32,22,114,27,45,104,79,0,28,57,12,17,64,139,111,36,128,20,67,21,0,43,24,21,0,29,7,5,109,29,12,10,39,15,19,110,131,133,72,2,3,16,95,66,49,7,27,2,18,10,4,13,0,40,69,5,36,103,50,4,56,59,57,31,0,20,41,32,0,0,10,36,6,4,0,0,37,63,20,107,131,69,20,80,59,19,78,0,31,34,39,0,1,53,35,5,49,93,4,28,9,23,63,85,52,66,54,45,29,5,6,0,8,36,17,0,1,77,20,10,97,83,90,96,190,54,39,105,26,0,32,89,25,0,41,35,0,0,82,126,2,8,133,61,18,195,41,103,155,210,83,61,113,31,22,12,20,9,8,0,21,2,14,0,32,20,16,77,16,21,12,127,59,153,90,28,20,2,0,36,47,97,79,114,100,4,4,28,11,10,4,20,1,30,0,12,22,0,59,126,50,7,2,0,45,12,105,46,82,123,69,23,38,3,0,2,18,108,59,68,73,84,132,28,5,3,1,0,0,4,2,9,10,1,1,19,10,8,10,16,5,0,0,0,103,5,2,0,9,0,1,0,14,0,45,16,46,43,41,3,50,23,93,2,0,8,21,0,0,8,4,3,8,18,181,34,0,0,0,0,0,1,3,15,34,83,32,6,22,7,26,1,0,1,0,0,7,45,0,83,71,49,59,44,84,4,56,15,6,36,1,31,5,13,33,7,50,121,151,50,107,67,48,37,0,12,2,0,0,0,0,0,0,1,0,0,0,27,11,4,44,104,50,100,91,20,69,34,0,44,134,15,0,82,59,0,13,70,21,5,37,0,0,8,1,1,3,15,16,9,48,55,2,84,148,63,158,78,88,36,92,70,47,94,31,71,0,8,5,4,10,2,5,51,9,39,88,21,41,57,74,18,117,28,14,25,0,20,101,1,0,61,57,0,0,82,88,0,53,93,40,11,60,164,95,24,104,0,0,0,0,0,0,12,5,9,4,4,1,48,3,0,5,8,0,0,0,70,10,1,25,75,4,89,0,102,75,32,14,43,52,5,0,18,41,33,41,3,2,1,0,2,10,0,8,0,0,4,0,0,0,0,2,19,72,137,31,1,62,130,0,1,70,34,165,17,43,11,29,61,32,27,111,10,17,46,43,49,133,60,37,79,49,102,32,96,114,64,76,42,177,6,132,70,143,53,40,85,49,94,129,21,23,39,61,15,71,51,40,9,34,22,33,23,118,27,41,109,82,0,28,58,12,17,63,137,110,36,128,20,67,23,0,42,26,20,0,28,8,4,109,29,10,9,38,17,20,109,131,135,74,2,3,16,97,66,49,7,26,2,18,12,5,13,0,39,69,7,35,102,50,5,55,58,57,32,0,19,42,32,0,0,10,35,6,4,0,1,38,63,20,108,132,69,19,80,57,19,80,0,32,36,38,0,2,52,36,6,48,94,3,29,8,23,62,78,50,63,53,45,28,6,6,0,8,37,19,0,0,79,20,10,96,82,93,96,192,53,39,107,26,0,30,87,25,0,42,39,0,0,83,138,2,7,132,60,18,193,44,105,155,212,82,64,112,30,21,11,21,10,8,0,21,2,13,0,32,19,17,77,16,22,14,128,59,152

CATH classification: 1.25.40.340